Protein AF-A0A522HES3-F1 (afdb_monomer)

Secondary structure (DSSP, 8-state):
-TTHHHHHHHHHHHHHHHHHHHHHHHHS---TT--HHHHHHHHHHHHHHHHT-SEEEEEEE-TT-SBPEEEEESTTHHHHHH---BSSTTSTTTTSHHHHHHHH---EEEETTSGGG-TTHHHHHHTTEEEEEEEEEE-TTS-EEEEEEEEETTSPPP-HHHHHHHHHHHHHHHHHHHHHHHHHHHHHHHHHHHHHHHHHHHHHH--SHHHHHHHHHHHHHHTT--SEEEEEEEETTEEEEEEEESTTHHHHHTSPPPBSS--SS---HHHHHHHHSS-EEEESGGG-TTS-GGGGSTTGGG--EEEEEEE-SS-TT--SS----SEEEEEEESSTTSS-HHHHHHHHHHHHHHHHHHHHHHHHHHHHHHHHHHHHHHHB-TTT-SB-HHHHHHHHHHHHHHHHHHT-EEEEEEEEEETHHHHHHHH-HHHHHHHHHHHHHHHHHHS-TT-EEEE-SSSEEEEEEEEESSHHHHHHHHHHHHHHHTSPEEETTEEE--EEEEEEEEETTT-SS-HHHHHHHHHHHHHHHHHTTTT-SSSEEEPPPTTS-TTS---------SSSHHHHHHHGGGHHHHHHHHHHHHHHHHHHHHHSTTHHHHHHTS-HHHHHHHHHHHHHHHHHHT-TT--HHHHHHHHHHHHHHHHHTT--HHHHHHHHHHHHHHHHHHHSSS-HHHHHHHHHHHHHHHHHHHHHHHHHHHHHHHHHHHHHHHHHHHHH-SSHHHHHHHHHHHHHTSTT-SEEEEEEE-TTSBEEEEEEEESSHHHHHHHHHSSSS---BTTS---TTS-HHHHHHHH-S-EEES-TTT-GGGHHHHHHHHHTT--EEEEEEEEEETTEEEEEEEEEESSTTTT-SHHHHHHHHHHHHHHHHHHHHH--TT-PPP---HHHHHHHHHHHHTT-EEEEEEEEE-TTT--EEEEEEEEEEE-TTSPEEPHHHHGGG--HHHHHHHHHHHHHHH-

Sequence (963 aa):
MGTEGRNLQYGDLRERFYQSVAKTLILLHPAAGYDRKQALHEVATTLVSTMDLPLVWIGRRELGQSVLDIVAAGPAAAYGASLRISDDPRELGGSSPVGVALREGRPQLASIDAPEVAPGRDTGRSHGLDSIIVAASGTADGGQLALAAYSRAGGPAFTDELLDWAQRLADEMARFWDDQVQLERNLRLSRYRDAHRTIQRALLEHSDLANIYLALASTLAEVAAAVAVVVYVPADETLRQVVGVGPLADAIASMPEPPTHADGSSILTPTLAYMEGAPIVRRRPSLHPDVAPAWHTAPLAQVAAIGCWPIFSGLPGELDSARQAAAVLLLASAEIDAFDADMHRLLDEIADTVGLALRQHNHHQALYQEQERQTYLALHDALTDLPNRRALDYHLERALARAARHQRLLAVGMLDLDDLKPINDRYGHAAGDRVLIEVARRLHGALRSEDSVARVGGDEFVLVFEDLASEDDLAVVLERLWQSLQQPMVVGESSIDITVSLGVALYPTHAQASGEQLLRRADQAMYQVKAHKQQRSHWWALAQTKDDADAAPEEETTVVLPHGAPAAALLRPCVDAFQSQLPTVVERLFGALRLHPGISRVLDNFPPYALDAFTAHLSRQLHTLFYPALELEAQRTGALKVSVCQAANGLEPAWLTQAIELLREILASTLGLGGRANRQALAIVLQRLGMEQQWQLEGMRDLQRRRRATLARIHTLAWSAYDYLQLLEGVVTTLAAHEEILVCAAGRPDRSGEMIQELVAGRVPAEYLRITNRGAAPPLQLDRNGGRDDEPIRRAWHSAGIERCAHYGSDPAMAPWRDAAMRHGVVSHVAIPLCLTPRVPVAILALYSPYAGGFQSEDQHSFVDQIKAVLELALLRIAPRRQLAALLPAFVRERWRAALAGGALRMHYQPMVRLADYQVAGFEALARLRDDLGSLQLPANFLPALGAAGLMRLFRDGIIQAV

Nearest PDB structures (foldseek):
  7e6g-assembly1_B  TM=7.663E-01  e=1.887E-11  Pseudomonas aeruginosa
  5xge-assembly1_A  TM=7.656E-01  e=1.415E-10  Pseudomonas aeruginosa PAO1
  4zmu-assembly2_D  TM=4.699E-01  e=6.172E-14  Pseudomonas aeruginosa PAO1
  5m3c-assembly1_B  TM=5.012E-01  e=1.453E-12  Pseudomonas aeruginosa
  5m3c-assembly1_A  TM=4.818E-01  e=6.802E-11  Pseudomonas aeruginosa

Solvent-accessible surface area (backbone atoms only — not comparable to full-atom values): 50900 Å² total; per-residue (Å²): 126,80,65,66,60,54,56,54,55,52,51,54,52,54,51,33,48,54,52,32,51,58,59,42,56,67,65,56,58,78,61,91,92,64,56,67,69,58,47,51,39,53,41,24,41,46,44,18,68,50,64,74,27,44,26,17,34,38,28,43,26,55,64,95,50,58,52,53,54,71,43,53,20,47,90,36,20,72,57,56,71,67,61,61,46,18,50,46,68,88,43,77,39,7,60,20,57,60,11,46,9,62,68,68,60,41,56,33,77,45,48,44,85,39,80,53,35,54,86,54,31,73,62,41,47,77,65,46,45,35,36,38,43,28,10,28,22,68,30,90,83,64,23,37,33,35,37,38,42,32,27,36,72,93,49,77,81,88,49,72,74,55,42,59,44,42,34,50,51,19,44,50,53,21,51,33,50,46,50,37,54,51,48,56,50,51,53,50,54,49,27,44,53,53,22,45,56,49,38,60,52,52,53,75,76,45,84,45,71,71,56,46,51,42,46,47,26,45,35,40,19,69,54,46,61,31,39,17,19,35,37,26,32,74,52,91,69,28,31,42,78,77,40,64,26,44,92,45,21,66,66,58,67,72,45,82,70,40,39,59,62,88,84,72,92,54,63,47,62,62,25,51,7,43,65,70,56,40,73,39,75,42,62,41,49,55,76,46,90,42,47,66,73,66,31,64,36,84,78,48,49,61,39,20,17,39,37,18,38,39,21,41,56,72,74,96,82,76,85,93,76,76,90,55,42,58,26,37,42,36,41,33,27,72,42,62,73,67,74,41,79,68,48,48,54,52,50,50,53,43,30,51,53,51,14,48,50,52,34,52,42,55,49,51,53,52,51,51,52,50,50,51,51,51,52,48,61,71,29,31,32,91,82,56,71,31,33,14,53,68,36,41,58,61,49,43,57,54,50,51,57,46,22,67,73,70,75,30,32,35,39,33,32,30,33,37,54,52,69,53,65,64,45,24,76,74,64,35,61,73,45,39,51,52,50,51,34,52,48,45,51,39,52,57,70,54,47,56,95,75,33,50,60,23,43,65,54,96,60,32,37,37,37,40,41,58,78,29,88,48,73,68,59,50,54,58,50,51,52,49,39,46,63,51,58,66,52,72,41,78,59,87,95,43,77,46,82,66,52,57,24,25,2,29,17,37,37,65,82,67,29,85,86,48,59,68,54,26,51,54,37,1,41,55,20,13,51,56,39,52,75,36,64,94,76,55,93,57,59,55,38,68,41,82,52,87,85,79,56,90,82,66,95,76,83,84,76,77,86,74,57,64,51,50,70,73,31,21,65,48,25,56,84,44,40,70,67,50,58,72,45,44,66,59,50,46,52,54,45,53,55,50,44,58,69,34,90,67,53,25,63,51,55,70,40,46,34,73,72,52,48,52,52,49,54,55,46,54,47,50,52,52,55,51,62,62,38,40,85,45,48,68,66,61,50,50,56,51,25,35,56,48,18,46,53,43,40,41,24,31,52,50,72,71,55,52,55,52,53,51,51,51,45,51,52,48,47,46,71,69,55,46,77,61,59,73,62,39,43,54,31,48,51,32,40,52,51,48,50,56,52,38,50,52,40,19,53,49,30,35,51,52,52,53,51,52,52,53,54,48,49,55,52,43,53,52,40,41,73,69,43,81,44,63,65,53,33,49,52,54,39,32,50,54,49,17,70,37,92,66,30,39,31,17,36,31,28,36,59,50,96,88,19,40,58,38,51,41,42,65,25,39,83,51,38,70,59,51,51,45,40,63,70,69,66,67,27,82,79,54,59,61,72,57,93,77,63,93,72,48,43,42,59,52,46,6,55,73,66,39,39,77,25,69,40,39,20,37,84,60,39,74,52,32,57,74,44,29,74,66,39,43,76,72,49,43,28,13,30,38,20,38,33,36,39,77,48,97,76,44,49,70,33,38,41,34,43,28,11,63,29,56,21,24,69,66,23,72,70,41,41,52,54,52,52,50,51,45,55,48,50,26,54,28,47,48,74,59,47,66,93,85,63,70,66,70,92,52,47,28,69,60,27,50,50,50,53,49,32,56,69,72,61,30,60,45,73,43,77,46,78,38,62,40,84,92,75,71,43,77,75,46,68,48,80,43,71,30,41,39,49,99,88,68,48,80,40,58,52,86,79,46,50,74,52,42,48,73,70,49,47,53,45,53,51,53,58,43,50,66,66,70,108

pLDDT: mean 83.08, std 11.69, range [29.27, 97.56]

Structure (mmCIF, N/CA/C/O backbone):
data_AF-A0A522HES3-F1
#
_entry.id   AF-A0A522HES3-F1
#
loop_
_atom_site.group_PDB
_atom_site.id
_atom_site.type_symbol
_atom_site.label_atom_id
_atom_site.label_alt_id
_atom_site.label_comp_id
_atom_site.label_asym_id
_atom_site.label_entity_id
_atom_site.label_seq_id
_atom_site.pdbx_PDB_ins_code
_atom_site.Cartn_x
_atom_site.Cartn_y
_atom_site.Cartn_z
_atom_site.occupancy
_atom_site.B_iso_or_equiv
_atom_site.auth_seq_id
_atom_site.auth_comp_id
_atom_site.auth_asym_id
_atom_site.auth_atom_id
_atom_site.pdbx_PDB_model_num
ATOM 1 N N . MET A 1 1 ? 42.297 -2.788 -84.128 1.00 37.50 1 MET A N 1
ATOM 2 C CA . MET A 1 1 ? 41.335 -3.753 -83.548 1.00 37.50 1 MET A CA 1
ATOM 3 C C . MET A 1 1 ? 41.617 -4.159 -82.091 1.00 37.50 1 MET A C 1
ATOM 5 O O . MET A 1 1 ? 40.737 -4.756 -81.497 1.00 37.50 1 MET A O 1
ATOM 9 N N . GLY A 1 2 ? 42.769 -3.837 -81.474 1.00 41.56 2 GLY A N 1
ATOM 10 C CA . GLY A 1 2 ? 43.081 -4.266 -80.091 1.00 41.56 2 GLY A CA 1
ATOM 11 C C . GLY A 1 2 ? 42.650 -3.327 -78.948 1.00 41.56 2 GLY A C 1
ATOM 12 O O . GLY A 1 2 ? 42.678 -3.734 -77.792 1.00 41.56 2 GLY A O 1
ATOM 13 N N . THR A 1 3 ? 42.258 -2.084 -79.241 1.00 37.28 3 THR A N 1
ATOM 14 C CA . THR A 1 3 ? 41.919 -1.059 -78.232 1.00 37.28 3 THR A CA 1
ATOM 15 C C . THR A 1 3 ? 40.410 -0.864 -78.036 1.00 37.28 3 THR A C 1
ATOM 17 O O . THR A 1 3 ? 39.979 -0.625 -76.914 1.00 37.28 3 THR A O 1
ATOM 20 N N . GLU A 1 4 ? 39.587 -1.057 -79.073 1.00 36.53 4 GLU A N 1
ATOM 21 C CA . GLU A 1 4 ? 38.117 -0.945 -78.970 1.00 36.53 4 GLU A CA 1
ATOM 22 C C . GLU A 1 4 ? 37.472 -2.127 -78.223 1.00 36.53 4 GLU A C 1
ATOM 24 O O . GLU A 1 4 ? 36.556 -1.920 -77.432 1.00 36.53 4 GLU A O 1
ATOM 29 N N . GLY A 1 5 ? 37.995 -3.352 -78.377 1.00 39.66 5 GLY A N 1
ATOM 30 C CA . GLY A 1 5 ? 37.491 -4.537 -77.662 1.00 39.66 5 GLY A CA 1
ATOM 31 C C . GLY A 1 5 ? 37.767 -4.530 -76.151 1.00 39.66 5 GLY A C 1
ATOM 32 O O . GLY A 1 5 ? 36.956 -5.035 -75.379 1.00 39.66 5 GLY A O 1
ATOM 33 N N . ARG A 1 6 ? 38.868 -3.900 -75.708 1.00 44.28 6 ARG A N 1
ATOM 34 C CA . ARG A 1 6 ? 39.186 -3.738 -74.275 1.00 44.28 6 ARG A CA 1
ATOM 35 C C . ARG A 1 6 ? 38.279 -2.712 -73.588 1.00 44.28 6 ARG A C 1
ATOM 37 O O . ARG A 1 6 ? 37.877 -2.948 -72.456 1.00 44.28 6 ARG A O 1
ATOM 44 N N . ASN A 1 7 ? 37.900 -1.627 -74.268 1.00 39.56 7 ASN A N 1
ATOM 45 C CA . ASN A 1 7 ? 36.985 -0.622 -73.706 1.00 39.56 7 ASN A CA 1
ATOM 46 C C . ASN A 1 7 ? 35.537 -1.133 -73.568 1.00 39.56 7 ASN A C 1
ATOM 48 O O . ASN A 1 7 ? 34.857 -0.761 -72.615 1.00 39.56 7 ASN A O 1
ATOM 52 N N . LEU A 1 8 ? 35.079 -2.021 -74.462 1.00 43.62 8 LEU A N 1
ATOM 53 C CA . LEU A 1 8 ? 33.763 -2.676 -74.362 1.00 43.62 8 LEU A CA 1
ATOM 54 C C . LEU A 1 8 ? 33.687 -3.676 -73.191 1.00 43.62 8 LEU A C 1
ATOM 56 O O . LEU A 1 8 ? 32.697 -3.680 -72.465 1.00 43.62 8 LEU A O 1
ATOM 60 N N . GLN A 1 9 ? 34.745 -4.463 -72.951 1.00 49.31 9 GLN A N 1
ATOM 61 C CA . GLN A 1 9 ? 34.838 -5.354 -71.780 1.00 49.31 9 GLN A CA 1
ATOM 62 C C . GLN A 1 9 ? 34.929 -4.593 -70.444 1.00 49.31 9 GLN A C 1
ATOM 64 O O . GLN A 1 9 ? 34.377 -5.047 -69.445 1.00 49.31 9 GLN A O 1
ATOM 69 N N . TYR A 1 10 ? 35.589 -3.428 -70.420 1.00 48.47 10 TYR A N 1
ATOM 70 C CA . TYR A 1 10 ? 35.669 -2.570 -69.229 1.00 48.47 10 TYR A CA 1
ATOM 71 C C . TYR A 1 10 ? 34.319 -1.924 -68.860 1.00 48.47 10 TYR A C 1
ATOM 73 O O . TYR A 1 10 ? 34.018 -1.777 -67.677 1.00 48.47 10 TYR A O 1
ATOM 81 N N . GLY A 1 11 ? 33.497 -1.557 -69.852 1.00 51.34 11 GLY A N 1
ATOM 82 C CA . GLY A 1 11 ? 32.157 -0.997 -69.629 1.00 51.34 11 GLY A CA 1
ATOM 83 C C . GLY A 1 11 ? 31.168 -2.002 -69.024 1.00 51.34 11 GLY A C 1
ATOM 84 O O . GLY A 1 11 ? 30.484 -1.670 -68.059 1.00 51.34 11 GLY A O 1
ATOM 85 N N . ASP A 1 12 ? 31.157 -3.239 -69.533 1.00 63.34 12 ASP A N 1
ATOM 86 C CA . ASP A 1 12 ? 30.282 -4.332 -69.065 1.00 63.34 12 ASP A CA 1
ATOM 87 C C . ASP A 1 12 ? 30.607 -4.745 -67.614 1.00 63.34 12 ASP A C 1
ATOM 89 O O . ASP A 1 12 ? 29.715 -4.945 -66.791 1.00 63.34 12 ASP A O 1
ATOM 93 N N . LEU A 1 13 ? 31.894 -4.773 -67.240 1.00 65.62 13 LEU A N 1
ATOM 94 C CA . LEU A 1 13 ? 32.294 -5.096 -65.867 1.00 65.62 13 LEU A CA 1
ATOM 95 C C . LEU A 1 13 ? 31.854 -4.033 -64.855 1.00 65.62 13 LEU A C 1
ATOM 97 O O . LEU A 1 13 ? 31.396 -4.361 -63.761 1.00 65.62 13 LEU A O 1
ATOM 101 N N . ARG A 1 14 ? 31.980 -2.758 -65.231 1.00 61.59 14 ARG A N 1
ATOM 102 C CA . ARG A 1 14 ? 31.603 -1.619 -64.391 1.00 61.59 14 ARG A CA 1
ATOM 103 C C . ARG A 1 14 ? 30.089 -1.545 -64.184 1.00 61.59 14 ARG A C 1
ATOM 105 O O . ARG A 1 14 ? 29.627 -1.205 -63.099 1.00 61.59 14 ARG A O 1
ATOM 112 N N . GLU A 1 15 ? 29.310 -1.905 -65.199 1.00 66.62 15 GLU A N 1
ATOM 113 C CA . GLU A 1 15 ? 27.853 -1.972 -65.100 1.00 66.62 15 GLU A CA 1
ATOM 114 C C . GLU A 1 15 ? 27.389 -3.124 -64.195 1.00 66.62 15 GLU A C 1
ATOM 116 O O . GLU A 1 15 ? 26.605 -2.898 -63.269 1.00 66.62 15 GLU A O 1
ATOM 121 N N . ARG A 1 16 ? 27.934 -4.335 -64.385 1.00 71.06 16 ARG A N 1
ATOM 122 C CA . ARG A 1 16 ? 27.670 -5.495 -63.510 1.00 71.06 16 ARG A CA 1
ATOM 123 C C . ARG A 1 16 ? 28.037 -5.209 -62.059 1.00 71.06 16 ARG A C 1
ATOM 125 O O . ARG A 1 16 ? 27.296 -5.561 -61.145 1.00 71.06 16 ARG A O 1
ATOM 132 N N . PHE A 1 17 ? 29.134 -4.494 -61.860 1.00 66.62 17 PHE A N 1
ATOM 133 C CA . PHE A 1 17 ? 29.583 -4.020 -60.564 1.00 66.62 17 PHE A CA 1
ATOM 134 C C . PHE A 1 17 ? 28.592 -3.062 -59.886 1.00 66.62 17 PHE A C 1
ATOM 136 O O . PHE A 1 17 ? 28.227 -3.262 -58.728 1.00 66.62 17 PHE A O 1
ATOM 143 N N . TYR A 1 18 ? 28.097 -2.033 -60.581 1.00 63.72 18 TYR A N 1
ATOM 144 C CA . TYR A 1 18 ? 27.123 -1.118 -59.974 1.00 63.72 18 TYR A CA 1
ATOM 145 C C . TYR A 1 18 ? 25.802 -1.831 -59.663 1.00 63.72 18 TYR A C 1
ATOM 147 O O . TYR A 1 18 ? 25.176 -1.564 -58.634 1.00 63.72 18 TYR A O 1
ATOM 155 N N . GLN A 1 19 ? 25.403 -2.785 -60.507 1.00 68.44 19 GLN A N 1
ATOM 156 C CA . GLN A 1 19 ? 24.246 -3.639 -60.250 1.00 68.44 19 GLN A CA 1
ATOM 157 C C . GLN A 1 19 ? 24.457 -4.550 -59.033 1.00 68.44 19 GLN A C 1
ATOM 159 O O . GLN A 1 19 ? 23.527 -4.725 -58.242 1.00 68.44 19 GLN A O 1
ATOM 164 N N . SER A 1 20 ? 25.658 -5.110 -58.845 1.00 71.06 20 SER A N 1
ATOM 165 C CA . SER A 1 20 ? 25.966 -5.962 -57.694 1.00 71.06 20 SER A CA 1
ATOM 166 C C . SER A 1 20 ? 25.976 -5.154 -56.398 1.00 71.06 20 SER A C 1
ATOM 168 O O . SER A 1 20 ? 25.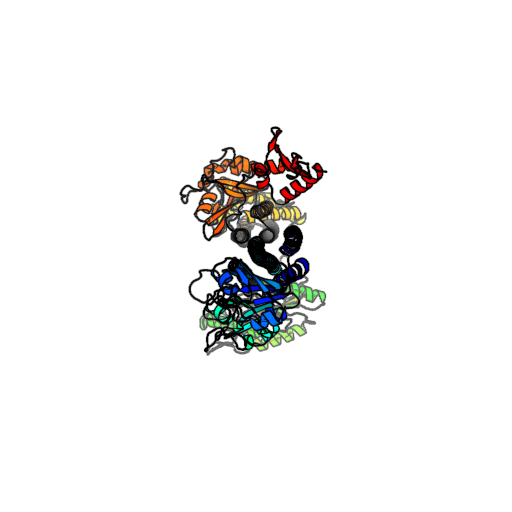399 -5.608 -55.413 1.00 71.06 20 SER A O 1
ATOM 170 N N . VAL A 1 21 ? 26.524 -3.931 -56.403 1.00 66.44 21 VAL A N 1
ATOM 171 C CA . VAL A 1 21 ? 26.442 -2.982 -55.275 1.00 66.44 21 VAL A CA 1
ATOM 172 C C . VAL A 1 21 ? 24.990 -2.712 -54.904 1.00 66.44 21 VAL A C 1
ATOM 174 O O . VAL A 1 21 ? 24.608 -2.915 -53.756 1.00 66.44 21 VAL A O 1
ATOM 177 N N . ALA A 1 22 ? 24.169 -2.292 -55.869 1.00 64.56 22 ALA A N 1
ATOM 178 C CA . ALA A 1 22 ? 22.785 -1.912 -55.607 1.00 64.56 22 ALA A CA 1
ATOM 179 C C . ALA A 1 22 ? 21.964 -3.073 -55.023 1.00 64.56 22 ALA A C 1
ATOM 181 O O . ALA A 1 22 ? 21.231 -2.879 -54.057 1.00 64.56 22 ALA A O 1
ATOM 182 N N . LYS A 1 23 ? 22.122 -4.291 -55.561 1.00 70.25 23 LYS A N 1
ATOM 183 C CA . LYS A 1 23 ? 21.441 -5.489 -55.042 1.00 70.25 23 LYS A CA 1
ATOM 184 C C . LYS A 1 23 ? 21.935 -5.885 -53.653 1.00 70.25 23 LYS A C 1
ATOM 186 O O . LYS A 1 23 ? 21.131 -6.251 -52.806 1.00 70.25 23 LYS A O 1
ATOM 191 N N . THR A 1 24 ? 23.240 -5.792 -53.418 1.00 73.62 24 THR A N 1
ATOM 192 C CA . THR A 1 24 ? 23.850 -6.186 -52.144 1.00 73.62 24 THR A CA 1
ATOM 193 C C . THR A 1 24 ? 23.487 -5.218 -51.019 1.00 73.62 24 THR A C 1
ATOM 195 O O . THR A 1 24 ? 23.171 -5.656 -49.921 1.00 73.62 24 THR A O 1
ATOM 198 N N . LEU A 1 25 ? 23.445 -3.909 -51.291 1.00 70.12 25 LEU A N 1
ATOM 199 C CA . LEU A 1 25 ? 23.053 -2.903 -50.296 1.00 70.12 25 LEU A CA 1
ATOM 200 C C . LEU A 1 25 ? 21.597 -3.053 -49.832 1.00 70.12 25 LEU A C 1
ATOM 202 O O . LEU A 1 25 ? 21.299 -2.746 -48.684 1.00 70.12 25 LEU A O 1
ATOM 206 N N . ILE A 1 26 ? 20.700 -3.563 -50.686 1.00 72.19 26 ILE A N 1
ATOM 207 C CA . ILE A 1 26 ? 19.310 -3.867 -50.299 1.00 72.19 26 ILE A CA 1
ATOM 208 C C . ILE A 1 26 ? 19.255 -5.003 -49.263 1.00 72.19 26 ILE A C 1
ATOM 210 O O . ILE A 1 26 ? 18.384 -4.991 -48.398 1.00 72.19 26 ILE A O 1
ATOM 214 N N . LEU A 1 27 ? 20.186 -5.963 -49.331 1.00 72.88 27 LEU A N 1
ATOM 215 C CA . LEU A 1 27 ? 20.280 -7.088 -48.390 1.00 72.88 27 LEU A CA 1
ATOM 216 C C . LEU A 1 27 ? 20.920 -6.688 -47.050 1.00 72.88 27 LEU A C 1
ATOM 218 O O . LEU A 1 27 ? 20.724 -7.368 -46.047 1.00 72.88 27 LEU A O 1
ATOM 222 N N . LEU A 1 28 ? 21.667 -5.581 -47.019 1.00 74.81 28 LEU A N 1
ATOM 223 C CA . LEU A 1 28 ? 22.370 -5.062 -45.842 1.00 74.81 28 LEU A CA 1
ATOM 224 C C . LEU A 1 28 ? 21.509 -4.060 -45.050 1.00 74.81 28 LEU A C 1
ATOM 226 O O . LEU A 1 28 ? 21.986 -3.001 -44.646 1.00 74.81 28 LEU A O 1
ATOM 230 N N . HIS A 1 29 ? 20.233 -4.385 -44.813 1.00 73.19 29 HIS A N 1
ATOM 231 C CA . HIS A 1 29 ? 19.334 -3.570 -43.991 1.00 73.19 29 HIS A CA 1
ATOM 232 C C . HIS A 1 29 ? 18.945 -4.276 -42.683 1.00 73.19 29 HIS A C 1
ATOM 234 O O . HIS A 1 29 ? 18.519 -5.432 -42.733 1.00 73.19 29 HIS A O 1
ATOM 240 N N . PRO A 1 30 ? 19.028 -3.602 -41.517 1.00 71.19 30 PRO A N 1
ATOM 241 C CA . PRO A 1 30 ? 18.605 -4.196 -40.260 1.00 71.19 30 PRO A CA 1
ATOM 242 C C . PRO A 1 30 ? 17.138 -4.561 -40.145 1.00 71.19 30 PRO A C 1
ATOM 244 O O . PRO A 1 30 ? 16.257 -3.735 -40.370 1.00 71.19 30 PRO A O 1
ATOM 247 N N . ALA A 1 31 ? 16.887 -5.801 -39.727 1.00 74.25 31 ALA A N 1
ATOM 248 C CA . ALA A 1 31 ? 15.551 -6.348 -39.568 1.00 74.25 31 ALA A CA 1
ATOM 249 C C . ALA A 1 31 ? 15.492 -7.342 -38.400 1.00 74.25 31 ALA A C 1
ATOM 251 O O . ALA A 1 31 ? 16.434 -8.080 -38.123 1.00 74.25 31 ALA A O 1
ATOM 252 N N . ALA A 1 32 ? 14.354 -7.377 -37.705 1.00 71.81 32 ALA A N 1
ATOM 253 C CA . ALA A 1 32 ? 14.144 -8.314 -36.606 1.00 71.81 32 ALA A CA 1
ATOM 254 C C . ALA A 1 32 ? 14.072 -9.765 -37.121 1.00 71.81 32 ALA A C 1
ATOM 256 O O . ALA A 1 32 ? 13.313 -10.053 -38.044 1.00 71.81 32 ALA A O 1
ATOM 257 N N . GLY A 1 33 ? 14.816 -10.680 -36.489 1.00 67.12 33 GLY A N 1
ATOM 258 C CA . GLY A 1 33 ? 14.808 -12.112 -36.823 1.00 67.12 33 GLY A CA 1
ATOM 259 C C . GLY A 1 33 ? 15.670 -12.505 -38.028 1.00 67.12 33 GLY A C 1
ATOM 260 O O . GLY A 1 33 ? 15.524 -13.615 -38.533 1.00 67.12 33 GLY A O 1
ATOM 261 N N . TYR A 1 34 ? 16.549 -11.613 -38.492 1.00 75.31 34 TYR A N 1
ATOM 262 C CA . TYR A 1 34 ? 17.457 -11.869 -39.610 1.00 75.31 34 TYR A CA 1
ATOM 263 C C . TYR A 1 34 ? 18.714 -12.629 -39.142 1.00 75.31 34 TYR A C 1
ATOM 265 O O . TYR A 1 34 ? 19.418 -12.161 -38.249 1.00 75.31 34 TYR A O 1
ATOM 273 N N . ASP A 1 35 ? 19.027 -13.788 -39.734 1.00 78.62 35 ASP A N 1
ATOM 274 C CA . ASP A 1 35 ? 20.283 -14.498 -39.444 1.00 78.62 35 ASP A CA 1
ATOM 275 C C . ASP A 1 35 ? 21.449 -13.801 -40.159 1.00 78.62 35 ASP A C 1
ATOM 277 O O . ASP A 1 35 ? 21.544 -13.788 -41.390 1.00 78.62 35 ASP A O 1
ATOM 281 N N . ARG A 1 36 ? 22.373 -13.241 -39.372 1.00 84.62 36 ARG A N 1
ATOM 282 C CA . ARG A 1 36 ? 23.567 -12.548 -39.870 1.00 84.62 36 ARG A CA 1
ATOM 283 C C . ARG A 1 36 ? 24.423 -13.425 -40.788 1.00 84.62 36 ARG A C 1
ATOM 285 O O . ARG A 1 36 ? 24.913 -12.924 -41.798 1.00 84.62 36 ARG A O 1
ATOM 292 N N . LYS A 1 37 ? 24.604 -14.718 -40.492 1.00 82.38 37 LYS A N 1
ATOM 293 C CA . LYS A 1 37 ? 25.394 -15.622 -41.351 1.00 82.38 37 LYS A CA 1
ATOM 294 C C . LYS A 1 37 ? 24.694 -15.868 -42.680 1.00 82.38 37 LYS A C 1
ATOM 296 O O . LYS A 1 37 ? 25.350 -15.882 -43.723 1.00 82.38 37 LYS A O 1
ATOM 301 N N . GLN A 1 38 ? 23.374 -16.019 -42.645 1.00 85.38 38 GLN A N 1
ATOM 302 C CA . GLN A 1 38 ? 22.573 -16.180 -43.851 1.00 85.38 38 GLN A CA 1
ATOM 303 C C . GLN A 1 38 ? 22.605 -14.916 -44.720 1.00 85.38 38 GLN A C 1
ATOM 305 O O . GLN A 1 38 ? 22.836 -15.022 -45.922 1.00 85.38 38 GLN A O 1
ATOM 310 N N . ALA A 1 39 ? 22.490 -13.729 -44.118 1.00 85.19 39 ALA A N 1
ATOM 311 C CA . ALA A 1 39 ? 22.601 -12.455 -44.826 1.00 85.19 39 ALA A CA 1
ATOM 312 C C . ALA A 1 39 ? 23.943 -12.328 -45.567 1.00 85.19 39 ALA A C 1
ATOM 314 O O . ALA A 1 39 ? 23.977 -12.029 -46.760 1.00 85.19 39 ALA A O 1
ATOM 315 N N . LEU A 1 40 ? 25.061 -12.638 -44.897 1.00 89.44 40 LEU A N 1
ATOM 316 C CA . LEU A 1 40 ? 26.385 -12.627 -45.530 1.00 89.44 40 LEU A CA 1
ATOM 317 C C . LEU A 1 40 ? 26.502 -13.676 -46.651 1.00 89.44 40 LEU A C 1
ATOM 319 O O . LEU A 1 40 ? 27.126 -13.418 -47.681 1.00 89.44 40 LEU A O 1
ATOM 323 N N . HIS A 1 41 ? 25.874 -14.843 -46.505 1.00 90.56 41 HIS A N 1
ATOM 324 C CA . HIS A 1 41 ? 25.841 -15.854 -47.563 1.00 90.56 41 HIS A CA 1
ATOM 325 C C . HIS A 1 41 ? 25.032 -15.401 -48.797 1.00 90.56 41 HIS A C 1
ATOM 327 O O . HIS A 1 41 ? 25.451 -15.633 -49.935 1.00 90.56 41 HIS A O 1
ATOM 333 N N . GLU A 1 42 ? 23.904 -14.714 -48.600 1.00 89.38 42 GLU A N 1
ATOM 334 C CA . GLU A 1 42 ? 23.095 -14.128 -49.679 1.00 89.38 42 GLU A CA 1
ATOM 335 C C . GLU A 1 42 ? 23.854 -13.020 -50.421 1.00 89.38 42 GLU A C 1
ATOM 337 O O . GLU A 1 42 ? 23.815 -12.959 -51.655 1.00 89.38 42 GLU A O 1
ATOM 342 N N . VAL A 1 43 ? 24.624 -12.204 -49.692 1.00 89.12 43 VAL A N 1
ATOM 343 C CA . VAL A 1 43 ? 25.558 -11.238 -50.284 1.00 89.12 43 VAL A CA 1
ATOM 344 C C . VAL A 1 43 ? 26.584 -11.952 -51.165 1.00 89.12 43 VAL A C 1
ATOM 346 O O . VAL A 1 43 ? 26.704 -11.627 -52.348 1.00 89.12 43 VAL A O 1
ATOM 349 N N . ALA A 1 44 ? 27.280 -12.967 -50.641 1.00 91.44 44 ALA A N 1
ATOM 350 C CA . ALA A 1 44 ? 28.272 -13.721 -51.412 1.00 91.44 44 ALA A CA 1
ATOM 351 C C . ALA A 1 44 ? 27.659 -14.349 -52.681 1.00 91.44 44 ALA A C 1
ATOM 353 O O . ALA A 1 44 ? 28.241 -14.274 -53.765 1.00 91.44 44 ALA A O 1
ATOM 354 N N . THR A 1 45 ? 26.447 -14.897 -52.575 1.00 92.69 45 THR A N 1
ATOM 355 C CA . THR A 1 45 ? 25.700 -15.495 -53.695 1.00 92.69 45 THR A CA 1
ATOM 356 C C . THR A 1 45 ? 25.297 -14.457 -54.750 1.00 92.69 45 THR A C 1
ATOM 358 O O . THR A 1 45 ? 25.391 -14.701 -55.960 1.00 92.69 45 THR A O 1
ATOM 361 N N . THR A 1 46 ? 24.895 -13.262 -54.315 1.00 88.62 46 THR A N 1
ATOM 362 C CA . THR A 1 46 ? 24.543 -12.141 -55.199 1.00 88.62 46 THR A CA 1
ATOM 363 C C . THR A 1 46 ? 25.762 -11.636 -55.971 1.00 88.62 46 THR A C 1
ATOM 365 O O . THR A 1 46 ? 25.666 -11.361 -57.171 1.00 88.62 46 THR A O 1
ATOM 368 N N . LEU A 1 47 ? 26.926 -11.570 -55.317 1.00 88.62 47 LEU A N 1
ATOM 369 C CA . LEU A 1 47 ? 28.184 -11.182 -55.954 1.00 88.62 47 LEU A CA 1
ATOM 370 C C . LEU A 1 47 ? 28.639 -12.214 -56.989 1.00 88.62 47 LEU A C 1
ATOM 372 O O . LEU A 1 47 ? 28.944 -11.836 -58.117 1.00 88.62 47 LEU A O 1
ATOM 376 N N . VAL A 1 48 ? 28.612 -13.507 -56.647 1.00 91.25 48 VAL A N 1
ATOM 377 C CA . VAL A 1 48 ? 28.936 -14.610 -57.573 1.00 91.25 48 VAL A CA 1
ATOM 378 C C . VAL A 1 48 ? 28.101 -14.535 -58.847 1.00 91.25 48 VAL A C 1
ATOM 380 O O . VAL A 1 48 ? 28.646 -14.584 -59.947 1.00 91.25 48 VAL A O 1
ATOM 383 N N . SER A 1 49 ? 26.781 -14.398 -58.699 1.00 87.44 49 SER A N 1
ATOM 384 C CA . SER A 1 49 ? 25.848 -14.417 -59.830 1.00 87.44 49 SER A CA 1
ATOM 385 C C . SER A 1 49 ? 25.915 -13.155 -60.691 1.00 87.44 49 SER A C 1
ATOM 387 O O . SER A 1 49 ? 25.854 -13.251 -61.913 1.00 87.44 49 SER A O 1
ATOM 389 N N . THR A 1 50 ? 26.062 -11.975 -60.081 1.00 84.62 50 THR A N 1
ATOM 390 C CA . THR A 1 50 ? 26.051 -10.700 -60.819 1.00 84.62 50 THR A CA 1
ATOM 391 C C . THR A 1 50 ? 27.389 -10.427 -61.516 1.00 84.62 50 THR A C 1
ATOM 393 O O . THR A 1 50 ? 27.407 -9.853 -62.603 1.00 84.62 50 THR A O 1
ATOM 396 N N . MET A 1 51 ? 28.503 -10.871 -60.925 1.00 82.50 51 MET A N 1
ATOM 397 C CA . MET A 1 51 ? 29.860 -10.622 -61.433 1.00 82.50 51 MET A CA 1
ATOM 398 C C . MET A 1 51 ? 30.473 -11.815 -62.198 1.00 82.50 51 MET A C 1
ATOM 400 O O . MET A 1 51 ? 31.594 -11.692 -62.682 1.00 82.50 51 MET A O 1
ATOM 404 N N . ASP A 1 52 ? 29.761 -12.947 -62.324 1.00 85.00 52 ASP A N 1
ATOM 405 C CA . ASP A 1 52 ? 30.252 -14.222 -62.904 1.00 85.00 52 ASP A CA 1
ATOM 406 C C . ASP A 1 52 ? 31.582 -14.693 -62.279 1.00 85.00 52 ASP A C 1
ATOM 408 O O . ASP A 1 52 ? 32.567 -14.999 -62.957 1.00 85.00 52 ASP A O 1
ATOM 412 N N . LEU A 1 53 ? 31.623 -14.722 -60.944 1.00 88.75 53 LEU A N 1
ATOM 413 C CA . LEU A 1 53 ? 32.822 -15.090 -60.189 1.00 88.75 53 LEU A CA 1
ATOM 414 C C . LEU A 1 53 ? 32.793 -16.571 -59.777 1.00 88.75 53 LEU A C 1
ATOM 416 O O . LEU A 1 53 ? 31.766 -17.051 -59.297 1.00 88.75 53 LEU A O 1
ATOM 420 N N . PRO A 1 54 ? 33.905 -17.323 -59.900 1.00 89.44 54 PRO A N 1
ATOM 421 C CA . PRO A 1 54 ? 33.978 -18.719 -59.458 1.00 89.44 54 PRO A CA 1
ATOM 422 C C . PRO A 1 54 ? 33.855 -18.913 -57.938 1.00 89.44 54 PRO A C 1
ATOM 424 O O . PRO A 1 54 ? 33.440 -19.991 -57.502 1.00 89.44 54 PRO A O 1
ATOM 427 N N . LEU A 1 55 ? 34.228 -17.909 -57.138 1.00 91.56 55 LEU A N 1
ATOM 428 C CA . LEU A 1 55 ? 34.172 -17.971 -55.678 1.00 91.56 55 LEU A CA 1
ATOM 429 C C . LEU A 1 55 ? 34.102 -16.573 -55.066 1.00 91.56 55 LEU A C 1
ATOM 431 O O . LEU A 1 55 ? 34.936 -15.716 -55.360 1.00 91.56 55 LEU A O 1
ATOM 435 N N . VAL A 1 56 ? 33.158 -16.394 -54.147 1.00 92.94 56 VAL A N 1
ATOM 436 C CA . VAL A 1 56 ? 33.169 -15.309 -53.165 1.00 92.94 56 VAL A CA 1
ATOM 437 C C . VAL A 1 56 ? 32.975 -15.925 -51.792 1.00 92.94 56 VAL A C 1
ATOM 439 O O . VAL A 1 56 ? 32.118 -16.792 -51.616 1.00 92.94 56 VAL A O 1
ATOM 442 N N . TRP A 1 57 ? 33.756 -15.488 -50.815 1.00 93.38 57 TRP A N 1
ATOM 443 C CA . TRP A 1 57 ? 33.509 -15.836 -49.427 1.00 93.38 57 TRP A CA 1
ATOM 444 C C . TRP A 1 57 ? 33.599 -14.606 -48.535 1.00 93.38 57 TRP A C 1
ATOM 446 O O . TRP A 1 57 ? 34.318 -13.649 -48.827 1.00 93.38 57 TRP A O 1
ATOM 456 N N . ILE A 1 58 ? 32.828 -14.639 -47.454 1.00 93.44 58 ILE A N 1
ATOM 457 C CA . ILE A 1 58 ? 32.833 -13.630 -46.403 1.00 93.44 58 ILE A CA 1
ATOM 458 C C . ILE A 1 58 ? 33.136 -14.340 -45.095 1.00 93.44 58 ILE A C 1
ATOM 460 O O . ILE A 1 58 ? 32.573 -15.400 -44.829 1.00 93.44 58 ILE A O 1
ATOM 464 N N . GLY A 1 59 ? 34.034 -13.785 -44.290 1.00 90.81 59 GLY A N 1
ATOM 465 C CA . GLY A 1 59 ? 34.392 -14.375 -43.008 1.00 90.81 59 GLY A CA 1
ATOM 466 C C . GLY A 1 59 ? 34.398 -13.372 -41.866 1.00 90.81 59 GLY A C 1
ATOM 467 O O . GLY A 1 59 ? 34.715 -12.199 -42.060 1.00 90.81 59 GLY A O 1
ATOM 468 N N . ARG A 1 60 ? 34.055 -13.852 -40.670 1.00 89.81 60 ARG A N 1
ATOM 469 C CA . ARG A 1 60 ? 34.036 -13.090 -39.414 1.00 89.81 60 ARG A CA 1
ATOM 470 C C . ARG A 1 60 ? 35.151 -13.591 -38.495 1.00 89.81 60 ARG A C 1
ATOM 472 O O . ARG A 1 60 ? 35.295 -14.796 -38.310 1.00 89.81 60 ARG A O 1
ATOM 479 N N . ARG A 1 61 ? 35.912 -12.667 -37.899 1.00 88.25 61 ARG A N 1
ATOM 480 C CA . ARG A 1 61 ? 36.964 -12.951 -36.903 1.00 88.25 61 ARG A CA 1
ATOM 481 C C . ARG A 1 61 ? 36.673 -12.293 -35.557 1.00 88.25 61 ARG A C 1
ATOM 483 O O . ARG A 1 61 ? 36.808 -11.072 -35.442 1.00 88.25 61 ARG A O 1
ATOM 490 N N . GLU A 1 62 ? 36.282 -13.063 -34.545 1.00 83.56 62 GLU A N 1
ATOM 491 C CA . GLU A 1 62 ? 36.037 -12.527 -33.196 1.00 83.56 62 GLU A CA 1
ATOM 492 C C . GLU A 1 62 ? 37.309 -11.920 -32.577 1.00 83.56 62 GLU A C 1
ATOM 494 O O . GLU A 1 62 ? 38.433 -12.336 -32.871 1.00 83.56 62 GLU A O 1
ATOM 499 N N . LEU A 1 63 ? 37.133 -10.940 -31.687 1.00 77.69 63 LEU A N 1
ATOM 500 C CA . LEU A 1 63 ? 38.234 -10.371 -30.914 1.00 77.69 63 LEU A CA 1
ATOM 501 C C . LEU A 1 63 ? 38.901 -11.475 -30.071 1.00 77.69 63 LEU A C 1
ATOM 503 O O . LEU A 1 63 ? 38.241 -12.156 -29.289 1.00 77.69 63 LEU A O 1
ATOM 507 N N . GLY A 1 64 ? 40.214 -11.650 -30.227 1.00 70.81 64 GLY A N 1
ATOM 508 C CA . GLY A 1 64 ? 40.983 -12.688 -29.528 1.00 70.81 64 GLY A CA 1
ATOM 509 C C . GLY A 1 64 ? 41.033 -14.049 -30.235 1.00 70.81 64 GLY A C 1
ATOM 510 O O . GLY A 1 64 ? 41.683 -14.958 -29.725 1.00 70.81 64 GLY A O 1
ATOM 511 N N . GLN A 1 65 ? 40.404 -14.193 -31.407 1.00 79.06 65 GLN A N 1
ATOM 512 C CA . GLN A 1 65 ? 40.593 -15.341 -32.297 1.00 79.06 65 GLN A CA 1
ATOM 513 C C . GLN A 1 65 ? 41.524 -14.983 -33.463 1.00 79.06 65 GLN A C 1
ATOM 515 O O . GLN A 1 65 ? 41.451 -13.883 -34.020 1.00 79.06 65 GLN A O 1
ATOM 520 N N . SER A 1 66 ? 42.384 -15.931 -33.848 1.00 72.31 66 SER A N 1
ATOM 521 C CA . SER A 1 66 ? 43.253 -15.795 -35.024 1.00 72.31 66 SER A CA 1
ATOM 522 C C . SER A 1 66 ? 42.568 -16.242 -36.319 1.00 72.31 66 SER A C 1
ATOM 524 O O . SER A 1 66 ? 42.880 -15.720 -37.383 1.00 72.31 66 SER A O 1
ATOM 526 N N . VAL A 1 67 ? 41.589 -17.153 -36.245 1.00 78.56 67 VAL A N 1
ATOM 527 C CA . VAL A 1 67 ? 40.964 -17.801 -37.414 1.00 78.56 67 VAL A CA 1
ATOM 528 C C . VAL A 1 67 ? 39.606 -17.187 -37.778 1.00 78.56 67 VAL A C 1
ATOM 530 O O . VAL A 1 67 ? 38.840 -16.809 -36.894 1.00 78.56 67 VAL A O 1
ATOM 533 N N . LEU A 1 68 ? 39.289 -17.115 -39.078 1.00 81.38 68 LEU A N 1
ATOM 534 C CA . LEU A 1 68 ? 37.977 -16.676 -39.584 1.00 81.38 68 LEU A CA 1
ATOM 535 C C . LEU A 1 68 ? 36.962 -17.826 -39.649 1.00 81.38 68 LEU A C 1
ATOM 537 O O . LEU A 1 68 ? 37.277 -18.909 -40.141 1.00 81.38 68 LEU A O 1
ATOM 541 N N . ASP A 1 69 ? 35.720 -17.544 -39.258 1.00 82.94 69 ASP A N 1
ATOM 542 C CA . ASP A 1 69 ? 34.548 -18.361 -39.591 1.00 82.94 69 ASP A CA 1
ATOM 543 C C . ASP A 1 69 ? 33.963 -17.877 -40.927 1.00 82.94 69 ASP A C 1
ATOM 545 O O . ASP A 1 69 ? 33.643 -16.694 -41.061 1.00 82.94 69 ASP A O 1
ATOM 549 N N . ILE A 1 70 ? 33.886 -18.756 -41.931 1.00 86.94 70 ILE A N 1
ATOM 550 C CA . ILE A 1 70 ? 33.714 -18.383 -43.345 1.00 86.94 70 ILE A CA 1
ATOM 551 C C . ILE A 1 70 ? 32.400 -18.932 -43.909 1.00 86.94 70 ILE A C 1
ATOM 553 O O . ILE A 1 70 ? 32.115 -20.125 -43.820 1.00 86.94 70 ILE A O 1
ATOM 557 N N . VAL A 1 71 ? 31.654 -18.071 -44.607 1.00 89.06 71 VAL A N 1
ATOM 558 C CA . VAL A 1 71 ? 30.571 -18.454 -45.520 1.00 89.06 71 VAL A CA 1
ATOM 559 C C . VAL A 1 71 ? 31.029 -18.265 -46.967 1.00 89.06 71 VAL A C 1
ATOM 561 O O . VAL A 1 71 ? 31.483 -17.190 -47.352 1.00 89.06 71 VAL A O 1
ATOM 564 N N . ALA A 1 72 ? 30.926 -19.314 -47.784 1.00 91.25 72 ALA A N 1
ATOM 565 C CA . ALA A 1 72 ? 31.398 -19.317 -49.171 1.00 91.25 72 ALA A CA 1
ATOM 566 C C . ALA A 1 72 ? 30.258 -19.587 -50.162 1.00 91.25 72 ALA A C 1
ATOM 568 O O . ALA A 1 72 ? 29.352 -20.369 -49.874 1.00 91.25 72 ALA A O 1
ATOM 569 N N . ALA A 1 73 ? 30.326 -18.968 -51.340 1.00 93.12 73 ALA A N 1
ATOM 570 C CA . ALA A 1 73 ? 29.373 -19.135 -52.432 1.00 93.12 73 ALA A CA 1
ATOM 571 C C . ALA A 1 73 ? 30.088 -19.283 -53.787 1.00 93.12 73 ALA A C 1
ATOM 573 O O . ALA A 1 73 ? 31.177 -18.747 -54.004 1.00 93.12 73 ALA A O 1
ATOM 574 N N . GLY A 1 74 ? 29.440 -19.991 -54.716 1.00 91.25 74 GLY A N 1
ATOM 575 C CA . GLY A 1 74 ? 29.894 -20.193 -56.096 1.00 91.25 74 GLY A CA 1
ATOM 576 C C . GLY A 1 74 ? 30.406 -21.603 -56.411 1.00 91.25 74 GLY A C 1
ATOM 577 O O . GLY A 1 74 ? 30.494 -22.451 -55.520 1.00 91.25 74 GLY A O 1
ATOM 578 N N . PRO A 1 75 ? 30.734 -21.886 -57.687 1.00 87.56 75 PRO A N 1
ATOM 579 C CA . PRO A 1 75 ? 31.164 -23.213 -58.137 1.00 87.56 75 PRO A CA 1
ATOM 580 C C . PRO A 1 75 ? 32.383 -23.780 -57.394 1.00 87.56 75 PRO A C 1
ATOM 582 O O . PRO A 1 75 ? 32.522 -24.996 -57.289 1.00 87.56 75 PRO A O 1
ATOM 585 N N . ALA A 1 76 ? 33.249 -22.916 -56.856 1.00 87.88 76 ALA A N 1
ATOM 586 C CA . ALA A 1 76 ? 34.408 -23.306 -56.056 1.00 87.88 76 ALA A CA 1
ATOM 587 C C . ALA A 1 76 ? 34.210 -23.098 -54.536 1.00 87.88 76 ALA A C 1
ATOM 589 O O . ALA A 1 76 ? 35.187 -23.019 -53.796 1.00 87.88 76 ALA A O 1
ATOM 590 N N . ALA A 1 77 ? 32.971 -23.049 -54.024 1.00 87.06 77 ALA A N 1
ATOM 591 C CA . ALA A 1 77 ? 32.691 -22.865 -52.588 1.00 87.06 77 ALA A CA 1
ATOM 592 C C . ALA A 1 77 ? 33.349 -23.924 -51.680 1.00 87.06 77 ALA A C 1
ATOM 594 O O . ALA A 1 77 ? 33.773 -23.602 -50.571 1.00 87.06 77 ALA A O 1
ATOM 595 N N . ALA A 1 78 ? 33.505 -25.164 -52.165 1.00 81.88 78 ALA A N 1
ATOM 596 C CA . ALA A 1 78 ? 34.198 -26.234 -51.442 1.00 81.88 78 ALA A CA 1
ATOM 597 C C . ALA A 1 78 ? 35.670 -25.893 -51.140 1.00 81.88 78 ALA A C 1
ATOM 599 O O . ALA A 1 78 ? 36.178 -26.257 -50.081 1.00 81.88 78 ALA A O 1
ATOM 600 N N . TYR A 1 79 ? 36.334 -25.145 -52.030 1.00 82.31 79 TYR A N 1
ATOM 601 C CA . TYR A 1 79 ? 37.673 -24.615 -51.776 1.00 82.31 79 TYR A CA 1
ATOM 602 C C . TYR A 1 79 ? 37.635 -23.586 -50.643 1.00 82.31 79 TYR A C 1
ATOM 604 O O . TYR A 1 79 ? 38.392 -23.722 -49.686 1.00 82.31 79 TYR A O 1
ATOM 612 N N . GLY A 1 80 ? 36.698 -22.630 -50.685 1.00 78.75 80 GLY A N 1
ATOM 613 C CA . GLY A 1 80 ? 36.513 -21.624 -49.632 1.00 78.75 80 GLY A CA 1
ATOM 614 C C . GLY A 1 80 ? 36.285 -22.222 -48.238 1.00 78.75 80 GLY A C 1
ATOM 615 O O . GLY A 1 80 ? 36.914 -21.785 -47.282 1.00 78.75 80 GLY A O 1
ATOM 616 N N . ALA A 1 81 ? 35.469 -23.274 -48.133 1.00 76.81 81 ALA A N 1
ATOM 617 C CA . ALA A 1 81 ? 35.213 -23.980 -46.873 1.00 76.81 81 ALA A CA 1
ATOM 618 C C . ALA A 1 81 ? 36.429 -24.767 -46.338 1.00 76.81 81 ALA A C 1
ATOM 620 O O . ALA A 1 81 ? 36.479 -25.101 -45.156 1.00 76.81 81 ALA A O 1
ATOM 621 N N . SER A 1 82 ? 37.409 -25.073 -47.195 1.00 76.56 82 SER A N 1
ATOM 622 C CA . SER A 1 82 ? 38.646 -25.767 -46.808 1.00 76.56 82 SER A CA 1
ATOM 623 C C . SER A 1 82 ? 39.763 -24.824 -46.342 1.00 76.56 82 SER A C 1
ATOM 625 O O . SER A 1 82 ? 40.774 -25.286 -45.808 1.00 76.56 82 SER A O 1
ATOM 627 N N . LEU A 1 83 ? 39.601 -23.508 -46.538 1.00 75.44 83 LEU A N 1
ATOM 628 C CA . LEU A 1 83 ? 40.614 -22.516 -46.192 1.00 75.44 83 LEU A CA 1
ATOM 629 C C . LEU A 1 83 ? 40.721 -22.346 -44.674 1.00 75.44 83 LEU A C 1
ATOM 631 O O . LEU A 1 83 ? 39.744 -22.060 -43.987 1.00 75.44 83 LEU A O 1
ATOM 635 N N . ARG A 1 84 ? 41.947 -22.447 -44.156 1.00 75.19 84 ARG A N 1
ATOM 636 C CA . ARG A 1 84 ? 42.301 -21.980 -42.812 1.00 75.19 84 ARG A CA 1
ATOM 637 C C . ARG A 1 84 ? 43.010 -20.644 -42.954 1.00 75.19 84 ARG A C 1
ATOM 639 O O . ARG A 1 84 ? 44.120 -20.587 -43.474 1.00 75.19 84 ARG A O 1
ATOM 646 N N . ILE A 1 85 ? 42.331 -19.576 -42.554 1.00 78.38 85 ILE A N 1
ATOM 647 C CA . ILE A 1 85 ? 42.798 -18.197 -42.713 1.00 78.38 85 ILE A CA 1
ATOM 648 C C . ILE A 1 85 ? 43.098 -17.642 -41.332 1.00 78.38 85 ILE A C 1
ATOM 650 O O . ILE A 1 85 ? 42.222 -17.697 -40.472 1.00 78.38 85 ILE A O 1
ATOM 654 N N . SER A 1 86 ? 44.308 -17.109 -41.152 1.00 79.69 86 SER A N 1
ATOM 655 C CA . SER A 1 86 ? 44.769 -16.520 -39.896 1.00 79.69 86 SER A CA 1
ATOM 656 C C . SER A 1 86 ? 45.347 -15.121 -40.112 1.00 79.69 86 SER A C 1
ATOM 658 O O . SER A 1 86 ? 45.839 -14.814 -41.201 1.00 79.69 86 SER A O 1
ATOM 660 N N . ASP A 1 87 ? 45.288 -14.270 -39.089 1.00 76.88 87 ASP A N 1
ATOM 661 C CA . ASP A 1 87 ? 46.017 -13.001 -39.035 1.00 76.88 87 ASP A CA 1
ATOM 662 C C . ASP A 1 87 ? 47.404 -13.133 -38.375 1.00 76.88 87 ASP A C 1
ATOM 664 O O . ASP A 1 87 ? 48.228 -12.230 -38.544 1.00 76.88 87 ASP A O 1
ATOM 668 N N . ASP A 1 88 ? 47.713 -14.253 -37.705 1.00 80.62 88 ASP A N 1
ATOM 669 C CA . ASP A 1 88 ? 49.043 -14.531 -37.146 1.00 80.62 88 ASP A CA 1
ATOM 670 C C . ASP A 1 88 ? 50.013 -14.949 -38.269 1.00 80.62 88 ASP A C 1
ATOM 672 O O . ASP A 1 88 ? 49.836 -16.017 -38.861 1.00 80.62 88 ASP A O 1
ATOM 676 N N . PRO A 1 89 ? 51.083 -14.176 -38.557 1.00 77.31 89 PRO A N 1
ATOM 677 C CA . PRO A 1 89 ? 52.073 -14.521 -39.581 1.00 77.31 89 PRO A CA 1
ATOM 678 C C . PRO A 1 89 ? 52.773 -15.873 -39.372 1.00 77.31 89 PRO A C 1
ATOM 680 O O . PRO A 1 89 ? 53.437 -16.353 -40.289 1.00 77.31 89 PRO A O 1
ATOM 683 N N . ARG A 1 90 ? 52.687 -16.456 -38.168 1.00 76.12 90 ARG A N 1
ATOM 684 C CA . ARG A 1 90 ? 53.298 -17.740 -37.794 1.00 76.12 90 ARG A CA 1
ATOM 685 C C . ARG A 1 90 ? 52.396 -18.940 -38.084 1.00 76.12 90 ARG A C 1
ATOM 687 O O . ARG A 1 90 ? 52.894 -20.064 -38.116 1.00 76.12 90 ARG A O 1
ATOM 694 N N . GLU A 1 91 ? 51.099 -18.721 -38.284 1.00 73.81 91 GLU A N 1
ATOM 695 C CA . GLU A 1 91 ? 50.128 -19.768 -38.591 1.00 73.81 91 GLU A CA 1
ATOM 696 C C . GLU A 1 91 ? 49.987 -19.989 -40.105 1.00 73.81 91 GLU A C 1
ATOM 698 O O . GLU A 1 91 ? 50.240 -19.110 -40.936 1.00 73.81 91 GLU A O 1
ATOM 703 N N . LEU A 1 92 ? 49.562 -21.195 -40.489 1.00 63.91 92 LEU A N 1
ATOM 704 C CA . LEU A 1 92 ? 49.337 -21.549 -41.889 1.00 63.91 92 LEU A CA 1
ATOM 705 C C . LEU A 1 92 ? 48.175 -20.700 -42.443 1.00 63.91 92 LEU A C 1
ATOM 707 O O . LEU A 1 92 ? 47.063 -20.779 -41.933 1.00 63.91 92 LEU A O 1
ATOM 711 N N . GLY A 1 93 ? 48.449 -19.863 -43.452 1.00 66.88 93 GLY A N 1
ATOM 712 C CA . GLY A 1 93 ? 47.496 -18.874 -43.989 1.00 66.88 93 GLY A CA 1
ATOM 713 C C . GLY A 1 93 ? 47.723 -17.430 -43.511 1.00 66.88 93 GLY A C 1
ATOM 714 O O . GLY A 1 93 ? 47.183 -16.507 -44.122 1.00 66.88 93 GLY A O 1
ATOM 715 N N . GLY A 1 94 ? 48.584 -17.215 -42.508 1.00 67.06 94 GLY A N 1
ATOM 716 C CA . GLY A 1 94 ? 48.931 -15.906 -41.937 1.00 67.06 94 GLY A CA 1
ATOM 717 C C . GLY A 1 94 ? 49.620 -14.927 -42.888 1.00 67.06 94 GLY A C 1
ATOM 718 O O . GLY A 1 94 ? 49.395 -13.717 -42.844 1.00 67.06 94 GLY A O 1
ATOM 719 N N . SER A 1 95 ? 50.463 -15.439 -43.783 1.00 71.38 95 SER A N 1
ATOM 720 C CA . SER A 1 95 ? 51.173 -14.635 -44.791 1.00 71.38 95 SER A CA 1
ATOM 721 C C . SER A 1 95 ? 50.389 -14.453 -46.097 1.00 71.38 95 SER A C 1
ATOM 723 O O . SER A 1 95 ? 50.934 -13.900 -47.046 1.00 71.38 95 SER A O 1
ATOM 725 N N . SER A 1 96 ? 49.138 -14.923 -46.164 1.00 80.25 96 SER A N 1
ATOM 726 C CA . SER A 1 96 ? 48.292 -14.763 -47.351 1.00 80.25 96 SER A CA 1
ATOM 727 C C . SER A 1 96 ? 47.859 -13.304 -47.552 1.00 80.25 96 SER A C 1
ATOM 729 O O . SER A 1 96 ? 47.817 -12.552 -46.573 1.00 80.25 96 SER A O 1
ATOM 731 N N . PRO A 1 97 ? 47.432 -12.902 -48.769 1.00 82.88 97 PRO A N 1
ATOM 732 C CA . PRO A 1 97 ? 46.825 -11.586 -48.998 1.00 82.88 97 PRO A CA 1
ATOM 733 C C . PRO A 1 97 ? 45.663 -11.296 -48.041 1.00 82.88 97 PRO A C 1
ATOM 735 O O . PRO A 1 97 ? 45.421 -10.155 -47.665 1.00 82.88 97 PRO A O 1
ATOM 738 N N . VAL A 1 98 ? 44.973 -12.342 -47.583 1.00 84.69 98 VAL A N 1
ATOM 739 C CA . VAL A 1 98 ? 43.909 -12.227 -46.588 1.00 84.69 98 VAL A CA 1
ATOM 740 C C . VAL A 1 98 ? 44.459 -11.892 -45.203 1.00 84.69 98 VAL A C 1
ATOM 742 O O . VAL A 1 98 ? 43.967 -10.968 -44.561 1.00 84.69 98 VAL A O 1
ATOM 745 N N . GLY A 1 99 ? 45.503 -12.593 -44.753 1.00 84.12 99 GLY A N 1
ATOM 746 C CA . GLY A 1 99 ? 46.171 -12.302 -43.482 1.00 84.12 99 GLY A CA 1
ATOM 747 C C . GLY A 1 99 ? 46.790 -10.900 -43.453 1.00 84.12 99 GLY A C 1
ATOM 748 O O . GLY A 1 99 ? 46.740 -10.219 -42.430 1.00 84.12 99 GLY A O 1
ATOM 749 N N . VAL A 1 100 ? 47.318 -10.429 -44.589 1.00 84.06 100 VAL A N 1
ATOM 750 C CA . VAL A 1 100 ? 47.804 -9.047 -44.748 1.00 84.06 100 VAL A CA 1
ATOM 751 C C . VAL A 1 100 ? 46.649 -8.046 -44.661 1.00 84.06 100 VAL A C 1
ATOM 753 O O . VAL A 1 100 ? 46.738 -7.105 -43.876 1.00 84.06 100 VAL A O 1
ATOM 756 N N . ALA A 1 101 ? 45.543 -8.269 -45.380 1.00 87.38 101 ALA A N 1
ATOM 757 C CA . ALA A 1 101 ? 44.372 -7.388 -45.333 1.00 87.38 101 ALA A CA 1
ATOM 758 C C . ALA A 1 101 ? 43.787 -7.258 -43.916 1.00 87.38 101 ALA A C 1
ATOM 760 O O . ALA A 1 101 ? 43.442 -6.158 -43.488 1.00 87.38 101 ALA A O 1
ATOM 761 N N . LEU A 1 102 ? 43.728 -8.361 -43.163 1.00 86.81 102 LEU A N 1
ATOM 762 C CA . LEU A 1 102 ? 43.254 -8.381 -41.776 1.00 86.81 102 LEU A CA 1
ATOM 763 C C . LEU A 1 102 ? 44.164 -7.585 -40.831 1.00 86.81 102 LEU A C 1
ATOM 765 O O . LEU A 1 102 ? 43.664 -6.848 -39.983 1.00 86.81 102 LEU A O 1
ATOM 769 N N . ARG A 1 103 ? 45.490 -7.695 -40.976 1.00 87.31 103 ARG A N 1
ATOM 770 C CA . ARG A 1 103 ? 46.444 -6.961 -40.126 1.00 87.31 103 ARG A CA 1
ATOM 771 C C . ARG A 1 103 ? 46.550 -5.483 -40.478 1.00 87.31 103 ARG A C 1
ATOM 773 O O . ARG A 1 103 ? 46.650 -4.648 -39.585 1.00 87.31 103 ARG A O 1
ATOM 780 N N . GLU A 1 104 ? 46.593 -5.168 -41.769 1.00 86.50 104 GLU A N 1
ATOM 781 C CA . GLU A 1 104 ? 46.875 -3.812 -42.249 1.00 86.50 104 GLU A CA 1
ATOM 782 C C . GLU A 1 104 ? 45.612 -2.972 -42.460 1.00 86.50 104 GLU A C 1
ATOM 784 O O . GLU A 1 104 ? 45.714 -1.751 -42.582 1.00 86.50 104 GLU A O 1
ATOM 789 N N . GLY A 1 105 ? 44.429 -3.598 -42.523 1.00 81.75 105 GLY A N 1
ATOM 790 C CA . GLY A 1 105 ? 43.166 -2.909 -42.808 1.00 81.75 105 GLY A CA 1
ATOM 791 C C . GLY A 1 105 ? 43.138 -2.271 -44.198 1.00 81.75 105 GLY A C 1
ATOM 792 O O . GLY A 1 105 ? 42.461 -1.267 -44.407 1.00 81.75 105 GLY A O 1
ATOM 793 N N . ARG A 1 106 ? 43.930 -2.807 -45.135 1.00 86.44 106 ARG A N 1
ATOM 794 C CA . ARG A 1 106 ? 44.031 -2.331 -46.517 1.00 86.44 106 ARG A CA 1
ATOM 795 C C . ARG A 1 106 ? 43.655 -3.448 -47.477 1.00 86.44 106 ARG A C 1
ATOM 797 O O . ARG A 1 106 ? 44.123 -4.575 -47.284 1.00 86.44 106 ARG A O 1
ATOM 804 N N . PRO A 1 107 ? 42.863 -3.152 -48.515 1.00 90.06 107 PRO A N 1
ATOM 805 C CA . PRO A 1 107 ? 42.461 -4.172 -49.458 1.00 90.06 107 PRO A CA 1
ATOM 806 C C . PRO A 1 107 ? 43.659 -4.624 -50.307 1.00 90.06 107 PRO A C 1
ATOM 808 O O . PRO A 1 107 ? 44.565 -3.845 -50.602 1.00 90.06 107 PRO A O 1
ATOM 811 N N . GLN A 1 108 ? 43.676 -5.904 -50.665 1.00 91.06 108 GLN A N 1
ATOM 812 C CA . GLN A 1 108 ? 44.780 -6.573 -51.352 1.00 91.06 108 GLN A CA 1
ATOM 813 C C . GLN A 1 108 ? 44.308 -7.133 -52.691 1.00 91.06 108 GLN A C 1
ATOM 815 O O . GLN A 1 108 ? 43.219 -7.701 -52.781 1.00 91.06 108 GLN A O 1
ATOM 820 N N . LEU A 1 109 ? 45.154 -7.017 -53.712 1.00 89.00 109 LEU A N 1
ATOM 821 C CA . LEU A 1 109 ? 44.980 -7.650 -55.016 1.00 89.00 109 LEU A CA 1
ATOM 822 C C . LEU A 1 109 ? 46.211 -8.504 -55.303 1.00 89.00 109 LEU A C 1
ATOM 824 O O . LEU A 1 109 ? 47.328 -7.993 -55.348 1.00 89.00 109 LEU A O 1
ATOM 828 N N . ALA A 1 110 ? 46.007 -9.799 -55.519 1.00 86.75 110 ALA A N 1
ATOM 829 C CA . ALA A 1 110 ? 47.090 -10.724 -55.830 1.00 86.75 110 ALA A CA 1
ATOM 830 C C . ALA A 1 110 ? 46.685 -11.707 -56.932 1.00 86.75 110 ALA A C 1
ATOM 832 O O . ALA A 1 110 ? 45.524 -12.100 -57.055 1.00 86.75 110 ALA A O 1
ATOM 833 N N . SER A 1 111 ? 47.664 -12.143 -57.723 1.00 83.69 111 SER A N 1
ATOM 834 C CA . SER A 1 111 ? 47.519 -13.351 -58.538 1.00 83.69 111 SER A CA 1
ATOM 835 C C . SER A 1 111 ? 47.677 -14.583 -57.644 1.00 83.69 111 SER A C 1
ATOM 837 O O . SER A 1 111 ? 48.480 -14.572 -56.710 1.00 83.69 111 SER A O 1
ATOM 839 N N . ILE A 1 112 ? 46.970 -15.670 -57.957 1.00 79.56 112 ILE A N 1
ATOM 840 C CA . ILE A 1 112 ? 47.153 -16.987 -57.324 1.00 79.56 112 ILE A CA 1
ATOM 841 C C . ILE A 1 112 ? 48.613 -17.472 -57.442 1.00 79.56 112 ILE A C 1
ATOM 843 O O . ILE A 1 112 ? 49.103 -18.223 -56.595 1.00 79.56 112 ILE A O 1
ATOM 847 N N . ASP A 1 113 ? 49.351 -16.985 -58.443 1.00 71.62 113 ASP A N 1
ATOM 848 C CA . ASP A 1 113 ? 50.757 -17.325 -58.665 1.00 71.62 113 ASP A CA 1
ATOM 849 C C . ASP A 1 113 ? 51.737 -16.519 -57.798 1.00 71.62 113 ASP A C 1
ATOM 851 O O . ASP A 1 113 ? 52.930 -16.837 -57.755 1.00 71.62 113 ASP A O 1
ATOM 855 N N . ALA A 1 114 ? 51.259 -15.515 -57.055 1.00 74.81 114 ALA A N 1
ATOM 856 C CA . ALA A 1 114 ? 52.095 -14.715 -56.167 1.00 74.81 114 ALA A CA 1
ATOM 857 C C . ALA A 1 114 ? 52.680 -15.573 -55.022 1.00 74.81 114 ALA A C 1
ATOM 859 O O . ALA A 1 114 ? 51.989 -16.462 -54.506 1.00 74.81 114 ALA A O 1
ATOM 860 N N . PRO A 1 115 ? 53.941 -15.343 -54.591 1.00 65.69 115 PRO A N 1
ATOM 861 C CA . PRO A 1 115 ? 54.595 -16.102 -53.513 1.00 65.69 115 PRO A CA 1
ATOM 862 C C . PRO A 1 115 ? 53.789 -16.154 -52.208 1.00 65.69 115 PRO A C 1
ATOM 864 O O . PRO A 1 115 ? 53.812 -17.155 -51.501 1.00 65.69 115 PRO A O 1
ATOM 867 N N . GLU A 1 116 ? 53.031 -15.098 -51.933 1.00 66.00 116 GLU A N 1
ATOM 868 C CA . GLU A 1 116 ? 52.213 -14.908 -50.731 1.00 66.00 116 GLU A CA 1
ATOM 869 C C . GLU A 1 116 ? 50.963 -15.812 -50.701 1.00 66.00 116 GLU A C 1
ATOM 871 O O . GLU A 1 116 ? 50.420 -16.090 -49.637 1.00 66.00 116 GLU A O 1
ATOM 876 N N . VAL A 1 117 ? 50.539 -16.354 -51.850 1.00 63.78 117 VAL A N 1
ATOM 877 C CA . VAL A 1 117 ? 49.383 -17.268 -51.995 1.00 63.78 117 VAL A CA 1
ATOM 878 C C . VAL A 1 117 ? 49.825 -18.748 -52.021 1.00 63.78 117 VAL A C 1
ATOM 880 O O . VAL A 1 117 ? 49.045 -19.649 -52.317 1.00 63.78 117 VAL A O 1
ATOM 883 N N . ALA A 1 118 ? 51.098 -19.035 -51.716 1.00 54.31 118 ALA A N 1
ATOM 884 C CA . ALA A 1 118 ? 51.676 -20.380 -51.805 1.00 54.31 118 ALA A CA 1
ATOM 885 C C . ALA A 1 118 ? 50.937 -21.481 -51.002 1.00 54.31 118 ALA A C 1
ATOM 887 O O . ALA A 1 118 ? 50.801 -22.585 -51.541 1.00 54.31 118 ALA A O 1
ATOM 888 N N . PRO A 1 119 ? 50.412 -21.247 -49.778 1.00 58.16 119 PRO A N 1
ATOM 889 C CA . PRO A 1 119 ? 49.575 -22.228 -49.090 1.00 58.16 119 PRO A CA 1
ATOM 890 C C . PRO A 1 119 ? 48.192 -22.280 -49.764 1.00 58.16 119 PRO A C 1
ATOM 892 O O . PRO A 1 119 ? 47.332 -21.449 -49.494 1.00 58.16 119 PRO A O 1
ATOM 895 N N . GLY A 1 120 ? 47.987 -23.242 -50.669 1.00 61.47 120 GLY A N 1
ATOM 896 C CA . GLY A 1 120 ? 46.721 -23.426 -51.398 1.00 61.47 120 GLY A CA 1
ATOM 897 C C . GLY A 1 120 ? 46.778 -23.136 -52.901 1.00 61.47 120 GLY A C 1
ATOM 898 O O . GLY A 1 120 ? 45.774 -23.338 -53.578 1.00 61.47 120 GLY A O 1
ATOM 899 N N . ARG A 1 121 ? 47.937 -22.743 -53.453 1.00 68.69 121 ARG A N 1
ATOM 900 C CA . ARG A 1 121 ? 48.119 -22.435 -54.888 1.00 68.69 121 ARG A CA 1
ATOM 901 C C . ARG A 1 121 ? 47.698 -23.575 -55.825 1.00 68.69 121 ARG A C 1
ATOM 903 O O . ARG A 1 121 ? 46.918 -23.350 -56.750 1.00 68.69 121 ARG A O 1
ATOM 910 N N . ASP A 1 122 ? 48.201 -24.788 -55.594 1.00 67.56 122 ASP A N 1
ATOM 911 C CA . ASP A 1 122 ? 47.936 -25.942 -56.471 1.00 67.56 122 ASP A CA 1
ATOM 912 C C . ASP A 1 122 ? 46.457 -26.356 -56.423 1.00 67.56 122 ASP A C 1
ATOM 914 O O . ASP A 1 122 ? 45.838 -26.635 -57.453 1.00 67.56 122 ASP A O 1
ATOM 918 N N . THR A 1 123 ? 45.857 -26.294 -55.232 1.00 70.94 123 THR A N 1
ATOM 919 C CA . THR A 1 123 ? 44.429 -26.543 -55.014 1.00 70.94 123 THR A CA 1
ATOM 920 C C . THR A 1 123 ? 43.573 -25.455 -55.668 1.00 70.94 123 THR A C 1
ATOM 922 O O . THR A 1 123 ? 42.641 -25.774 -56.401 1.00 70.94 123 THR A O 1
ATOM 925 N N . GLY A 1 124 ? 43.916 -24.174 -55.505 1.00 74.50 124 GLY A N 1
ATOM 926 C CA . GLY A 1 124 ? 43.208 -23.054 -56.130 1.00 74.50 124 GLY A CA 1
ATOM 927 C C . GLY A 1 124 ? 43.217 -23.119 -57.662 1.00 74.50 124 GLY A C 1
ATOM 928 O O . GLY A 1 124 ? 42.179 -22.919 -58.293 1.00 74.50 124 GLY A O 1
ATOM 929 N N . ARG A 1 125 ? 44.347 -23.508 -58.271 1.00 74.44 125 ARG A N 1
ATOM 930 C CA . ARG A 1 125 ? 44.445 -23.754 -59.723 1.00 74.44 125 ARG A CA 1
ATOM 931 C C . ARG A 1 125 ? 43.576 -24.922 -60.183 1.00 74.44 125 ARG A C 1
ATOM 933 O O . ARG A 1 125 ? 42.942 -24.821 -61.231 1.00 74.44 125 ARG A O 1
ATOM 940 N N . SER A 1 126 ? 43.496 -26.003 -59.402 1.00 78.38 126 SER A N 1
ATOM 941 C CA . SER A 1 126 ? 42.609 -27.137 -59.717 1.00 78.38 126 SER A CA 1
ATOM 942 C C . SER A 1 126 ? 41.121 -26.746 -59.738 1.00 78.38 126 SER A C 1
ATOM 944 O O . SER A 1 126 ? 40.329 -27.378 -60.433 1.00 78.38 126 SER A O 1
ATOM 946 N N . HIS A 1 127 ? 40.764 -25.650 -59.058 1.00 80.50 127 HIS A N 1
ATOM 947 C CA . HIS A 1 127 ? 39.437 -25.029 -59.081 1.00 80.50 127 HIS A CA 1
ATOM 948 C C . HIS A 1 127 ? 39.292 -23.886 -60.111 1.00 80.50 127 HIS A C 1
ATOM 950 O O . HIS A 1 127 ? 38.243 -23.243 -60.167 1.00 80.50 127 HIS A O 1
ATOM 956 N N . GLY A 1 128 ? 40.308 -23.639 -60.949 1.00 80.81 128 GLY A N 1
ATOM 957 C CA . GLY A 1 128 ? 40.262 -22.670 -62.051 1.00 80.81 128 GLY A CA 1
ATOM 958 C C . GLY A 1 128 ? 40.392 -21.197 -61.645 1.00 80.81 128 GLY A C 1
ATOM 959 O O . GLY A 1 128 ? 39.941 -20.331 -62.397 1.00 80.81 128 GLY A O 1
ATOM 960 N N . LEU A 1 129 ? 40.968 -20.908 -60.473 1.00 86.44 129 LEU A N 1
ATOM 961 C CA . LEU A 1 129 ? 41.126 -19.553 -59.926 1.00 86.44 129 LEU A CA 1
ATOM 962 C C . LEU A 1 129 ? 42.414 -18.878 -60.437 1.00 86.44 129 LEU A C 1
ATOM 964 O O . LEU A 1 129 ? 43.439 -19.547 -60.565 1.00 86.44 129 LEU A O 1
ATOM 968 N N . ASP A 1 130 ? 42.374 -17.564 -60.688 1.00 85.81 130 ASP A N 1
ATOM 969 C CA . ASP A 1 130 ? 43.496 -16.798 -61.273 1.00 85.81 130 ASP A CA 1
ATOM 970 C C . ASP A 1 130 ? 43.953 -15.602 -60.424 1.00 85.81 130 ASP A C 1
ATOM 972 O O . ASP A 1 130 ? 45.137 -15.479 -60.103 1.00 85.81 130 ASP A O 1
ATOM 976 N N . SER A 1 131 ? 43.029 -14.739 -59.998 1.00 87.25 131 SER A N 1
ATOM 977 C CA . SER A 1 131 ? 43.330 -13.608 -59.109 1.00 87.25 131 SER A CA 1
ATOM 978 C C . SER A 1 131 ? 42.313 -13.467 -57.981 1.00 87.25 131 SER A C 1
ATOM 980 O O . SER A 1 131 ? 41.194 -13.973 -58.075 1.00 87.25 131 SER A O 1
ATOM 982 N N . ILE A 1 132 ? 42.725 -12.802 -56.901 1.00 89.12 132 ILE A N 1
ATOM 983 C CA . ILE A 1 132 ? 41.936 -12.563 -55.692 1.00 89.12 132 ILE A CA 1
ATOM 984 C C . ILE A 1 132 ? 41.948 -11.071 -55.342 1.00 89.12 132 ILE A C 1
ATOM 986 O O . ILE A 1 132 ? 43.015 -10.457 -55.310 1.00 89.12 132 ILE A O 1
ATOM 990 N N . ILE A 1 133 ? 40.773 -10.511 -55.045 1.00 91.00 133 ILE A N 1
ATOM 991 C CA . ILE A 1 133 ? 40.640 -9.269 -54.273 1.00 91.00 133 ILE A CA 1
ATOM 992 C C . ILE A 1 133 ? 40.196 -9.636 -52.864 1.00 91.00 133 ILE A C 1
ATOM 994 O O . ILE A 1 133 ? 39.260 -10.421 -52.695 1.00 91.00 133 ILE A O 1
ATOM 998 N N . VAL A 1 134 ? 40.837 -9.031 -51.868 1.00 91.56 134 VAL A N 1
ATOM 999 C CA . VAL A 1 134 ? 40.449 -9.139 -50.463 1.00 91.56 134 VAL A CA 1
ATOM 1000 C C . VAL A 1 134 ? 40.279 -7.755 -49.869 1.00 91.56 134 VAL A C 1
ATOM 1002 O O . VAL A 1 134 ? 41.106 -6.881 -50.099 1.00 91.56 134 VAL A O 1
ATOM 1005 N N . ALA A 1 135 ? 39.250 -7.574 -49.056 1.00 93.00 135 ALA A N 1
ATOM 1006 C CA . ALA A 1 135 ? 39.091 -6.406 -48.210 1.00 93.00 135 ALA A CA 1
ATOM 1007 C C . ALA A 1 135 ? 38.661 -6.830 -46.810 1.00 93.00 135 ALA A C 1
ATOM 1009 O O . ALA A 1 135 ? 37.988 -7.847 -46.649 1.00 93.00 135 ALA A O 1
ATOM 1010 N N . ALA A 1 136 ? 39.042 -6.050 -45.804 1.00 93.50 136 ALA A N 1
ATOM 1011 C CA . ALA A 1 136 ? 38.653 -6.294 -44.425 1.00 93.50 136 ALA A CA 1
ATOM 1012 C C . ALA A 1 136 ? 38.264 -4.982 -43.749 1.00 93.50 136 ALA A C 1
ATOM 1014 O O . ALA A 1 136 ? 38.854 -3.937 -44.018 1.00 93.50 136 ALA A O 1
ATOM 1015 N N . SER A 1 137 ? 37.278 -5.045 -42.864 1.00 93.19 137 SER A N 1
ATOM 1016 C CA . SER A 1 137 ? 36.835 -3.906 -42.067 1.00 93.19 137 SER A CA 1
ATOM 1017 C C . SER A 1 137 ? 36.599 -4.328 -40.621 1.00 93.19 137 SER A C 1
ATOM 1019 O O . SER A 1 137 ? 36.285 -5.489 -40.343 1.00 93.19 137 SER A O 1
ATOM 1021 N N . GLY A 1 138 ? 36.821 -3.399 -39.694 1.00 89.75 138 GLY A N 1
ATOM 1022 C CA . GLY A 1 138 ? 36.623 -3.622 -38.264 1.00 89.75 138 GLY A CA 1
ATOM 1023 C C . GLY A 1 138 ? 35.161 -3.456 -37.864 1.00 89.75 138 GLY A C 1
ATOM 1024 O O . GLY A 1 138 ? 34.473 -2.592 -38.398 1.00 89.75 138 GLY A O 1
ATOM 1025 N N . THR A 1 139 ? 34.708 -4.262 -36.910 1.00 88.50 139 THR A N 1
ATOM 1026 C CA . THR A 1 139 ? 33.392 -4.145 -36.265 1.00 88.50 139 THR A CA 1
ATOM 1027 C C . THR A 1 139 ? 33.526 -3.464 -34.901 1.00 88.50 139 THR A C 1
ATOM 1029 O O . THR A 1 139 ? 34.598 -3.474 -34.288 1.00 88.50 139 THR A O 1
ATOM 1032 N N . ALA A 1 140 ? 32.447 -2.863 -34.397 1.00 81.25 140 ALA A N 1
ATOM 1033 C CA . ALA A 1 140 ? 32.446 -2.115 -33.135 1.00 81.25 140 ALA A CA 1
ATOM 1034 C C . ALA A 1 140 ? 32.809 -2.971 -31.905 1.00 81.25 140 ALA A C 1
ATOM 1036 O O . ALA A 1 140 ? 33.297 -2.442 -30.906 1.00 81.25 140 ALA A O 1
ATOM 1037 N N . ASP A 1 141 ? 32.615 -4.291 -31.981 1.00 77.19 141 ASP A N 1
ATOM 1038 C CA . ASP A 1 141 ? 33.011 -5.271 -30.958 1.00 77.19 141 ASP A CA 1
ATOM 1039 C C . ASP A 1 141 ? 34.522 -5.605 -30.956 1.00 77.19 141 ASP A C 1
ATOM 1041 O O . ASP A 1 141 ? 34.973 -6.478 -30.212 1.00 77.19 141 ASP A O 1
ATOM 1045 N N . GLY A 1 142 ? 35.318 -4.921 -31.785 1.00 81.62 142 GLY A N 1
ATOM 1046 C CA . GLY A 1 142 ? 36.760 -5.133 -31.913 1.00 81.62 142 GLY A CA 1
ATOM 1047 C C . GLY A 1 142 ? 37.147 -6.317 -32.804 1.00 81.62 142 GLY A C 1
ATOM 1048 O O . GLY A 1 142 ? 38.334 -6.614 -32.937 1.00 81.62 142 GLY A O 1
ATOM 1049 N N . GLY A 1 143 ? 36.178 -7.000 -33.415 1.00 87.62 143 GLY A N 1
ATOM 1050 C CA . GLY A 1 143 ? 36.439 -8.009 -34.433 1.00 87.62 143 GLY A CA 1
ATOM 1051 C C . GLY A 1 143 ? 36.594 -7.429 -35.843 1.00 87.62 143 GLY A C 1
ATOM 1052 O O . GLY A 1 143 ? 36.676 -6.218 -36.044 1.00 87.62 143 GLY A O 1
ATOM 1053 N N . GLN A 1 144 ? 36.656 -8.316 -36.839 1.00 90.88 144 GLN A N 1
ATOM 1054 C CA . GLN A 1 144 ? 36.703 -7.938 -38.254 1.00 90.88 144 GLN A CA 1
ATOM 1055 C C . GLN A 1 144 ? 35.770 -8.790 -39.119 1.00 90.88 144 GLN A C 1
ATOM 1057 O O . GLN A 1 144 ? 35.492 -9.955 -38.801 1.00 90.88 144 GLN A O 1
ATOM 1062 N N . LEU A 1 145 ? 35.329 -8.207 -40.232 1.00 92.44 145 LEU A N 1
ATOM 1063 C CA . LEU A 1 145 ? 34.741 -8.900 -41.375 1.00 92.44 145 LEU A CA 1
ATOM 1064 C C . LEU A 1 145 ? 35.688 -8.793 -42.567 1.00 92.44 145 LEU A C 1
ATOM 1066 O O . LEU A 1 145 ? 36.232 -7.722 -42.829 1.00 92.44 145 LEU A O 1
ATOM 1070 N N . ALA A 1 146 ? 35.863 -9.890 -43.296 1.00 92.44 146 ALA A N 1
ATOM 1071 C CA . ALA A 1 146 ? 36.642 -9.927 -44.524 1.00 92.44 146 ALA A CA 1
ATOM 1072 C C . ALA A 1 146 ? 35.802 -10.442 -45.690 1.00 92.44 146 ALA A C 1
ATOM 1074 O O . ALA A 1 146 ? 35.059 -11.410 -45.547 1.00 92.44 146 ALA A O 1
ATOM 1075 N N . LEU A 1 147 ? 35.962 -9.806 -46.845 1.00 93.69 147 LEU A N 1
ATOM 1076 C CA . LEU A 1 147 ? 35.415 -10.210 -48.132 1.00 93.69 147 LEU A CA 1
ATOM 1077 C C . LEU A 1 147 ? 36.564 -10.669 -49.016 1.00 93.69 147 LEU A C 1
ATOM 1079 O O . LEU A 1 147 ? 37.515 -9.911 -49.201 1.00 93.69 147 LEU A O 1
ATOM 1083 N N . ALA A 1 148 ? 36.447 -11.842 -49.629 1.00 92.12 148 ALA A N 1
ATOM 1084 C CA . ALA A 1 148 ? 37.331 -12.231 -50.716 1.00 92.12 148 ALA A CA 1
ATOM 1085 C C . ALA A 1 148 ? 36.551 -12.686 -51.944 1.00 92.12 148 ALA A C 1
ATOM 1087 O O . ALA A 1 148 ? 35.627 -13.496 -51.856 1.00 92.12 148 ALA A O 1
ATOM 1088 N N . ALA A 1 149 ? 36.974 -12.192 -53.101 1.00 91.44 149 ALA A N 1
ATOM 1089 C CA . ALA A 1 149 ? 36.406 -12.508 -54.400 1.00 91.44 149 ALA A CA 1
ATOM 1090 C C . ALA A 1 149 ? 37.506 -13.018 -55.331 1.00 91.44 149 ALA A C 1
ATOM 1092 O O . ALA A 1 149 ? 38.567 -12.403 -55.434 1.00 91.44 149 ALA A O 1
ATOM 1093 N N . TYR A 1 150 ? 37.248 -14.129 -56.017 1.00 90.94 150 TYR A N 1
ATOM 1094 C CA . TYR A 1 150 ? 38.193 -14.750 -56.940 1.00 90.94 150 TYR A CA 1
ATOM 1095 C C . TYR A 1 150 ? 37.693 -14.654 -58.374 1.00 90.94 150 TYR A C 1
ATOM 1097 O O . TYR A 1 150 ? 36.505 -14.845 -58.627 1.00 90.94 150 TYR A O 1
ATOM 1105 N N . SER A 1 151 ? 38.605 -14.423 -59.314 1.00 88.75 151 SER A N 1
ATOM 1106 C CA . SER A 1 151 ? 38.352 -14.495 -60.754 1.00 88.75 151 SER A CA 1
ATOM 1107 C C . SER A 1 151 ? 38.839 -15.833 -61.330 1.00 88.75 151 SER A C 1
ATOM 1109 O O . SER A 1 151 ? 39.630 -16.549 -60.707 1.00 88.75 151 SER A O 1
ATOM 1111 N N . ARG A 1 152 ? 38.362 -16.184 -62.531 1.00 86.56 152 ARG A N 1
ATOM 1112 C CA . ARG A 1 152 ? 38.850 -17.342 -63.302 1.00 86.56 152 ARG A CA 1
ATOM 1113 C C . ARG A 1 152 ? 39.895 -16.924 -64.332 1.00 86.56 152 ARG A C 1
ATOM 1115 O O . ARG A 1 152 ? 39.860 -15.793 -64.811 1.00 86.56 152 ARG A O 1
ATOM 1122 N N . ALA A 1 153 ? 40.747 -17.856 -64.751 1.00 75.31 153 ALA A N 1
ATOM 1123 C CA . ALA A 1 153 ? 41.699 -17.615 -65.836 1.00 75.31 153 ALA A CA 1
ATOM 1124 C C . ALA A 1 153 ? 40.964 -17.219 -67.134 1.00 75.31 153 ALA A C 1
ATOM 1126 O O . ALA A 1 153 ? 40.066 -17.928 -67.589 1.00 75.31 153 ALA A O 1
ATOM 1127 N N . GLY A 1 154 ? 41.318 -16.064 -67.710 1.00 66.12 154 GLY A N 1
ATOM 1128 C CA . GLY A 1 154 ? 40.616 -15.477 -68.865 1.00 66.12 154 GLY A CA 1
ATOM 1129 C C . GLY A 1 154 ? 39.273 -14.801 -68.537 1.00 66.12 154 GLY A C 1
ATOM 1130 O O . GLY A 1 154 ? 38.562 -14.391 -69.453 1.00 66.12 154 GLY A O 1
ATOM 1131 N N . GLY A 1 155 ? 38.923 -14.698 -67.251 1.00 66.69 155 GLY A N 1
ATOM 1132 C CA . GLY A 1 155 ? 37.775 -13.959 -66.735 1.00 66.69 155 GLY A CA 1
ATOM 1133 C C . GLY A 1 155 ? 38.043 -12.455 -66.584 1.00 66.69 155 GLY A C 1
ATOM 1134 O O . GLY A 1 155 ? 39.041 -11.940 -67.095 1.00 66.69 155 GLY A O 1
ATOM 1135 N N . PRO A 1 156 ? 37.147 -11.721 -65.905 1.00 65.25 156 PRO A N 1
ATOM 1136 C CA . PRO A 1 156 ? 37.289 -10.281 -65.751 1.00 65.25 156 PRO A CA 1
ATOM 1137 C C . PRO A 1 156 ? 38.523 -9.907 -64.924 1.00 65.25 156 PRO A C 1
ATOM 1139 O O . PRO A 1 156 ? 38.744 -10.445 -63.840 1.00 65.25 156 PRO A O 1
ATOM 1142 N N . ALA A 1 157 ? 39.320 -8.967 -65.439 1.00 70.88 157 ALA A N 1
ATOM 1143 C CA . ALA A 1 157 ? 40.511 -8.486 -64.754 1.00 70.88 157 ALA A CA 1
ATOM 1144 C C . ALA A 1 157 ? 40.125 -7.599 -63.565 1.00 70.88 157 ALA A C 1
ATOM 1146 O O . ALA A 1 157 ? 39.411 -6.607 -63.720 1.00 70.88 157 ALA A O 1
ATOM 1147 N N . PHE A 1 158 ? 40.625 -7.950 -62.384 1.00 80.31 158 PHE A N 1
ATOM 1148 C CA . PHE A 1 158 ? 40.511 -7.131 -61.187 1.00 80.31 158 PHE A CA 1
ATOM 1149 C C . PHE A 1 158 ? 41.412 -5.891 -61.283 1.00 80.31 158 PHE A C 1
ATOM 1151 O O . PHE A 1 158 ? 42.584 -5.991 -61.642 1.00 80.31 158 PHE A O 1
ATOM 1158 N N . THR A 1 159 ? 40.842 -4.719 -61.003 1.00 77.62 159 THR A N 1
ATOM 1159 C CA . THR A 1 159 ? 41.479 -3.399 -61.137 1.00 77.62 159 THR A CA 1
ATOM 1160 C C . THR A 1 159 ? 41.479 -2.655 -59.805 1.00 77.62 159 THR A C 1
ATOM 1162 O O . THR A 1 159 ? 40.716 -3.000 -58.902 1.00 77.62 159 THR A O 1
ATOM 1165 N N . ASP A 1 160 ? 42.268 -1.584 -59.702 1.00 75.31 160 ASP A N 1
ATOM 1166 C CA . ASP A 1 160 ? 42.303 -0.730 -58.505 1.00 75.31 160 ASP A CA 1
ATOM 1167 C C . ASP A 1 160 ? 40.925 -0.114 -58.170 1.00 75.31 160 ASP A C 1
ATOM 1169 O O . ASP A 1 160 ? 40.584 0.042 -57.003 1.00 75.31 160 ASP A O 1
ATOM 1173 N N . GLU A 1 161 ? 40.071 0.157 -59.168 1.00 72.06 161 GLU A N 1
ATOM 1174 C CA . GLU A 1 161 ? 38.697 0.659 -58.944 1.00 72.06 161 GLU A CA 1
ATOM 1175 C C . GLU A 1 161 ? 37.809 -0.375 -58.217 1.00 72.06 161 GLU A C 1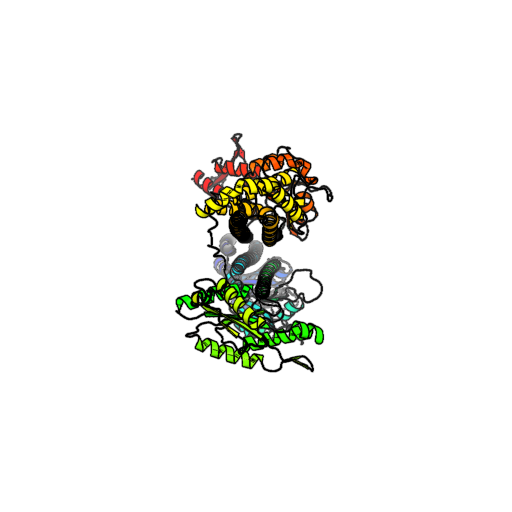
ATOM 1177 O O . GLU A 1 161 ? 36.953 -0.013 -57.409 1.00 72.06 161 GLU A O 1
ATOM 1182 N N . LEU A 1 162 ? 38.033 -1.673 -58.457 1.00 77.94 162 LEU A N 1
ATOM 1183 C CA . LEU A 1 162 ? 37.338 -2.760 -57.755 1.00 77.94 162 LEU A CA 1
ATOM 1184 C C . LEU A 1 162 ? 37.892 -2.988 -56.341 1.00 77.94 162 LEU A C 1
ATOM 1186 O O . LEU A 1 162 ? 37.182 -3.511 -55.482 1.00 77.94 162 LEU A O 1
ATOM 1190 N N . LEU A 1 163 ? 39.133 -2.575 -56.084 1.00 82.69 163 LEU A N 1
ATOM 1191 C CA . LEU A 1 163 ? 39.766 -2.642 -54.770 1.00 82.69 163 LEU A CA 1
ATOM 1192 C C . LEU A 1 163 ? 39.067 -1.695 -53.776 1.00 82.69 163 LEU A C 1
ATOM 1194 O O . LEU A 1 163 ? 38.650 -2.117 -52.695 1.00 82.69 163 LEU A O 1
ATOM 1198 N N . ASP A 1 164 ? 38.850 -0.442 -54.192 1.00 80.25 164 ASP A N 1
ATOM 1199 C CA . ASP A 1 164 ? 38.122 0.574 -53.418 1.00 80.25 164 ASP A CA 1
ATOM 1200 C C . ASP A 1 164 ? 36.694 0.132 -53.090 1.00 80.25 164 ASP A C 1
ATOM 1202 O O . ASP A 1 164 ? 36.145 0.428 -52.027 1.00 80.25 164 ASP A O 1
ATOM 1206 N N . TRP A 1 165 ? 36.069 -0.598 -54.005 1.00 83.94 165 TRP A N 1
ATOM 1207 C CA . TRP A 1 165 ? 34.749 -1.159 -53.782 1.00 83.94 165 TRP A CA 1
ATOM 1208 C C . TRP A 1 165 ? 34.719 -2.309 -52.808 1.00 83.94 165 TRP A C 1
ATOM 1210 O O . TRP A 1 165 ? 33.838 -2.329 -51.954 1.00 83.94 165 TRP A O 1
ATOM 1220 N N . ALA A 1 166 ? 35.637 -3.265 -52.946 1.00 84.44 166 ALA A N 1
ATOM 1221 C CA . ALA A 1 166 ? 35.697 -4.385 -52.025 1.00 84.44 166 ALA A CA 1
ATOM 1222 C C . ALA A 1 166 ? 35.853 -3.853 -50.596 1.00 84.44 166 ALA A C 1
ATOM 1224 O O . ALA A 1 166 ? 35.174 -4.336 -49.691 1.00 84.44 166 ALA A O 1
ATOM 1225 N N . GLN A 1 167 ? 36.646 -2.787 -50.423 1.00 87.25 167 GLN A N 1
ATOM 1226 C CA . GLN A 1 167 ? 36.754 -2.077 -49.153 1.00 87.25 167 GLN A CA 1
ATOM 1227 C C . GLN A 1 167 ? 35.442 -1.417 -48.725 1.00 87.25 167 GLN A C 1
ATOM 1229 O O . GLN A 1 167 ? 34.978 -1.673 -47.619 1.00 87.25 167 GLN A O 1
ATOM 1234 N N . ARG A 1 168 ? 34.790 -0.632 -49.593 1.00 83.31 168 ARG A N 1
ATOM 1235 C CA . ARG A 1 168 ? 33.490 -0.015 -49.269 1.00 83.31 168 ARG A CA 1
ATOM 1236 C C . ARG A 1 168 ? 32.436 -1.048 -48.886 1.00 83.31 168 ARG A C 1
ATOM 1238 O O . ARG A 1 168 ? 31.672 -0.814 -47.959 1.00 83.31 168 ARG A O 1
ATOM 1245 N N . LEU A 1 169 ? 32.383 -2.180 -49.582 1.00 84.50 169 LEU A N 1
ATOM 1246 C CA . LEU A 1 169 ? 31.436 -3.244 -49.283 1.00 84.50 169 LEU A CA 1
ATOM 1247 C C . LEU A 1 169 ? 31.783 -3.950 -47.968 1.00 84.50 169 LEU A C 1
ATOM 1249 O O . LEU A 1 169 ? 30.877 -4.246 -47.197 1.00 84.50 169 LEU A O 1
ATOM 1253 N N . ALA A 1 170 ? 33.068 -4.166 -47.671 1.00 88.50 170 ALA A N 1
ATOM 1254 C CA . ALA A 1 170 ? 33.502 -4.647 -46.360 1.00 88.50 170 ALA A CA 1
ATOM 1255 C C . ALA A 1 170 ? 33.091 -3.681 -45.234 1.00 88.50 170 ALA A C 1
ATOM 1257 O O . ALA A 1 170 ? 32.596 -4.133 -44.203 1.00 88.50 170 ALA A O 1
ATOM 1258 N N . ASP A 1 171 ? 33.215 -2.368 -45.452 1.00 84.88 171 ASP A N 1
ATOM 1259 C CA . ASP A 1 171 ? 32.778 -1.346 -44.496 1.00 84.88 171 ASP A CA 1
ATOM 1260 C C . ASP A 1 171 ? 31.251 -1.331 -44.310 1.00 84.88 171 ASP A C 1
ATOM 1262 O O . ASP A 1 171 ? 30.773 -1.186 -43.187 1.00 84.88 171 ASP A O 1
ATOM 1266 N N . GLU A 1 172 ? 30.467 -1.492 -45.383 1.00 82.06 172 GLU A N 1
ATOM 1267 C CA . GLU A 1 172 ? 28.999 -1.587 -45.288 1.00 82.06 172 GLU A CA 1
ATOM 1268 C C . GLU A 1 172 ? 28.546 -2.871 -44.591 1.00 82.06 172 GLU A C 1
ATOM 1270 O O . GLU A 1 172 ? 27.614 -2.841 -43.793 1.00 82.06 172 GLU A O 1
ATOM 1275 N N . MET A 1 173 ? 29.219 -4.000 -44.831 1.00 88.25 173 MET A N 1
ATOM 1276 C CA . MET A 1 173 ? 28.937 -5.244 -44.111 1.00 88.25 173 MET A CA 1
ATOM 1277 C C . MET A 1 173 ? 29.277 -5.131 -42.621 1.00 88.25 173 MET A C 1
ATOM 1279 O O . MET A 1 173 ? 28.524 -5.644 -41.795 1.00 88.25 173 MET A O 1
ATOM 1283 N N . ALA A 1 174 ? 30.368 -4.442 -42.267 1.00 85.25 174 ALA A N 1
ATOM 1284 C CA . ALA A 1 174 ? 30.712 -4.146 -40.876 1.00 85.25 174 ALA A CA 1
ATOM 1285 C C . ALA A 1 174 ? 29.673 -3.236 -40.208 1.00 85.25 174 ALA A C 1
ATOM 1287 O O . ALA A 1 174 ? 29.194 -3.566 -39.125 1.00 85.25 174 ALA A O 1
ATOM 1288 N N . ARG A 1 175 ? 29.232 -2.166 -40.887 1.00 83.06 175 ARG A N 1
ATOM 1289 C CA . ARG A 1 175 ? 28.125 -1.317 -40.410 1.00 83.06 175 ARG A CA 1
ATOM 1290 C C . ARG A 1 175 ? 26.838 -2.107 -40.202 1.00 83.06 175 ARG A C 1
ATOM 1292 O O . ARG A 1 175 ? 26.243 -2.033 -39.135 1.00 83.06 175 ARG A O 1
ATOM 1299 N N . PHE A 1 176 ? 26.435 -2.905 -41.190 1.00 84.94 176 PHE A N 1
ATOM 1300 C CA . PHE A 1 176 ? 25.254 -3.762 -41.095 1.00 84.94 176 PHE A CA 1
ATOM 1301 C C . PHE A 1 176 ? 25.335 -4.740 -39.917 1.00 84.94 176 PHE A C 1
ATOM 1303 O O . PHE A 1 176 ? 24.326 -4.973 -39.245 1.00 84.94 176 PHE A O 1
ATOM 1310 N N . TRP A 1 177 ? 26.517 -5.313 -39.671 1.00 86.50 177 TRP A N 1
ATOM 1311 C CA . TRP A 1 177 ? 26.761 -6.212 -38.547 1.00 86.50 177 TRP A CA 1
ATOM 1312 C C . TRP A 1 177 ? 26.566 -5.500 -37.209 1.00 86.50 177 TRP A C 1
ATOM 1314 O O . TRP A 1 177 ? 25.842 -6.004 -36.350 1.00 86.50 177 TRP A O 1
ATOM 1324 N N . ASP A 1 178 ? 27.162 -4.319 -37.052 1.00 83.69 178 ASP A N 1
ATOM 1325 C CA . ASP A 1 178 ? 27.043 -3.515 -35.836 1.00 83.69 178 ASP A CA 1
ATOM 1326 C C . ASP A 1 178 ? 25.594 -3.049 -35.609 1.00 83.69 178 ASP A C 1
ATOM 1328 O O . ASP A 1 178 ? 25.065 -3.168 -34.499 1.00 83.69 178 ASP A O 1
ATOM 1332 N N . ASP A 1 179 ? 24.910 -2.607 -36.666 1.00 80.31 179 ASP A N 1
ATOM 1333 C CA . ASP A 1 179 ? 23.510 -2.185 -36.605 1.00 80.31 179 ASP A CA 1
ATOM 1334 C C . ASP A 1 179 ? 22.562 -3.355 -36.282 1.00 80.31 179 ASP A C 1
ATOM 1336 O O . ASP A 1 179 ? 21.618 -3.174 -35.508 1.00 80.31 179 ASP A O 1
ATOM 1340 N N . GLN A 1 180 ? 22.819 -4.567 -36.804 1.00 82.12 180 GLN A N 1
ATOM 1341 C CA . GLN A 1 180 ? 22.078 -5.782 -36.417 1.00 82.12 180 GLN A CA 1
ATOM 1342 C C . GLN A 1 180 ? 22.238 -6.064 -34.929 1.00 82.12 180 GLN A C 1
ATOM 1344 O O . GLN A 1 180 ? 21.244 -6.245 -34.226 1.00 82.12 180 GLN A O 1
ATOM 1349 N N . VAL A 1 181 ? 23.482 -6.090 -34.443 1.00 80.19 181 VAL A N 1
ATOM 1350 C CA . VAL A 1 181 ? 23.789 -6.375 -33.035 1.00 80.19 181 VAL A CA 1
ATOM 1351 C C . VAL A 1 181 ? 23.098 -5.357 -32.127 1.00 80.19 181 VAL A C 1
ATOM 1353 O O . VAL A 1 181 ? 22.503 -5.718 -31.109 1.00 80.19 181 VAL A O 1
ATOM 1356 N N . GLN A 1 182 ? 23.110 -4.083 -32.516 1.00 80.69 182 GLN A N 1
ATOM 1357 C CA . GLN A 1 182 ? 22.452 -3.021 -31.767 1.00 80.69 182 GLN A CA 1
ATOM 1358 C C . GLN A 1 182 ? 20.917 -3.135 -31.807 1.00 80.69 182 GLN A C 1
ATOM 1360 O O . GLN A 1 182 ? 20.257 -2.885 -30.793 1.00 80.69 182 GLN A O 1
ATOM 1365 N N . LEU A 1 183 ? 20.326 -3.532 -32.939 1.00 79.69 183 LEU A N 1
ATOM 1366 C CA . LEU A 1 183 ? 18.887 -3.784 -33.056 1.00 79.69 183 LEU A CA 1
ATOM 1367 C C . LEU A 1 183 ? 18.449 -4.971 -32.184 1.00 79.69 183 LEU A C 1
ATOM 1369 O O . LEU A 1 183 ? 17.502 -4.833 -31.405 1.00 79.69 183 LEU A O 1
ATOM 1373 N N . GLU A 1 184 ? 19.154 -6.103 -32.264 1.00 78.38 184 GLU A N 1
ATOM 1374 C CA . GLU A 1 184 ? 18.925 -7.302 -31.442 1.00 78.38 184 GLU A CA 1
ATOM 1375 C C . GLU A 1 184 ? 18.969 -6.950 -29.944 1.00 78.38 184 GLU A C 1
ATOM 1377 O O . GLU A 1 184 ? 18.052 -7.287 -29.183 1.00 78.38 184 GLU A O 1
ATOM 1382 N N . ARG A 1 185 ? 19.982 -6.174 -29.536 1.00 81.19 185 ARG A N 1
ATOM 1383 C CA . ARG A 1 185 ? 20.128 -5.654 -28.170 1.00 81.19 185 ARG A CA 1
ATOM 1384 C C . ARG A 1 185 ? 18.941 -4.789 -27.742 1.00 81.19 185 ARG A C 1
ATOM 1386 O O . ARG A 1 185 ? 18.374 -5.010 -26.671 1.00 81.19 185 ARG A O 1
ATOM 1393 N N . ASN A 1 186 ? 18.537 -3.820 -28.563 1.00 78.88 186 ASN A N 1
ATOM 1394 C CA . ASN A 1 186 ? 17.427 -2.917 -28.245 1.00 78.88 186 ASN A CA 1
ATOM 1395 C C . ASN A 1 186 ? 16.092 -3.662 -28.112 1.00 78.88 186 ASN A C 1
ATOM 1397 O O . ASN A 1 186 ? 15.326 -3.400 -27.181 1.00 78.88 186 ASN A O 1
ATOM 1401 N N . LEU A 1 187 ? 15.827 -4.621 -29.003 1.00 79.75 187 LEU A N 1
ATOM 1402 C CA . LEU A 1 187 ? 14.636 -5.468 -28.939 1.00 79.75 187 LEU A CA 1
ATOM 1403 C C . LEU A 1 187 ? 14.634 -6.338 -27.678 1.00 79.75 187 LEU A C 1
ATOM 1405 O O . LEU A 1 187 ? 13.596 -6.480 -27.030 1.00 79.75 187 LEU A O 1
ATOM 1409 N N . ARG A 1 188 ? 15.790 -6.886 -27.280 1.00 81.62 188 ARG A N 1
ATOM 1410 C CA . ARG A 1 188 ? 15.926 -7.625 -26.016 1.00 81.62 188 ARG A CA 1
ATOM 1411 C C . ARG A 1 188 ? 15.620 -6.736 -24.814 1.00 81.62 188 ARG A C 1
ATOM 1413 O O . ARG A 1 188 ? 14.779 -7.101 -23.997 1.00 81.62 188 ARG A O 1
ATOM 1420 N N . LEU A 1 189 ? 16.238 -5.558 -24.727 1.00 80.00 189 LEU A N 1
ATOM 1421 C CA . LEU A 1 189 ? 15.980 -4.610 -23.639 1.00 80.00 189 LEU A CA 1
ATOM 1422 C C . LEU A 1 189 ? 14.502 -4.206 -23.571 1.00 80.00 189 LEU A C 1
ATOM 1424 O O . LEU A 1 189 ? 13.949 -4.108 -22.478 1.00 80.00 189 LEU A O 1
ATOM 1428 N N . SER A 1 190 ? 13.843 -4.007 -24.717 1.00 77.88 190 SER A N 1
ATOM 1429 C CA . SER A 1 190 ? 12.403 -3.730 -24.755 1.00 77.88 190 SER A CA 1
ATOM 1430 C C . SER A 1 190 ? 11.592 -4.873 -24.150 1.00 77.88 190 SER A C 1
ATOM 1432 O O . SER A 1 190 ? 10.781 -4.628 -23.261 1.00 77.88 190 SER A O 1
ATOM 1434 N N . ARG A 1 191 ? 11.865 -6.119 -24.562 1.00 82.44 191 ARG A N 1
ATOM 1435 C CA . ARG A 1 191 ? 11.175 -7.309 -24.043 1.00 82.44 191 ARG A CA 1
ATOM 1436 C C . ARG A 1 191 ? 11.337 -7.472 -22.534 1.00 82.44 191 ARG A C 1
ATOM 1438 O O . ARG A 1 191 ? 10.352 -7.694 -21.841 1.00 82.44 191 ARG A O 1
ATOM 1445 N N . TYR A 1 192 ? 12.541 -7.288 -21.992 1.00 82.94 192 TYR A N 1
ATOM 1446 C CA . TYR A 1 192 ? 12.740 -7.345 -20.539 1.00 82.94 192 TYR A CA 1
ATOM 1447 C C . TYR A 1 192 ? 12.038 -6.191 -19.802 1.00 82.94 192 TYR A C 1
ATOM 1449 O O . TYR A 1 192 ? 11.526 -6.392 -18.704 1.00 82.94 192 TYR A O 1
ATOM 1457 N N . ARG A 1 193 ? 11.932 -4.995 -20.399 1.00 80.56 193 ARG A N 1
ATOM 1458 C CA . ARG A 1 193 ? 11.144 -3.885 -19.824 1.00 80.56 193 ARG A CA 1
ATOM 1459 C C . ARG A 1 193 ? 9.639 -4.152 -19.866 1.00 80.56 193 ARG A C 1
ATOM 1461 O O . ARG A 1 193 ? 8.909 -3.676 -18.997 1.00 80.56 193 ARG A O 1
ATOM 1468 N N . ASP A 1 194 ? 9.149 -4.846 -20.889 1.00 76.81 194 ASP A N 1
ATOM 1469 C CA . ASP A 1 194 ? 7.761 -5.322 -20.953 1.00 76.81 194 ASP A CA 1
ATOM 1470 C C . ASP A 1 194 ? 7.513 -6.412 -19.897 1.00 76.81 194 ASP A C 1
ATOM 1472 O O . ASP A 1 194 ? 6.510 -6.360 -19.177 1.00 76.81 194 ASP A O 1
ATOM 1476 N N . ALA A 1 195 ? 8.464 -7.338 -19.734 1.00 80.31 195 ALA A N 1
ATOM 1477 C CA . ALA A 1 195 ? 8.430 -8.368 -18.702 1.00 80.31 195 ALA A CA 1
ATOM 1478 C C . ALA A 1 195 ? 8.399 -7.749 -17.298 1.00 80.31 195 ALA A C 1
ATOM 1480 O O . ALA A 1 195 ? 7.526 -8.077 -16.502 1.00 80.31 195 ALA A O 1
ATOM 1481 N N . HIS A 1 196 ? 9.272 -6.778 -17.014 1.00 84.25 196 HIS A N 1
ATOM 1482 C CA . HIS A 1 196 ? 9.311 -6.069 -15.731 1.00 84.25 196 HIS A CA 1
ATOM 1483 C C . HIS A 1 196 ? 7.978 -5.401 -15.386 1.00 84.25 196 HIS A C 1
ATOM 1485 O O . HIS A 1 196 ? 7.475 -5.570 -14.277 1.00 84.25 196 HIS A O 1
ATOM 1491 N N . ARG A 1 197 ? 7.353 -4.710 -16.350 1.00 78.50 197 ARG A N 1
ATOM 1492 C CA . ARG A 1 197 ? 6.020 -4.107 -16.175 1.00 78.50 197 ARG A CA 1
ATOM 1493 C C . ARG A 1 197 ? 4.935 -5.146 -15.899 1.00 78.50 197 ARG A C 1
ATOM 1495 O O . ARG A 1 197 ? 4.020 -4.885 -15.121 1.00 78.50 197 ARG A O 1
ATOM 1502 N N . THR A 1 198 ? 5.022 -6.303 -16.544 1.00 78.56 198 THR A N 1
ATOM 1503 C CA . THR A 1 198 ? 4.065 -7.402 -16.365 1.00 78.56 198 THR A CA 1
ATOM 1504 C C . THR A 1 198 ? 4.232 -8.051 -14.991 1.00 78.56 198 THR A C 1
ATOM 1506 O O . THR A 1 198 ? 3.245 -8.205 -14.278 1.00 78.56 198 THR A O 1
ATOM 1509 N N . ILE A 1 199 ? 5.475 -8.297 -14.564 1.00 81.12 199 ILE A N 1
ATOM 1510 C CA . ILE A 1 199 ? 5.811 -8.769 -13.214 1.00 81.12 199 ILE A CA 1
ATOM 1511 C C . ILE A 1 199 ? 5.271 -7.787 -12.173 1.00 81.12 199 ILE A C 1
ATOM 1513 O O . ILE A 1 199 ? 4.528 -8.191 -11.289 1.00 81.12 199 ILE A O 1
ATOM 1517 N N . GLN A 1 200 ? 5.543 -6.485 -12.317 1.00 78.81 200 GLN A N 1
ATOM 1518 C CA . GLN A 1 200 ? 5.030 -5.456 -11.404 1.00 78.81 200 GLN A CA 1
ATOM 1519 C C . GLN A 1 200 ? 3.508 -5.512 -11.232 1.00 78.81 200 GLN A C 1
ATOM 1521 O O . GLN A 1 200 ? 3.021 -5.354 -10.118 1.00 78.81 200 GLN A O 1
ATOM 1526 N N . ARG A 1 201 ? 2.753 -5.750 -12.311 1.00 76.31 201 ARG A N 1
ATOM 1527 C CA . ARG A 1 201 ? 1.292 -5.896 -12.237 1.00 76.31 201 ARG A CA 1
ATOM 1528 C C . ARG A 1 201 ? 0.878 -7.196 -11.559 1.00 76.31 201 ARG A C 1
ATOM 1530 O O . ARG A 1 201 ? 0.046 -7.152 -10.661 1.00 76.31 201 ARG A O 1
ATOM 1537 N N . ALA A 1 202 ? 1.479 -8.320 -11.941 1.00 72.38 202 ALA A N 1
ATOM 1538 C CA . ALA A 1 202 ? 1.163 -9.624 -11.365 1.00 72.38 202 ALA A CA 1
ATOM 1539 C C . ALA A 1 202 ? 1.407 -9.663 -9.845 1.00 72.38 202 ALA A C 1
ATOM 1541 O O . ALA A 1 202 ? 0.627 -10.273 -9.112 1.00 72.38 202 ALA A O 1
ATOM 1542 N N . LEU A 1 203 ? 2.436 -8.954 -9.365 1.00 71.56 203 LEU A N 1
ATOM 1543 C CA . LEU A 1 203 ? 2.754 -8.813 -7.939 1.00 71.56 203 LEU A CA 1
ATOM 1544 C C . LEU A 1 203 ? 1.707 -8.009 -7.148 1.00 71.56 203 LEU A C 1
ATOM 1546 O O . LEU A 1 203 ? 1.625 -8.163 -5.935 1.00 71.56 203 LEU A O 1
ATOM 1550 N N . LEU A 1 204 ? 0.895 -7.169 -7.800 1.00 66.75 204 LEU A N 1
ATOM 1551 C CA . LEU A 1 204 ? -0.219 -6.468 -7.141 1.00 66.75 204 LEU A CA 1
ATOM 1552 C C . LEU A 1 204 ? -1.445 -7.365 -6.953 1.00 66.75 204 LEU A C 1
ATOM 1554 O O . LEU A 1 204 ? -2.280 -7.086 -6.095 1.00 66.75 204 LEU A O 1
ATOM 1558 N N . GLU A 1 205 ? -1.572 -8.402 -7.779 1.00 61.03 205 GLU A N 1
ATOM 1559 C CA . GLU A 1 205 ? -2.742 -9.280 -7.823 1.00 61.03 205 GLU A CA 1
ATOM 1560 C C . GLU A 1 205 ? -2.576 -10.524 -6.941 1.00 61.03 205 GLU A C 1
ATOM 1562 O O . GLU A 1 205 ? -3.561 -11.035 -6.410 1.00 61.03 205 GLU A O 1
ATOM 1567 N N . HIS A 1 206 ? -1.341 -10.998 -6.750 1.00 60.50 206 HIS A N 1
ATOM 1568 C CA . HIS A 1 206 ? -1.054 -12.239 -6.033 1.00 60.50 206 HIS A CA 1
ATOM 1569 C C . HIS A 1 206 ? -0.365 -11.961 -4.699 1.00 60.50 206 HIS A C 1
ATOM 1571 O O . HIS A 1 206 ? 0.727 -11.404 -4.649 1.00 60.50 206 HIS A O 1
ATOM 1577 N N . SER A 1 207 ? -0.982 -12.415 -3.609 1.00 61.88 207 SER A N 1
ATOM 1578 C CA . SER A 1 207 ? -0.444 -12.281 -2.256 1.00 61.88 207 SER A CA 1
ATOM 1579 C C . SER A 1 207 ? 0.281 -13.531 -1.757 1.00 61.88 207 SER A C 1
ATOM 1581 O O . SER A 1 207 ? 0.548 -13.592 -0.567 1.00 61.88 207 SER A O 1
ATOM 1583 N N . ASP A 1 208 ? 0.585 -14.521 -2.600 1.00 80.38 208 ASP A N 1
ATOM 1584 C CA . ASP A 1 208 ? 1.243 -15.777 -2.200 1.00 80.38 208 ASP A CA 1
ATOM 1585 C C . ASP A 1 208 ? 2.630 -15.935 -2.850 1.00 80.38 208 ASP A C 1
ATOM 1587 O O . ASP A 1 208 ? 2.810 -15.635 -4.033 1.00 80.38 208 ASP A O 1
ATOM 1591 N N . LEU A 1 209 ? 3.600 -16.439 -2.080 1.00 82.88 209 LEU A N 1
ATOM 1592 C CA . LEU A 1 209 ? 5.008 -16.588 -2.459 1.00 82.88 209 LEU A CA 1
ATOM 1593 C C . LEU A 1 209 ? 5.196 -17.469 -3.697 1.00 82.88 209 LEU A C 1
ATOM 1595 O O . LEU A 1 209 ? 5.955 -17.113 -4.599 1.00 82.88 209 LEU A O 1
ATOM 1599 N N . ALA A 1 210 ? 4.484 -18.597 -3.777 1.00 84.50 210 ALA A N 1
ATOM 1600 C CA . ALA A 1 210 ? 4.591 -19.510 -4.916 1.00 84.50 210 ALA A CA 1
ATOM 1601 C C . ALA A 1 210 ? 4.163 -18.828 -6.227 1.00 84.50 210 ALA A C 1
ATOM 1603 O O . ALA A 1 210 ? 4.835 -18.951 -7.252 1.00 84.50 210 ALA A O 1
ATOM 1604 N N . ASN A 1 211 ? 3.088 -18.039 -6.169 1.00 85.31 211 ASN A N 1
ATOM 1605 C CA . ASN A 1 211 ? 2.578 -17.297 -7.318 1.00 85.31 211 ASN A CA 1
ATOM 1606 C C . ASN A 1 211 ? 3.488 -16.126 -7.703 1.00 85.31 211 ASN A C 1
ATOM 1608 O O . ASN A 1 211 ? 3.661 -15.866 -8.891 1.00 85.31 211 ASN A O 1
ATOM 1612 N N . ILE A 1 212 ? 4.122 -15.463 -6.729 1.00 87.31 212 ILE A N 1
ATOM 1613 C CA . ILE A 1 212 ? 5.125 -14.414 -6.971 1.00 87.31 212 ILE A CA 1
ATOM 1614 C C . ILE A 1 212 ? 6.297 -14.966 -7.797 1.00 87.31 212 ILE A C 1
ATOM 1616 O O . ILE A 1 212 ? 6.654 -14.394 -8.831 1.00 87.31 212 ILE A O 1
ATOM 1620 N N . TYR A 1 213 ? 6.874 -16.098 -7.383 1.00 91.69 213 TYR A N 1
ATOM 1621 C CA . TYR A 1 213 ? 7.993 -16.711 -8.103 1.00 91.69 213 TYR A CA 1
ATOM 1622 C C . TYR A 1 213 ? 7.575 -17.290 -9.458 1.00 91.69 213 TYR A C 1
ATOM 1624 O O . TYR A 1 213 ? 8.322 -17.170 -10.432 1.00 91.69 213 TYR A O 1
ATOM 1632 N N . LEU A 1 214 ? 6.377 -17.874 -9.549 1.00 90.12 214 LEU A N 1
ATOM 1633 C CA . LEU A 1 214 ? 5.850 -18.395 -10.807 1.00 90.12 214 LEU A CA 1
ATOM 1634 C C . LEU A 1 214 ? 5.605 -17.274 -11.819 1.00 90.12 214 LEU A C 1
ATOM 1636 O O . LEU A 1 214 ? 6.017 -17.402 -12.971 1.00 90.12 214 LEU A O 1
ATOM 1640 N N . ALA A 1 215 ? 4.995 -16.164 -11.399 1.00 88.12 215 ALA A N 1
ATOM 1641 C CA . ALA A 1 215 ? 4.765 -14.997 -12.247 1.00 88.12 215 ALA A CA 1
ATOM 1642 C C . ALA A 1 215 ? 6.085 -14.388 -12.741 1.00 88.12 215 ALA A C 1
ATOM 1644 O O . ALA A 1 215 ? 6.204 -14.058 -13.920 1.00 88.12 215 ALA A O 1
ATOM 1645 N N . LEU A 1 216 ? 7.098 -14.298 -11.871 1.00 92.44 216 LEU A N 1
ATOM 1646 C CA . LEU A 1 216 ? 8.447 -13.874 -12.249 1.00 92.44 216 LEU A CA 1
ATOM 1647 C C . LEU A 1 216 ? 9.036 -14.767 -13.351 1.00 92.44 216 LEU A C 1
ATOM 1649 O O . LEU A 1 216 ? 9.438 -14.266 -14.402 1.00 92.44 216 LEU A O 1
ATOM 1653 N N . ALA A 1 217 ? 9.090 -16.079 -13.113 1.00 92.25 217 ALA A N 1
ATOM 1654 C CA . ALA A 1 217 ? 9.756 -17.010 -14.017 1.00 92.25 217 ALA A CA 1
ATOM 1655 C C . ALA A 1 217 ? 9.012 -17.172 -15.350 1.00 92.25 217 ALA A C 1
ATOM 1657 O O . ALA A 1 217 ? 9.641 -17.116 -16.406 1.00 92.25 217 ALA A O 1
ATOM 1658 N N . SER A 1 218 ? 7.683 -17.315 -15.311 1.00 90.75 218 SER A N 1
ATOM 1659 C CA . SER A 1 218 ? 6.843 -17.417 -16.515 1.00 90.75 218 SER A CA 1
ATOM 1660 C C . SER A 1 218 ? 6.955 -16.173 -17.383 1.00 90.75 218 SER A C 1
ATOM 1662 O O . SER A 1 218 ? 7.247 -16.285 -18.569 1.00 90.75 218 SER A O 1
ATOM 1664 N N . THR A 1 219 ? 6.854 -14.980 -16.794 1.00 89.50 219 THR A N 1
ATOM 1665 C CA . THR A 1 219 ? 6.949 -13.732 -17.558 1.00 89.50 219 THR A CA 1
ATOM 1666 C C . THR A 1 219 ? 8.327 -13.564 -18.203 1.00 89.50 219 THR A C 1
ATOM 1668 O O . THR A 1 219 ? 8.422 -13.155 -19.360 1.00 89.50 219 THR A O 1
ATOM 1671 N N . LEU A 1 220 ? 9.411 -13.891 -17.493 1.00 90.56 220 LEU A N 1
ATOM 1672 C CA . LEU A 1 220 ? 10.764 -13.816 -18.056 1.00 90.56 220 LEU A CA 1
ATOM 1673 C C . LEU A 1 220 ? 11.006 -14.864 -19.155 1.00 90.56 220 LEU A C 1
ATOM 1675 O O . LEU A 1 220 ? 11.692 -14.575 -20.136 1.00 90.56 220 LEU A O 1
ATOM 1679 N N . ALA A 1 221 ? 10.431 -16.058 -19.032 1.00 88.62 221 ALA A N 1
ATOM 1680 C CA . ALA A 1 221 ? 10.522 -17.077 -20.072 1.00 88.62 221 ALA A CA 1
ATOM 1681 C C . ALA A 1 221 ? 9.685 -16.706 -21.311 1.00 88.62 221 ALA A C 1
ATOM 1683 O O . ALA A 1 221 ? 10.181 -16.785 -22.432 1.00 88.62 221 ALA A O 1
ATOM 1684 N N . GLU A 1 222 ? 8.446 -16.250 -21.126 1.00 85.06 222 GLU A N 1
ATOM 1685 C CA . GLU A 1 222 ? 7.495 -15.986 -22.213 1.00 85.06 222 GLU A CA 1
ATOM 1686 C C . GLU A 1 222 ? 7.755 -14.655 -22.927 1.00 85.06 222 GLU A C 1
ATOM 1688 O O . GLU A 1 222 ? 7.818 -14.602 -24.154 1.00 85.06 222 GLU A O 1
ATOM 1693 N N . VAL A 1 223 ? 7.925 -13.567 -22.171 1.00 78.94 223 VAL A N 1
ATOM 1694 C CA . VAL A 1 223 ? 8.037 -12.211 -22.733 1.00 78.94 223 VAL A CA 1
ATOM 1695 C C . VAL A 1 223 ? 9.473 -11.910 -23.152 1.00 78.94 223 VAL A C 1
ATOM 1697 O O . VAL A 1 223 ? 9.708 -11.332 -24.214 1.00 78.94 223 VAL A O 1
ATOM 1700 N N . ALA A 1 224 ? 10.448 -12.318 -22.337 1.00 74.44 224 ALA A N 1
ATOM 1701 C CA . ALA A 1 224 ? 11.868 -12.085 -22.592 1.00 74.44 224 ALA A CA 1
ATOM 1702 C C . ALA A 1 224 ? 12.556 -13.209 -23.390 1.00 74.44 224 ALA A C 1
ATOM 1704 O O . ALA A 1 224 ? 13.699 -13.025 -23.812 1.00 74.44 224 ALA A O 1
ATOM 1705 N N . ALA A 1 225 ? 11.852 -14.314 -23.673 1.00 75.50 225 ALA A N 1
ATOM 1706 C CA . ALA A 1 225 ? 12.358 -15.471 -24.417 1.00 75.50 225 ALA A CA 1
ATOM 1707 C C . ALA A 1 225 ? 13.645 -16.070 -23.815 1.00 75.50 225 ALA A C 1
ATOM 1709 O O . ALA A 1 225 ? 14.533 -16.521 -24.542 1.00 75.50 225 ALA A O 1
ATOM 1710 N N . ALA A 1 226 ? 13.765 -16.051 -22.484 1.00 82.12 226 ALA A N 1
ATOM 1711 C CA . ALA A 1 226 ? 14.864 -16.717 -21.798 1.00 82.12 226 ALA A CA 1
ATOM 1712 C C . ALA A 1 226 ? 14.791 -18.239 -22.019 1.00 82.12 226 ALA A C 1
ATOM 1714 O O . ALA A 1 226 ? 13.718 -18.841 -21.980 1.00 82.12 226 ALA A O 1
ATOM 1715 N N . VAL A 1 227 ? 15.946 -18.872 -22.239 1.00 88.31 227 VAL A N 1
ATOM 1716 C CA . VAL A 1 227 ? 16.029 -20.307 -22.574 1.00 88.31 227 VAL A CA 1
ATOM 1717 C C . VAL A 1 227 ? 15.686 -21.183 -21.366 1.00 88.31 227 VAL A C 1
ATOM 1719 O O . VAL A 1 227 ? 15.128 -22.272 -21.505 1.00 88.31 227 VAL A O 1
ATOM 1722 N N . ALA A 1 228 ? 16.003 -20.696 -20.171 1.00 92.25 228 ALA A N 1
ATOM 1723 C CA . ALA A 1 228 ? 15.467 -21.207 -18.922 1.00 92.25 228 ALA A CA 1
ATOM 1724 C C . ALA A 1 228 ? 15.512 -20.110 -17.859 1.00 92.25 228 ALA A C 1
ATOM 1726 O O . ALA A 1 228 ? 16.462 -19.323 -17.810 1.00 92.25 228 ALA A O 1
ATOM 1727 N N . VAL A 1 229 ? 14.500 -20.088 -17.001 1.00 94.88 229 VAL A N 1
ATOM 1728 C CA . VAL A 1 229 ? 14.421 -19.245 -15.812 1.00 94.88 229 VAL A CA 1
ATOM 1729 C C . VAL A 1 229 ? 14.117 -20.143 -14.628 1.00 94.88 229 VAL A C 1
ATOM 1731 O O . VAL A 1 229 ? 13.132 -20.878 -14.649 1.00 94.88 229 VAL A O 1
ATOM 1734 N N . VAL A 1 230 ? 14.964 -20.102 -13.605 1.00 94.94 230 VAL A N 1
ATOM 1735 C CA . VAL A 1 230 ? 14.833 -20.947 -12.415 1.00 94.94 230 VAL A CA 1
ATOM 1736 C C . VAL A 1 230 ? 14.928 -20.076 -11.173 1.00 94.94 230 VAL A C 1
ATOM 1738 O O . VAL A 1 230 ? 15.777 -19.193 -11.098 1.00 94.94 230 VAL A O 1
ATOM 1741 N N . VAL A 1 231 ? 14.057 -20.314 -10.198 1.00 95.88 231 VAL A N 1
ATOM 1742 C CA . VAL A 1 231 ? 14.097 -19.643 -8.898 1.00 95.88 231 VAL A CA 1
ATOM 1743 C C . VAL A 1 231 ? 14.434 -20.670 -7.831 1.00 95.88 231 VAL A C 1
ATOM 1745 O O . VAL A 1 231 ? 13.723 -21.665 -7.662 1.00 95.88 231 VAL A O 1
ATOM 1748 N N . TYR A 1 232 ? 15.508 -20.397 -7.101 1.00 94.81 232 TYR A N 1
ATOM 1749 C CA . TYR A 1 232 ? 15.941 -21.171 -5.951 1.00 94.81 232 TYR A CA 1
ATOM 1750 C C . TYR A 1 232 ? 15.636 -20.429 -4.653 1.00 94.81 232 TYR A C 1
ATOM 1752 O O . TYR A 1 232 ? 15.812 -19.215 -4.583 1.00 94.81 232 TYR A O 1
ATOM 1760 N N . VAL A 1 233 ? 15.221 -21.154 -3.618 1.00 93.56 233 VAL A N 1
ATOM 1761 C CA . VAL A 1 233 ? 14.960 -20.623 -2.272 1.00 93.56 233 VAL A CA 1
ATOM 1762 C C . VAL A 1 233 ? 15.789 -21.432 -1.270 1.00 93.56 233 VAL A C 1
ATOM 1764 O O . VAL A 1 233 ? 15.838 -22.657 -1.397 1.00 93.56 233 VAL A O 1
ATOM 1767 N N . PRO A 1 234 ? 16.457 -20.794 -0.294 1.00 91.44 234 PRO A N 1
ATOM 1768 C CA . PRO A 1 234 ? 17.233 -21.517 0.704 1.00 91.44 234 PRO A CA 1
ATOM 1769 C C . PRO A 1 234 ? 16.344 -22.422 1.566 1.00 91.44 234 PRO A C 1
ATOM 1771 O O . PRO A 1 234 ? 15.330 -21.987 2.111 1.00 91.44 234 PRO A O 1
ATOM 1774 N N . ALA A 1 235 ? 16.750 -23.684 1.679 1.00 89.44 235 ALA A N 1
ATOM 1775 C CA . ALA A 1 235 ? 16.170 -24.709 2.535 1.00 89.44 235 ALA A CA 1
ATOM 1776 C C . ALA A 1 235 ? 17.323 -25.454 3.230 1.00 89.44 235 ALA A C 1
ATOM 1778 O O . ALA A 1 235 ? 18.007 -26.281 2.621 1.00 89.44 235 ALA A O 1
ATOM 1779 N N . ASP A 1 236 ? 17.563 -25.109 4.495 1.00 84.44 236 ASP A N 1
ATOM 1780 C CA . ASP A 1 236 ? 18.670 -25.615 5.312 1.00 84.44 236 ASP A CA 1
ATOM 1781 C C . ASP A 1 236 ? 20.051 -25.416 4.639 1.00 84.44 236 ASP A C 1
ATOM 1783 O O . ASP A 1 236 ? 20.520 -24.286 4.473 1.00 84.44 236 ASP A O 1
ATOM 1787 N N . GLU A 1 237 ? 20.710 -26.503 4.233 1.00 87.75 237 GLU A N 1
ATOM 1788 C CA . GLU A 1 237 ? 22.052 -26.509 3.630 1.00 87.75 237 GLU A CA 1
ATOM 1789 C C . GLU A 1 237 ? 22.045 -26.403 2.092 1.00 87.75 237 GLU A C 1
ATOM 1791 O O . GLU A 1 237 ? 23.106 -26.367 1.461 1.00 87.75 237 GLU A O 1
ATOM 1796 N N . THR A 1 238 ? 20.864 -26.320 1.469 1.00 90.94 238 THR A N 1
ATOM 1797 C CA . THR A 1 238 ? 20.700 -26.343 0.005 1.00 90.94 238 THR A CA 1
ATOM 1798 C C . THR A 1 238 ? 19.785 -25.233 -0.511 1.00 90.94 238 THR A C 1
ATOM 1800 O O . THR A 1 238 ? 18.971 -24.656 0.207 1.00 90.94 238 THR A O 1
ATOM 1803 N N . LEU A 1 239 ? 19.948 -24.892 -1.783 1.00 91.69 239 LEU A N 1
ATOM 1804 C CA . LEU A 1 239 ? 19.099 -23.995 -2.547 1.00 91.69 239 LEU A CA 1
ATOM 1805 C C . LEU A 1 239 ? 18.080 -24.854 -3.295 1.00 91.69 239 LEU A C 1
ATOM 1807 O O . LEU A 1 239 ? 18.373 -25.398 -4.359 1.00 91.69 239 LEU A O 1
ATOM 1811 N N . ARG A 1 240 ? 16.874 -24.970 -2.738 1.00 93.00 240 ARG A N 1
ATOM 1812 C CA . ARG A 1 240 ? 15.807 -25.790 -3.311 1.00 93.00 240 ARG A CA 1
ATOM 1813 C C . ARG A 1 240 ? 15.162 -25.075 -4.486 1.00 93.00 240 ARG A C 1
ATOM 1815 O O . ARG A 1 240 ? 14.776 -23.906 -4.376 1.00 93.00 240 ARG A O 1
ATOM 1822 N N . GLN A 1 241 ? 14.985 -25.773 -5.599 1.00 93.00 241 GLN A N 1
ATOM 1823 C CA . GLN A 1 241 ? 14.260 -25.216 -6.737 1.00 93.00 241 GLN A CA 1
ATOM 1824 C C . GLN A 1 241 ? 12.761 -25.127 -6.412 1.00 93.00 241 GLN A C 1
ATOM 1826 O O . GLN A 1 241 ? 12.115 -26.135 -6.139 1.00 93.00 241 GLN A O 1
ATOM 1831 N N . VAL A 1 242 ? 12.188 -23.921 -6.466 1.00 92.75 242 VAL A N 1
ATOM 1832 C CA . VAL A 1 242 ? 10.739 -23.711 -6.265 1.00 92.75 242 VAL A CA 1
ATOM 1833 C C . VAL A 1 242 ? 9.985 -23.529 -7.577 1.00 92.75 242 VAL A C 1
ATOM 1835 O O . VAL A 1 242 ? 8.813 -23.882 -7.659 1.00 92.75 242 VAL A O 1
ATOM 1838 N N . VAL A 1 243 ? 10.649 -22.992 -8.605 1.00 94.12 243 VAL A N 1
ATOM 1839 C CA . VAL A 1 243 ? 10.060 -22.732 -9.925 1.00 94.12 243 VAL A CA 1
ATOM 1840 C C . VAL A 1 243 ? 11.125 -22.908 -11.006 1.00 94.12 243 VAL A C 1
ATOM 1842 O O . VAL A 1 243 ? 12.246 -22.433 -10.845 1.00 94.12 243 VAL A O 1
ATOM 1845 N N . GLY A 1 244 ? 10.770 -23.546 -12.124 1.00 93.62 244 GLY A N 1
ATOM 1846 C CA . GLY A 1 244 ? 11.575 -23.587 -13.346 1.00 93.62 244 GLY A CA 1
ATOM 1847 C C . GLY A 1 244 ? 10.682 -23.474 -14.580 1.00 93.62 244 GLY A C 1
ATOM 1848 O O . GLY A 1 244 ? 9.687 -24.187 -14.674 1.00 93.62 244 GLY A O 1
ATOM 1849 N N . VAL A 1 245 ? 11.007 -22.568 -15.506 1.00 94.00 245 VAL A N 1
ATOM 1850 C CA . VAL A 1 245 ? 10.233 -22.327 -16.735 1.00 94.00 245 VAL A CA 1
ATOM 1851 C C . VAL A 1 245 ? 11.171 -22.141 -17.930 1.00 94.00 245 VAL A C 1
ATOM 1853 O O . VAL A 1 245 ? 12.194 -21.466 -17.823 1.00 94.00 245 VAL A O 1
ATOM 1856 N N . GLY A 1 246 ? 10.824 -22.725 -19.079 1.00 91.00 246 GLY A N 1
ATOM 1857 C CA . GLY A 1 246 ? 11.537 -22.569 -20.352 1.00 91.00 246 GLY A CA 1
ATOM 1858 C C . GLY A 1 246 ? 12.061 -23.891 -20.936 1.00 91.00 246 GLY A C 1
ATOM 1859 O O . GLY A 1 246 ? 12.087 -24.902 -20.233 1.00 91.00 246 GLY A O 1
ATOM 1860 N N . PRO A 1 247 ? 12.491 -23.905 -22.214 1.00 88.44 247 PRO A N 1
ATOM 1861 C CA . PRO A 1 247 ? 12.893 -25.124 -22.927 1.00 88.44 247 PRO A CA 1
ATOM 1862 C C . PRO A 1 247 ? 13.975 -25.977 -22.252 1.00 88.44 247 PRO A C 1
ATOM 1864 O O . PRO A 1 247 ? 13.993 -27.189 -22.445 1.00 88.44 247 PRO A O 1
ATOM 1867 N N . LEU A 1 248 ? 14.888 -25.366 -21.487 1.00 89.50 248 LEU A N 1
ATOM 1868 C CA . LEU A 1 248 ? 15.958 -26.085 -20.778 1.00 89.50 248 LEU A CA 1
ATOM 1869 C C . LEU A 1 248 ? 15.732 -26.200 -19.263 1.00 89.50 248 LEU A C 1
ATOM 1871 O O . LEU A 1 248 ? 16.627 -26.666 -18.559 1.00 89.50 248 LEU A O 1
ATOM 1875 N N . ALA A 1 249 ? 14.565 -25.803 -18.744 1.00 89.38 249 ALA A N 1
ATOM 1876 C CA . ALA A 1 249 ? 14.303 -25.815 -17.304 1.00 89.38 249 ALA A CA 1
ATOM 1877 C C . ALA A 1 249 ? 14.383 -27.227 -16.699 1.00 89.38 249 ALA A C 1
ATOM 1879 O O . ALA A 1 249 ? 15.027 -27.399 -15.668 1.00 89.38 249 ALA A O 1
ATOM 1880 N N . ASP A 1 250 ? 13.832 -28.241 -17.374 1.00 87.94 250 ASP A N 1
ATOM 1881 C CA . ASP A 1 250 ? 13.872 -29.637 -16.907 1.00 87.94 250 ASP A CA 1
ATOM 1882 C C . ASP A 1 250 ? 15.299 -30.203 -16.882 1.00 87.94 250 ASP A C 1
ATOM 1884 O O . ASP A 1 250 ? 15.675 -30.949 -15.977 1.00 87.94 250 ASP A O 1
ATOM 1888 N N . ALA A 1 251 ? 16.131 -29.811 -17.853 1.00 88.00 251 ALA A N 1
ATOM 1889 C CA . ALA A 1 251 ? 17.535 -30.210 -17.885 1.00 88.00 251 ALA A CA 1
ATOM 1890 C C . ALA A 1 251 ? 18.314 -29.599 -16.709 1.00 88.00 251 ALA A C 1
ATOM 1892 O O . ALA A 1 251 ? 19.142 -30.281 -16.108 1.00 88.00 251 ALA A O 1
ATOM 1893 N N . ILE A 1 252 ? 18.021 -28.346 -16.341 1.00 87.38 252 ILE A N 1
ATOM 1894 C CA . ILE A 1 252 ? 18.598 -27.708 -15.148 1.00 87.38 252 ILE A CA 1
ATOM 1895 C C . ILE A 1 252 ? 18.065 -28.366 -13.867 1.00 87.38 252 ILE A C 1
ATOM 1897 O O . ILE A 1 252 ? 18.853 -28.650 -12.974 1.00 87.38 252 ILE A O 1
ATOM 1901 N N . ALA A 1 253 ? 16.771 -28.691 -13.804 1.00 84.50 253 ALA A N 1
ATOM 1902 C CA . ALA A 1 253 ? 16.152 -29.353 -12.653 1.00 84.50 253 ALA A CA 1
ATOM 1903 C C . ALA A 1 253 ? 16.690 -30.773 -12.398 1.00 84.50 253 ALA A C 1
ATOM 1905 O O . ALA A 1 253 ? 16.621 -31.274 -11.281 1.00 84.50 253 ALA A O 1
ATOM 1906 N N . SER A 1 254 ? 17.239 -31.430 -13.425 1.00 85.25 254 SER A N 1
ATOM 1907 C CA . SER A 1 254 ? 17.896 -32.737 -13.288 1.00 85.25 254 SER A CA 1
ATOM 1908 C C . SER A 1 254 ? 19.290 -32.674 -12.643 1.00 85.25 254 SER A C 1
ATOM 1910 O O . SER A 1 254 ? 19.881 -33.717 -12.353 1.00 85.25 254 SER A O 1
ATOM 1912 N N . MET A 1 255 ? 19.833 -31.469 -12.427 1.00 83.06 255 MET A N 1
ATOM 1913 C CA . MET A 1 255 ? 21.095 -31.277 -11.716 1.00 83.06 255 MET A CA 1
ATOM 1914 C C . MET A 1 255 ? 20.914 -31.430 -10.198 1.00 83.06 255 MET A C 1
ATOM 1916 O O . MET A 1 255 ? 19.825 -31.188 -9.681 1.00 83.06 255 MET A O 1
ATOM 1920 N N . PRO A 1 256 ? 21.983 -31.776 -9.457 1.00 82.12 256 PRO A N 1
ATOM 1921 C CA . PRO A 1 256 ? 21.967 -31.699 -8.000 1.00 82.12 256 PRO A CA 1
ATOM 1922 C C . PRO A 1 256 ? 21.623 -30.283 -7.524 1.00 82.12 256 PRO A C 1
ATOM 1924 O O . PRO A 1 256 ? 22.116 -29.305 -8.094 1.00 82.12 256 PRO A O 1
ATOM 1927 N N . GLU A 1 257 ? 20.814 -30.181 -6.467 1.00 85.75 257 GLU A N 1
ATOM 1928 C CA . GLU A 1 257 ? 20.462 -28.887 -5.880 1.00 85.75 257 GLU A CA 1
ATOM 1929 C C . GLU A 1 257 ? 21.721 -28.154 -5.387 1.00 85.75 257 GLU A C 1
ATOM 1931 O O . GLU A 1 257 ? 22.591 -28.779 -4.766 1.00 85.75 257 GLU A O 1
ATOM 1936 N N . PRO A 1 258 ? 21.864 -26.843 -5.658 1.00 88.31 258 PRO A N 1
ATOM 1937 C CA . PRO A 1 258 ? 23.065 -26.129 -5.258 1.00 88.31 258 PRO A CA 1
ATOM 1938 C C . PRO A 1 258 ? 23.187 -26.010 -3.733 1.00 88.31 258 PRO A C 1
ATOM 1940 O O . PRO A 1 258 ? 22.203 -25.671 -3.083 1.00 88.31 258 PRO A O 1
ATOM 1943 N N . PRO A 1 259 ? 24.367 -26.221 -3.129 1.00 88.25 259 PRO A N 1
ATOM 1944 C CA . PRO A 1 259 ? 24.549 -25.987 -1.698 1.00 88.25 259 PRO A CA 1
ATOM 1945 C C . PRO A 1 259 ? 24.480 -24.486 -1.370 1.00 88.25 259 PRO A C 1
ATOM 1947 O O . PRO A 1 259 ? 24.756 -23.641 -2.227 1.00 88.25 259 PRO A O 1
ATOM 1950 N N . THR A 1 260 ? 24.132 -24.133 -0.130 1.00 86.81 260 THR A N 1
ATOM 1951 C CA . THR A 1 260 ? 24.138 -22.735 0.364 1.00 86.81 260 THR A CA 1
ATOM 1952 C C . THR A 1 260 ? 25.530 -22.235 0.761 1.00 86.81 260 THR A C 1
ATOM 1954 O O . THR A 1 260 ? 25.706 -21.054 1.066 1.00 86.81 260 THR A O 1
ATOM 1957 N N . HIS A 1 261 ? 26.521 -23.123 0.745 1.00 84.25 261 HIS A N 1
ATOM 1958 C CA . HIS A 1 261 ? 27.906 -22.894 1.133 1.00 84.25 261 HIS A CA 1
ATOM 1959 C C . HIS A 1 261 ? 28.856 -23.617 0.161 1.00 84.25 261 HIS A C 1
ATOM 1961 O O . HIS A 1 261 ? 28.439 -24.462 -0.632 1.00 84.25 261 HIS A O 1
ATOM 1967 N N . ALA A 1 262 ? 30.139 -23.259 0.186 1.00 77.81 262 ALA A N 1
ATOM 1968 C CA . ALA A 1 262 ? 31.139 -23.804 -0.727 1.00 77.81 262 ALA A CA 1
ATOM 1969 C C . ALA A 1 262 ? 31.886 -24.998 -0.108 1.00 77.81 262 ALA A C 1
ATOM 1971 O O . ALA A 1 262 ? 32.947 -24.813 0.483 1.00 77.81 262 ALA A O 1
ATOM 1972 N N . ASP A 1 263 ? 31.368 -26.211 -0.314 1.00 61.28 263 ASP A N 1
ATOM 1973 C CA . ASP A 1 263 ? 32.020 -27.461 0.097 1.00 61.28 263 ASP A CA 1
ATOM 1974 C C . ASP A 1 263 ? 32.513 -28.249 -1.131 1.00 61.28 263 ASP A C 1
ATOM 1976 O O . ASP A 1 263 ? 31.795 -29.060 -1.715 1.00 61.28 263 ASP A O 1
ATOM 1980 N N . GLY A 1 264 ? 33.755 -27.995 -1.568 1.00 61.16 264 GLY A N 1
ATOM 1981 C CA . GLY A 1 264 ? 34.405 -28.754 -2.648 1.00 61.16 264 GLY A CA 1
ATOM 1982 C C . GLY A 1 264 ? 35.279 -27.931 -3.602 1.00 61.16 264 GLY A C 1
ATOM 1983 O O . GLY A 1 264 ? 35.525 -26.748 -3.394 1.00 61.16 264 GLY A O 1
ATOM 1984 N N . SER A 1 265 ? 35.773 -28.577 -4.667 1.00 57.53 265 SER A N 1
ATOM 1985 C CA . SER A 1 265 ? 36.641 -27.970 -5.694 1.00 57.53 265 SER A CA 1
ATOM 1986 C C . SER A 1 265 ? 35.892 -27.274 -6.845 1.00 57.53 265 SER A C 1
ATOM 1988 O O . SER A 1 265 ? 36.535 -26.661 -7.695 1.00 57.53 265 SER A O 1
ATOM 1990 N N . SER A 1 266 ? 34.557 -27.355 -6.891 1.00 64.06 266 SER A N 1
ATOM 1991 C CA . SER A 1 266 ? 33.689 -26.743 -7.909 1.00 64.06 266 SER A CA 1
ATOM 1992 C C . SER A 1 266 ? 32.485 -26.100 -7.218 1.00 64.06 266 SER A C 1
ATOM 1994 O O . SER A 1 266 ? 31.804 -26.762 -6.438 1.00 64.06 266 SER A O 1
ATOM 1996 N N . ILE A 1 267 ? 32.244 -24.808 -7.474 1.00 73.81 267 ILE A N 1
ATOM 1997 C CA . ILE A 1 267 ? 31.162 -24.031 -6.849 1.00 73.81 267 ILE A CA 1
ATOM 1998 C C . ILE A 1 267 ? 30.143 -23.650 -7.924 1.00 73.81 267 ILE A C 1
ATOM 2000 O O . ILE A 1 267 ? 30.477 -23.027 -8.935 1.00 73.81 267 ILE A O 1
ATOM 2004 N N . LEU A 1 268 ? 28.880 -24.008 -7.698 1.00 83.44 268 LEU A N 1
ATOM 2005 C CA . LEU A 1 268 ? 27.796 -23.726 -8.635 1.00 83.44 268 LEU A CA 1
ATOM 2006 C C . LEU A 1 268 ? 27.464 -22.227 -8.666 1.00 83.44 268 LEU A C 1
ATOM 2008 O O . LEU A 1 268 ? 27.528 -21.525 -7.661 1.00 83.44 268 LEU A O 1
ATOM 2012 N N . THR A 1 269 ? 27.076 -21.718 -9.836 1.00 88.25 269 THR A N 1
ATOM 2013 C CA . THR A 1 269 ? 26.804 -20.281 -10.029 1.00 88.25 269 THR A CA 1
ATOM 2014 C C . THR A 1 269 ? 25.702 -19.730 -9.107 1.00 88.25 269 THR A C 1
ATOM 2016 O O . THR A 1 269 ? 25.891 -18.634 -8.581 1.00 88.25 269 THR A O 1
ATOM 2019 N N . PRO A 1 270 ? 24.590 -20.451 -8.833 1.00 90.56 270 PRO A N 1
ATOM 2020 C CA . PRO A 1 270 ? 23.604 -20.024 -7.835 1.00 90.56 270 PRO A CA 1
ATOM 2021 C C . PRO A 1 270 ? 24.169 -19.942 -6.414 1.00 90.56 270 PRO A C 1
ATOM 2023 O O . PRO A 1 270 ? 23.850 -19.001 -5.694 1.00 90.56 270 PRO A O 1
ATOM 2026 N N . THR A 1 271 ? 25.045 -20.880 -6.035 1.00 89.62 271 THR A N 1
ATOM 2027 C CA . THR A 1 271 ? 25.736 -20.881 -4.736 1.00 89.62 271 THR A CA 1
ATOM 2028 C C . THR A 1 271 ? 26.608 -19.638 -4.580 1.00 89.62 271 THR A C 1
ATOM 2030 O O . THR A 1 271 ? 26.526 -18.965 -3.558 1.00 89.62 271 THR A O 1
ATOM 2033 N N . LEU A 1 272 ? 27.376 -19.270 -5.613 1.00 88.81 272 LEU A N 1
ATOM 2034 C CA . LEU A 1 272 ? 28.188 -18.045 -5.595 1.00 88.81 272 LEU A CA 1
ATOM 2035 C C . LEU A 1 272 ? 27.325 -16.788 -5.440 1.00 88.81 272 LEU A C 1
ATOM 2037 O O . LEU A 1 272 ? 27.602 -15.967 -4.571 1.00 88.81 272 LEU A O 1
ATOM 2041 N N . ALA A 1 273 ? 26.249 -16.659 -6.222 1.00 91.38 273 ALA A N 1
ATOM 2042 C CA . ALA A 1 273 ? 25.358 -15.499 -6.135 1.00 91.38 273 ALA A CA 1
ATOM 2043 C C . ALA A 1 273 ? 24.684 -15.378 -4.757 1.00 91.38 273 ALA A C 1
ATOM 2045 O O . ALA A 1 273 ? 24.507 -14.273 -4.243 1.00 91.38 273 ALA A O 1
ATOM 2046 N N . TYR A 1 274 ? 24.342 -16.512 -4.139 1.00 91.56 274 TYR A N 1
ATOM 2047 C CA . TYR A 1 274 ? 23.794 -16.561 -2.786 1.00 91.56 274 TYR A CA 1
ATOM 2048 C C . TYR A 1 274 ? 24.809 -16.127 -1.722 1.00 91.56 274 TYR A C 1
ATOM 2050 O O . TYR A 1 274 ? 24.484 -15.309 -0.863 1.00 91.56 274 TYR A O 1
ATOM 2058 N N . MET A 1 275 ? 26.032 -16.664 -1.786 1.00 88.56 275 MET A N 1
ATOM 2059 C CA . MET A 1 275 ? 27.097 -16.391 -0.817 1.00 88.56 275 MET A CA 1
ATOM 2060 C C . MET A 1 275 ? 27.618 -14.955 -0.912 1.00 88.56 275 MET A C 1
ATOM 2062 O O . MET A 1 275 ? 27.838 -14.314 0.113 1.00 88.56 275 MET A O 1
ATOM 2066 N N . GLU A 1 276 ? 27.829 -14.451 -2.129 1.00 88.75 276 GLU A N 1
ATOM 2067 C CA . GLU A 1 276 ? 28.350 -13.098 -2.352 1.00 88.75 276 GLU A CA 1
ATOM 2068 C C . GLU A 1 276 ? 27.272 -12.023 -2.170 1.00 88.75 276 GLU A C 1
ATOM 2070 O O . GLU A 1 276 ? 27.590 -10.864 -1.901 1.00 88.75 276 GLU A O 1
ATOM 2075 N N . GLY A 1 277 ? 25.994 -12.386 -2.322 1.00 87.88 277 GLY A N 1
ATOM 2076 C CA . GLY A 1 277 ? 24.895 -11.424 -2.312 1.00 87.88 277 GLY A CA 1
ATOM 2077 C C . GLY A 1 277 ? 24.978 -10.424 -3.472 1.00 87.88 277 GLY A C 1
ATOM 2078 O O . GLY A 1 277 ? 24.482 -9.303 -3.354 1.00 87.88 277 GLY A O 1
ATOM 2079 N N . ALA A 1 278 ? 25.599 -10.819 -4.586 1.00 90.31 278 ALA A N 1
ATOM 2080 C CA . ALA A 1 278 ? 25.746 -10.016 -5.794 1.00 90.31 278 ALA A CA 1
ATOM 2081 C C . ALA A 1 278 ? 25.396 -10.831 -7.054 1.00 90.31 278 ALA A C 1
ATOM 2083 O O . ALA A 1 278 ? 25.485 -12.062 -7.033 1.00 90.31 278 ALA A O 1
ATOM 2084 N N . PRO A 1 279 ? 24.999 -10.173 -8.160 1.00 92.88 279 PRO A N 1
ATOM 2085 C CA . PRO A 1 279 ? 24.773 -10.858 -9.426 1.00 92.88 279 PRO A CA 1
ATOM 2086 C C . PRO A 1 279 ? 26.046 -11.517 -9.970 1.00 92.88 279 PRO A C 1
ATOM 2088 O O . PRO A 1 279 ? 27.091 -10.873 -10.056 1.00 92.88 279 PRO A O 1
ATOM 2091 N N . ILE A 1 280 ? 25.947 -12.776 -10.404 1.00 92.31 280 ILE A N 1
ATOM 2092 C CA . ILE A 1 280 ? 27.057 -13.535 -11.001 1.00 92.31 280 ILE A CA 1
ATOM 2093 C C . ILE A 1 280 ? 26.684 -13.947 -12.420 1.00 92.31 280 ILE A C 1
ATOM 2095 O O . ILE A 1 280 ? 25.708 -14.667 -12.619 1.00 92.31 280 ILE A O 1
ATOM 2099 N N . VAL A 1 281 ? 27.491 -13.548 -13.406 1.00 91.12 281 VAL A N 1
ATOM 2100 C CA . VAL A 1 281 ? 27.302 -13.912 -14.818 1.00 91.12 281 VAL A CA 1
ATOM 2101 C C . VAL A 1 281 ? 28.497 -14.702 -15.335 1.00 91.12 281 VAL A C 1
ATOM 2103 O O . VAL A 1 281 ? 29.647 -14.306 -15.159 1.00 91.12 281 VAL A O 1
ATOM 2106 N N . ARG A 1 282 ? 28.220 -15.808 -16.032 1.00 87.62 282 ARG A N 1
ATOM 2107 C CA . ARG A 1 282 ? 29.217 -16.642 -16.711 1.00 87.62 282 ARG A CA 1
ATOM 2108 C C . ARG A 1 282 ? 28.902 -16.754 -18.195 1.00 87.62 282 ARG A C 1
ATOM 2110 O O . ARG A 1 282 ? 27.793 -17.118 -18.583 1.00 87.62 282 ARG A O 1
ATOM 2117 N N . ARG A 1 283 ? 29.906 -16.476 -19.025 1.00 87.50 283 ARG A N 1
ATOM 2118 C CA . ARG A 1 283 ? 29.859 -16.653 -20.483 1.00 87.50 283 ARG A CA 1
ATOM 2119 C C . ARG A 1 283 ? 30.482 -17.997 -20.835 1.00 87.50 283 ARG A C 1
ATOM 2121 O O . ARG A 1 283 ? 31.483 -18.367 -20.238 1.00 87.50 283 ARG A O 1
ATOM 2128 N N . ARG A 1 284 ? 29.905 -18.710 -21.804 1.00 82.00 284 ARG A N 1
ATOM 2129 C CA . ARG A 1 284 ? 30.310 -20.066 -22.220 1.00 82.00 284 ARG A CA 1
ATOM 2130 C C . ARG A 1 284 ? 30.578 -20.976 -21.007 1.00 82.00 284 ARG A C 1
ATOM 2132 O O . ARG A 1 284 ? 31.708 -21.423 -20.819 1.00 82.00 284 ARG A O 1
ATOM 2139 N N . PRO A 1 285 ? 29.558 -21.249 -20.173 1.00 82.38 285 PRO A N 1
ATOM 2140 C CA . PRO A 1 285 ? 29.711 -22.071 -18.971 1.00 82.38 285 PRO A CA 1
ATOM 2141 C C . PRO A 1 285 ? 30.404 -23.410 -19.256 1.00 82.38 285 PRO A C 1
ATOM 2143 O O . PRO A 1 285 ? 31.270 -23.809 -18.493 1.00 82.38 285 PRO A O 1
ATOM 2146 N N . SER A 1 286 ? 30.154 -24.045 -20.403 1.00 79.81 286 SER A N 1
ATOM 2147 C CA . SER A 1 286 ? 30.811 -25.295 -20.812 1.00 79.81 286 SER A CA 1
ATOM 2148 C C . SER A 1 286 ? 32.344 -25.229 -20.963 1.00 79.81 286 SER A C 1
ATOM 2150 O O . SER A 1 286 ? 32.970 -26.278 -21.085 1.00 79.81 286 SER A O 1
ATOM 2152 N N . LEU A 1 287 ? 32.963 -24.042 -20.964 1.00 76.06 287 LEU A N 1
ATOM 2153 C CA . LEU A 1 287 ? 34.422 -23.860 -21.017 1.00 76.06 287 LEU A CA 1
ATOM 2154 C C . LEU A 1 287 ? 35.057 -23.612 -19.643 1.00 76.06 287 LEU A C 1
ATOM 2156 O O . LEU A 1 287 ? 36.283 -23.588 -19.530 1.00 76.06 287 LEU A O 1
ATOM 2160 N N . HIS A 1 288 ? 34.245 -23.413 -18.606 1.00 72.19 288 HIS A N 1
ATOM 2161 C CA . HIS A 1 288 ? 34.720 -23.177 -17.253 1.00 72.19 288 HIS A CA 1
ATOM 2162 C C . HIS A 1 288 ? 34.988 -24.519 -16.545 1.00 72.19 288 HIS A C 1
ATOM 2164 O O . HIS A 1 288 ? 34.085 -25.346 -16.449 1.00 72.19 288 HIS A O 1
ATOM 2170 N N . PRO A 1 289 ? 36.211 -24.769 -16.042 1.00 63.88 289 PRO A N 1
ATOM 2171 C CA . PRO A 1 289 ? 36.560 -26.048 -15.414 1.00 63.88 289 PRO A CA 1
ATOM 2172 C C . PRO A 1 289 ? 35.908 -26.245 -14.035 1.00 63.88 289 PRO A C 1
ATOM 2174 O O . PRO A 1 289 ? 35.924 -27.349 -13.502 1.00 63.88 289 PRO A O 1
ATOM 2177 N N . ASP A 1 290 ? 35.367 -25.175 -13.451 1.00 66.69 290 ASP A N 1
ATOM 2178 C CA . ASP A 1 290 ? 34.791 -25.113 -12.110 1.00 66.69 290 ASP A CA 1
ATOM 2179 C C . ASP A 1 290 ? 33.255 -25.218 -12.081 1.00 66.69 290 ASP A C 1
ATOM 2181 O O . ASP A 1 290 ? 32.678 -25.157 -10.996 1.00 66.69 290 ASP A O 1
ATOM 2185 N N . VAL A 1 291 ? 32.580 -25.398 -13.224 1.00 70.56 291 VAL A N 1
ATOM 2186 C CA . VAL A 1 291 ? 31.127 -25.666 -13.278 1.00 70.56 291 VAL A CA 1
ATOM 2187 C C . VAL A 1 291 ? 30.811 -27.153 -13.457 1.00 70.56 291 VAL A C 1
ATOM 2189 O O . VAL A 1 291 ? 31.644 -27.939 -13.900 1.00 70.56 291 VAL A O 1
ATOM 2192 N N . ALA A 1 292 ? 29.577 -27.542 -13.112 1.00 67.44 292 ALA A N 1
ATOM 2193 C CA . ALA A 1 292 ? 29.125 -28.929 -13.161 1.00 67.44 292 ALA A CA 1
ATOM 2194 C C . ALA A 1 292 ? 29.335 -29.573 -14.548 1.00 67.44 292 ALA A C 1
ATOM 2196 O O . ALA A 1 292 ? 28.951 -28.967 -15.555 1.00 67.44 292 ALA A O 1
ATOM 2197 N N . PRO A 1 293 ? 29.803 -30.838 -14.620 1.00 72.44 293 PRO A N 1
ATOM 2198 C CA . PRO A 1 293 ? 30.027 -31.529 -15.888 1.00 72.44 293 PRO A CA 1
ATOM 2199 C C . PRO A 1 293 ? 28.807 -31.603 -16.818 1.00 72.44 293 PRO A C 1
ATOM 2201 O O . PRO A 1 293 ? 28.958 -31.723 -18.032 1.00 72.44 293 PRO A O 1
ATOM 2204 N N . ALA A 1 294 ? 27.597 -31.487 -16.259 1.00 72.12 294 ALA A N 1
ATOM 2205 C CA . ALA A 1 294 ? 26.340 -31.429 -17.000 1.00 72.12 294 ALA A CA 1
ATOM 2206 C C . ALA A 1 294 ? 26.293 -30.282 -18.032 1.00 72.12 294 ALA A C 1
ATOM 2208 O O . ALA A 1 294 ? 25.652 -30.431 -19.072 1.00 72.12 294 ALA A O 1
ATOM 2209 N N . TRP A 1 295 ? 27.019 -29.177 -17.804 1.00 78.06 295 TRP A N 1
ATOM 2210 C CA . TRP A 1 295 ? 27.146 -28.073 -18.765 1.00 78.06 295 TRP A CA 1
ATOM 2211 C C . TRP A 1 295 ? 27.960 -28.442 -20.015 1.00 78.06 295 TRP A C 1
ATOM 2213 O O . TRP A 1 295 ? 27.883 -27.728 -21.012 1.00 78.06 295 TRP A O 1
ATOM 2223 N N . HIS A 1 296 ? 28.714 -29.548 -20.007 1.00 78.69 296 HIS A N 1
ATOM 2224 C CA . HIS A 1 296 ? 29.484 -30.012 -21.169 1.00 78.69 296 HIS A CA 1
ATOM 2225 C C . HIS A 1 296 ? 28.677 -30.920 -22.109 1.00 78.69 296 HIS A C 1
ATOM 2227 O O . HIS A 1 296 ? 29.115 -31.190 -23.227 1.00 78.69 296 HIS A O 1
ATOM 2233 N N . THR A 1 297 ? 27.506 -31.397 -21.683 1.00 77.50 297 THR A N 1
ATOM 2234 C CA . THR A 1 297 ? 26.677 -32.343 -22.443 1.00 77.50 297 THR A CA 1
ATOM 2235 C C . THR A 1 297 ? 25.391 -31.699 -22.956 1.00 77.50 297 THR A C 1
ATOM 2237 O O . THR A 1 297 ? 24.829 -30.799 -22.332 1.00 77.50 297 THR A O 1
ATOM 2240 N N . ALA A 1 298 ? 24.902 -32.150 -24.115 1.00 78.25 298 ALA A N 1
ATOM 2241 C CA . ALA A 1 298 ? 23.615 -31.701 -24.643 1.00 78.25 298 ALA A CA 1
ATOM 2242 C C . ALA A 1 298 ? 22.461 -32.114 -23.698 1.00 78.25 298 ALA A C 1
ATOM 2244 O O . ALA A 1 298 ? 22.511 -33.212 -23.145 1.00 78.25 298 ALA A O 1
ATOM 2245 N N . PRO A 1 299 ? 21.422 -31.274 -23.521 1.00 82.62 299 PRO A N 1
ATOM 2246 C CA . PRO A 1 299 ? 21.152 -30.040 -24.271 1.00 82.62 299 PRO A CA 1
ATOM 2247 C C . PRO A 1 299 ? 21.838 -28.775 -23.714 1.00 82.62 299 PRO A C 1
ATOM 2249 O O . PRO A 1 299 ? 21.861 -27.750 -24.389 1.00 82.62 299 PRO A O 1
ATOM 2252 N N . LEU A 1 300 ? 22.444 -28.834 -22.526 1.00 84.38 300 LEU A N 1
ATOM 2253 C CA . LEU A 1 300 ? 22.980 -27.667 -21.806 1.00 84.38 300 LEU A CA 1
ATOM 2254 C C . LEU A 1 300 ? 24.271 -27.095 -22.399 1.00 84.38 300 LEU A C 1
ATOM 2256 O O . LEU A 1 300 ? 24.537 -25.906 -22.239 1.00 84.38 300 LEU A O 1
ATOM 2260 N N . ALA A 1 301 ? 25.022 -27.899 -23.155 1.00 81.56 301 ALA A N 1
ATOM 2261 C CA . ALA A 1 301 ? 26.182 -27.439 -23.924 1.00 81.56 301 ALA A CA 1
ATOM 2262 C C . ALA A 1 301 ? 25.862 -26.292 -24.909 1.00 81.56 301 ALA A C 1
ATOM 2264 O O . ALA A 1 301 ? 26.775 -25.615 -25.377 1.00 81.56 301 ALA A O 1
ATOM 2265 N N . GLN A 1 302 ? 24.578 -26.074 -25.225 1.00 79.44 302 GLN A N 1
ATOM 2266 C CA . GLN A 1 302 ? 24.098 -25.014 -26.117 1.00 79.44 302 GLN A CA 1
ATOM 2267 C C . GLN A 1 302 ? 23.899 -23.661 -25.408 1.00 79.44 302 GLN A C 1
ATOM 2269 O O . GLN A 1 302 ? 23.646 -22.657 -26.070 1.00 79.44 302 GLN A O 1
ATOM 2274 N N . VAL A 1 303 ? 24.000 -23.606 -24.076 1.00 86.56 303 VAL A N 1
ATOM 2275 C CA . VAL A 1 303 ? 23.848 -22.359 -23.315 1.00 86.56 303 VAL A CA 1
ATOM 2276 C C . VAL A 1 303 ? 25.107 -21.508 -23.454 1.00 86.56 303 VAL A C 1
ATOM 2278 O O . VAL A 1 303 ? 26.200 -21.906 -23.051 1.00 86.56 303 VAL A O 1
ATOM 2281 N N . ALA A 1 304 ? 24.949 -20.306 -24.006 1.00 85.50 304 ALA A N 1
ATOM 2282 C CA . ALA A 1 304 ? 26.056 -19.390 -24.251 1.00 85.50 304 ALA A CA 1
ATOM 2283 C C . ALA A 1 304 ? 26.331 -18.453 -23.069 1.00 85.50 304 ALA A C 1
ATOM 2285 O O . ALA A 1 304 ? 27.465 -17.995 -22.918 1.00 85.50 304 ALA A O 1
ATOM 2286 N N . ALA A 1 305 ? 25.338 -18.185 -22.218 1.00 89.12 305 ALA A N 1
ATOM 2287 C CA . ALA A 1 305 ? 25.520 -17.416 -20.991 1.00 89.12 305 ALA A CA 1
ATOM 2288 C C . ALA A 1 305 ? 24.511 -17.808 -19.903 1.00 89.12 305 ALA A C 1
ATOM 2290 O O . ALA A 1 305 ? 23.359 -18.132 -20.196 1.00 89.12 305 ALA A O 1
ATOM 2291 N N . ILE A 1 306 ? 24.936 -17.719 -18.642 1.00 90.81 306 ILE A N 1
ATOM 2292 C CA . ILE A 1 306 ? 24.081 -17.872 -17.458 1.00 90.81 306 ILE A CA 1
ATOM 2293 C C . ILE A 1 306 ? 24.308 -16.670 -16.553 1.00 90.81 306 ILE A C 1
ATOM 2295 O O . ILE A 1 306 ? 25.455 -16.269 -16.353 1.00 90.81 306 ILE A O 1
ATOM 2299 N N . GLY A 1 307 ? 23.240 -16.131 -15.978 1.00 92.75 307 GLY A N 1
ATOM 2300 C CA . GLY A 1 307 ? 23.334 -15.148 -14.910 1.00 92.75 307 GLY A CA 1
ATOM 2301 C C . GLY A 1 307 ? 22.454 -15.515 -13.720 1.00 92.75 307 GLY A C 1
ATOM 2302 O O . GLY A 1 307 ? 21.347 -16.019 -13.901 1.00 92.75 307 GLY A O 1
ATOM 2303 N N . CYS A 1 308 ? 22.957 -15.267 -12.515 1.00 94.56 308 CYS A N 1
ATOM 2304 C CA . CYS A 1 308 ? 22.265 -15.504 -11.255 1.00 94.56 308 CYS A CA 1
ATOM 2305 C C . CYS A 1 308 ? 22.141 -14.193 -10.471 1.00 94.56 308 CYS A C 1
ATOM 2307 O O . CYS A 1 308 ? 23.159 -13.565 -10.194 1.00 94.56 308 CYS A O 1
ATOM 2309 N N . TRP A 1 309 ? 20.923 -13.812 -10.082 1.00 95.56 309 TRP A N 1
ATOM 2310 C CA . TRP A 1 309 ? 20.619 -12.608 -9.304 1.00 95.56 309 TRP A CA 1
ATOM 2311 C C . TRP A 1 309 ? 20.047 -12.974 -7.931 1.00 95.56 309 TRP A C 1
ATOM 2313 O O . TRP A 1 309 ? 19.035 -13.678 -7.869 1.00 95.56 309 TRP A O 1
ATOM 2323 N N . PRO A 1 310 ? 20.643 -12.502 -6.826 1.00 94.62 310 PRO A N 1
ATOM 2324 C CA . PRO A 1 310 ? 20.048 -12.648 -5.506 1.00 94.62 310 PRO A CA 1
ATOM 2325 C C . PRO A 1 310 ? 18.843 -11.712 -5.347 1.00 94.62 310 PRO A C 1
ATOM 2327 O O . PRO A 1 310 ? 18.873 -10.552 -5.751 1.00 94.62 310 PRO A O 1
ATOM 2330 N N . ILE A 1 311 ? 17.781 -12.215 -4.724 1.00 93.06 311 ILE A N 1
ATOM 2331 C CA . ILE A 1 311 ? 16.569 -11.466 -4.388 1.00 93.06 311 ILE A CA 1
ATOM 2332 C C . ILE A 1 311 ? 16.523 -11.304 -2.873 1.00 93.06 311 ILE A C 1
ATOM 2334 O O . ILE A 1 311 ? 16.532 -12.289 -2.132 1.00 93.06 311 ILE A O 1
ATOM 2338 N N . PHE A 1 312 ? 16.433 -10.064 -2.401 1.00 88.75 312 PHE A N 1
ATOM 2339 C CA . PHE A 1 312 ? 16.446 -9.752 -0.973 1.00 88.75 312 PHE A CA 1
ATOM 2340 C C . PHE A 1 312 ? 15.064 -9.375 -0.454 1.00 88.75 312 PHE A C 1
ATOM 2342 O O . PHE A 1 312 ? 14.365 -8.558 -1.047 1.00 88.75 312 PHE A O 1
ATOM 2349 N N . SER A 1 313 ? 14.711 -9.891 0.722 1.00 79.56 313 SER A N 1
ATOM 2350 C CA . SER A 1 313 ? 13.532 -9.462 1.478 1.00 79.56 313 SER A CA 1
ATOM 2351 C C . SER A 1 313 ? 13.871 -8.508 2.639 1.00 79.56 313 SER A C 1
ATOM 2353 O O . SER A 1 313 ? 13.007 -8.240 3.461 1.00 79.56 313 SER A O 1
ATOM 2355 N N . GLY A 1 314 ? 15.103 -7.993 2.748 1.00 64.69 314 GLY A N 1
ATOM 2356 C CA . GLY A 1 314 ? 15.542 -7.030 3.784 1.00 64.69 314 GLY A CA 1
ATOM 2357 C C . GLY A 1 314 ? 15.829 -5.629 3.222 1.00 64.69 314 GLY A C 1
ATOM 2358 O O . GLY A 1 314 ? 15.879 -5.457 2.003 1.00 64.69 314 GLY A O 1
ATOM 2359 N N . LEU A 1 315 ? 15.982 -4.598 4.065 1.00 53.97 315 LEU A N 1
ATOM 2360 C CA . LEU A 1 315 ? 16.387 -3.250 3.622 1.00 53.97 315 LEU A CA 1
ATOM 2361 C C . LEU A 1 315 ? 17.915 -3.151 3.431 1.00 53.97 315 LEU A C 1
ATOM 2363 O O . LEU A 1 315 ? 18.677 -3.774 4.173 1.00 53.97 315 LEU A O 1
ATOM 2367 N N . PRO A 1 316 ? 18.415 -2.328 2.488 1.00 46.16 316 PRO A N 1
ATOM 2368 C CA . PRO A 1 316 ? 19.839 -2.020 2.425 1.00 46.16 316 PRO A CA 1
ATOM 2369 C C . PRO A 1 316 ? 20.257 -1.172 3.644 1.00 46.16 316 PRO A C 1
ATOM 2371 O O . PRO A 1 316 ? 19.892 -0.001 3.719 1.00 46.16 316 PRO A O 1
ATOM 2374 N N . GLY A 1 317 ? 21.041 -1.736 4.575 1.00 52.22 317 GLY A N 1
ATOM 2375 C CA . GLY A 1 317 ? 21.700 -0.977 5.655 1.00 52.22 317 GLY A CA 1
ATOM 2376 C C . GLY A 1 317 ? 21.368 -1.356 7.106 1.00 52.22 317 GLY A C 1
ATOM 2377 O O . GLY A 1 317 ? 21.800 -0.637 8.004 1.00 52.22 317 GLY A O 1
ATOM 2378 N N . GLU A 1 318 ? 20.644 -2.447 7.367 1.00 47.53 318 GLU A N 1
ATOM 2379 C CA . GLU A 1 318 ? 20.530 -3.015 8.724 1.00 47.53 318 GLU A CA 1
ATOM 2380 C C . GLU A 1 318 ? 21.822 -3.771 9.110 1.00 47.53 318 GLU A C 1
ATOM 2382 O O . GLU A 1 318 ? 22.430 -4.441 8.273 1.00 47.53 318 GLU A O 1
ATOM 2387 N N . LEU A 1 319 ? 22.288 -3.608 10.355 1.00 42.06 319 LEU A N 1
ATOM 2388 C CA . LEU A 1 319 ? 23.564 -4.144 10.854 1.00 42.06 319 LEU A CA 1
ATOM 2389 C C . LEU A 1 319 ? 23.489 -5.649 11.199 1.00 42.06 319 LEU A C 1
ATOM 2391 O O . LEU A 1 319 ? 22.688 -6.059 12.032 1.00 42.06 319 LEU A O 1
ATOM 2395 N N . ASP A 1 320 ? 24.418 -6.409 10.609 1.00 46.34 320 ASP A N 1
ATOM 2396 C CA . ASP A 1 320 ? 25.168 -7.560 11.158 1.00 46.34 320 ASP A CA 1
ATOM 2397 C C . ASP A 1 320 ? 24.506 -8.903 11.540 1.00 46.34 320 ASP A C 1
ATOM 2399 O O . ASP A 1 320 ? 25.168 -9.754 12.137 1.00 46.34 320 ASP A O 1
ATOM 2403 N N . SER A 1 321 ? 23.304 -9.234 11.063 1.00 40.34 321 SER A N 1
ATOM 2404 C CA . SER A 1 321 ? 22.950 -10.659 10.905 1.00 40.34 321 SER A CA 1
ATOM 2405 C C . SER A 1 321 ? 22.104 -10.937 9.659 1.00 40.34 321 SER A C 1
ATOM 2407 O O . SER A 1 321 ? 20.925 -10.618 9.578 1.00 40.34 321 SER A O 1
ATOM 2409 N N . ALA A 1 322 ? 22.757 -11.573 8.680 1.00 47.91 322 ALA A N 1
ATOM 2410 C CA . ALA A 1 322 ? 22.195 -12.168 7.469 1.00 47.91 322 ALA A CA 1
ATOM 2411 C C . ALA A 1 322 ? 21.532 -11.199 6.469 1.00 47.91 322 ALA A C 1
ATOM 2413 O O . ALA A 1 322 ? 20.325 -11.213 6.241 1.00 47.91 322 ALA A O 1
ATOM 2414 N N . ARG A 1 323 ? 22.366 -10.483 5.702 1.00 59.03 323 ARG A N 1
ATOM 2415 C CA . ARG A 1 323 ? 22.010 -9.983 4.359 1.00 59.03 323 ARG A CA 1
ATOM 2416 C C . ARG A 1 323 ? 21.932 -11.146 3.355 1.00 59.03 323 ARG A C 1
ATOM 2418 O O . ARG A 1 323 ? 22.545 -11.115 2.295 1.00 59.03 323 ARG A O 1
ATOM 2425 N N . GLN A 1 324 ? 21.260 -12.218 3.751 1.00 76.31 324 GLN A N 1
ATOM 2426 C CA . GLN A 1 324 ? 21.181 -13.457 3.003 1.00 76.31 324 GLN A CA 1
ATOM 2427 C C . GLN A 1 324 ? 20.029 -13.341 2.007 1.00 76.31 324 GLN A C 1
ATOM 2429 O O . GLN A 1 324 ? 18.971 -12.790 2.323 1.00 76.31 324 GLN A O 1
ATOM 2434 N N . ALA A 1 325 ? 20.255 -13.779 0.772 1.00 87.56 325 ALA A N 1
ATOM 2435 C CA . ALA A 1 325 ? 19.235 -13.687 -0.260 1.00 87.56 325 ALA A CA 1
ATOM 2436 C C . ALA A 1 325 ? 18.039 -14.578 0.112 1.00 87.56 325 ALA A C 1
ATOM 2438 O O . ALA A 1 325 ? 18.208 -15.738 0.472 1.00 87.56 325 ALA A O 1
ATOM 2439 N N . ALA A 1 326 ? 16.822 -14.048 0.008 1.00 89.81 326 ALA A N 1
ATOM 2440 C CA . ALA A 1 326 ? 15.601 -14.822 0.223 1.00 89.81 326 ALA A CA 1
ATOM 2441 C C . ALA A 1 326 ? 15.333 -15.794 -0.937 1.00 89.81 326 ALA A C 1
ATOM 2443 O O . ALA A 1 326 ? 14.648 -16.797 -0.766 1.00 89.81 326 ALA A O 1
ATOM 2444 N N . ALA A 1 327 ? 15.859 -15.488 -2.124 1.00 93.44 327 ALA A N 1
ATOM 2445 C CA . ALA A 1 327 ? 15.846 -16.364 -3.285 1.00 93.44 327 ALA A CA 1
ATOM 2446 C C . ALA A 1 327 ? 17.008 -16.024 -4.230 1.00 93.44 327 ALA A C 1
ATOM 2448 O O . ALA A 1 327 ? 17.584 -14.939 -4.150 1.00 93.44 327 ALA A O 1
ATOM 2449 N N . VAL A 1 328 ? 17.325 -16.924 -5.158 1.00 95.69 328 VAL A N 1
ATOM 2450 C CA . VAL A 1 328 ? 18.264 -16.690 -6.263 1.00 95.69 328 VAL A CA 1
ATOM 2451 C C . VAL A 1 328 ? 17.561 -16.977 -7.583 1.00 95.69 328 VAL A C 1
ATOM 2453 O O . VAL A 1 328 ? 17.054 -18.076 -7.803 1.00 95.69 328 VAL A O 1
ATOM 2456 N N . LEU A 1 329 ? 17.542 -15.985 -8.468 1.00 96.38 329 LEU A N 1
ATOM 2457 C CA . LEU A 1 329 ? 17.006 -16.067 -9.822 1.00 96.38 329 LEU A CA 1
ATOM 2458 C C . LEU A 1 329 ? 18.120 -16.439 -10.801 1.00 96.38 329 LEU A C 1
ATOM 2460 O O . LEU A 1 329 ? 19.048 -15.663 -10.993 1.00 96.38 329 LEU A O 1
ATOM 2464 N N . LEU A 1 330 ? 18.006 -17.585 -11.462 1.00 94.56 330 LEU A N 1
ATOM 2465 C CA . LEU A 1 330 ? 18.884 -18.020 -12.545 1.00 94.56 330 LEU A CA 1
ATOM 2466 C C . LEU A 1 330 ? 18.211 -17.765 -13.895 1.00 94.56 330 LEU A C 1
ATOM 2468 O O . LEU A 1 330 ? 17.078 -18.191 -14.115 1.00 94.56 330 LEU A O 1
ATOM 2472 N N . LEU A 1 331 ? 18.936 -17.137 -14.822 1.00 93.88 331 LEU A N 1
ATOM 2473 C CA . LEU A 1 331 ? 18.569 -17.021 -16.232 1.00 93.88 331 LEU A CA 1
ATOM 2474 C C . LEU A 1 331 ? 19.633 -17.673 -17.119 1.00 93.88 331 LEU A C 1
ATOM 2476 O O . LEU A 1 331 ? 20.817 -17.360 -17.006 1.00 93.88 331 LEU A O 1
ATOM 2480 N N . ALA A 1 332 ? 19.202 -18.518 -18.053 1.00 91.12 332 ALA A N 1
ATOM 2481 C CA . ALA A 1 332 ? 20.039 -19.076 -19.110 1.00 91.12 332 ALA A CA 1
ATOM 2482 C C . ALA A 1 332 ? 19.686 -18.456 -20.471 1.00 91.12 332 ALA A C 1
ATOM 2484 O O . ALA A 1 332 ? 18.510 -18.279 -20.804 1.00 91.12 332 ALA A O 1
ATOM 2485 N N . SER A 1 333 ? 20.709 -18.163 -21.274 1.00 88.75 333 SER A N 1
ATOM 2486 C CA . SER A 1 333 ? 20.567 -17.592 -22.613 1.00 88.75 333 SER A CA 1
ATOM 2487 C C . SER A 1 333 ? 21.398 -18.340 -23.657 1.00 88.75 333 SER A C 1
ATOM 2489 O O . SER A 1 333 ? 22.505 -18.809 -23.383 1.00 88.75 333 SER A O 1
ATOM 2491 N N . ALA A 1 334 ? 20.868 -18.412 -24.880 1.00 83.75 334 ALA A N 1
ATOM 2492 C CA . ALA A 1 334 ? 21.577 -18.909 -26.060 1.00 83.75 334 ALA A CA 1
ATOM 2493 C C . ALA A 1 334 ? 22.571 -17.879 -26.630 1.00 83.75 334 ALA A C 1
ATOM 2495 O O . ALA A 1 334 ? 23.363 -18.203 -27.510 1.00 83.75 334 ALA A O 1
ATOM 2496 N N . GLU A 1 335 ? 22.559 -16.643 -26.124 1.00 80.06 335 GLU A N 1
ATOM 2497 C CA . GLU A 1 335 ? 23.417 -15.557 -26.592 1.00 80.06 335 GLU A CA 1
ATOM 2498 C C . GLU A 1 335 ? 24.539 -15.247 -25.596 1.00 80.06 335 GLU A C 1
ATOM 2500 O O . GLU A 1 335 ? 24.304 -15.123 -24.394 1.00 80.06 335 GLU A O 1
ATOM 2505 N N . ILE A 1 336 ? 25.768 -15.089 -26.090 1.00 79.12 336 ILE A N 1
ATOM 2506 C CA . ILE A 1 336 ? 26.957 -14.917 -25.241 1.00 79.12 336 ILE A CA 1
ATOM 2507 C C . ILE A 1 336 ? 27.000 -13.562 -24.515 1.00 79.12 336 ILE A C 1
ATOM 2509 O O . ILE A 1 336 ? 27.456 -13.484 -23.375 1.00 79.12 336 ILE A O 1
ATOM 2513 N N . ASP A 1 337 ? 26.466 -12.512 -25.141 1.00 75.69 337 ASP A N 1
ATOM 2514 C CA . ASP A 1 337 ? 26.388 -11.150 -24.599 1.00 75.69 337 ASP A CA 1
ATOM 2515 C C . ASP A 1 337 ? 24.978 -10.816 -24.085 1.00 75.69 337 ASP A C 1
ATOM 2517 O O . ASP A 1 337 ? 24.541 -9.665 -24.101 1.00 75.69 337 ASP A O 1
ATOM 2521 N N . ALA A 1 338 ? 24.228 -11.832 -23.641 1.00 80.62 338 ALA A N 1
ATOM 2522 C CA . ALA A 1 338 ? 22.856 -11.656 -23.164 1.00 80.62 338 ALA A CA 1
ATOM 2523 C C . ALA A 1 338 ? 22.744 -10.653 -22.005 1.00 80.62 338 ALA A C 1
ATOM 2525 O O . ALA A 1 338 ? 21.788 -9.879 -21.951 1.00 80.62 338 ALA A O 1
ATOM 2526 N N . PHE A 1 339 ? 23.739 -10.658 -21.117 1.00 87.75 339 PHE A N 1
ATOM 2527 C CA . PHE A 1 339 ? 23.774 -9.888 -19.879 1.00 87.75 339 PHE A CA 1
ATOM 2528 C C . PHE A 1 339 ? 24.816 -8.764 -19.973 1.00 87.75 339 PHE A C 1
ATOM 2530 O O . PHE A 1 339 ? 25.880 -8.821 -19.359 1.00 87.75 339 PHE A O 1
ATOM 2537 N N . ASP A 1 340 ? 24.544 -7.747 -20.786 1.00 82.38 340 ASP A N 1
ATOM 2538 C CA . ASP A 1 340 ? 25.344 -6.517 -20.818 1.00 82.38 340 ASP A CA 1
ATOM 2539 C C . ASP A 1 340 ? 25.046 -5.611 -19.602 1.00 82.38 340 ASP A C 1
ATOM 2541 O O . ASP A 1 340 ? 24.238 -5.950 -18.735 1.00 82.38 340 ASP A O 1
ATOM 2545 N N . ALA A 1 341 ? 25.707 -4.455 -19.500 1.00 81.56 341 ALA A N 1
ATOM 2546 C CA . ALA A 1 341 ? 25.538 -3.549 -18.360 1.00 81.56 341 ALA A CA 1
ATOM 2547 C C . ALA A 1 341 ? 24.113 -2.975 -18.227 1.00 81.56 341 ALA A C 1
ATOM 2549 O O . ALA A 1 341 ? 23.687 -2.645 -17.120 1.00 81.56 341 ALA A O 1
ATOM 2550 N N . ASP A 1 342 ? 23.377 -2.831 -19.331 1.00 79.06 342 ASP A N 1
ATOM 2551 C CA . ASP A 1 342 ? 22.004 -2.324 -19.294 1.00 79.06 342 ASP A CA 1
ATOM 2552 C C . ASP A 1 342 ? 21.043 -3.418 -18.825 1.00 79.06 342 ASP A C 1
ATOM 2554 O O . ASP A 1 342 ? 20.149 -3.147 -18.022 1.00 79.06 342 ASP A O 1
ATOM 2558 N N . MET A 1 343 ? 21.262 -4.653 -19.281 1.00 84.19 343 MET A N 1
ATOM 2559 C CA . MET A 1 343 ? 20.512 -5.824 -18.849 1.00 84.19 343 MET A CA 1
ATOM 2560 C C . MET A 1 343 ? 20.746 -6.132 -17.370 1.00 84.19 343 MET A C 1
ATOM 2562 O O . MET A 1 343 ? 19.787 -6.421 -16.663 1.00 84.19 343 MET A O 1
ATOM 2566 N N . HIS A 1 344 ? 21.988 -6.012 -16.888 1.00 86.25 344 HIS A N 1
ATOM 2567 C CA . HIS A 1 344 ? 22.301 -6.146 -15.462 1.00 86.25 344 HIS A CA 1
ATOM 2568 C C . HIS A 1 344 ? 21.452 -5.200 -14.614 1.00 86.25 344 HIS A C 1
ATOM 2570 O O . HIS A 1 344 ? 20.765 -5.660 -13.711 1.00 86.25 344 HIS A O 1
ATOM 2576 N N . ARG A 1 345 ? 21.422 -3.903 -14.959 1.00 84.81 345 ARG A N 1
ATOM 2577 C CA . ARG A 1 345 ? 20.619 -2.914 -14.220 1.00 84.81 345 ARG A CA 1
ATOM 2578 C C . ARG A 1 345 ? 19.128 -3.240 -14.237 1.00 84.81 345 ARG A C 1
ATOM 2580 O O . ARG A 1 345 ? 18.459 -3.094 -13.226 1.00 84.81 345 ARG A O 1
ATOM 2587 N N . LEU A 1 346 ? 18.604 -3.686 -15.376 1.00 82.88 346 LEU A N 1
ATOM 2588 C CA . LEU A 1 346 ? 17.190 -4.038 -15.491 1.00 82.88 346 LEU A CA 1
ATOM 2589 C C . LEU A 1 346 ? 16.837 -5.297 -14.683 1.00 82.88 346 LEU A C 1
ATOM 2591 O O . LEU A 1 346 ? 15.764 -5.372 -14.094 1.00 82.88 346 LEU A O 1
ATOM 2595 N N . LEU A 1 347 ? 17.733 -6.283 -14.638 1.00 90.25 347 LEU A N 1
ATOM 2596 C CA . LEU A 1 347 ? 17.558 -7.480 -13.818 1.00 90.25 347 LEU A CA 1
ATOM 2597 C C . LEU A 1 347 ? 17.695 -7.179 -12.323 1.00 90.25 347 LEU A C 1
ATOM 2599 O O . LEU A 1 347 ? 16.934 -7.750 -11.545 1.00 90.25 347 LEU A O 1
ATOM 2603 N N . ASP A 1 348 ? 18.558 -6.236 -11.934 1.00 86.06 348 ASP A N 1
ATOM 2604 C CA . ASP A 1 348 ? 18.598 -5.704 -10.567 1.00 86.06 348 ASP A CA 1
ATOM 2605 C C . ASP A 1 348 ? 17.253 -5.057 -10.201 1.00 86.06 348 ASP A C 1
ATOM 2607 O O . ASP A 1 348 ? 16.661 -5.393 -9.179 1.00 86.06 348 ASP A O 1
ATOM 2611 N N . GLU A 1 349 ? 16.699 -4.208 -11.075 1.00 84.75 349 GLU A N 1
ATOM 2612 C CA . GLU A 1 349 ? 15.381 -3.591 -10.864 1.00 84.75 349 GLU A CA 1
ATOM 2613 C C . GLU A 1 349 ? 14.255 -4.636 -10.737 1.00 84.75 349 GLU A C 1
ATOM 2615 O O . GLU A 1 349 ? 13.328 -4.471 -9.934 1.00 84.75 349 GLU A O 1
ATOM 2620 N N . ILE A 1 350 ? 14.314 -5.725 -11.511 1.00 87.88 350 ILE A N 1
ATOM 2621 C CA . ILE A 1 350 ? 13.363 -6.842 -11.418 1.00 87.88 350 ILE A CA 1
ATOM 2622 C C . ILE A 1 350 ? 13.533 -7.584 -10.086 1.00 87.88 350 ILE A C 1
ATOM 2624 O O . ILE A 1 350 ? 12.536 -7.813 -9.397 1.00 87.88 350 ILE A O 1
ATOM 2628 N N . ALA A 1 351 ? 14.765 -7.922 -9.698 1.00 88.62 351 ALA A N 1
ATOM 2629 C CA . ALA A 1 351 ? 15.064 -8.596 -8.437 1.00 88.62 351 ALA A CA 1
ATOM 2630 C C . ALA A 1 351 ? 14.615 -7.758 -7.227 1.00 88.62 351 ALA A C 1
ATOM 2632 O O . ALA A 1 351 ? 13.958 -8.285 -6.328 1.00 88.62 351 ALA A O 1
ATOM 2633 N N . ASP A 1 352 ? 14.857 -6.446 -7.248 1.00 84.69 352 ASP A N 1
ATOM 2634 C CA . ASP A 1 352 ? 14.414 -5.503 -6.216 1.00 84.69 352 ASP A CA 1
ATOM 2635 C C . ASP A 1 352 ? 12.887 -5.400 -6.134 1.00 84.69 352 ASP A C 1
ATOM 2637 O O . ASP A 1 352 ? 12.311 -5.351 -5.041 1.00 84.69 352 ASP A O 1
ATOM 2641 N N . THR A 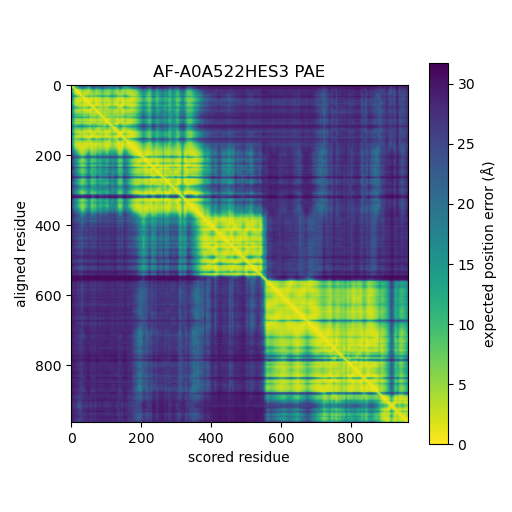1 353 ? 12.208 -5.396 -7.286 1.00 83.12 353 THR A N 1
ATOM 2642 C CA . THR A 1 353 ? 10.739 -5.369 -7.350 1.00 83.12 353 THR A CA 1
ATOM 2643 C C . THR A 1 353 ? 10.148 -6.620 -6.697 1.00 83.12 353 THR A C 1
ATOM 2645 O O . THR A 1 353 ? 9.220 -6.524 -5.892 1.00 83.12 353 THR A O 1
ATOM 2648 N N . VAL A 1 354 ? 10.700 -7.796 -7.005 1.00 87.50 354 VAL A N 1
ATOM 2649 C CA . VAL A 1 354 ? 10.268 -9.061 -6.396 1.00 87.50 354 VAL A CA 1
ATOM 2650 C C . VAL A 1 354 ? 10.590 -9.058 -4.903 1.00 87.50 354 VAL A C 1
ATOM 2652 O O . VAL A 1 354 ? 9.725 -9.382 -4.094 1.00 87.50 354 VAL A O 1
ATOM 2655 N N . GLY A 1 355 ? 11.783 -8.604 -4.516 1.00 85.81 355 GLY A N 1
ATOM 2656 C CA . GLY A 1 355 ? 12.184 -8.455 -3.118 1.00 85.81 355 GLY A CA 1
ATOM 2657 C C . GLY A 1 355 ? 11.236 -7.572 -2.299 1.00 85.81 355 GLY A C 1
ATOM 2658 O O . GLY A 1 355 ? 10.894 -7.893 -1.157 1.00 85.81 355 GLY A O 1
ATOM 2659 N N . LEU A 1 356 ? 10.726 -6.487 -2.892 1.00 80.94 356 LEU A N 1
ATOM 2660 C CA . LEU A 1 356 ? 9.697 -5.645 -2.280 1.00 80.94 356 LEU A CA 1
ATOM 2661 C C . LEU A 1 356 ? 8.370 -6.390 -2.075 1.00 80.94 356 LEU A C 1
ATOM 2663 O O . LEU A 1 356 ? 7.769 -6.250 -1.009 1.00 80.94 356 LEU A O 1
ATOM 2667 N N . ALA A 1 357 ? 7.928 -7.186 -3.048 1.00 81.44 357 ALA A N 1
ATOM 2668 C CA . ALA A 1 357 ? 6.712 -7.987 -2.909 1.00 81.44 357 ALA A CA 1
ATOM 2669 C C . ALA A 1 357 ? 6.850 -9.045 -1.800 1.00 81.44 357 ALA A C 1
ATOM 2671 O O . ALA A 1 357 ? 5.943 -9.195 -0.981 1.00 81.44 357 ALA A O 1
ATOM 2672 N N . LEU A 1 358 ? 8.016 -9.699 -1.695 1.00 83.44 358 LEU A N 1
ATOM 2673 C CA . LEU A 1 358 ? 8.319 -10.623 -0.593 1.00 83.44 358 LEU A CA 1
ATOM 2674 C C . LEU A 1 358 ? 8.238 -9.917 0.773 1.00 83.44 358 LEU A C 1
ATOM 2676 O O . LEU A 1 358 ? 7.654 -10.451 1.715 1.00 83.44 358 LEU A O 1
ATOM 2680 N N . ARG A 1 359 ? 8.753 -8.682 0.878 1.00 79.75 359 ARG A N 1
ATOM 2681 C CA . ARG A 1 359 ? 8.635 -7.859 2.099 1.00 79.75 359 ARG A CA 1
ATOM 2682 C C . ARG A 1 359 ? 7.190 -7.566 2.474 1.00 79.75 359 ARG A C 1
ATOM 2684 O O . ARG A 1 359 ? 6.822 -7.718 3.637 1.00 79.75 359 ARG A O 1
ATOM 2691 N N . GLN A 1 360 ? 6.382 -7.132 1.511 1.00 76.12 360 GLN A N 1
ATOM 2692 C CA . GLN A 1 360 ? 4.973 -6.825 1.755 1.00 76.12 360 GLN A CA 1
ATOM 2693 C C . GLN A 1 360 ? 4.194 -8.065 2.195 1.00 76.12 360 GLN A C 1
ATOM 2695 O O . GLN A 1 360 ? 3.410 -7.976 3.140 1.00 76.12 360 GLN A O 1
ATOM 2700 N N . HIS A 1 361 ? 4.448 -9.217 1.568 1.00 78.25 361 HIS A N 1
ATOM 2701 C CA . HIS A 1 361 ? 3.853 -10.487 1.971 1.00 78.25 361 HIS A CA 1
ATOM 2702 C C . HIS A 1 361 ? 4.186 -10.831 3.430 1.00 78.25 361 HIS A C 1
ATOM 2704 O O . HIS A 1 361 ? 3.278 -11.035 4.237 1.00 78.25 361 HIS A O 1
ATOM 2710 N N . ASN A 1 362 ? 5.475 -10.812 3.786 1.00 75.62 362 ASN A N 1
ATOM 2711 C CA . ASN A 1 362 ? 5.933 -11.128 5.141 1.00 75.62 362 ASN A CA 1
ATOM 2712 C C . ASN A 1 362 ? 5.350 -10.162 6.183 1.00 75.62 362 ASN A C 1
ATOM 2714 O O . ASN A 1 362 ? 4.939 -10.580 7.264 1.00 75.62 362 ASN A O 1
ATOM 2718 N N . HIS A 1 363 ? 5.262 -8.870 5.855 1.00 75.25 363 HIS A N 1
ATOM 2719 C CA . HIS A 1 363 ? 4.666 -7.876 6.744 1.00 75.25 363 HIS A CA 1
ATOM 2720 C C . HIS A 1 363 ? 3.160 -8.096 6.945 1.00 75.25 363 HIS A C 1
ATOM 2722 O O . HIS A 1 363 ? 2.672 -8.011 8.070 1.00 75.25 363 HIS A O 1
ATOM 2728 N N . HIS A 1 364 ? 2.418 -8.416 5.881 1.00 70.31 364 HIS A N 1
ATOM 2729 C CA . HIS A 1 364 ? 0.982 -8.681 5.974 1.00 70.31 364 HIS A CA 1
ATOM 2730 C C . HIS A 1 364 ? 0.694 -9.942 6.802 1.00 70.31 364 HIS A C 1
ATOM 2732 O O . HIS A 1 364 ? -0.194 -9.918 7.651 1.00 70.31 364 HIS A O 1
ATOM 2738 N N . GLN A 1 365 ? 1.485 -11.004 6.618 1.00 71.88 365 GLN A N 1
ATOM 2739 C CA . GLN A 1 365 ? 1.440 -12.211 7.453 1.00 71.88 365 GLN A CA 1
ATOM 2740 C C . GLN A 1 365 ? 1.664 -11.876 8.936 1.00 71.88 365 GLN A C 1
ATOM 2742 O O . GLN A 1 365 ? 0.872 -12.285 9.783 1.00 71.88 365 GLN A O 1
ATOM 2747 N N . ALA A 1 366 ? 2.682 -11.068 9.251 1.00 71.81 366 ALA A N 1
ATOM 2748 C CA . ALA A 1 366 ? 2.971 -10.654 10.624 1.00 71.81 366 ALA A CA 1
ATOM 2749 C C . ALA A 1 366 ? 1.839 -9.814 11.243 1.00 71.81 366 ALA A C 1
ATOM 2751 O O . ALA A 1 366 ? 1.450 -10.045 12.386 1.00 71.81 366 ALA A O 1
ATOM 2752 N N . LEU A 1 367 ? 1.271 -8.865 10.487 1.00 73.44 367 LEU A N 1
ATOM 2753 C CA . LEU A 1 367 ? 0.122 -8.073 10.938 1.00 73.44 367 LEU A CA 1
ATOM 2754 C C . LEU A 1 367 ? -1.108 -8.944 11.198 1.00 73.44 367 LEU A C 1
ATOM 2756 O O . LEU A 1 367 ? -1.808 -8.727 12.184 1.00 73.44 367 LEU A O 1
ATOM 2760 N N . TYR A 1 368 ? -1.369 -9.918 10.326 1.00 69.50 368 TYR A N 1
ATOM 2761 C CA . TYR A 1 368 ? -2.495 -10.833 10.474 1.00 69.50 368 TYR A CA 1
ATOM 2762 C C . TYR A 1 368 ? -2.343 -11.701 11.731 1.00 69.50 368 TYR A C 1
ATOM 2764 O O . TYR A 1 368 ? -3.268 -11.777 12.537 1.00 69.50 368 TYR A O 1
ATOM 2772 N N . GLN A 1 369 ? -1.151 -12.259 11.966 1.00 68.06 369 GLN A N 1
ATOM 2773 C CA . GLN A 1 369 ? -0.841 -13.018 13.183 1.00 68.06 369 GLN A CA 1
ATOM 2774 C C . GLN A 1 369 ? -0.968 -12.162 14.451 1.00 68.06 369 GLN A C 1
ATOM 2776 O O . GLN A 1 369 ? -1.535 -12.609 15.448 1.00 68.06 369 GLN A O 1
ATOM 2781 N N . GLU A 1 370 ? -0.491 -10.914 14.426 1.00 70.25 370 GLU A N 1
ATOM 2782 C CA . GLU A 1 370 ? -0.640 -10.008 15.568 1.00 70.25 370 GLU A CA 1
ATOM 2783 C C . GLU A 1 370 ? -2.109 -9.634 15.800 1.00 70.25 370 GLU A C 1
ATOM 2785 O O . GLU A 1 370 ? -2.556 -9.579 16.944 1.00 70.25 370 GLU A O 1
ATOM 2790 N N . GLN A 1 371 ? -2.894 -9.436 14.739 1.00 69.19 371 GLN A N 1
ATOM 2791 C CA . GLN A 1 371 ? -4.330 -9.191 14.854 1.00 69.19 371 GLN A CA 1
ATOM 2792 C C . GLN A 1 371 ? -5.063 -10.400 15.455 1.00 69.19 371 GLN A C 1
ATOM 2794 O O . GLN A 1 371 ? -5.933 -10.221 16.314 1.00 69.19 371 GLN A O 1
ATOM 2799 N N . GLU A 1 372 ? -4.726 -11.621 15.036 1.00 68.31 372 GLU A N 1
ATOM 2800 C CA . GLU A 1 372 ? -5.265 -12.849 15.629 1.00 68.31 372 GLU A CA 1
ATOM 2801 C C . GLU A 1 372 ? -4.891 -12.949 17.106 1.00 68.31 372 GLU A C 1
ATOM 2803 O O . GLU A 1 372 ? -5.767 -13.164 17.944 1.00 68.31 372 GLU A O 1
ATOM 2808 N N . ARG A 1 373 ? -3.628 -12.676 17.452 1.00 71.69 373 ARG A N 1
ATOM 2809 C CA . ARG A 1 373 ? -3.151 -12.655 18.838 1.00 71.69 373 ARG A CA 1
ATOM 2810 C C . ARG A 1 373 ? -3.894 -11.621 19.684 1.00 71.69 373 ARG A C 1
ATOM 2812 O O . ARG A 1 373 ? -4.332 -11.930 20.788 1.00 71.69 373 ARG A O 1
ATOM 2819 N N . GLN A 1 374 ? -4.088 -10.406 19.174 1.00 72.25 374 GLN A N 1
ATOM 2820 C CA . GLN A 1 374 ? -4.846 -9.358 19.866 1.00 72.25 374 GLN A CA 1
ATOM 2821 C C . GLN A 1 374 ? -6.315 -9.733 20.039 1.00 72.25 374 GLN A C 1
ATOM 2823 O O . GLN A 1 374 ? -6.893 -9.496 21.098 1.00 72.25 374 GLN A O 1
ATOM 2828 N N . THR A 1 375 ? -6.919 -10.341 19.018 1.00 69.81 375 THR A N 1
ATOM 2829 C CA . THR A 1 375 ? -8.302 -10.822 19.086 1.00 69.81 375 THR A CA 1
ATOM 2830 C C . THR A 1 375 ? -8.434 -11.924 20.132 1.00 69.81 375 THR A C 1
ATOM 2832 O O . THR A 1 375 ? -9.359 -11.884 20.942 1.00 69.81 375 THR A O 1
ATOM 2835 N N . TYR A 1 376 ? -7.483 -12.860 20.163 1.00 71.75 376 TYR A N 1
ATOM 2836 C CA . TYR A 1 376 ? -7.418 -13.924 21.156 1.00 71.75 376 TYR A CA 1
ATOM 2837 C C . TYR A 1 376 ? -7.324 -13.352 22.576 1.00 71.75 376 TYR A C 1
ATOM 2839 O O . TYR A 1 376 ? -8.172 -13.660 23.412 1.00 71.75 376 TYR A O 1
ATOM 2847 N N . LEU A 1 377 ? -6.381 -12.433 22.818 1.00 74.38 377 LEU A N 1
ATOM 2848 C CA . LEU A 1 377 ? -6.186 -11.766 24.113 1.00 74.38 377 LEU A CA 1
ATOM 2849 C C . LEU A 1 377 ? -7.380 -10.904 24.547 1.00 74.38 377 LEU A C 1
ATOM 2851 O O . LEU A 1 377 ? -7.638 -10.759 25.737 1.00 74.38 377 LEU A O 1
ATOM 2855 N N . ALA A 1 378 ? -8.124 -10.326 23.603 1.00 75.31 378 ALA A N 1
ATOM 2856 C CA . ALA A 1 378 ? -9.318 -9.542 23.910 1.00 75.31 378 ALA A CA 1
ATOM 2857 C C . ALA A 1 378 ? -10.525 -10.409 24.311 1.00 75.31 378 ALA A C 1
ATOM 2859 O O . ALA A 1 378 ? -11.486 -9.885 24.883 1.00 75.31 378 ALA A O 1
ATOM 2860 N N . LEU A 1 379 ? -10.509 -11.706 23.988 1.00 83.19 379 LEU A N 1
ATOM 2861 C CA . LEU A 1 379 ? -11.633 -12.631 24.169 1.00 83.19 379 LEU A CA 1
ATOM 2862 C C . LEU A 1 379 ? -11.368 -13.747 25.191 1.00 83.19 379 LEU A C 1
ATOM 2864 O O . LEU A 1 379 ? -12.326 -14.390 25.609 1.00 83.19 379 LEU A O 1
ATOM 2868 N N . HIS A 1 380 ? -10.128 -13.948 25.638 1.00 87.69 380 HIS A N 1
ATOM 2869 C CA . HIS A 1 380 ? -9.770 -14.976 26.623 1.00 87.69 380 HIS A CA 1
ATOM 2870 C C . HIS A 1 380 ? -9.206 -14.361 27.911 1.00 87.69 380 HIS A C 1
ATOM 2872 O O . HIS A 1 380 ? -8.705 -13.236 27.919 1.00 87.69 380 HIS A O 1
ATOM 2878 N N . ASP A 1 381 ? -9.344 -15.085 29.018 1.00 91.56 381 ASP A N 1
ATOM 2879 C CA . ASP A 1 381 ? -8.736 -14.776 30.309 1.00 91.56 381 ASP A CA 1
ATOM 2880 C C . ASP A 1 381 ? -7.269 -15.220 30.320 1.00 91.56 381 ASP A C 1
ATOM 2882 O O . ASP A 1 381 ? -6.957 -16.378 30.055 1.00 91.56 381 ASP A O 1
ATOM 2886 N N . ALA A 1 382 ? -6.363 -14.309 30.674 1.00 85.56 382 ALA A N 1
ATOM 2887 C CA . ALA A 1 382 ? -4.922 -14.547 30.583 1.00 85.56 382 ALA A CA 1
ATOM 2888 C C . ALA A 1 382 ? -4.393 -15.611 31.563 1.00 85.56 382 ALA A C 1
ATOM 2890 O O . ALA A 1 382 ? -3.292 -16.117 31.359 1.00 85.56 382 ALA A O 1
ATOM 2891 N N . LEU A 1 383 ? -5.133 -15.924 32.635 1.00 91.62 383 LEU A N 1
ATOM 2892 C CA . LEU A 1 383 ? -4.710 -16.912 33.630 1.00 91.62 383 LEU A CA 1
ATOM 2893 C C . LEU A 1 383 ? -5.211 -18.320 33.298 1.00 91.62 383 LEU A C 1
ATOM 2895 O O . LEU A 1 383 ? -4.453 -19.278 33.409 1.00 91.62 383 LEU A O 1
ATOM 2899 N N . THR A 1 384 ? -6.489 -18.450 32.942 1.00 91.88 384 THR A N 1
ATOM 2900 C CA . THR A 1 384 ? -7.149 -19.754 32.757 1.00 91.88 384 THR A CA 1
ATOM 2901 C C . THR A 1 384 ? -7.268 -20.195 31.303 1.00 91.88 384 THR A C 1
ATOM 2903 O O . THR A 1 384 ? -7.654 -21.335 31.063 1.00 91.88 384 THR A O 1
ATOM 2906 N N . ASP A 1 385 ? -6.960 -19.309 30.350 1.00 91.88 385 ASP A N 1
ATOM 2907 C CA . ASP A 1 385 ? -7.131 -19.509 28.902 1.00 91.88 385 ASP A CA 1
ATOM 2908 C C . ASP A 1 385 ? -8.592 -19.768 28.472 1.00 91.88 385 ASP A C 1
ATOM 2910 O O . ASP A 1 385 ? -8.880 -20.103 27.326 1.00 91.88 385 ASP A O 1
ATOM 2914 N N . LEU A 1 386 ? -9.551 -19.581 29.385 1.00 94.88 386 LEU A N 1
ATOM 2915 C CA . LEU A 1 386 ? -10.977 -19.678 29.092 1.00 94.88 386 LEU A CA 1
ATOM 2916 C C . LEU A 1 386 ? -11.504 -18.397 28.429 1.00 94.88 386 LEU A C 1
ATOM 2918 O O . LEU A 1 386 ? -10.948 -17.319 28.646 1.00 94.88 386 LEU A O 1
ATOM 2922 N N . PRO A 1 387 ? -12.624 -18.467 27.688 1.00 93.94 387 PRO A N 1
ATOM 2923 C CA . PRO A 1 387 ? -13.372 -17.290 27.262 1.00 93.94 387 PRO A CA 1
ATOM 2924 C C . PRO A 1 387 ? -13.612 -16.305 28.417 1.00 93.94 387 PRO A C 1
ATOM 2926 O O . PRO A 1 387 ? -14.013 -16.699 29.513 1.00 93.94 387 PRO A O 1
ATOM 2929 N N . ASN A 1 388 ? -13.390 -15.015 28.174 1.00 92.31 388 ASN A N 1
ATOM 2930 C CA . ASN A 1 388 ? -13.682 -13.958 29.139 1.00 92.31 388 ASN A CA 1
ATOM 2931 C C . ASN A 1 388 ? -15.143 -13.483 29.025 1.00 92.31 388 ASN A C 1
ATOM 2933 O O . ASN A 1 388 ? -15.906 -13.937 28.165 1.00 92.31 388 ASN A O 1
ATOM 2937 N N . ARG A 1 389 ? -15.541 -12.513 29.859 1.00 90.56 389 ARG A N 1
ATOM 2938 C CA . ARG A 1 389 ? -16.908 -11.964 29.846 1.00 90.56 389 ARG A CA 1
ATOM 2939 C C . ARG A 1 389 ? -17.376 -11.509 28.460 1.00 90.56 389 ARG A C 1
ATOM 2941 O O . ARG A 1 389 ? -18.507 -11.779 28.071 1.00 90.56 389 ARG A O 1
ATOM 2948 N N . ARG A 1 390 ? -16.502 -10.863 27.692 1.00 85.75 390 ARG A N 1
ATOM 2949 C CA . ARG A 1 390 ? -16.842 -10.357 26.361 1.00 85.75 390 ARG A CA 1
ATOM 2950 C C . ARG A 1 390 ? -17.097 -11.498 25.373 1.00 85.75 390 ARG A C 1
ATOM 2952 O O . ARG A 1 390 ? -18.008 -11.393 24.559 1.00 85.75 390 ARG A O 1
ATOM 2959 N N . ALA A 1 391 ? -16.318 -12.579 25.430 1.00 88.06 391 ALA A N 1
ATOM 2960 C CA . ALA A 1 391 ? -16.551 -13.762 24.601 1.00 88.06 391 ALA A CA 1
ATOM 2961 C C . ALA A 1 391 ? -17.846 -14.498 24.978 1.00 88.06 391 ALA A C 1
ATOM 2963 O O . ALA A 1 391 ? -18.585 -14.919 24.085 1.00 88.06 391 ALA A O 1
ATOM 2964 N N . LEU A 1 392 ? -18.153 -14.587 26.277 1.00 93.31 392 LEU A N 1
ATOM 2965 C CA . LEU A 1 392 ? -19.414 -15.137 26.777 1.00 93.31 392 LEU A CA 1
ATOM 2966 C C . LEU A 1 392 ? -20.623 -14.391 26.206 1.00 93.31 392 LEU A C 1
ATOM 2968 O O . LEU A 1 392 ? -21.531 -15.038 25.691 1.00 93.31 392 LEU A O 1
ATOM 2972 N N . ASP A 1 393 ? -20.629 -13.056 26.260 1.00 87.69 393 ASP A N 1
ATOM 2973 C CA . ASP A 1 393 ? -21.763 -12.255 25.783 1.00 87.69 393 ASP A CA 1
ATOM 2974 C C . ASP A 1 393 ? -22.052 -12.536 24.287 1.00 87.69 393 ASP A C 1
ATOM 2976 O O . ASP A 1 393 ? -23.201 -12.756 23.898 1.00 87.69 393 ASP A O 1
ATOM 2980 N N . TYR A 1 394 ? -21.007 -12.641 23.448 1.00 84.25 394 TYR A N 1
ATOM 2981 C CA . TYR A 1 394 ? -21.150 -13.026 22.033 1.00 84.25 394 TYR A CA 1
ATOM 2982 C C . TYR A 1 394 ? -21.657 -14.460 21.838 1.00 84.25 394 TYR A C 1
ATOM 2984 O O . TYR A 1 394 ? -22.437 -14.729 20.917 1.00 84.25 394 TYR A O 1
ATOM 2992 N N . HIS A 1 395 ? -21.170 -15.401 22.646 1.00 89.00 395 HIS A N 1
ATOM 2993 C CA . HIS A 1 395 ? -21.561 -16.803 22.556 1.00 89.00 395 HIS A CA 1
ATOM 2994 C C . HIS A 1 395 ? -23.024 -16.999 22.978 1.00 89.00 395 HIS A C 1
ATOM 2996 O O . HIS A 1 395 ? -23.781 -17.657 22.260 1.00 89.00 395 HIS A O 1
ATOM 3002 N N . LEU A 1 396 ? -23.439 -16.366 24.077 1.00 90.44 396 LEU A N 1
ATOM 3003 C CA . LEU A 1 396 ? -24.752 -16.537 24.691 1.00 90.44 396 LEU A CA 1
ATOM 3004 C C . LEU A 1 396 ? -25.897 -16.042 23.795 1.00 90.44 396 LEU A C 1
ATOM 3006 O O . LEU A 1 396 ? -26.903 -16.732 23.650 1.00 90.44 396 LEU A O 1
ATOM 3010 N N . GLU A 1 397 ? -25.722 -14.903 23.119 1.00 86.50 397 GLU A N 1
ATOM 3011 C CA . GLU A 1 397 ? -26.670 -14.397 22.110 1.00 86.50 397 GLU A CA 1
ATOM 3012 C C . GLU A 1 397 ? -26.895 -15.416 20.975 1.00 86.50 397 GLU A C 1
ATOM 3014 O O . GLU A 1 397 ? -28.025 -15.694 20.559 1.00 86.50 397 GLU A O 1
ATOM 3019 N N . ARG A 1 398 ? -25.814 -16.043 20.489 1.00 88.69 398 ARG A N 1
ATOM 3020 C CA . ARG A 1 398 ? -25.894 -17.060 19.428 1.00 88.69 398 ARG A CA 1
ATOM 3021 C C . ARG A 1 398 ? -26.511 -18.365 19.931 1.00 88.69 398 ARG A C 1
ATOM 3023 O O . ARG A 1 398 ? -27.260 -18.989 19.178 1.00 88.69 398 ARG A O 1
ATOM 3030 N N . ALA A 1 399 ? -26.198 -18.771 21.160 1.00 90.69 399 ALA A N 1
ATOM 3031 C CA . ALA A 1 399 ? -26.750 -19.963 21.801 1.00 90.69 399 ALA A CA 1
ATOM 3032 C C . ALA A 1 399 ? -28.266 -19.833 22.007 1.00 90.69 399 ALA A C 1
ATOM 3034 O O . ALA A 1 399 ? -29.023 -20.720 21.616 1.00 90.69 399 ALA A O 1
ATOM 3035 N N . LEU A 1 400 ? -28.737 -18.677 22.484 1.00 90.38 400 LEU A N 1
ATOM 3036 C CA . LEU A 1 400 ? -30.165 -18.368 22.603 1.00 90.38 400 LEU A CA 1
ATOM 3037 C C . LEU A 1 400 ? -30.894 -18.436 21.261 1.00 90.38 400 LEU A C 1
ATOM 3039 O O . LEU A 1 400 ? -31.951 -19.059 21.157 1.00 90.38 400 LEU A O 1
ATOM 3043 N N . ALA A 1 401 ? -30.316 -17.844 20.213 1.00 87.88 401 ALA A N 1
ATOM 3044 C CA . ALA A 1 401 ? -30.901 -17.893 18.877 1.00 87.88 401 ALA A CA 1
ATOM 3045 C C . ALA A 1 401 ? -31.002 -19.330 18.328 1.00 87.88 401 ALA A C 1
ATOM 3047 O O . ALA A 1 401 ? -31.965 -19.655 17.626 1.00 87.88 401 ALA A O 1
ATOM 3048 N N . ARG A 1 402 ? -30.030 -20.202 18.643 1.00 90.12 402 ARG A N 1
ATOM 3049 C CA . ARG A 1 402 ? -30.087 -21.636 18.310 1.00 90.12 402 ARG A CA 1
ATOM 3050 C C . ARG A 1 402 ? -31.177 -22.348 19.109 1.00 90.12 402 ARG A C 1
ATOM 3052 O O . ARG A 1 402 ? -32.030 -22.986 18.498 1.00 90.12 402 ARG A O 1
ATOM 3059 N N . ALA A 1 403 ? -31.191 -22.198 20.432 1.00 89.50 403 ALA A N 1
ATOM 3060 C CA . ALA A 1 403 ? -32.165 -22.832 21.320 1.00 89.50 403 ALA A CA 1
ATOM 3061 C C . ALA A 1 403 ? -33.613 -22.485 20.930 1.00 89.50 403 ALA A C 1
ATOM 3063 O O . ALA A 1 403 ? -34.448 -23.376 20.770 1.00 89.50 403 ALA A O 1
ATOM 3064 N N . ALA A 1 404 ? -33.880 -21.205 20.644 1.00 87.62 404 ALA A N 1
ATOM 3065 C CA . ALA A 1 404 ? -35.176 -20.734 20.161 1.00 87.62 404 ALA A CA 1
ATOM 3066 C C . ALA A 1 404 ? -35.586 -21.382 18.826 1.00 87.62 404 ALA A C 1
ATOM 3068 O O . ALA A 1 404 ? -36.742 -21.764 18.644 1.00 87.62 404 ALA A O 1
ATOM 3069 N N . ARG A 1 405 ? -34.642 -21.537 17.886 1.00 89.94 405 ARG A N 1
ATOM 3070 C CA . ARG A 1 405 ? -34.895 -22.143 16.566 1.00 89.94 405 ARG A CA 1
ATOM 3071 C C . ARG A 1 405 ? -35.154 -23.645 16.649 1.00 89.94 405 ARG A C 1
ATOM 3073 O O . ARG A 1 405 ? -35.990 -24.154 15.910 1.00 89.94 405 ARG A O 1
ATOM 3080 N N . HIS A 1 406 ? -34.418 -24.340 17.509 1.00 90.88 406 HIS A N 1
ATOM 3081 C CA . HIS A 1 406 ? -34.484 -25.795 17.646 1.00 90.88 406 HIS A CA 1
ATOM 3082 C C . HIS A 1 406 ? -35.504 -26.264 18.693 1.00 90.88 406 HIS A C 1
ATOM 3084 O O . HIS A 1 406 ? -35.691 -27.468 18.834 1.00 90.88 406 HIS A O 1
ATOM 3090 N N . GLN A 1 407 ? -36.181 -25.335 19.381 1.00 88.50 407 GLN A N 1
ATOM 3091 C CA . GLN A 1 407 ? -37.119 -25.616 20.477 1.00 88.50 407 GLN A CA 1
ATOM 3092 C C . GLN A 1 407 ? -36.486 -26.473 21.579 1.00 88.50 407 GLN A C 1
ATOM 3094 O O . GLN A 1 407 ? -37.064 -27.449 22.051 1.00 88.50 407 GLN A O 1
ATOM 3099 N N . ARG A 1 408 ? -35.266 -26.103 21.965 1.00 92.62 408 ARG A N 1
ATOM 3100 C CA . ARG A 1 408 ? -34.472 -26.779 22.994 1.00 92.62 408 ARG A CA 1
ATOM 3101 C C . ARG A 1 408 ? -34.245 -25.857 24.179 1.00 92.62 408 ARG A C 1
ATOM 3103 O O . ARG A 1 408 ? -34.306 -24.634 24.033 1.00 92.62 408 ARG A O 1
ATOM 3110 N N . LEU A 1 409 ? -33.992 -26.446 25.342 1.00 91.75 409 LEU A N 1
ATOM 3111 C CA . LEU A 1 409 ? -33.641 -25.700 26.539 1.00 91.75 409 LEU A CA 1
ATOM 3112 C C . LEU A 1 409 ? -32.174 -25.257 26.460 1.00 91.75 409 LEU A C 1
ATOM 3114 O O . LEU A 1 409 ? -31.310 -25.966 25.943 1.00 91.75 409 LEU A O 1
ATOM 3118 N N . LEU A 1 410 ? -31.911 -24.067 26.992 1.00 94.12 410 LEU A N 1
ATOM 3119 C CA . LEU A 1 410 ? -30.567 -23.542 27.229 1.00 94.12 410 LEU A CA 1
ATOM 3120 C C . LEU A 1 410 ? -30.458 -23.246 28.722 1.00 94.12 410 LEU A C 1
ATOM 3122 O O . LEU A 1 410 ? -31.296 -22.511 29.250 1.00 94.12 410 LEU A O 1
ATOM 3126 N N . ALA A 1 411 ? -29.441 -23.780 29.391 1.00 94.69 411 ALA A N 1
ATOM 3127 C CA . ALA A 1 411 ? -29.175 -23.465 30.789 1.00 94.69 411 ALA A CA 1
ATOM 3128 C C . ALA A 1 411 ? -27.947 -22.561 30.916 1.00 94.69 411 ALA A C 1
ATOM 3130 O O . ALA A 1 411 ? -26.931 -22.783 30.263 1.00 94.69 411 ALA A O 1
ATOM 3131 N N . VAL A 1 412 ? -28.038 -21.550 31.775 1.00 96.31 412 VAL A N 1
ATOM 3132 C CA . VAL A 1 412 ? -26.917 -20.681 32.144 1.00 96.31 412 VAL A CA 1
ATOM 3133 C C . VAL A 1 412 ? -26.668 -20.844 33.633 1.00 96.31 412 VAL A C 1
ATOM 3135 O O . VAL A 1 412 ? -27.559 -20.581 34.439 1.00 96.31 412 VAL A O 1
ATOM 3138 N N . GLY A 1 413 ? -25.470 -21.290 33.988 1.00 95.62 413 GLY A N 1
ATOM 3139 C CA . GLY A 1 413 ? -25.011 -21.463 35.356 1.00 95.62 413 GLY A CA 1
ATOM 3140 C C . GLY A 1 413 ? -24.023 -20.372 35.759 1.00 95.62 413 GLY A C 1
ATOM 3141 O O . GLY A 1 413 ? -23.053 -20.153 35.043 1.00 95.62 413 GLY A O 1
ATOM 3142 N N . MET A 1 414 ? -24.242 -19.718 36.898 1.00 96.12 414 MET A N 1
ATOM 3143 C CA . MET A 1 414 ? -23.262 -18.845 37.551 1.00 96.12 414 MET A CA 1
ATOM 3144 C C . MET A 1 414 ? -22.614 -19.605 38.705 1.00 96.12 414 MET A C 1
ATOM 3146 O O . MET A 1 414 ? -23.310 -19.997 39.642 1.00 96.12 414 MET A O 1
ATOM 3150 N N . LEU A 1 415 ? -21.311 -19.849 38.605 1.00 95.75 415 LEU A N 1
ATOM 3151 C CA . LEU A 1 415 ? -20.510 -20.622 39.547 1.00 95.75 415 LEU A CA 1
ATOM 3152 C C . LEU A 1 415 ? -19.506 -19.717 40.250 1.00 95.75 415 LEU A C 1
ATOM 3154 O O . LEU A 1 415 ? -18.784 -18.971 39.598 1.00 95.75 415 LEU A O 1
ATOM 3158 N N . ASP A 1 416 ? -19.389 -19.871 41.558 1.00 94.50 416 ASP A N 1
ATOM 3159 C CA . ASP A 1 416 ? -18.413 -19.178 42.391 1.00 94.50 416 ASP A CA 1
ATOM 3160 C C . ASP A 1 416 ? -17.638 -20.189 43.255 1.00 94.50 416 ASP A C 1
ATOM 3162 O O . ASP A 1 416 ? -18.210 -21.180 43.730 1.00 94.50 416 ASP A O 1
ATOM 3166 N N . LEU A 1 417 ? -16.324 -19.982 43.408 1.00 91.69 417 LEU A N 1
ATOM 3167 C CA . LEU A 1 417 ? -15.486 -20.801 44.291 1.00 91.69 417 LEU A CA 1
ATOM 3168 C C . LEU A 1 417 ? -15.636 -20.341 45.744 1.00 91.69 417 LEU A C 1
ATOM 3170 O O . LEU A 1 417 ? -15.260 -19.227 46.112 1.00 91.69 417 LEU A O 1
ATOM 3174 N N . ASP A 1 418 ? -16.065 -21.253 46.613 1.00 88.31 418 ASP A N 1
ATOM 3175 C CA . ASP A 1 418 ? -16.178 -20.955 48.032 1.00 88.31 418 ASP A CA 1
ATOM 3176 C C . ASP A 1 418 ? -14.777 -20.852 48.673 1.00 88.31 418 ASP A C 1
ATOM 3178 O O . ASP A 1 418 ? -13.902 -21.693 48.466 1.00 88.31 418 ASP A O 1
ATOM 3182 N N . ASP A 1 419 ? -14.579 -19.840 49.522 1.00 86.50 419 ASP A N 1
ATOM 3183 C CA . ASP A 1 419 ? -13.421 -19.709 50.419 1.00 86.50 419 ASP A CA 1
ATOM 3184 C C . ASP A 1 419 ? -12.029 -19.649 49.725 1.00 86.50 419 ASP A C 1
ATOM 3186 O O . ASP A 1 419 ? -11.004 -19.964 50.338 1.00 86.50 419 ASP A O 1
ATOM 3190 N N . LEU A 1 420 ? -11.946 -19.126 48.490 1.00 86.44 420 LEU A N 1
ATOM 3191 C CA . LEU A 1 420 ? -10.668 -18.914 47.780 1.00 86.44 420 LEU A CA 1
ATOM 3192 C C . LEU A 1 420 ? -9.723 -17.930 48.502 1.00 86.44 420 LEU A C 1
ATOM 3194 O O . LEU A 1 420 ? -8.501 -18.090 48.488 1.00 86.44 420 LEU A O 1
ATOM 3198 N N . LYS A 1 421 ? -10.265 -16.906 49.170 1.00 82.56 421 LYS A N 1
ATOM 3199 C CA . LYS A 1 421 ? -9.465 -15.899 49.889 1.00 82.56 421 LYS A CA 1
ATOM 3200 C C . LYS A 1 421 ? -8.629 -16.502 51.038 1.00 82.56 421 LYS A C 1
ATOM 3202 O O . LYS A 1 421 ? -7.420 -16.288 51.035 1.00 82.56 421 LYS A O 1
ATOM 3207 N N . PRO A 1 422 ? -9.193 -17.316 51.953 1.00 85.81 422 PRO A N 1
ATOM 3208 C CA . PRO A 1 422 ? -8.409 -18.097 52.914 1.00 85.81 422 PRO A CA 1
ATOM 3209 C C . PRO A 1 422 ? -7.293 -18.957 52.300 1.00 85.81 422 PRO A C 1
ATOM 3211 O O . PRO A 1 422 ? -6.234 -19.105 52.910 1.00 85.81 422 PRO A O 1
ATOM 3214 N N . ILE A 1 423 ? -7.504 -19.520 51.103 1.00 85.25 423 ILE A N 1
ATOM 3215 C CA . ILE A 1 423 ? -6.477 -20.297 50.392 1.00 85.25 423 ILE A CA 1
ATOM 3216 C C . ILE A 1 423 ? -5.321 -19.381 49.974 1.00 85.25 423 ILE A C 1
ATOM 3218 O O . ILE A 1 423 ? -4.163 -19.697 50.254 1.00 85.25 423 ILE A O 1
ATOM 3222 N N . ASN A 1 424 ? -5.629 -18.224 49.383 1.00 85.25 424 ASN A N 1
ATOM 3223 C CA . ASN A 1 424 ? -4.633 -17.209 49.028 1.00 85.25 424 ASN A CA 1
ATOM 3224 C C . ASN A 1 424 ? -3.851 -16.711 50.246 1.00 85.25 424 ASN A C 1
ATOM 3226 O O . ASN A 1 424 ? -2.627 -16.609 50.187 1.00 85.25 424 ASN A O 1
ATOM 3230 N N . ASP A 1 425 ? -4.539 -16.451 51.357 1.00 85.25 425 ASP A N 1
ATOM 3231 C CA . ASP A 1 425 ? -3.921 -15.946 52.584 1.00 85.25 425 ASP A CA 1
ATOM 3232 C C . ASP A 1 425 ? -2.987 -16.990 53.230 1.00 85.25 425 ASP A C 1
ATOM 3234 O O . ASP A 1 425 ? -1.982 -16.633 53.845 1.00 85.25 425 ASP A O 1
ATOM 3238 N N . ARG A 1 426 ? -3.290 -18.290 53.083 1.00 86.25 426 ARG A N 1
ATOM 3239 C CA . ARG A 1 426 ? -2.520 -19.388 53.693 1.00 86.25 426 ARG A CA 1
ATOM 3240 C C . ARG A 1 426 ? -1.381 -19.916 52.821 1.00 86.25 426 ARG A C 1
ATOM 3242 O O . ARG A 1 426 ? -0.334 -20.271 53.359 1.00 86.25 426 ARG A O 1
ATOM 3249 N N . TYR A 1 427 ? -1.584 -20.009 51.508 1.00 82.56 427 TYR A N 1
ATOM 3250 C CA . TYR A 1 427 ? -0.655 -20.660 50.571 1.00 82.56 427 TYR A CA 1
ATOM 3251 C C . TYR A 1 427 ? -0.063 -19.696 49.529 1.00 82.56 427 TYR A C 1
ATOM 3253 O O . TYR A 1 427 ? 0.787 -20.093 48.731 1.00 82.56 427 TYR A O 1
ATOM 3261 N N . GLY A 1 428 ? -0.469 -18.424 49.559 1.00 85.56 428 GLY A N 1
ATOM 3262 C CA . GLY A 1 428 ? -0.039 -17.377 48.637 1.00 85.56 428 GLY A CA 1
ATOM 3263 C C . GLY A 1 428 ? -0.871 -17.320 47.353 1.00 85.56 428 GLY A C 1
ATOM 3264 O O . GLY A 1 428 ? -1.486 -18.300 46.936 1.00 85.56 428 GLY A O 1
ATOM 3265 N N . HIS A 1 429 ? -0.844 -16.167 46.680 1.00 84.31 429 HIS A N 1
ATOM 3266 C CA . HIS A 1 429 ? -1.609 -15.932 45.447 1.00 84.31 429 HIS A CA 1
ATOM 3267 C C . HIS A 1 429 ? -1.274 -16.915 44.315 1.00 84.31 429 HIS A C 1
ATOM 3269 O O . HIS A 1 429 ? -2.174 -17.375 43.624 1.00 84.31 429 HIS A O 1
ATOM 3275 N N . ALA A 1 430 ? -0.009 -17.329 44.182 1.00 84.19 430 ALA A N 1
ATOM 3276 C CA . ALA A 1 430 ? 0.391 -18.318 43.177 1.00 84.19 430 ALA A CA 1
ATOM 3277 C C . ALA A 1 430 ? -0.275 -19.695 43.382 1.00 84.19 430 ALA A C 1
ATOM 3279 O O . ALA A 1 430 ? -0.452 -20.449 42.424 1.00 84.19 430 ALA A O 1
ATOM 3280 N N . ALA A 1 431 ? -0.635 -20.044 44.623 1.00 85.69 431 ALA A N 1
ATOM 3281 C CA . ALA A 1 431 ? -1.375 -21.266 44.910 1.00 85.69 431 ALA A CA 1
ATOM 3282 C C . ALA A 1 431 ? -2.849 -21.134 44.503 1.00 85.69 431 ALA A C 1
ATOM 3284 O O . ALA A 1 431 ? -3.380 -22.054 43.886 1.00 85.69 431 ALA A O 1
ATOM 3285 N N . GLY A 1 432 ? -3.486 -19.988 44.771 1.00 89.31 432 GLY A N 1
ATOM 3286 C CA . GLY A 1 432 ? -4.848 -19.720 44.297 1.00 89.31 432 GLY A CA 1
ATOM 3287 C C . GLY A 1 432 ? -4.953 -19.637 42.778 1.00 89.31 432 GLY A C 1
ATOM 3288 O O . GLY A 1 432 ? -5.897 -20.177 42.211 1.00 89.31 432 GLY A O 1
ATOM 3289 N N . ASP A 1 433 ? -3.952 -19.070 42.104 1.00 89.56 433 ASP A N 1
ATOM 3290 C CA . ASP A 1 433 ? -3.880 -19.057 40.639 1.00 89.56 433 ASP A CA 1
ATOM 3291 C C . ASP A 1 433 ? -3.858 -20.481 40.065 1.00 89.56 433 ASP A C 1
ATOM 3293 O O . ASP A 1 433 ? -4.576 -20.789 39.115 1.00 89.56 433 ASP A O 1
ATOM 3297 N N . ARG A 1 434 ? -3.094 -21.392 40.683 1.00 89.94 434 ARG A N 1
ATOM 3298 C CA . ARG A 1 434 ? -3.084 -22.814 40.303 1.00 89.94 434 ARG A CA 1
ATOM 3299 C C . ARG A 1 434 ? -4.422 -23.502 40.560 1.00 89.94 434 ARG A C 1
ATOM 3301 O O . ARG A 1 434 ? -4.824 -24.325 39.743 1.00 89.94 434 ARG A O 1
ATOM 3308 N N . VAL A 1 435 ? -5.107 -23.166 41.655 1.00 91.12 435 VAL A N 1
ATOM 3309 C CA . VAL A 1 435 ? -6.469 -23.658 41.922 1.00 91.12 435 VAL A CA 1
ATOM 3310 C C . VAL A 1 435 ? -7.418 -23.198 40.816 1.00 91.12 435 VAL A C 1
ATOM 3312 O O . VAL A 1 435 ? -8.135 -24.021 40.259 1.00 91.12 435 VAL A O 1
ATOM 3315 N N . LEU A 1 436 ? -7.380 -21.921 40.432 1.00 93.44 436 LEU A N 1
ATOM 3316 C CA . LEU A 1 436 ? -8.216 -21.374 39.359 1.00 93.44 436 LEU A CA 1
ATOM 3317 C C . LEU A 1 436 ? -7.948 -22.047 38.006 1.00 93.44 436 LEU A C 1
ATOM 3319 O O . LEU A 1 436 ? -8.898 -22.404 37.310 1.00 93.44 436 LEU A O 1
ATOM 3323 N N . ILE A 1 437 ? -6.677 -22.271 37.653 1.00 93.12 437 ILE A N 1
ATOM 3324 C CA . ILE A 1 437 ? -6.281 -23.004 36.437 1.00 93.12 437 ILE A CA 1
ATOM 3325 C C . ILE A 1 437 ? -6.822 -24.439 36.465 1.00 93.12 437 ILE A C 1
ATOM 3327 O O . ILE A 1 437 ? -7.384 -24.916 35.479 1.00 93.12 437 ILE A O 1
ATOM 3331 N N . GLU A 1 438 ? -6.680 -25.138 37.590 1.00 92.69 438 GLU A N 1
ATOM 3332 C CA . GLU A 1 438 ? -7.137 -26.522 37.712 1.00 92.69 438 GLU A CA 1
ATOM 3333 C C . GLU A 1 438 ? -8.671 -26.618 37.703 1.00 92.69 438 GLU A C 1
ATOM 3335 O O . GLU A 1 438 ? -9.221 -27.542 37.100 1.00 92.69 438 GLU A O 1
ATOM 3340 N N . VAL A 1 439 ? -9.382 -25.649 38.294 1.00 94.06 439 VAL A N 1
ATOM 3341 C CA . VAL A 1 439 ? -10.850 -25.566 38.211 1.00 94.06 439 VAL A CA 1
ATOM 3342 C C . VAL A 1 439 ? -11.285 -25.338 36.775 1.00 94.06 439 VAL A C 1
ATOM 3344 O O . VAL A 1 439 ? -12.125 -26.085 36.278 1.00 94.06 439 VAL A O 1
ATOM 3347 N N . ALA A 1 440 ? -10.681 -24.371 36.087 1.00 94.50 440 ALA A N 1
ATOM 3348 C CA . ALA A 1 440 ? -10.954 -24.103 34.682 1.00 94.50 440 ALA A CA 1
ATOM 3349 C C . ALA A 1 440 ? -10.769 -25.360 33.819 1.00 94.50 440 ALA A C 1
ATOM 3351 O O . ALA A 1 440 ? -11.665 -25.729 33.057 1.00 94.50 440 ALA A O 1
ATOM 3352 N N . ARG A 1 441 ? -9.653 -26.075 34.007 1.00 93.94 441 ARG A N 1
ATOM 3353 C CA . ARG A 1 441 ? -9.349 -27.329 33.307 1.00 93.94 441 ARG A CA 1
ATOM 3354 C C . ARG A 1 441 ? -10.397 -28.412 33.573 1.00 93.94 441 ARG A C 1
ATOM 3356 O O . ARG A 1 441 ? -10.812 -29.108 32.647 1.00 93.94 441 ARG A O 1
ATOM 3363 N N . ARG A 1 442 ? -10.827 -28.570 34.828 1.00 93.94 442 ARG A N 1
ATOM 3364 C CA . ARG A 1 442 ? -11.814 -29.581 35.243 1.00 93.94 442 ARG A CA 1
ATOM 3365 C C . ARG A 1 442 ? -13.228 -29.270 34.787 1.00 93.94 442 ARG A C 1
ATOM 3367 O O . ARG A 1 442 ? -13.933 -30.201 34.404 1.00 93.94 442 ARG A O 1
ATOM 3374 N N . LEU A 1 443 ? -13.623 -27.997 34.816 1.00 94.38 443 LEU A N 1
ATOM 3375 C CA . LEU A 1 443 ? -14.882 -27.533 34.240 1.00 94.38 443 LEU A CA 1
ATOM 3376 C C . LEU A 1 443 ? -14.874 -27.807 32.737 1.00 94.38 443 LEU A C 1
ATOM 3378 O O . LEU A 1 443 ? -15.718 -28.553 32.258 1.00 94.38 443 LEU A O 1
ATOM 3382 N N . HIS A 1 444 ? -13.870 -27.306 32.013 1.00 92.94 444 HIS A N 1
ATOM 3383 C CA . HIS A 1 444 ? -13.773 -27.473 30.563 1.00 92.94 444 HIS A CA 1
ATOM 3384 C C . HIS A 1 444 ? -13.746 -28.951 30.137 1.00 92.94 444 HIS A C 1
ATOM 3386 O O . HIS A 1 444 ? -14.471 -29.344 29.231 1.00 92.94 444 HIS A O 1
ATOM 3392 N N . GLY A 1 445 ? -12.980 -29.802 30.830 1.00 91.31 445 GLY A N 1
ATOM 3393 C CA . GLY A 1 445 ? -12.896 -31.235 30.524 1.00 91.31 445 GLY A CA 1
ATOM 3394 C C . GLY A 1 445 ? -14.146 -32.055 30.876 1.00 91.31 445 GLY A C 1
ATOM 3395 O O . GLY A 1 445 ? -14.309 -33.160 30.364 1.00 91.31 445 GLY A O 1
ATOM 3396 N N . ALA A 1 446 ? -15.024 -31.544 31.745 1.00 92.00 446 ALA A N 1
ATOM 3397 C CA . ALA A 1 446 ? -16.279 -32.200 32.120 1.00 92.00 446 ALA A CA 1
ATOM 3398 C C . ALA A 1 446 ? -17.480 -31.744 31.270 1.00 92.00 446 ALA A C 1
ATOM 3400 O O . ALA A 1 446 ? -18.572 -32.311 31.399 1.00 92.00 446 ALA A O 1
ATOM 3401 N N . LEU A 1 447 ? -17.301 -30.741 30.410 1.00 92.44 447 LEU A N 1
ATOM 3402 C CA . LEU A 1 447 ? -18.316 -30.216 29.497 1.00 92.44 447 LEU A CA 1
ATOM 3403 C C . LEU A 1 447 ? -18.310 -30.947 28.147 1.00 92.44 447 LEU A C 1
ATOM 3405 O O . LEU A 1 447 ? -17.333 -31.595 27.775 1.00 92.44 447 LEU A O 1
ATOM 3409 N N . ARG A 1 448 ? -19.441 -30.906 27.432 1.00 91.19 448 ARG A N 1
ATOM 3410 C CA . ARG A 1 448 ? -19.547 -31.439 26.060 1.00 91.19 448 ARG A CA 1
ATOM 3411 C C . ARG A 1 448 ? -18.988 -30.426 25.058 1.00 91.19 448 ARG A C 1
ATOM 3413 O O . ARG A 1 448 ? -18.790 -29.269 25.399 1.00 91.19 448 ARG A O 1
ATOM 3420 N N . SER A 1 449 ? -18.794 -30.844 23.807 1.00 82.69 449 SER A N 1
ATOM 3421 C CA . SER A 1 449 ? -18.353 -29.957 22.717 1.00 82.69 449 SER A CA 1
ATOM 3422 C C . SER A 1 449 ? -19.288 -28.773 22.456 1.00 82.69 449 SER A C 1
ATOM 3424 O O . SER A 1 449 ? -18.834 -27.736 21.981 1.00 82.69 449 SER A O 1
ATOM 3426 N N . GLU A 1 450 ? -20.584 -28.946 22.723 1.00 85.50 450 GLU A N 1
ATOM 3427 C CA . GLU A 1 450 ? -21.610 -27.909 22.570 1.00 85.50 450 GLU A CA 1
ATOM 3428 C C . GLU A 1 450 ? -21.798 -27.025 23.811 1.00 85.50 450 GLU A C 1
ATOM 3430 O O . GLU A 1 450 ? -22.388 -25.953 23.695 1.00 85.50 450 GLU A O 1
ATOM 3435 N N . ASP A 1 451 ? -21.280 -27.436 24.970 1.00 92.81 451 ASP A N 1
ATOM 3436 C CA . ASP A 1 451 ? -21.337 -26.637 26.191 1.00 92.81 451 ASP A CA 1
ATOM 3437 C C . ASP A 1 451 ? -20.116 -25.709 26.268 1.00 92.81 451 ASP A C 1
ATOM 3439 O O . ASP A 1 451 ? -19.053 -25.990 25.708 1.00 92.81 451 ASP A O 1
ATOM 3443 N N . SER A 1 452 ? -20.227 -24.603 27.001 1.00 93.75 452 SER A N 1
ATOM 3444 C CA . SER A 1 452 ? -19.107 -23.679 27.182 1.00 93.75 452 SER A CA 1
ATOM 3445 C C . SER A 1 452 ? -18.931 -23.237 28.628 1.00 93.75 452 SER A C 1
ATOM 3447 O O . SER A 1 452 ? -19.864 -23.218 29.430 1.00 93.75 452 SER A O 1
ATOM 3449 N N . VAL A 1 453 ? -17.691 -22.885 28.964 1.00 96.75 453 VAL A N 1
ATOM 3450 C CA . VAL A 1 453 ? -17.329 -22.258 30.232 1.00 96.75 453 VAL A CA 1
ATOM 3451 C C . VAL A 1 453 ? -16.579 -20.970 29.940 1.00 96.75 453 VAL A C 1
ATOM 3453 O O . VAL A 1 453 ? -15.726 -20.933 29.056 1.00 96.75 453 VAL A O 1
ATOM 3456 N N . ALA A 1 454 ? -16.897 -19.920 30.682 1.00 96.12 454 ALA A N 1
ATOM 3457 C CA . ALA A 1 454 ? -16.216 -18.639 30.632 1.00 96.12 454 ALA A CA 1
ATOM 3458 C C . ALA A 1 454 ? -15.837 -18.203 32.045 1.00 96.12 454 ALA A C 1
ATOM 3460 O O . ALA A 1 454 ? -16.577 -18.464 32.991 1.00 96.12 454 ALA A O 1
ATOM 3461 N N . ARG A 1 455 ? -14.721 -17.494 32.195 1.00 95.62 455 ARG A N 1
ATOM 3462 C CA . ARG A 1 455 ? -14.374 -16.831 33.453 1.00 95.62 455 ARG A CA 1
ATOM 3463 C C . ARG A 1 455 ? -14.767 -15.362 33.365 1.00 95.62 455 ARG A C 1
ATOM 3465 O O . ARG A 1 455 ? -14.323 -14.642 32.470 1.00 95.62 455 ARG A O 1
ATOM 3472 N N . VAL A 1 456 ? -15.641 -14.924 34.265 1.00 91.00 456 VAL A N 1
ATOM 3473 C CA . VAL A 1 456 ? -16.232 -13.572 34.224 1.00 91.00 456 VAL A CA 1
ATOM 3474 C C . VAL A 1 456 ? -15.724 -12.660 35.335 1.00 91.00 456 VAL A C 1
ATOM 3476 O O . VAL A 1 456 ? -15.747 -11.443 35.159 1.00 91.00 456 VAL A O 1
ATOM 3479 N N . GLY A 1 457 ? -15.224 -13.242 36.425 1.00 87.62 457 GLY A N 1
ATOM 3480 C CA . GLY A 1 457 ? -14.705 -12.535 37.591 1.00 87.62 457 GLY A CA 1
ATOM 3481 C C . GLY A 1 457 ? -13.442 -13.187 38.158 1.00 87.62 457 GLY A C 1
ATOM 3482 O O . GLY A 1 457 ? -12.798 -14.020 37.515 1.00 87.62 457 GLY A O 1
ATOM 3483 N N . GLY A 1 458 ? -13.069 -12.794 39.379 1.00 84.19 458 GLY A N 1
ATOM 3484 C CA . GLY A 1 458 ? -11.881 -13.325 40.058 1.00 84.19 458 GLY A CA 1
ATOM 3485 C C . GLY A 1 458 ? -11.998 -14.823 40.343 1.00 84.19 458 GLY A C 1
ATOM 3486 O O . GLY A 1 458 ? -11.117 -15.596 39.982 1.00 84.19 458 GLY A O 1
ATOM 3487 N N . ASP A 1 459 ? -13.109 -15.232 40.928 1.00 91.25 459 ASP A N 1
ATOM 3488 C CA . ASP A 1 459 ? -13.466 -16.592 41.337 1.00 91.25 459 ASP A CA 1
ATOM 3489 C C . ASP A 1 459 ? -14.793 -17.061 40.715 1.00 91.25 459 ASP A C 1
ATOM 3491 O O . ASP A 1 459 ? -15.333 -18.098 41.095 1.00 91.25 459 ASP A O 1
ATOM 3495 N N . GLU A 1 460 ? -15.289 -16.321 39.721 1.00 93.94 460 GLU A N 1
ATOM 3496 C CA . GLU A 1 460 ? -16.589 -16.538 39.089 1.00 93.94 460 GLU A CA 1
ATOM 3497 C C . GLU A 1 460 ? -16.453 -17.121 37.677 1.00 93.94 460 GLU A C 1
ATOM 3499 O O . GLU A 1 460 ? -15.761 -16.575 36.803 1.00 93.94 460 GLU A O 1
ATOM 3504 N N . PHE A 1 461 ? -17.189 -18.201 37.435 1.00 96.69 461 PHE A N 1
ATOM 3505 C CA . PHE A 1 461 ? -17.280 -18.905 36.166 1.00 96.69 461 PHE A CA 1
ATOM 3506 C C . PHE A 1 461 ? -18.733 -18.954 35.701 1.00 96.69 461 PHE A C 1
ATOM 3508 O O . PHE A 1 461 ? -19.646 -19.198 36.481 1.00 96.69 461 PHE A O 1
ATOM 3515 N N . VAL A 1 462 ? -18.953 -18.775 34.404 1.00 97.19 462 VAL A N 1
ATOM 3516 C CA . VAL A 1 462 ? -20.255 -18.987 33.777 1.00 97.19 462 VAL A CA 1
ATOM 3517 C C . VAL A 1 462 ? -20.199 -20.249 32.943 1.00 97.19 462 VAL A C 1
ATOM 3519 O O . VAL A 1 462 ? -19.298 -20.416 32.127 1.00 97.19 462 VAL A O 1
ATOM 3522 N N . LEU A 1 463 ? -21.191 -21.107 33.128 1.00 96.69 463 LEU A N 1
ATOM 3523 C CA . LEU A 1 463 ? -21.404 -22.325 32.362 1.00 96.69 463 LEU A CA 1
ATOM 3524 C C . LEU A 1 463 ? -22.618 -22.119 31.455 1.00 96.69 463 LEU A C 1
ATOM 3526 O O . LEU A 1 463 ? -23.655 -21.638 31.911 1.00 96.69 463 LEU A O 1
ATOM 3530 N N . VAL A 1 464 ? -22.506 -22.478 30.183 1.00 96.06 464 VAL A N 1
ATOM 3531 C CA . VAL A 1 464 ? -23.616 -22.449 29.226 1.00 96.06 464 VAL A CA 1
ATOM 3532 C C . VAL A 1 464 ? -23.815 -23.861 28.706 1.00 96.06 464 VAL A C 1
ATOM 3534 O O . VAL A 1 464 ? -22.897 -24.443 28.136 1.00 96.06 464 VAL A O 1
ATOM 3537 N N . PHE A 1 465 ? -25.011 -24.400 28.918 1.00 95.12 465 PHE A N 1
ATOM 3538 C CA . PHE A 1 465 ? -25.389 -25.742 28.496 1.00 95.12 465 PHE A CA 1
ATOM 3539 C C . PHE A 1 465 ? -26.411 -25.651 27.369 1.00 95.12 465 PHE A C 1
ATOM 3541 O O . PHE A 1 465 ? -27.502 -25.101 27.563 1.00 95.12 465 PHE A O 1
ATOM 3548 N N . GLU A 1 466 ? -26.050 -26.165 26.196 1.00 93.88 466 GLU A N 1
ATOM 3549 C CA . GLU A 1 466 ? -26.861 -26.089 24.979 1.00 93.88 466 GLU A CA 1
ATOM 3550 C C . GLU A 1 466 ? -27.591 -27.414 24.689 1.00 93.88 466 GLU A C 1
ATOM 3552 O O . GLU A 1 466 ? -27.238 -28.476 25.193 1.00 93.88 466 GLU A O 1
ATOM 3557 N N . ASP A 1 467 ? -28.630 -27.345 23.851 1.00 90.31 467 ASP A N 1
ATOM 3558 C CA . ASP A 1 467 ? -29.368 -28.503 23.313 1.00 90.31 467 ASP A CA 1
ATOM 3559 C C . ASP A 1 467 ? -30.000 -29.455 24.356 1.00 90.31 467 ASP A C 1
ATOM 3561 O O . ASP A 1 467 ? -30.241 -30.639 24.099 1.00 90.31 467 ASP A O 1
ATOM 3565 N N . LEU A 1 468 ? -30.352 -28.937 25.533 1.00 90.94 468 LEU A N 1
ATOM 3566 C CA . LEU A 1 468 ? -31.018 -29.719 26.575 1.00 90.94 468 LEU A CA 1
ATOM 3567 C C . LEU A 1 468 ? -32.465 -30.047 26.153 1.00 90.94 468 LEU A C 1
ATOM 3569 O O . LEU A 1 468 ? -33.205 -29.170 25.695 1.00 90.94 468 LEU A O 1
ATOM 3573 N N . ALA A 1 469 ? -32.886 -31.310 26.288 1.00 88.69 469 ALA A N 1
ATOM 3574 C CA . ALA A 1 469 ? -34.263 -31.721 25.997 1.00 88.69 469 ALA A CA 1
ATOM 3575 C C . ALA A 1 469 ? -35.173 -31.567 27.224 1.00 88.69 469 ALA A C 1
ATOM 3577 O O . ALA A 1 469 ? -36.373 -31.338 27.077 1.00 88.69 469 ALA A O 1
ATOM 3578 N N . SER A 1 470 ? -34.605 -31.688 28.426 1.00 88.94 470 SER A N 1
ATOM 3579 C CA . SER A 1 470 ? -35.315 -31.621 29.705 1.00 88.94 470 SER A CA 1
ATOM 3580 C C . SER A 1 470 ? -34.420 -31.104 30.840 1.00 88.94 470 SER A C 1
ATOM 3582 O O . SER A 1 470 ? -33.202 -31.010 30.691 1.00 88.94 470 SER A O 1
ATOM 3584 N N . GLU A 1 471 ? -35.014 -30.788 31.993 1.00 87.88 471 GLU A N 1
ATOM 3585 C CA . GLU A 1 471 ? -34.260 -30.440 33.210 1.00 87.88 471 GLU A CA 1
ATOM 3586 C C . GLU A 1 471 ? -33.478 -31.636 33.784 1.00 87.88 471 GLU A C 1
ATOM 3588 O O . GLU A 1 471 ? -32.428 -31.447 34.396 1.00 87.88 471 GLU A O 1
ATOM 3593 N N . ASP A 1 472 ? -33.918 -32.871 33.522 1.00 87.69 472 ASP A N 1
ATOM 3594 C CA . ASP A 1 472 ? -33.201 -34.081 33.943 1.00 87.69 472 ASP A CA 1
ATOM 3595 C C . ASP A 1 472 ? -31.831 -34.197 33.248 1.00 87.69 472 ASP A C 1
ATOM 3597 O O . ASP A 1 472 ? -30.852 -34.633 33.861 1.00 87.69 472 ASP A O 1
ATOM 3601 N N . ASP A 1 473 ? -31.721 -33.734 31.995 1.00 88.06 473 ASP A N 1
ATOM 3602 C CA . ASP A 1 473 ? -30.447 -33.693 31.263 1.00 88.06 473 ASP A CA 1
ATOM 3603 C C . ASP A 1 473 ? -29.431 -32.770 31.950 1.00 88.06 473 ASP A C 1
ATOM 3605 O O . ASP A 1 473 ? -28.236 -33.077 31.996 1.00 88.06 473 ASP A O 1
ATOM 3609 N N . LEU A 1 474 ? -29.909 -31.653 32.511 1.00 90.38 474 LEU A N 1
ATOM 3610 C CA . LEU A 1 474 ? -29.082 -30.713 33.261 1.00 90.38 474 LEU A CA 1
ATOM 3611 C C . LEU A 1 474 ? -28.542 -31.375 34.534 1.00 90.38 474 LEU A C 1
ATOM 3613 O O . LEU A 1 474 ? -27.342 -31.294 34.792 1.00 90.38 474 LEU A O 1
ATOM 3617 N N . ALA A 1 475 ? -29.386 -32.078 35.297 1.00 88.31 475 ALA A N 1
ATOM 3618 C CA . ALA A 1 475 ? -28.967 -32.746 36.531 1.00 88.31 475 ALA A CA 1
ATOM 3619 C C . ALA A 1 475 ? -27.822 -33.751 36.295 1.00 88.31 475 ALA A C 1
ATOM 3621 O O . ALA A 1 475 ? -26.867 -33.797 37.072 1.00 88.31 475 ALA A O 1
ATOM 3622 N N . VAL A 1 476 ? -27.863 -34.498 35.185 1.00 89.69 476 VAL A N 1
ATOM 3623 C CA . VAL A 1 476 ? -26.800 -35.445 34.799 1.00 89.69 476 VAL A CA 1
ATOM 3624 C C . VAL A 1 476 ? -25.473 -34.731 34.520 1.00 89.69 476 VAL A C 1
ATOM 3626 O O . VAL A 1 476 ? -24.411 -35.205 34.933 1.00 89.69 476 VAL A O 1
ATOM 3629 N N . VAL A 1 477 ? -25.507 -33.593 33.820 1.00 90.94 477 VAL A N 1
ATOM 3630 C CA . VAL A 1 477 ? -24.294 -32.815 33.522 1.00 90.94 477 VAL A CA 1
ATOM 3631 C C . VAL A 1 477 ? -23.724 -32.179 34.791 1.00 90.94 477 VAL A C 1
ATOM 3633 O O . VAL A 1 477 ? -22.508 -32.203 34.989 1.00 90.94 477 VAL A O 1
ATOM 3636 N N . LEU A 1 478 ? -24.583 -31.674 35.680 1.00 92.38 478 LEU A N 1
ATOM 3637 C CA . LEU A 1 478 ? -24.166 -31.112 36.965 1.00 92.38 478 LEU A CA 1
ATOM 3638 C C . LEU A 1 478 ? -23.520 -32.174 37.864 1.00 92.38 478 LEU A C 1
ATOM 3640 O O . LEU A 1 478 ? -22.452 -31.929 38.416 1.00 92.38 478 LEU A O 1
ATOM 3644 N N . GLU A 1 479 ? -24.074 -33.381 37.953 1.00 90.69 479 GLU A N 1
ATOM 3645 C CA . GLU A 1 479 ? -23.454 -34.464 38.729 1.00 90.69 479 GLU A CA 1
ATOM 3646 C C . GLU A 1 479 ? -22.052 -34.820 38.200 1.00 90.69 479 GLU A C 1
ATOM 3648 O O . GLU A 1 479 ? -21.103 -34.988 38.969 1.00 90.69 479 GLU A O 1
ATOM 3653 N N . ARG A 1 480 ? -21.872 -34.840 36.874 1.00 91.19 480 ARG A N 1
ATOM 3654 C CA . ARG A 1 480 ? -20.557 -35.062 36.253 1.00 91.19 480 ARG A CA 1
ATOM 3655 C C . ARG A 1 480 ? -19.560 -33.942 36.573 1.00 91.19 480 ARG A C 1
ATOM 3657 O O . ARG A 1 480 ? -18.395 -34.225 36.855 1.00 91.19 480 ARG A O 1
ATOM 3664 N N . LEU A 1 481 ? -20.002 -32.682 36.540 1.00 92.69 481 LEU A N 1
ATOM 3665 C CA . LEU A 1 481 ? -19.179 -31.534 36.938 1.00 92.69 481 LEU A CA 1
ATOM 3666 C C . LEU A 1 481 ? -18.764 -31.638 38.408 1.00 92.69 481 LEU A C 1
ATOM 3668 O O . LEU A 1 481 ? -17.598 -31.419 38.734 1.00 92.69 481 LEU A O 1
ATOM 3672 N N . TRP A 1 482 ? -19.687 -32.041 39.281 1.00 91.75 482 TRP A N 1
ATOM 3673 C CA . TRP A 1 482 ? -19.426 -32.208 40.706 1.00 91.75 482 TRP A CA 1
ATOM 3674 C C . TRP A 1 482 ? -18.358 -33.265 40.985 1.00 91.75 482 TRP A C 1
ATOM 3676 O O . TRP A 1 482 ? -17.385 -32.984 41.684 1.00 91.75 482 TRP A O 1
ATOM 3686 N N . GLN A 1 483 ? -18.473 -34.444 40.368 1.00 90.19 483 GLN A N 1
ATOM 3687 C CA . GLN A 1 483 ? -17.486 -35.521 40.510 1.00 90.19 483 GLN A CA 1
ATOM 3688 C C . GLN A 1 483 ? -16.082 -35.102 40.049 1.00 90.19 483 GLN A C 1
ATOM 3690 O O . GLN A 1 483 ? -15.086 -35.528 40.634 1.00 90.19 483 GLN A O 1
ATOM 3695 N N . SER A 1 484 ? -15.993 -34.247 39.025 1.00 91.38 484 SER A N 1
ATOM 3696 C CA . SER A 1 484 ? -14.727 -33.673 38.553 1.00 91.38 484 SER A CA 1
ATOM 3697 C C . SER A 1 484 ? -14.147 -32.666 39.558 1.00 91.38 484 SER A C 1
ATOM 3699 O O . SER A 1 484 ? -12.962 -32.718 39.898 1.00 91.38 484 SER A O 1
ATOM 3701 N N . LEU A 1 485 ? -14.979 -31.763 40.087 1.00 89.88 485 LEU A N 1
ATOM 3702 C CA . LEU A 1 485 ? -14.552 -30.707 41.012 1.00 89.88 485 LEU A CA 1
ATOM 3703 C C . LEU A 1 485 ? -14.186 -31.229 42.410 1.00 89.88 485 LEU A C 1
ATOM 3705 O O . LEU A 1 485 ? -13.283 -30.674 43.027 1.00 89.88 485 LEU A O 1
ATOM 3709 N N . GLN A 1 486 ? -14.810 -32.315 42.882 1.00 88.19 486 GLN A N 1
ATOM 3710 C CA . GLN A 1 486 ? -14.546 -32.901 44.204 1.00 88.19 486 GLN A CA 1
ATOM 3711 C C . GLN A 1 486 ? -13.204 -33.632 44.338 1.00 88.19 486 GLN A C 1
ATOM 3713 O O . GLN A 1 486 ? -12.817 -33.986 45.452 1.00 88.19 486 GLN A O 1
ATOM 3718 N N . GLN A 1 487 ? -12.487 -33.907 43.243 1.00 86.94 487 GLN A N 1
ATOM 3719 C CA . GLN A 1 487 ? -11.182 -34.557 43.373 1.00 86.94 487 GLN A CA 1
ATOM 3720 C C . GLN A 1 487 ? -10.185 -33.612 44.075 1.00 86.94 487 GLN A C 1
ATOM 3722 O O . GLN A 1 487 ? -10.142 -32.427 43.740 1.00 86.94 487 GLN A O 1
ATOM 3727 N N . PRO A 1 488 ? -9.330 -34.084 44.993 1.00 84.50 488 PRO A N 1
ATOM 3728 C CA . PRO A 1 488 ? -8.369 -33.202 45.651 1.00 84.50 488 PRO A CA 1
ATOM 3729 C C . PRO A 1 488 ? -7.432 -32.520 44.639 1.00 84.50 488 PRO A C 1
ATOM 3731 O O . PRO A 1 488 ? -7.015 -33.134 43.651 1.00 84.50 488 PRO A O 1
ATOM 3734 N N . MET A 1 489 ? -7.123 -31.237 44.838 1.00 86.19 489 MET A N 1
ATOM 3735 C CA . MET A 1 489 ? -6.226 -30.471 43.965 1.00 86.19 489 MET A CA 1
ATOM 3736 C C . MET A 1 489 ? -4.815 -30.435 44.540 1.00 86.19 489 MET A C 1
ATOM 3738 O O . MET A 1 489 ? -4.602 -29.948 45.649 1.00 86.19 489 MET A O 1
ATOM 3742 N N . VAL A 1 490 ? -3.833 -30.918 43.779 1.00 82.44 490 VAL A N 1
ATOM 3743 C CA . VAL A 1 490 ? -2.430 -30.908 44.210 1.00 82.44 490 VAL A CA 1
ATOM 3744 C C . VAL A 1 490 ? -1.778 -29.588 43.806 1.00 82.44 490 VAL A C 1
ATOM 3746 O O . VAL A 1 490 ? -1.581 -29.315 42.623 1.00 82.44 490 VAL A O 1
ATOM 3749 N N . VAL A 1 491 ? -1.406 -28.775 44.794 1.00 78.12 491 VAL A N 1
ATOM 3750 C CA . VAL A 1 491 ? -0.711 -27.497 44.599 1.00 78.12 491 VAL A CA 1
ATOM 3751 C C . VAL A 1 491 ? 0.631 -27.548 45.333 1.00 78.12 491 VAL A C 1
ATOM 3753 O O . VAL A 1 491 ? 0.725 -27.293 46.532 1.00 78.12 491 VAL A O 1
ATOM 3756 N N . GLY A 1 492 ? 1.694 -27.911 44.607 1.00 74.88 492 GLY A N 1
ATOM 3757 C CA . GLY A 1 492 ? 3.003 -28.182 45.215 1.00 74.88 492 GLY A CA 1
ATOM 3758 C C . GLY A 1 492 ? 2.985 -29.505 45.986 1.00 74.88 492 GLY A C 1
ATOM 3759 O O . GLY A 1 492 ? 2.686 -30.538 45.400 1.00 74.88 492 GLY A O 1
ATOM 3760 N N . GLU A 1 493 ? 3.284 -29.470 47.287 1.00 75.44 493 GLU A N 1
ATOM 3761 C CA . GLU A 1 493 ? 3.208 -30.640 48.187 1.00 75.44 493 GLU A CA 1
ATOM 3762 C C . GLU A 1 493 ? 1.878 -30.724 48.962 1.00 75.44 493 GLU A C 1
ATOM 3764 O O . GLU A 1 493 ? 1.663 -31.651 49.739 1.00 75.44 493 GLU A O 1
ATOM 3769 N N . SER A 1 494 ? 0.980 -29.748 48.787 1.00 76.56 494 SER A N 1
ATOM 3770 C CA . SER A 1 494 ? -0.290 -29.669 49.519 1.00 76.56 494 SER A CA 1
ATOM 3771 C C . SER A 1 494 ? -1.465 -30.155 48.673 1.00 76.56 494 SER A C 1
ATOM 3773 O O . SER A 1 494 ? -1.552 -29.848 47.485 1.00 76.56 494 SER A O 1
ATOM 3775 N N . SER A 1 495 ? -2.386 -30.879 49.309 1.00 86.12 495 SER A N 1
ATOM 3776 C CA . SER A 1 495 ? -3.684 -31.254 48.743 1.00 86.12 495 SER A CA 1
ATOM 3777 C C . SER A 1 495 ? -4.746 -30.287 49.259 1.00 86.12 495 SER A C 1
ATOM 3779 O O . SER A 1 495 ? -4.888 -30.135 50.474 1.00 86.12 495 SER A O 1
ATOM 3781 N N . ILE A 1 496 ? -5.453 -29.615 48.352 1.00 86.31 496 ILE A N 1
ATOM 3782 C CA . ILE A 1 496 ? -6.474 -28.611 48.661 1.00 86.31 496 ILE A CA 1
ATOM 3783 C C . ILE A 1 496 ? -7.822 -29.122 48.160 1.00 86.31 496 ILE A C 1
ATOM 3785 O O . ILE A 1 496 ? -7.969 -29.437 46.978 1.00 86.31 496 ILE A O 1
ATOM 3789 N N . ASP A 1 497 ? -8.799 -29.166 49.061 1.00 84.94 497 ASP A N 1
ATOM 3790 C CA . ASP A 1 497 ? -10.193 -29.423 48.720 1.00 84.94 497 ASP A CA 1
ATOM 3791 C C . ASP A 1 497 ? -10.913 -28.083 48.572 1.00 84.94 497 ASP A C 1
ATOM 3793 O O . ASP A 1 497 ? -10.778 -27.196 49.421 1.00 84.94 497 ASP A O 1
ATOM 3797 N N . ILE A 1 498 ? -11.670 -27.936 47.490 1.00 86.38 498 ILE A N 1
ATOM 3798 C CA . ILE A 1 498 ? -12.481 -26.749 47.220 1.00 86.38 498 ILE A CA 1
ATOM 3799 C C . ILE A 1 498 ? -13.958 -27.125 47.199 1.00 86.38 498 ILE A C 1
ATOM 3801 O O . ILE A 1 498 ? -14.330 -28.234 46.812 1.00 86.38 498 ILE A O 1
ATOM 3805 N N . THR A 1 499 ? -14.812 -26.183 47.580 1.00 87.44 499 THR A N 1
ATOM 3806 C CA . THR A 1 499 ? -16.248 -26.273 47.313 1.00 87.44 499 THR A CA 1
ATOM 3807 C C . THR A 1 499 ? -16.664 -25.129 46.404 1.00 87.44 499 THR A C 1
ATOM 3809 O O . THR A 1 499 ? -15.981 -24.112 46.306 1.00 87.44 499 THR A O 1
ATOM 3812 N N . VAL A 1 500 ? -17.764 -25.320 45.685 1.00 92.25 500 VAL A N 1
ATOM 3813 C CA . VAL A 1 500 ? -18.298 -24.333 44.745 1.00 92.25 500 VAL A CA 1
ATOM 3814 C C . VAL A 1 500 ? -19.780 -24.125 45.008 1.00 92.25 500 VAL A C 1
ATOM 3816 O O . VAL A 1 500 ? -20.463 -25.036 45.484 1.00 92.25 500 VAL A O 1
ATOM 3819 N N . SER A 1 501 ? -20.287 -22.946 44.679 1.00 93.44 501 SER A N 1
ATOM 3820 C CA . SER A 1 501 ? -21.708 -22.607 44.723 1.00 93.44 501 SER A CA 1
ATOM 3821 C C . SER A 1 501 ? -22.184 -22.272 43.313 1.00 93.44 501 SER A C 1
ATOM 3823 O O . SER A 1 501 ? -21.568 -21.449 42.646 1.00 93.44 501 SER A O 1
ATOM 3825 N N . LEU A 1 502 ? -23.260 -22.914 42.846 1.00 94.75 502 LEU A N 1
ATOM 3826 C CA . LEU A 1 502 ? -23.784 -22.742 41.487 1.00 94.75 502 LEU A CA 1
ATOM 3827 C C . LEU A 1 502 ? -25.265 -22.339 41.499 1.00 94.75 502 LEU A C 1
ATOM 3829 O O . LEU A 1 502 ? -26.095 -22.976 42.138 1.00 94.75 502 LEU A O 1
ATOM 3833 N N . GLY A 1 503 ? -25.631 -21.313 40.745 1.00 95.00 503 GLY A N 1
ATOM 3834 C CA . GLY A 1 503 ? -27.028 -20.987 40.458 1.00 95.00 503 GLY A CA 1
ATOM 3835 C C . GLY A 1 503 ? -27.325 -21.163 38.984 1.00 95.00 503 GLY A C 1
ATOM 3836 O O . GLY A 1 503 ? -26.507 -20.772 38.159 1.00 95.00 503 GLY A O 1
ATOM 3837 N N . VAL A 1 504 ? -28.470 -21.745 38.632 1.00 95.44 504 VAL A N 1
ATOM 3838 C CA . VAL A 1 504 ? -28.812 -22.053 37.235 1.00 95.44 504 VAL A CA 1
ATOM 3839 C C . VAL A 1 504 ? -30.126 -21.397 36.827 1.00 95.44 504 VAL A C 1
ATOM 3841 O O . VAL A 1 504 ? -31.127 -21.483 37.531 1.00 95.44 504 VAL A O 1
ATOM 3844 N N . ALA A 1 505 ? -30.143 -20.767 35.656 1.00 94.75 505 ALA A N 1
ATOM 3845 C CA . ALA A 1 505 ? -31.345 -20.271 34.997 1.00 94.75 505 ALA A CA 1
ATOM 3846 C C . ALA A 1 505 ? -31.552 -20.988 33.657 1.00 94.75 505 ALA A C 1
ATOM 3848 O O . ALA A 1 505 ? -30.597 -21.419 33.019 1.00 94.75 505 ALA A O 1
ATOM 3849 N N . LEU A 1 506 ? -32.806 -21.094 33.217 1.00 92.94 506 LEU A N 1
ATOM 3850 C CA . LEU A 1 506 ? -33.212 -21.883 32.054 1.00 92.94 506 LEU A CA 1
ATOM 3851 C C . LEU A 1 506 ? -33.976 -20.997 31.082 1.00 92.94 506 LEU A C 1
ATOM 3853 O O . LEU A 1 506 ? -34.843 -20.226 31.489 1.00 92.94 506 LEU A O 1
ATOM 3857 N N . TYR A 1 507 ? -33.688 -21.133 29.797 1.00 91.12 507 TYR A N 1
ATOM 3858 C CA . TYR A 1 507 ? -34.530 -20.630 28.723 1.00 91.12 507 TYR A CA 1
ATOM 3859 C C . TYR A 1 507 ? -35.412 -21.766 28.189 1.00 91.12 507 TYR A C 1
ATOM 3861 O O . TYR A 1 507 ? -34.875 -22.842 27.920 1.00 91.12 507 TYR A O 1
ATOM 3869 N N . PRO A 1 508 ? -36.721 -21.534 27.973 1.00 87.12 508 PRO A N 1
ATOM 3870 C CA . PRO A 1 508 ? -37.445 -20.271 28.173 1.00 87.12 508 PRO A CA 1
ATOM 3871 C C . PRO A 1 508 ? -38.055 -20.080 29.581 1.00 87.12 508 PRO A C 1
ATOM 3873 O O . PRO A 1 508 ? -38.718 -19.070 29.813 1.00 87.12 508 PRO A O 1
ATOM 3876 N N . THR A 1 509 ? -37.859 -21.015 30.520 1.00 84.19 509 THR A N 1
ATOM 3877 C CA . THR A 1 509 ? -38.547 -21.055 31.832 1.00 84.19 509 THR A CA 1
ATOM 3878 C C . THR A 1 509 ? -38.352 -19.793 32.684 1.00 84.19 509 THR A C 1
ATOM 3880 O O . THR A 1 509 ? -39.308 -19.243 33.225 1.00 84.19 509 THR A O 1
ATOM 3883 N N . HIS A 1 510 ? -37.115 -19.303 32.787 1.00 82.81 510 HIS A N 1
ATOM 3884 C CA . HIS A 1 510 ? -36.716 -18.199 33.668 1.00 82.81 510 HIS A CA 1
ATOM 3885 C C . HIS A 1 510 ? -36.488 -16.871 32.924 1.00 82.81 510 HIS A C 1
ATOM 3887 O O . HIS A 1 510 ? -36.450 -15.810 33.554 1.00 82.81 510 HIS A O 1
ATOM 3893 N N . ALA A 1 511 ? -36.349 -16.906 31.593 1.00 77.00 511 ALA A N 1
ATOM 3894 C CA . ALA A 1 511 ? -36.219 -15.724 30.740 1.00 77.00 511 ALA A CA 1
ATOM 3895 C C . ALA A 1 511 ? -36.725 -16.001 29.316 1.00 77.00 511 ALA A C 1
ATOM 3897 O O . ALA A 1 511 ? -36.516 -17.087 28.785 1.00 77.00 511 ALA A O 1
ATOM 3898 N N . GLN A 1 512 ? -37.336 -14.998 28.673 1.00 70.62 512 GLN A N 1
ATOM 3899 C CA . GLN A 1 512 ? -37.986 -15.167 27.364 1.00 70.62 512 GLN A CA 1
ATOM 3900 C C . GLN A 1 512 ? -37.173 -14.673 26.155 1.00 70.62 512 GLN A C 1
ATOM 3902 O O . GLN A 1 512 ? -37.497 -15.066 25.036 1.00 70.62 512 GLN A O 1
ATOM 3907 N N . ALA A 1 513 ? -36.151 -13.819 26.327 1.00 63.81 513 ALA A N 1
ATOM 3908 C CA . ALA A 1 513 ? -35.455 -13.231 25.168 1.00 63.81 513 ALA A CA 1
ATOM 3909 C C . ALA A 1 513 ? -34.026 -12.688 25.392 1.00 63.81 513 ALA A C 1
ATOM 3911 O O . ALA A 1 513 ? -33.457 -12.154 24.447 1.00 63.81 513 ALA A O 1
ATOM 3912 N N . SER A 1 514 ? -33.438 -12.757 26.594 1.00 80.38 514 SER A N 1
ATOM 3913 C CA . SER A 1 514 ? -32.149 -12.092 26.861 1.00 80.38 514 SER A CA 1
ATOM 3914 C C . SER A 1 514 ? -31.207 -12.935 27.716 1.00 80.38 514 SER A C 1
ATOM 3916 O O . SER A 1 514 ? -31.589 -13.422 28.783 1.00 80.38 514 SER A O 1
ATOM 3918 N N . GLY A 1 515 ? -29.954 -13.052 27.269 1.00 82.12 515 GLY A N 1
ATOM 3919 C CA . GLY A 1 515 ? -28.889 -13.745 27.999 1.00 82.12 515 GLY A CA 1
ATOM 3920 C C . GLY A 1 515 ? -28.521 -13.053 29.307 1.00 82.12 515 GLY A C 1
ATOM 3921 O O . GLY A 1 515 ? -28.287 -13.714 30.314 1.00 82.12 515 GLY A O 1
ATOM 3922 N N . GLU A 1 516 ? -28.577 -11.723 29.342 1.00 84.88 516 GLU A N 1
ATOM 3923 C CA . GLU A 1 516 ? -28.323 -10.944 30.556 1.00 84.88 516 GLU A CA 1
ATOM 3924 C C . GLU A 1 516 ? -29.381 -11.206 31.640 1.00 84.88 516 GLU A C 1
ATOM 3926 O O . GLU A 1 516 ? -29.060 -11.279 32.828 1.00 84.88 516 GLU A O 1
ATOM 3931 N N . GLN A 1 517 ? -30.640 -11.435 31.245 1.00 86.31 517 GLN A N 1
ATOM 3932 C CA . GLN A 1 517 ? -31.685 -11.846 32.187 1.00 86.31 517 GLN A CA 1
ATOM 3933 C C . GLN A 1 517 ? -31.401 -13.225 32.791 1.00 86.31 517 GLN A C 1
ATOM 3935 O O . GLN A 1 517 ? -31.581 -13.386 33.998 1.00 86.31 517 GLN A O 1
ATOM 3940 N N . LEU A 1 518 ? -30.949 -14.193 31.985 1.00 88.00 518 LEU A N 1
ATOM 3941 C CA . LEU A 1 518 ? -30.564 -15.520 32.478 1.00 88.00 518 LEU A CA 1
ATOM 3942 C C . LEU A 1 518 ? -29.388 -15.432 33.444 1.00 88.00 518 LEU A C 1
ATOM 3944 O O . LEU A 1 518 ? -29.468 -15.988 34.533 1.00 88.00 518 LEU A O 1
ATOM 3948 N N . LEU A 1 519 ? -28.344 -14.681 33.086 1.00 90.62 519 LEU A N 1
ATOM 3949 C CA . LEU A 1 519 ? -27.175 -14.474 33.942 1.00 90.62 519 LEU A CA 1
ATOM 3950 C C . LEU A 1 519 ? -27.565 -13.873 35.293 1.00 90.62 519 LEU A C 1
ATOM 3952 O O . LEU A 1 519 ? -27.147 -14.379 36.327 1.00 90.62 519 LEU A O 1
ATOM 3956 N N . ARG A 1 520 ? -28.426 -12.849 35.303 1.00 88.88 520 ARG A N 1
ATOM 3957 C CA . ARG A 1 520 ? -28.909 -12.232 36.546 1.00 88.88 520 ARG A CA 1
ATOM 3958 C C . ARG A 1 520 ? -29.727 -13.200 37.405 1.00 88.88 520 ARG A C 1
ATOM 3960 O O . ARG A 1 520 ? -29.612 -13.181 38.624 1.00 88.88 520 ARG A O 1
ATOM 3967 N N . ARG A 1 521 ? -30.576 -14.032 36.793 1.00 89.81 521 ARG A N 1
ATOM 3968 C CA . ARG A 1 521 ? -31.365 -15.045 37.518 1.00 89.81 521 ARG A CA 1
ATOM 3969 C C . ARG A 1 521 ? -30.480 -16.159 38.081 1.00 89.81 521 ARG A C 1
ATOM 3971 O O . ARG A 1 521 ? -30.696 -16.582 39.212 1.00 89.81 521 ARG A O 1
ATOM 3978 N N . ALA A 1 522 ? -29.485 -16.595 37.314 1.00 92.38 522 ALA A N 1
ATOM 3979 C CA . ALA A 1 522 ? -28.495 -17.574 37.742 1.00 92.38 522 ALA A CA 1
ATOM 3980 C C . ALA A 1 522 ? -27.666 -17.041 38.923 1.00 92.38 522 ALA A C 1
ATOM 3982 O O . ALA A 1 522 ? -27.515 -17.735 39.921 1.00 92.38 522 ALA A O 1
ATOM 3983 N N . ASP A 1 523 ? -27.223 -15.785 38.859 1.00 90.75 523 ASP A N 1
ATOM 3984 C CA . ASP A 1 523 ? -26.497 -15.114 39.942 1.00 90.75 523 ASP A CA 1
ATOM 3985 C C . ASP A 1 523 ? -27.335 -15.000 41.234 1.00 90.75 523 ASP A C 1
ATOM 3987 O O . ASP A 1 523 ? -26.884 -15.370 42.318 1.00 90.75 523 ASP A O 1
ATOM 3991 N N . GLN A 1 524 ? -28.614 -14.614 41.123 1.00 88.44 524 GLN A N 1
ATOM 3992 C CA . GLN A 1 524 ? -29.542 -14.606 42.264 1.00 88.44 524 GLN A CA 1
ATOM 3993 C C . GLN A 1 524 ? -29.671 -15.989 42.926 1.00 88.44 524 GLN A C 1
ATOM 3995 O O . GLN A 1 524 ? -29.623 -16.092 44.154 1.00 88.44 524 GLN A O 1
ATOM 4000 N N . ALA A 1 525 ? -29.814 -17.053 42.130 1.00 89.69 525 ALA A N 1
ATOM 4001 C CA . ALA A 1 525 ? -29.890 -18.423 42.637 1.00 89.69 525 ALA A CA 1
ATOM 4002 C C . ALA A 1 525 ? -28.568 -18.865 43.292 1.00 89.69 525 ALA A C 1
ATOM 4004 O O . ALA A 1 525 ? -28.573 -19.472 44.363 1.00 89.69 525 ALA A O 1
ATOM 4005 N N . MET A 1 526 ? -27.429 -18.506 42.696 1.00 92.69 526 MET A N 1
ATOM 4006 C CA . MET A 1 526 ? -26.098 -18.815 43.220 1.00 92.69 526 MET A CA 1
ATOM 4007 C C . MET A 1 526 ? -25.891 -18.157 44.585 1.00 92.69 526 MET A C 1
ATOM 4009 O O . MET A 1 526 ? -25.435 -18.808 45.527 1.00 92.69 526 MET A O 1
ATOM 4013 N N . TYR A 1 527 ? -26.280 -16.886 44.723 1.00 86.25 527 TYR A N 1
ATOM 4014 C CA . TYR A 1 527 ? -26.180 -16.162 45.985 1.00 86.25 527 TYR A CA 1
ATOM 4015 C C . TYR A 1 527 ? -26.986 -16.842 47.101 1.00 86.25 527 TYR A C 1
ATOM 4017 O O . TYR A 1 527 ? -26.506 -16.950 48.231 1.00 86.25 527 TYR A O 1
ATOM 4025 N N . GLN A 1 528 ? -28.177 -17.370 46.794 1.00 85.62 528 GLN A N 1
ATOM 4026 C CA . GLN A 1 528 ? -28.983 -18.128 47.758 1.00 85.62 528 GLN A CA 1
ATOM 4027 C C . GLN A 1 528 ? -28.280 -19.414 48.216 1.00 85.62 528 GLN A C 1
ATOM 4029 O O . GLN A 1 528 ? -28.286 -19.714 49.415 1.00 85.62 528 GLN A O 1
ATOM 4034 N N . VAL A 1 529 ? -27.633 -20.140 47.297 1.00 86.38 529 VAL A N 1
ATOM 4035 C CA . VAL A 1 529 ? -26.835 -21.339 47.614 1.00 86.38 529 VAL A CA 1
ATOM 4036 C C . VAL A 1 529 ? -25.634 -20.977 48.489 1.00 86.38 529 VAL A C 1
ATOM 4038 O O . VAL A 1 529 ? -25.400 -21.622 49.515 1.00 86.38 529 VAL A O 1
ATOM 4041 N N . LYS A 1 530 ? -24.911 -19.911 48.129 1.00 84.38 530 LYS A N 1
ATOM 4042 C CA . LYS A 1 530 ? -23.718 -19.436 48.843 1.00 84.38 530 LYS A CA 1
ATOM 4043 C C . LYS A 1 530 ? -24.054 -18.946 50.257 1.00 84.38 530 LYS A C 1
ATOM 4045 O O . LYS A 1 530 ? -23.340 -19.262 51.210 1.00 84.38 530 LYS A O 1
ATOM 4050 N N . ALA A 1 531 ? -25.179 -18.246 50.431 1.00 81.88 531 ALA A N 1
ATOM 4051 C CA . ALA A 1 531 ? -25.649 -17.773 51.736 1.00 81.88 531 ALA A CA 1
ATOM 4052 C C . ALA A 1 531 ? -25.963 -18.919 52.718 1.00 81.88 531 ALA A C 1
ATOM 4054 O O . ALA A 1 531 ? -25.769 -18.768 53.924 1.00 81.88 531 ALA A O 1
ATOM 4055 N N . HIS A 1 532 ? -26.380 -20.083 52.211 1.00 79.50 532 HIS A N 1
ATOM 4056 C CA . HIS A 1 532 ? -26.738 -21.254 53.016 1.00 79.50 532 HIS A CA 1
ATOM 4057 C C . HIS A 1 532 ? -25.675 -22.365 52.967 1.00 79.50 532 HIS A C 1
ATOM 4059 O O . HIS A 1 532 ? -25.987 -23.532 53.216 1.00 79.50 532 HIS A O 1
ATOM 4065 N N . LYS A 1 533 ? -24.401 -22.028 52.700 1.00 78.00 533 LYS A N 1
ATOM 4066 C CA . LYS A 1 533 ? -23.322 -23.008 52.449 1.00 78.00 533 LYS A CA 1
ATOM 4067 C C . LYS A 1 533 ? -23.140 -24.103 53.510 1.00 78.00 533 LYS A C 1
ATOM 4069 O O . LYS A 1 533 ? -22.696 -25.192 53.168 1.00 78.00 533 LYS A O 1
ATOM 4074 N N . GLN A 1 534 ? -23.489 -23.847 54.777 1.00 72.88 534 GLN A N 1
ATOM 4075 C CA . GLN A 1 534 ? -23.375 -24.830 55.871 1.00 72.88 534 GLN A CA 1
ATOM 4076 C C . GLN A 1 534 ? -24.604 -25.736 56.047 1.00 72.88 534 GLN A C 1
ATOM 4078 O O . GLN A 1 534 ? -24.527 -26.726 56.768 1.00 72.88 534 GLN A O 1
ATOM 4083 N N . GLN A 1 535 ? -25.735 -25.397 55.426 1.00 73.88 535 GLN A N 1
ATOM 4084 C CA . GLN A 1 535 ? -27.008 -26.118 55.564 1.00 73.88 535 GLN A CA 1
ATOM 4085 C C . GLN A 1 535 ? -27.556 -26.616 54.217 1.00 73.88 535 GLN A C 1
ATOM 4087 O O . GLN A 1 535 ? -28.631 -27.213 54.174 1.00 73.88 535 GLN A O 1
ATOM 4092 N N . ARG A 1 536 ? -26.835 -26.379 53.113 1.00 76.19 536 ARG A N 1
ATOM 4093 C CA . ARG A 1 536 ? -27.250 -26.785 51.767 1.00 76.19 536 ARG A CA 1
ATOM 4094 C C . ARG A 1 536 ? -27.192 -28.305 51.592 1.00 76.19 536 ARG A C 1
ATOM 4096 O O . ARG A 1 536 ? -26.209 -28.940 51.964 1.00 76.19 536 ARG A O 1
ATOM 4103 N N . SER A 1 537 ? -28.235 -28.878 50.991 1.00 73.00 537 SER A N 1
ATOM 4104 C CA . SER A 1 537 ? -28.275 -30.293 50.590 1.00 73.00 537 SER A CA 1
ATOM 4105 C C . SER A 1 537 ? -27.605 -30.545 49.235 1.00 73.00 537 SER A C 1
ATOM 4107 O O . SER A 1 537 ? -27.138 -31.651 48.988 1.00 73.00 537 SER A O 1
ATOM 4109 N N . HIS A 1 538 ? -27.537 -29.520 48.380 1.00 82.25 538 HIS A N 1
ATOM 4110 C CA . HIS A 1 538 ? -26.941 -29.562 47.045 1.00 82.25 538 HIS A CA 1
ATOM 4111 C C . HIS A 1 538 ? -26.029 -28.350 46.842 1.00 82.25 538 HIS A C 1
ATOM 4113 O O . HIS A 1 538 ? -26.240 -27.294 47.439 1.00 82.25 538 HIS A O 1
ATOM 4119 N N . TRP A 1 539 ? -25.015 -28.494 45.988 1.00 87.69 539 TRP A N 1
ATOM 4120 C CA . TRP A 1 539 ? -24.078 -27.416 45.658 1.00 87.69 539 TRP A CA 1
ATOM 4121 C C . TRP A 1 539 ? -24.617 -26.439 44.598 1.00 87.69 539 TRP A C 1
ATOM 4123 O O . TRP A 1 539 ? -23.966 -25.435 44.303 1.00 87.69 539 TRP A O 1
ATOM 4133 N N . TRP A 1 540 ? -25.813 -26.714 44.063 1.00 93.12 540 TRP A N 1
ATOM 4134 C CA . TRP A 1 540 ? -26.488 -25.907 43.055 1.00 93.12 540 TRP A CA 1
ATOM 4135 C C . TRP A 1 540 ? -27.986 -25.715 43.340 1.00 93.12 540 TRP A C 1
ATOM 4137 O O . TRP A 1 540 ? -28.580 -26.507 44.074 1.00 93.12 540 TRP A O 1
ATOM 4147 N N . ALA A 1 541 ? -28.596 -24.683 42.747 1.00 90.56 541 ALA A N 1
ATOM 4148 C CA . ALA A 1 541 ? -30.048 -24.466 42.747 1.00 90.56 541 ALA A CA 1
ATOM 4149 C C . ALA A 1 541 ? -30.542 -23.830 41.435 1.00 90.56 541 ALA A C 1
ATOM 4151 O O . ALA A 1 541 ? -29.812 -23.073 40.790 1.00 90.56 541 ALA A O 1
ATOM 4152 N N . LEU A 1 542 ? -31.792 -24.115 41.057 1.00 90.56 542 LEU A N 1
ATOM 4153 C CA . LEU A 1 542 ? -32.487 -23.425 39.964 1.00 90.56 542 LEU A CA 1
ATOM 4154 C C . LEU A 1 542 ? -33.050 -22.081 40.436 1.00 90.56 542 LEU A C 1
ATOM 4156 O O . LEU A 1 542 ? -33.473 -21.935 41.583 1.00 90.56 542 LEU A O 1
ATOM 4160 N N . ALA A 1 543 ? -33.072 -21.101 39.535 1.00 87.81 543 ALA A N 1
ATOM 4161 C CA . ALA A 1 543 ? -33.763 -19.838 39.749 1.00 87.81 543 ALA A CA 1
ATOM 4162 C C . ALA A 1 543 ? -35.264 -20.075 39.983 1.00 87.81 543 ALA A C 1
ATOM 4164 O O . ALA A 1 543 ? -35.866 -20.935 39.353 1.00 87.81 543 ALA A O 1
ATOM 4165 N N . GLN A 1 544 ? -35.876 -19.304 40.881 1.00 81.81 544 GLN A N 1
ATOM 4166 C CA . GLN A 1 544 ? -37.305 -19.434 41.176 1.00 81.81 544 GLN A CA 1
ATOM 4167 C C . GLN A 1 544 ? -38.160 -18.824 40.053 1.00 81.81 544 GLN A C 1
ATOM 4169 O O . GLN A 1 544 ? -37.843 -17.755 39.514 1.00 81.81 544 GLN A O 1
ATOM 4174 N N . THR A 1 545 ? -39.262 -19.494 39.708 1.00 62.22 545 THR A N 1
ATOM 4175 C CA . THR A 1 545 ? -40.278 -18.987 38.778 1.00 62.22 545 THR A CA 1
ATOM 4176 C C . THR A 1 545 ? -41.152 -17.916 39.430 1.00 62.22 545 THR A C 1
ATOM 4178 O O . THR A 1 545 ? -41.315 -17.869 40.645 1.00 62.22 545 THR A O 1
ATOM 4181 N N . LYS A 1 546 ? -41.733 -17.035 38.605 1.00 49.78 546 LYS A N 1
ATOM 4182 C CA . LYS A 1 546 ? -42.509 -15.853 39.030 1.00 49.78 546 LYS A CA 1
ATOM 4183 C C . LYS A 1 546 ? -43.713 -16.175 39.946 1.00 49.78 546 LYS A C 1
ATOM 4185 O O . LYS A 1 546 ? -44.190 -15.261 40.606 1.00 49.78 546 LYS A O 1
ATOM 4190 N N . ASP A 1 547 ? -44.154 -17.434 40.005 1.00 42.44 547 ASP A N 1
ATOM 4191 C CA . ASP A 1 547 ? -45.288 -17.892 40.822 1.00 42.44 547 ASP A CA 1
ATOM 4192 C C . ASP A 1 547 ? -44.924 -18.190 42.295 1.00 42.44 547 ASP A C 1
ATOM 4194 O O . ASP A 1 547 ? -45.813 -18.206 43.140 1.00 42.44 547 ASP A O 1
ATOM 4198 N N . ASP A 1 548 ? -43.636 -18.337 42.639 1.00 41.12 548 ASP A N 1
ATOM 4199 C CA . ASP A 1 548 ? -43.188 -18.631 44.018 1.00 41.12 548 ASP A CA 1
ATOM 4200 C C . ASP A 1 548 ? -42.789 -17.371 44.822 1.00 41.12 548 ASP A C 1
ATOM 4202 O O . ASP A 1 548 ? -42.384 -17.452 45.982 1.00 41.12 548 ASP A O 1
ATOM 4206 N N . ALA A 1 549 ? -42.908 -16.183 44.221 1.00 37.53 549 ALA A N 1
ATOM 4207 C CA . ALA A 1 549 ? -42.375 -14.918 44.737 1.00 37.53 549 ALA A CA 1
ATOM 4208 C C . ALA A 1 549 ? -43.409 -14.037 45.472 1.00 37.53 549 ALA A C 1
ATOM 4210 O O . ALA A 1 549 ? -43.275 -12.814 45.490 1.00 37.53 549 ALA A O 1
ATOM 4211 N N . ASP A 1 550 ? -44.423 -14.623 46.115 1.00 32.50 550 ASP A N 1
ATOM 4212 C CA . ASP A 1 550 ? -45.481 -13.873 46.822 1.00 32.50 550 ASP A CA 1
ATOM 4213 C C . ASP A 1 550 ? -45.072 -13.389 48.238 1.00 32.50 550 ASP A C 1
ATOM 4215 O O . ASP A 1 550 ? -45.906 -13.134 49.108 1.00 32.50 550 ASP A O 1
ATOM 4219 N N . ALA A 1 551 ? -43.767 -13.241 48.502 1.00 34.88 551 ALA A N 1
ATOM 4220 C CA . ALA A 1 551 ? -43.252 -12.812 49.805 1.00 34.88 551 ALA A CA 1
ATOM 4221 C C . ALA A 1 551 ? -42.006 -11.903 49.742 1.00 34.88 551 ALA A C 1
ATOM 4223 O O . ALA A 1 551 ? -41.089 -12.070 50.538 1.00 34.88 551 ALA A O 1
ATOM 4224 N N . ALA A 1 552 ? -41.965 -10.914 48.843 1.00 29.27 552 ALA A N 1
ATOM 4225 C CA . ALA A 1 552 ? -41.219 -9.656 49.036 1.00 29.27 552 ALA A CA 1
ATOM 4226 C C . ALA A 1 552 ? -41.608 -8.626 47.955 1.00 29.27 552 ALA A C 1
ATOM 4228 O O . ALA A 1 552 ? -41.755 -9.002 46.794 1.00 29.27 552 ALA A O 1
ATOM 4229 N N . PRO A 1 553 ? -41.764 -7.328 48.280 1.00 36.69 553 PRO A N 1
ATOM 4230 C CA . PRO A 1 553 ? -42.159 -6.333 47.292 1.00 36.69 553 PRO A CA 1
ATOM 4231 C C . PRO A 1 553 ? -40.946 -5.920 46.445 1.00 36.69 553 PRO A C 1
ATOM 4233 O O . PRO A 1 553 ? -40.147 -5.088 46.869 1.00 36.69 553 PRO A O 1
ATOM 4236 N N . GLU A 1 554 ? -40.814 -6.471 45.238 1.00 33.88 554 GLU A N 1
ATOM 4237 C CA . GLU A 1 554 ? -39.932 -5.915 44.205 1.00 33.88 554 GLU A CA 1
ATOM 4238 C C . GLU A 1 554 ? -40.729 -4.985 43.278 1.00 33.88 554 GLU A C 1
ATOM 4240 O O . GLU A 1 554 ? -41.714 -5.370 42.649 1.00 33.88 554 GLU A O 1
ATOM 4245 N N . GLU A 1 555 ? -40.300 -3.723 43.221 1.00 34.75 555 GLU A N 1
ATOM 4246 C CA . GLU A 1 555 ? -40.834 -2.691 42.337 1.00 34.75 555 GLU A CA 1
ATOM 4247 C C . GLU A 1 555 ? -40.681 -3.100 40.859 1.00 34.75 555 GLU A C 1
ATOM 4249 O O . GLU A 1 555 ? -39.571 -3.246 40.349 1.00 34.75 555 GLU A O 1
ATOM 4254 N N . GLU A 1 556 ? -41.798 -3.221 40.135 1.00 36.31 556 GLU A N 1
ATOM 4255 C CA . GLU A 1 556 ? -41.807 -3.372 38.677 1.00 36.31 556 GLU A CA 1
ATOM 4256 C C . GLU A 1 556 ? -41.183 -2.142 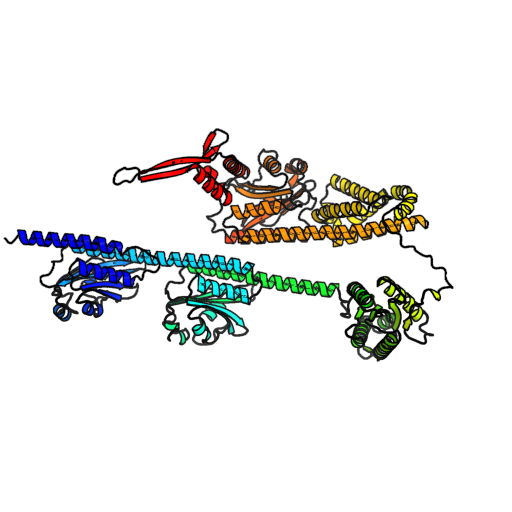37.995 1.00 36.31 556 GLU A C 1
ATOM 4258 O O . GLU A 1 556 ? -41.795 -1.075 37.862 1.00 36.31 556 GLU A O 1
ATOM 4263 N N . THR A 1 557 ? -39.954 -2.288 37.506 1.00 39.81 557 THR A N 1
ATOM 4264 C CA . THR A 1 557 ? -39.343 -1.343 36.568 1.00 39.81 557 THR A CA 1
ATOM 4265 C C . THR A 1 557 ? -39.860 -1.648 35.161 1.00 39.81 557 THR A C 1
ATOM 4267 O O . THR A 1 557 ? -39.249 -2.398 34.402 1.00 39.81 557 THR A O 1
ATOM 4270 N N . THR A 1 558 ? -41.005 -1.073 34.787 1.00 48.34 558 THR A N 1
ATOM 4271 C CA . THR A 1 558 ? -41.431 -0.992 33.380 1.00 48.34 558 THR A CA 1
ATOM 4272 C C . THR A 1 558 ? -40.296 -0.400 32.540 1.00 48.34 558 THR A C 1
ATOM 4274 O O . THR A 1 558 ? -39.874 0.731 32.790 1.00 48.34 558 THR A O 1
ATOM 4277 N N . VAL A 1 559 ? -39.795 -1.156 31.558 1.00 56.03 559 VAL A N 1
ATOM 4278 C CA . VAL A 1 559 ? -38.768 -0.697 30.612 1.00 56.03 559 VAL A CA 1
ATOM 4279 C C . VAL A 1 559 ? -39.378 0.398 29.738 1.00 56.03 559 VAL A C 1
ATOM 4281 O O . VAL A 1 559 ? -40.193 0.129 28.860 1.00 56.03 559 VAL A O 1
ATOM 4284 N N . VAL A 1 560 ? -39.017 1.651 30.006 1.00 69.38 560 VAL A N 1
ATOM 4285 C CA . VAL A 1 560 ? -39.448 2.799 29.204 1.00 69.38 560 VAL A CA 1
ATOM 4286 C C . VAL A 1 560 ? -38.494 2.961 28.024 1.00 69.38 560 VAL A C 1
ATOM 4288 O O . VAL A 1 560 ? -37.281 2.991 28.215 1.00 69.38 560 VAL A O 1
ATOM 4291 N N . LEU A 1 561 ? -39.042 3.073 26.811 1.00 79.94 561 LEU A N 1
ATOM 4292 C CA . LEU A 1 561 ? -38.268 3.373 25.604 1.00 79.94 561 LEU A CA 1
ATOM 4293 C C . LEU A 1 561 ? -37.690 4.801 25.665 1.00 79.94 561 LEU A C 1
ATOM 4295 O O . LEU A 1 561 ? -38.380 5.706 26.134 1.00 79.94 561 LEU A O 1
ATOM 4299 N N . PRO A 1 562 ? -36.476 5.048 25.139 1.00 86.44 562 PRO A N 1
ATOM 4300 C CA . PRO A 1 562 ? -35.810 6.347 25.254 1.00 86.44 562 PRO A CA 1
ATOM 4301 C C . PRO A 1 562 ? -36.435 7.470 24.403 1.00 86.44 562 PRO A C 1
ATOM 4303 O O . PRO A 1 562 ? -36.152 8.650 24.631 1.00 86.44 562 PRO A O 1
ATOM 4306 N N . HIS A 1 563 ? -37.311 7.152 23.446 1.00 91.31 563 HIS A N 1
ATOM 4307 C CA . HIS A 1 563 ? -37.939 8.109 22.523 1.00 91.31 563 HIS A CA 1
ATOM 4308 C C . HIS A 1 563 ? -39.462 7.933 22.477 1.00 91.31 563 HIS A C 1
ATOM 4310 O O . HIS A 1 563 ? -40.002 6.902 22.874 1.00 91.31 563 HIS A O 1
ATOM 4316 N N . GLY A 1 564 ? -40.164 8.946 21.963 1.00 88.75 564 GLY A N 1
ATOM 4317 C CA . GLY A 1 564 ? -41.621 8.934 21.803 1.00 88.75 564 GLY A CA 1
ATOM 4318 C C . GLY A 1 564 ? -42.395 9.533 22.982 1.00 88.75 564 GLY A C 1
ATOM 4319 O O . GLY A 1 564 ? -41.824 10.056 23.941 1.00 88.75 564 GLY A O 1
ATOM 4320 N N . ALA A 1 565 ? -43.728 9.478 22.898 1.00 88.44 565 ALA A N 1
ATOM 4321 C CA . ALA A 1 565 ? -44.623 10.130 23.858 1.00 88.44 565 ALA A CA 1
ATOM 4322 C C . ALA A 1 565 ? -44.423 9.694 25.331 1.00 88.44 565 ALA A C 1
ATOM 4324 O O . ALA A 1 565 ? -44.434 10.578 26.192 1.00 88.44 565 ALA A O 1
ATOM 4325 N N . PRO A 1 566 ? -44.177 8.403 25.655 1.00 85.75 566 PRO A N 1
ATOM 4326 C CA . PRO A 1 566 ? -43.923 7.977 27.036 1.00 85.75 566 PRO A CA 1
ATOM 4327 C C . PRO A 1 566 ? -42.646 8.589 27.628 1.00 85.75 566 PRO A C 1
ATOM 4329 O O . PRO A 1 566 ? -42.653 9.062 28.763 1.00 85.75 566 PRO A O 1
ATOM 4332 N N . ALA A 1 567 ? -41.567 8.654 26.839 1.00 87.31 567 ALA A N 1
ATOM 4333 C CA . ALA A 1 567 ? -40.319 9.290 27.251 1.00 87.31 567 ALA A CA 1
ATOM 4334 C C . ALA A 1 567 ? -40.503 10.799 27.464 1.00 87.31 567 ALA A C 1
ATOM 4336 O O . ALA A 1 567 ? -40.051 11.359 28.463 1.00 87.31 567 ALA A O 1
ATOM 4337 N N . ALA A 1 568 ? -41.222 11.455 26.547 1.00 91.56 568 ALA A N 1
ATOM 4338 C CA . ALA A 1 568 ? -41.507 12.882 26.629 1.00 91.56 568 ALA A CA 1
ATOM 4339 C C . ALA A 1 568 ? -42.306 13.239 27.892 1.00 91.56 568 ALA A C 1
ATOM 4341 O O . ALA A 1 568 ? -42.011 14.248 28.531 1.00 91.56 568 ALA A O 1
ATOM 4342 N N . ALA A 1 569 ? -43.286 12.411 28.268 1.00 89.69 569 ALA A N 1
ATOM 4343 C CA . ALA A 1 569 ? -44.104 12.613 29.462 1.00 89.69 569 ALA A CA 1
ATOM 4344 C C . ALA A 1 569 ? -43.283 12.549 30.761 1.00 89.69 569 ALA A C 1
ATOM 4346 O O . ALA A 1 569 ? -43.542 13.326 31.677 1.00 89.69 569 ALA A O 1
ATOM 4347 N N . LEU A 1 570 ? -42.276 11.673 30.824 1.00 89.44 570 LEU A N 1
ATOM 4348 C CA . LEU A 1 570 ? -41.393 11.538 31.987 1.00 89.44 570 LEU A CA 1
ATOM 4349 C C . LEU A 1 570 ? -40.289 12.600 32.034 1.00 89.44 570 LEU A C 1
ATOM 4351 O O . LEU A 1 570 ? -39.888 13.010 33.118 1.00 89.44 570 LEU A O 1
ATOM 4355 N N . LEU A 1 571 ? -39.815 13.078 30.880 1.00 91.19 571 LEU A N 1
ATOM 4356 C CA . LEU A 1 571 ? -38.792 14.124 30.820 1.00 91.19 571 LEU A CA 1
ATOM 4357 C C . LEU A 1 571 ? -39.353 15.510 31.152 1.00 91.19 571 LEU A C 1
ATOM 4359 O O . LEU A 1 571 ? -38.699 16.275 31.857 1.00 91.19 571 LEU A O 1
ATOM 4363 N N . ARG A 1 572 ? -40.557 15.847 30.665 1.00 93.25 572 ARG A N 1
ATOM 4364 C CA . ARG A 1 572 ? -41.119 17.212 30.715 1.00 93.25 572 ARG A CA 1
ATOM 4365 C C . ARG A 1 572 ? -41.169 17.845 32.115 1.00 93.25 572 ARG A C 1
ATOM 4367 O O . ARG A 1 572 ? -40.799 19.011 32.206 1.00 93.25 572 ARG A O 1
ATOM 4374 N N . PRO A 1 573 ? -41.544 17.125 33.191 1.00 89.75 573 PRO A N 1
ATOM 4375 C CA . PRO A 1 573 ? -41.534 17.672 34.551 1.00 89.75 573 PRO A CA 1
ATOM 4376 C C . PRO A 1 573 ? -40.128 17.976 35.091 1.00 89.75 573 PRO A C 1
ATOM 4378 O O . PRO A 1 573 ? -39.988 18.784 36.004 1.00 89.75 573 PRO A O 1
ATOM 4381 N N . CYS A 1 574 ? -39.092 17.330 34.549 1.00 89.12 574 CYS A N 1
ATOM 4382 C CA . CYS A 1 574 ? -37.711 17.443 35.019 1.00 89.12 574 CYS A CA 1
ATOM 4383 C C . CYS A 1 574 ? -36.860 18.414 34.180 1.00 89.12 574 CYS A C 1
ATOM 4385 O O . CYS A 1 574 ? -35.753 18.746 34.601 1.00 89.12 574 CYS A O 1
ATOM 4387 N N . VAL A 1 575 ? -37.348 18.874 33.015 1.00 87.12 575 VAL A N 1
ATOM 4388 C CA . VAL A 1 575 ? -36.570 19.694 32.064 1.00 87.12 575 VAL A CA 1
ATOM 4389 C C . VAL A 1 575 ? -36.014 20.953 32.719 1.00 87.12 575 VAL A C 1
ATOM 4391 O O . VAL A 1 575 ? -34.806 21.153 32.669 1.00 87.12 575 VAL A O 1
ATOM 4394 N N . ASP A 1 576 ? -36.853 21.772 33.355 1.00 87.25 576 ASP A N 1
ATOM 4395 C CA . ASP A 1 576 ? -36.421 23.067 33.902 1.00 87.25 576 ASP A CA 1
ATOM 4396 C C . ASP A 1 576 ? -35.386 22.882 35.024 1.00 87.25 576 ASP A C 1
ATOM 4398 O O . ASP A 1 576 ? -34.362 23.569 35.077 1.00 87.25 576 ASP A O 1
ATOM 4402 N N . ALA A 1 577 ? -35.610 21.881 35.883 1.00 87.19 577 ALA A N 1
ATOM 4403 C CA . ALA A 1 577 ? -34.696 21.527 36.963 1.00 87.19 577 ALA A CA 1
ATOM 4404 C C . ALA A 1 577 ? -33.335 21.070 36.420 1.00 87.19 577 ALA A C 1
ATOM 4406 O O . ALA A 1 577 ? -32.298 21.562 36.863 1.00 87.19 577 ALA A O 1
ATOM 4407 N N . PHE A 1 578 ? -33.325 20.172 35.431 1.00 89.44 578 PHE A N 1
ATOM 4408 C CA . PHE A 1 578 ? -32.091 19.669 34.829 1.00 89.44 578 PHE A CA 1
ATOM 4409 C C . PHE A 1 578 ? -31.373 20.750 34.023 1.00 89.44 578 PHE A C 1
ATOM 4411 O O . PHE A 1 578 ? -30.159 20.881 34.152 1.00 89.44 578 PHE A O 1
ATOM 4418 N N . GLN A 1 579 ? -32.101 21.579 33.269 1.00 86.62 579 GLN A N 1
ATOM 4419 C CA . GLN A 1 579 ? -31.532 22.693 32.504 1.00 86.62 579 GLN A CA 1
ATOM 4420 C C . GLN A 1 579 ? -30.763 23.675 33.393 1.00 86.62 579 GLN A C 1
ATOM 4422 O O . GLN A 1 579 ? -29.692 24.122 32.990 1.00 86.62 579 GLN A O 1
ATOM 4427 N N . SER A 1 580 ? -31.243 23.950 34.612 1.00 90.19 580 SER A N 1
ATOM 4428 C CA . SER A 1 580 ? -30.527 24.813 35.565 1.00 90.19 580 SER A CA 1
ATOM 4429 C C . SER A 1 580 ? -29.159 24.258 35.998 1.00 90.19 580 SER A C 1
ATOM 4431 O O . SER A 1 580 ? -28.262 25.026 36.332 1.00 90.19 580 SER A O 1
ATOM 4433 N N . GLN A 1 581 ? -28.985 22.933 35.950 1.00 91.62 581 GLN A N 1
ATOM 4434 C CA . GLN A 1 581 ? -27.782 22.216 36.385 1.00 91.62 581 GLN A CA 1
ATOM 4435 C C . GLN A 1 581 ? -26.817 21.890 35.231 1.00 91.62 581 GLN A C 1
ATOM 4437 O O . GLN A 1 581 ? -25.660 21.545 35.474 1.00 91.62 581 GLN A O 1
ATOM 4442 N N . LEU A 1 582 ? -27.253 22.003 33.969 1.00 91.19 582 LEU A N 1
ATOM 4443 C CA . LEU A 1 582 ? -26.412 21.697 32.804 1.00 91.19 582 LEU A CA 1
ATOM 4444 C C . LEU A 1 582 ? -25.117 22.521 32.731 1.00 91.19 582 LEU A C 1
ATOM 4446 O O . LEU A 1 582 ? -24.096 21.922 32.397 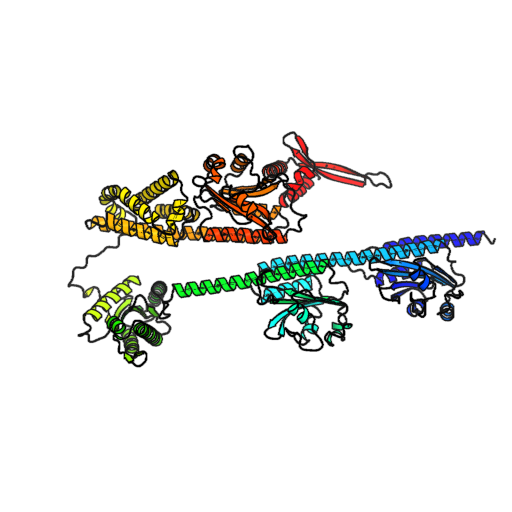1.00 91.19 582 LEU A O 1
ATOM 4450 N N . PRO A 1 583 ? -25.081 23.828 33.070 1.00 93.62 583 PRO A N 1
ATOM 4451 C CA . PRO A 1 583 ? -23.822 24.573 33.107 1.00 93.62 583 PRO A CA 1
ATOM 4452 C C . PRO A 1 583 ? -22.784 23.938 34.043 1.00 93.62 583 PRO A C 1
ATOM 4454 O O . PRO A 1 583 ? -21.630 23.777 33.655 1.00 93.62 583 PRO A O 1
ATOM 4457 N N . THR A 1 584 ? -23.205 23.481 35.226 1.00 93.81 584 THR A N 1
ATOM 4458 C CA . THR A 1 584 ? -22.335 22.787 36.189 1.00 93.81 584 THR A CA 1
ATOM 4459 C C . THR A 1 584 ? -21.872 21.429 35.663 1.00 93.81 584 THR A C 1
ATOM 4461 O O . THR A 1 584 ? -20.713 21.061 35.843 1.00 93.81 584 THR A O 1
ATOM 4464 N N . VAL A 1 585 ? -22.744 20.681 34.977 1.00 94.56 585 VAL A N 1
ATOM 4465 C CA . VAL A 1 585 ? -22.362 19.418 34.319 1.00 94.56 585 VAL A CA 1
ATOM 4466 C C . VAL A 1 585 ? -21.290 19.664 33.255 1.00 94.56 585 VAL A C 1
ATOM 4468 O O . VAL A 1 585 ? -20.299 18.938 33.219 1.00 94.56 585 VAL A O 1
ATOM 4471 N N . VAL A 1 586 ? -21.457 20.692 32.416 1.00 94.94 586 VAL A N 1
ATOM 4472 C CA . VAL A 1 586 ? -20.490 21.057 31.366 1.00 94.94 586 VAL A CA 1
ATOM 4473 C C . VAL A 1 586 ? -19.149 21.464 31.970 1.00 94.94 586 VAL A C 1
ATOM 4475 O O . VAL A 1 586 ? -18.116 20.996 31.500 1.00 94.94 586 VAL A O 1
ATOM 4478 N N . GLU A 1 587 ? -19.152 22.282 33.024 1.00 94.44 587 GLU A N 1
ATOM 4479 C CA . GLU A 1 587 ? -17.935 22.712 33.720 1.00 94.44 587 GLU A CA 1
ATOM 4480 C C . GLU A 1 587 ? -17.174 21.519 34.319 1.00 94.44 587 GLU A C 1
ATOM 4482 O O . GLU A 1 587 ? -15.977 21.353 34.071 1.00 94.44 587 GLU A O 1
ATOM 4487 N N . ARG A 1 588 ? -17.880 20.632 35.038 1.00 96.12 588 ARG A N 1
ATOM 4488 C CA . ARG A 1 588 ? -17.295 19.407 35.610 1.00 96.12 588 ARG A CA 1
ATOM 4489 C C . ARG A 1 588 ? -16.748 18.481 34.527 1.00 96.12 588 ARG A C 1
ATOM 4491 O O . ARG A 1 588 ? -15.648 17.956 34.685 1.00 96.12 588 ARG A O 1
ATOM 4498 N N . LEU A 1 589 ? -17.493 18.292 33.435 1.00 95.25 589 LEU A N 1
ATOM 4499 C CA . LEU A 1 589 ? -17.059 17.459 32.316 1.00 95.25 589 LEU A CA 1
ATOM 4500 C C . LEU A 1 589 ? -15.803 18.041 31.673 1.00 95.25 589 LEU A C 1
ATOM 4502 O O . LEU A 1 589 ? -14.821 17.328 31.508 1.00 95.25 589 LEU A O 1
ATOM 4506 N N . PHE A 1 590 ? -15.803 19.331 31.343 1.00 94.12 590 PHE A N 1
ATOM 4507 C CA . PHE A 1 590 ? -14.653 19.980 30.723 1.00 94.12 590 PHE A CA 1
ATOM 4508 C C . PHE A 1 590 ? -13.404 19.897 31.615 1.00 94.12 590 PHE A C 1
ATOM 4510 O O . PHE A 1 590 ? -12.319 19.579 31.124 1.00 94.12 590 PHE A O 1
ATOM 4517 N N . GLY A 1 591 ? -13.564 20.087 32.930 1.00 94.31 591 GLY A N 1
ATOM 4518 C CA . GLY A 1 591 ? -12.501 19.867 33.912 1.00 94.31 591 GLY A CA 1
ATOM 4519 C C . GLY A 1 591 ? -11.972 18.428 33.913 1.00 94.31 591 GLY A C 1
ATOM 4520 O O . GLY A 1 591 ? -10.761 18.222 33.892 1.00 94.31 591 GLY A O 1
ATOM 4521 N N . ALA A 1 592 ? -12.855 17.426 33.864 1.00 94.00 592 ALA A N 1
ATOM 4522 C CA . ALA A 1 592 ? -12.457 16.019 33.796 1.00 94.00 592 ALA A CA 1
ATOM 4523 C C . ALA A 1 592 ? -11.726 15.679 32.481 1.00 94.00 592 ALA A C 1
ATOM 4525 O O . ALA A 1 592 ? -10.694 15.010 32.498 1.00 94.00 592 ALA A O 1
ATOM 4526 N N . LEU A 1 593 ? -12.205 16.195 31.344 1.00 94.31 593 LEU A N 1
ATOM 4527 C CA . LEU A 1 593 ? -11.573 15.995 30.035 1.00 94.31 593 LEU A CA 1
ATOM 4528 C C . LEU A 1 593 ? -10.166 16.607 29.969 1.00 94.31 593 LEU A C 1
ATOM 4530 O O . LEU A 1 593 ? -9.276 16.023 29.351 1.00 94.31 593 LEU A O 1
ATOM 4534 N N . ARG A 1 594 ? -9.936 17.741 30.646 1.00 94.06 594 ARG A N 1
ATOM 4535 C CA . ARG A 1 594 ? -8.607 18.363 30.782 1.00 94.06 594 ARG A CA 1
ATOM 4536 C C . ARG A 1 594 ? -7.610 17.518 31.576 1.00 94.06 594 ARG A C 1
ATOM 4538 O O . ARG A 1 594 ? -6.411 17.668 31.368 1.00 94.06 594 ARG A O 1
ATOM 4545 N N . LEU A 1 595 ? -8.086 16.638 32.455 1.00 93.31 595 LEU A N 1
ATOM 4546 C CA . LEU A 1 595 ? -7.245 15.728 33.239 1.00 93.31 595 LEU A CA 1
ATOM 4547 C C . LEU A 1 595 ? -6.983 14.394 32.528 1.00 93.31 595 LEU A C 1
ATOM 4549 O O . LEU A 1 595 ? -6.079 13.657 32.918 1.00 93.31 595 LEU A O 1
ATOM 4553 N N . HIS A 1 596 ? -7.748 14.069 31.484 1.00 94.06 596 HIS A N 1
ATOM 4554 C CA . HIS A 1 596 ? -7.590 12.815 30.759 1.00 94.06 596 HIS A CA 1
ATOM 4555 C C . HIS A 1 596 ? -6.293 12.811 29.922 1.00 94.06 596 HIS A C 1
ATOM 4557 O O . HIS A 1 596 ? -6.114 13.710 29.097 1.00 94.06 596 HIS A O 1
ATOM 4563 N N . PRO A 1 597 ? -5.417 11.790 30.039 1.00 86.69 597 PRO A N 1
ATOM 4564 C CA . PRO A 1 597 ? -4.059 11.816 29.477 1.00 86.69 597 PRO A CA 1
ATOM 4565 C C . PRO A 1 597 ? -3.992 11.916 27.944 1.00 86.69 597 PRO A C 1
ATOM 4567 O O . PRO A 1 597 ? -2.995 12.399 27.408 1.00 86.69 597 PRO A O 1
ATOM 4570 N N . GLY A 1 598 ? -5.032 11.458 27.238 1.00 87.75 598 GLY A N 1
ATOM 4571 C CA . GLY A 1 598 ? -5.131 11.562 25.777 1.00 87.75 598 GLY A CA 1
ATOM 4572 C C . GLY A 1 598 ? -5.921 12.777 25.281 1.00 87.75 598 GLY A C 1
ATOM 4573 O O . GLY A 1 598 ? -5.511 13.439 24.333 1.00 87.75 598 GLY A O 1
ATOM 4574 N N . ILE A 1 599 ? -7.035 13.115 25.943 1.00 91.31 599 ILE A N 1
ATOM 4575 C CA . ILE A 1 599 ? -7.973 14.146 25.453 1.00 91.31 599 ILE A CA 1
ATOM 4576 C C . ILE A 1 599 ? -7.407 15.541 25.715 1.00 91.31 599 ILE A C 1
ATOM 4578 O O . ILE A 1 599 ? -7.583 16.433 24.886 1.00 91.31 599 ILE A O 1
ATOM 4582 N N . SER A 1 600 ? -6.671 15.717 26.819 1.00 91.62 600 SER A N 1
ATOM 4583 C CA . SER A 1 600 ? -5.974 16.967 27.123 1.00 91.62 600 SER A CA 1
ATOM 4584 C C . SER A 1 600 ? -5.081 17.412 25.966 1.00 91.62 600 SER A C 1
ATOM 4586 O O . SER A 1 600 ? -5.179 18.558 25.550 1.00 91.62 600 SER A O 1
ATOM 4588 N N . ARG A 1 601 ? -4.339 16.488 25.341 1.00 88.00 601 ARG A N 1
ATOM 4589 C CA . ARG A 1 601 ? -3.468 16.775 24.187 1.00 88.00 601 ARG A CA 1
ATOM 4590 C C . ARG A 1 601 ? -4.229 17.324 22.981 1.00 88.00 601 ARG A C 1
ATOM 4592 O O . ARG A 1 601 ? -3.714 18.184 22.276 1.00 88.00 601 ARG A O 1
ATOM 4599 N N . VAL A 1 602 ? -5.449 16.841 22.736 1.00 89.19 602 VAL A N 1
ATOM 4600 C CA . VAL A 1 602 ? -6.306 17.371 21.663 1.00 89.19 602 VAL A CA 1
ATOM 4601 C C . VAL A 1 602 ? -6.758 18.789 22.014 1.00 89.19 602 VAL A C 1
ATOM 4603 O O . VAL A 1 602 ? -6.649 19.691 21.185 1.00 89.19 602 VAL A O 1
ATOM 4606 N N . LEU A 1 603 ? -7.207 18.998 23.255 1.00 90.25 603 LEU A N 1
ATOM 4607 C CA . LEU A 1 603 ? -7.673 20.297 23.750 1.00 90.25 603 LEU A CA 1
ATOM 4608 C C . LEU A 1 603 ? -6.552 21.341 23.844 1.00 90.25 603 LEU A C 1
ATOM 4610 O O . LEU A 1 603 ? -6.811 22.526 23.653 1.00 90.25 603 LEU A O 1
ATOM 4614 N N . ASP A 1 604 ? -5.315 20.932 24.106 1.00 87.81 604 ASP A N 1
ATOM 4615 C CA . ASP A 1 604 ? -4.155 21.826 24.189 1.00 87.81 604 ASP A CA 1
ATOM 4616 C C . ASP A 1 604 ? -3.812 22.464 22.836 1.00 87.81 604 ASP A C 1
ATOM 4618 O O . ASP A 1 604 ? -3.233 23.548 22.789 1.00 87.81 604 ASP A O 1
ATOM 4622 N N . ASN A 1 605 ? -4.245 21.855 21.728 1.00 84.50 605 ASN A N 1
ATOM 4623 C CA . ASN A 1 605 ? -4.102 22.452 20.402 1.00 84.50 605 ASN A CA 1
ATOM 4624 C C . ASN A 1 605 ? -5.064 23.630 20.180 1.00 84.50 605 ASN A C 1
ATOM 4626 O O . ASN A 1 605 ? -4.844 24.434 19.271 1.00 84.50 605 ASN A O 1
ATOM 4630 N N . PHE A 1 606 ? -6.144 23.738 20.959 1.00 88.62 606 PHE A N 1
ATOM 4631 C CA . PHE A 1 606 ? -7.223 24.684 20.692 1.00 88.62 606 PHE A CA 1
ATOM 4632 C C . PHE A 1 606 ? -6.889 26.057 21.298 1.00 88.62 606 PHE A C 1
ATOM 4634 O O . PHE A 1 606 ? -6.627 26.156 22.498 1.00 88.62 606 PHE A O 1
ATOM 4641 N N . PRO A 1 607 ? -6.949 27.152 20.518 1.00 88.38 607 PRO A N 1
ATOM 4642 C CA . PRO A 1 607 ? -6.850 28.496 21.078 1.00 88.38 607 PRO A CA 1
ATOM 4643 C C . PRO A 1 607 ? -8.076 28.820 21.953 1.00 88.38 607 PRO A C 1
ATOM 4645 O O . PRO A 1 607 ? -9.119 28.177 21.803 1.00 88.38 607 PRO A O 1
ATOM 4648 N N . PRO A 1 608 ? -8.009 29.855 22.814 1.00 89.81 608 PRO A N 1
ATOM 4649 C CA . PRO A 1 608 ? -9.076 30.181 23.768 1.00 89.81 608 PRO A CA 1
ATOM 4650 C C . PRO A 1 608 ? -10.486 30.234 23.157 1.00 89.81 608 PRO A C 1
ATOM 4652 O O . PRO A 1 608 ? -11.388 29.551 23.628 1.00 89.81 608 PRO A O 1
ATOM 4655 N N . TYR A 1 609 ? -10.660 30.923 22.026 1.00 87.31 609 TYR A N 1
ATOM 4656 C CA . TYR A 1 609 ? -11.967 31.019 21.362 1.00 87.31 609 TYR A CA 1
ATOM 4657 C C . TYR A 1 609 ? -12.499 29.671 20.837 1.00 87.31 609 TYR A C 1
ATOM 4659 O O . TYR A 1 609 ? -13.710 29.482 20.720 1.00 87.31 609 TYR A O 1
ATOM 4667 N N . ALA A 1 610 ? -11.617 28.731 20.485 1.00 87.25 610 ALA A N 1
ATOM 4668 C CA . ALA A 1 610 ? -12.011 27.404 20.017 1.00 87.25 610 ALA A CA 1
ATOM 4669 C C . ALA A 1 610 ? -12.433 26.510 21.192 1.00 87.25 610 ALA A C 1
ATOM 4671 O O . ALA A 1 610 ? -13.366 25.720 21.056 1.00 87.25 610 ALA A O 1
ATOM 4672 N N . LEU A 1 611 ? -11.804 26.679 22.359 1.00 89.56 611 LEU A N 1
ATOM 4673 C CA . LEU A 1 611 ? -12.229 26.040 23.608 1.00 89.56 611 LEU A CA 1
ATOM 4674 C C . LEU A 1 611 ? -13.601 26.552 24.063 1.00 89.56 611 LEU A C 1
ATOM 4676 O O . LEU A 1 611 ? -14.447 25.752 24.469 1.00 89.56 611 LEU A O 1
ATOM 4680 N N . ASP A 1 612 ? -13.859 27.854 23.921 1.00 89.38 612 ASP A N 1
ATOM 4681 C CA . ASP A 1 612 ? -15.175 28.442 24.199 1.00 89.38 612 ASP A CA 1
ATOM 4682 C C . ASP A 1 612 ? -16.244 27.853 23.265 1.00 89.38 612 ASP A C 1
ATOM 4684 O O . ASP A 1 612 ? -17.319 27.433 23.703 1.00 89.38 612 ASP A O 1
ATOM 4688 N N . ALA A 1 613 ? -15.930 27.742 21.969 1.00 88.31 613 ALA A N 1
ATOM 4689 C CA . ALA A 1 613 ? -16.821 27.138 20.981 1.00 88.31 613 ALA A CA 1
ATOM 4690 C C . ALA A 1 613 ? -17.092 25.647 21.257 1.00 88.31 613 ALA A C 1
ATOM 4692 O O . ALA A 1 613 ? -18.233 25.195 21.109 1.00 88.31 613 ALA A O 1
ATOM 4693 N N . PHE A 1 614 ? -16.072 24.894 21.683 1.00 88.81 614 PHE A N 1
ATOM 4694 C CA . PHE A 1 614 ? -16.193 23.495 22.096 1.00 88.81 614 PHE A CA 1
ATOM 4695 C C . PHE A 1 614 ? -17.099 23.348 23.325 1.00 88.81 614 PHE A C 1
ATOM 4697 O O . PHE A 1 614 ? -18.039 22.555 23.309 1.00 88.81 614 PHE A O 1
ATOM 4704 N N . THR A 1 615 ? -16.896 24.177 24.349 1.00 90.38 615 THR A N 1
ATOM 4705 C CA . THR A 1 615 ? -17.720 24.185 25.569 1.00 90.38 615 THR A CA 1
ATOM 4706 C C . THR A 1 615 ? -19.180 24.525 25.256 1.00 90.38 615 THR A C 1
ATOM 4708 O O . THR A 1 615 ? -20.103 23.847 25.714 1.00 90.38 615 THR A O 1
ATOM 4711 N N . ALA A 1 616 ? -19.412 25.511 24.383 1.00 90.31 616 ALA A N 1
ATOM 4712 C CA . ALA A 1 616 ? -20.750 25.836 23.894 1.00 90.31 616 ALA A CA 1
ATOM 4713 C C . ALA A 1 616 ? -21.381 24.684 23.088 1.00 90.31 616 ALA A C 1
ATOM 4715 O O . ALA A 1 616 ? -22.600 24.499 23.112 1.00 90.31 616 ALA A O 1
ATOM 4716 N N . HIS A 1 617 ? -20.579 23.898 22.362 1.00 89.31 617 HIS A N 1
ATOM 4717 C CA . HIS A 1 617 ? -21.060 22.716 21.650 1.00 89.31 617 HIS A CA 1
ATOM 4718 C C . HIS A 1 617 ? -21.471 21.592 22.609 1.00 89.31 617 HIS A C 1
ATOM 4720 O O . HIS A 1 617 ? -22.581 21.083 22.461 1.00 89.31 617 HIS A O 1
ATOM 4726 N N . LEU A 1 618 ? -20.652 21.278 23.621 1.00 89.75 618 LEU A N 1
ATOM 4727 C CA . LEU A 1 618 ? -20.995 20.306 24.668 1.00 89.75 618 LEU A CA 1
ATOM 4728 C C . LEU A 1 618 ? -22.317 20.667 25.353 1.00 89.75 618 LEU A C 1
ATOM 4730 O O . LEU A 1 618 ? -23.200 19.823 25.490 1.00 89.75 618 LEU A O 1
ATOM 4734 N N . SER A 1 619 ? -22.493 21.943 25.709 1.00 91.81 619 SER A N 1
ATOM 4735 C CA . SER A 1 619 ? -23.746 22.438 26.287 1.00 91.81 619 SER A CA 1
ATOM 4736 C C . SER A 1 619 ? -24.947 22.162 25.372 1.00 91.81 619 SER A C 1
ATOM 4738 O O . SER A 1 619 ? -25.942 21.586 25.816 1.00 91.81 619 SER A O 1
ATOM 4740 N N . ARG A 1 620 ? -24.851 22.484 24.073 1.00 90.81 620 ARG A N 1
ATOM 4741 C CA . ARG A 1 620 ? -25.926 22.208 23.101 1.00 90.81 620 ARG A CA 1
ATOM 4742 C C . ARG A 1 620 ? -26.228 20.717 22.938 1.00 90.81 620 ARG A C 1
ATOM 4744 O O . ARG A 1 620 ? -27.400 20.358 22.807 1.00 90.81 620 ARG A O 1
ATOM 4751 N N . GLN A 1 621 ? -25.209 19.857 22.937 1.00 89.25 621 GLN A N 1
ATOM 4752 C CA . GLN A 1 621 ? -25.409 18.407 22.855 1.00 89.25 621 GLN A CA 1
ATOM 4753 C C . GLN A 1 621 ? -26.177 17.887 24.068 1.00 89.25 621 GLN A C 1
ATOM 4755 O O . GLN A 1 621 ? -27.179 17.194 23.898 1.00 89.25 621 GLN A O 1
ATOM 4760 N N . LEU A 1 622 ? -25.788 18.304 25.277 1.00 91.50 622 LEU A N 1
ATOM 4761 C CA . LEU A 1 622 ? -26.531 17.956 26.486 1.00 91.50 622 LEU A CA 1
ATOM 4762 C C . LEU A 1 622 ? -27.977 18.441 26.378 1.00 91.50 622 LEU A C 1
ATOM 4764 O O . LEU A 1 622 ? -28.888 17.628 26.483 1.00 91.50 622 LEU A O 1
ATOM 4768 N N . HIS A 1 623 ? -28.216 19.714 26.050 1.00 91.12 623 HIS A N 1
ATOM 4769 C CA . HIS A 1 623 ? -29.579 20.230 25.861 1.00 91.12 623 HIS A CA 1
ATOM 4770 C C . HIS A 1 623 ? -30.419 19.394 24.882 1.00 91.12 623 HIS A C 1
ATOM 4772 O O . HIS A 1 623 ? -31.610 19.190 25.121 1.00 91.12 623 HIS A O 1
ATOM 4778 N N . THR A 1 624 ? -29.805 18.879 23.814 1.00 91.81 624 THR A N 1
ATOM 4779 C CA . THR A 1 624 ? -30.477 18.019 22.831 1.00 91.81 624 THR A CA 1
ATOM 4780 C C . THR A 1 624 ? -30.893 16.682 23.447 1.00 91.81 624 THR A C 1
ATOM 4782 O O . THR A 1 624 ? -32.039 16.272 23.278 1.00 91.81 624 THR A O 1
ATOM 4785 N N . LEU A 1 625 ? -30.019 16.035 24.226 1.00 91.38 625 LEU A N 1
ATOM 4786 C CA . LEU A 1 625 ? -30.320 14.770 24.912 1.00 91.38 625 LEU A CA 1
ATOM 4787 C C . LEU A 1 625 ? -31.508 14.882 25.879 1.00 91.38 625 LEU A C 1
ATOM 4789 O O . LEU A 1 625 ? -32.316 13.953 25.977 1.00 91.38 625 LEU A O 1
ATOM 4793 N N . PHE A 1 626 ? -31.650 16.031 26.545 1.00 91.62 626 PHE A N 1
ATOM 4794 C CA . PHE A 1 626 ? -32.755 16.320 27.467 1.00 91.62 626 PHE A CA 1
ATOM 4795 C C . PHE A 1 626 ? -34.038 16.796 26.773 1.00 91.62 626 PHE A C 1
ATOM 4797 O O . PHE A 1 626 ? -35.063 16.959 27.438 1.00 91.62 626 PHE A O 1
ATOM 4804 N N . TYR A 1 627 ? -34.025 17.016 25.454 1.00 93.38 627 TYR A N 1
ATOM 4805 C CA . TYR A 1 627 ? -35.198 17.505 24.736 1.00 93.38 627 TYR A CA 1
ATOM 4806 C C . TYR A 1 627 ? -36.319 16.444 24.735 1.00 93.38 627 TYR A C 1
ATOM 4808 O O . TYR A 1 627 ? -36.121 15.343 24.207 1.00 93.38 627 TYR A O 1
ATOM 4816 N N . PRO A 1 628 ? -37.515 16.720 25.303 1.00 93.12 628 PRO A N 1
ATOM 4817 C CA . PRO A 1 628 ? -38.553 15.697 25.464 1.00 93.12 628 PRO A CA 1
ATOM 4818 C C . PRO A 1 628 ? -39.027 15.090 24.143 1.00 93.12 628 PRO A C 1
ATOM 4820 O O . PRO A 1 628 ? -39.250 13.886 24.069 1.00 93.12 628 PRO A O 1
ATOM 4823 N N . ALA A 1 629 ? -39.134 15.913 23.098 1.00 92.38 629 ALA A N 1
ATOM 4824 C CA . ALA A 1 629 ? -39.595 15.515 21.771 1.00 92.38 629 ALA A CA 1
ATOM 4825 C C . ALA A 1 629 ? -38.442 15.146 20.817 1.00 92.38 629 ALA A C 1
ATOM 4827 O O . ALA A 1 629 ? -38.591 15.261 19.605 1.00 92.38 629 ALA A O 1
ATOM 4828 N N . LEU A 1 630 ? -37.279 14.741 21.345 1.00 92.94 630 LEU A N 1
ATOM 4829 C CA . LEU A 1 630 ? -36.174 14.263 20.514 1.00 92.94 630 LEU A CA 1
ATOM 4830 C C . LEU A 1 630 ? -36.600 13.005 19.751 1.00 92.94 630 LEU A C 1
ATOM 4832 O O . LEU A 1 630 ? -37.001 12.008 20.355 1.00 92.94 630 LEU A O 1
ATOM 4836 N N . GLU A 1 631 ? -36.483 13.053 18.430 1.00 92.56 631 GLU A N 1
ATOM 4837 C CA . GLU A 1 631 ? -36.726 11.912 17.554 1.00 92.56 631 GLU A CA 1
ATOM 4838 C C . GLU A 1 631 ? -35.464 11.060 17.390 1.00 92.56 631 GLU A C 1
ATOM 4840 O O . GLU A 1 631 ? -34.344 11.579 17.369 1.00 92.56 631 GLU A O 1
ATOM 4845 N N . LEU A 1 632 ? -35.658 9.747 17.229 1.00 90.31 632 LEU A N 1
ATOM 4846 C CA . LEU A 1 632 ? -34.576 8.773 17.074 1.00 90.31 632 LEU A CA 1
ATOM 4847 C C . LEU A 1 632 ? -33.648 9.129 15.902 1.00 90.31 632 LEU A C 1
ATOM 4849 O O . LEU A 1 632 ? -32.433 9.205 16.077 1.00 90.31 632 LEU A O 1
ATOM 4853 N N . GLU A 1 633 ? -34.215 9.394 14.722 1.00 90.31 633 GLU A N 1
ATOM 4854 C CA . GLU A 1 633 ? -33.414 9.659 13.520 1.00 90.31 633 GLU A CA 1
ATOM 4855 C C . GLU A 1 633 ? -32.713 11.017 13.544 1.00 90.31 633 GLU A C 1
ATOM 4857 O O . GLU A 1 633 ? -31.594 11.156 13.041 1.00 90.31 633 GLU A O 1
ATOM 4862 N N . ALA A 1 634 ? -33.323 12.015 14.188 1.00 89.75 634 ALA A N 1
ATOM 4863 C CA . ALA A 1 634 ? -32.679 13.302 14.412 1.00 89.75 634 ALA A CA 1
ATOM 4864 C C . ALA A 1 634 ? -31.450 13.147 15.322 1.00 89.75 634 ALA A C 1
ATOM 4866 O O . ALA A 1 634 ? -30.385 13.690 15.015 1.00 89.75 634 ALA A O 1
ATOM 4867 N N . GLN A 1 635 ? -31.569 12.357 16.398 1.00 93.19 635 GLN A N 1
ATOM 4868 C CA . GLN A 1 635 ? -30.443 12.055 17.281 1.00 93.19 635 GLN A CA 1
ATOM 4869 C C . GLN A 1 635 ? -29.342 11.289 16.541 1.00 93.19 635 GLN A C 1
ATOM 4871 O O . GLN A 1 635 ? -28.180 11.688 16.605 1.00 93.19 635 GLN A O 1
ATOM 4876 N N . ARG A 1 636 ? -29.699 10.233 15.798 1.00 92.19 636 ARG A N 1
ATOM 4877 C CA . ARG A 1 636 ? -28.741 9.428 15.028 1.00 92.19 636 ARG A CA 1
ATOM 4878 C C . ARG A 1 636 ? -27.965 10.270 14.019 1.00 92.19 636 ARG A C 1
ATOM 4880 O O . ARG A 1 636 ? -26.738 10.206 13.968 1.00 92.19 636 ARG A O 1
ATOM 4887 N N . THR A 1 637 ? -28.666 11.102 13.252 1.00 91.94 637 THR A N 1
ATOM 4888 C CA . THR A 1 637 ? -28.046 12.000 12.265 1.00 91.94 637 THR A CA 1
ATOM 4889 C C . THR A 1 637 ? -27.092 12.994 12.933 1.00 91.94 637 THR A C 1
ATOM 4891 O O . THR A 1 637 ? -25.994 13.241 12.430 1.00 91.94 637 THR A O 1
ATOM 4894 N N . GLY A 1 638 ? -27.485 13.547 14.086 1.00 90.56 638 GLY A N 1
ATOM 4895 C CA . GLY A 1 638 ? -26.633 14.423 14.889 1.00 90.56 638 GLY A CA 1
ATOM 4896 C C . GLY A 1 638 ? -25.364 13.720 15.378 1.00 90.56 638 GLY A C 1
ATOM 4897 O O . GLY A 1 638 ? -24.266 14.241 15.177 1.00 90.56 638 GLY A O 1
ATOM 4898 N N . ALA A 1 639 ? -25.512 12.518 15.941 1.00 91.06 639 ALA A N 1
ATOM 4899 C CA . ALA A 1 639 ? -24.418 11.698 16.455 1.00 91.06 639 ALA A CA 1
ATOM 4900 C C . ALA A 1 639 ? -23.375 11.382 15.370 1.00 91.06 639 ALA A C 1
ATOM 4902 O O . ALA A 1 639 ? -22.189 11.656 15.557 1.00 91.06 639 ALA A O 1
ATOM 4903 N N . LEU A 1 640 ? -23.819 10.910 14.199 1.00 90.00 640 LEU A N 1
ATOM 4904 C CA . LEU A 1 640 ? -22.940 10.589 13.065 1.00 90.00 640 LEU A CA 1
ATOM 4905 C C . LEU A 1 640 ? -22.184 11.818 12.532 1.00 90.00 640 LEU A C 1
ATOM 4907 O O . LEU A 1 640 ? -21.027 11.727 12.118 1.00 90.00 640 LEU A O 1
ATOM 4911 N N . LYS A 1 641 ? -22.818 12.995 12.546 1.00 88.88 641 LYS A N 1
ATOM 4912 C CA . LYS A 1 641 ? -22.164 14.241 12.125 1.00 88.88 641 LYS A CA 1
ATOM 4913 C C . LYS A 1 641 ? -21.085 14.677 13.119 1.00 88.88 641 LYS A C 1
ATOM 4915 O O . LYS A 1 641 ? -20.016 15.131 12.708 1.00 88.88 641 LYS A O 1
ATOM 4920 N N . VAL A 1 642 ? -21.359 14.547 14.416 1.00 90.44 642 VAL A N 1
ATOM 4921 C CA . VAL A 1 642 ? -20.405 14.892 15.477 1.00 90.44 642 VAL A CA 1
ATOM 4922 C C . VAL A 1 642 ? -19.205 13.949 15.464 1.00 90.44 642 VAL A C 1
ATOM 4924 O O . VAL A 1 642 ? -18.078 14.426 15.585 1.00 90.44 642 VAL A O 1
ATOM 4927 N N . SER A 1 643 ? -19.407 12.649 15.240 1.00 91.12 643 SER A N 1
ATOM 4928 C CA . SER A 1 643 ? -18.304 11.683 15.248 1.00 91.12 643 SER A CA 1
ATOM 4929 C C . SER A 1 643 ? -17.265 11.922 14.166 1.00 91.12 643 SER A C 1
ATOM 4931 O O . SER A 1 643 ? -16.076 11.763 14.431 1.00 91.12 643 SER A O 1
ATOM 4933 N N . VAL A 1 644 ? -17.684 12.342 12.965 1.00 88.12 644 VAL A N 1
ATOM 4934 C CA . VAL A 1 644 ? -16.735 12.706 11.899 1.00 88.12 644 VAL A CA 1
ATOM 4935 C C . VAL A 1 644 ? -15.873 13.879 12.353 1.00 88.12 644 VAL A C 1
ATOM 4937 O O . VAL A 1 644 ? -14.656 13.835 12.211 1.00 88.12 644 VAL A O 1
ATOM 4940 N N . CYS A 1 645 ? -16.489 14.900 12.957 1.00 89.06 645 CYS A N 1
ATOM 4941 C CA . CYS A 1 645 ? -15.760 16.039 13.500 1.00 89.06 645 CYS A CA 1
ATOM 4942 C C . CYS A 1 645 ? -14.776 15.587 14.588 1.00 89.06 645 CYS A C 1
ATOM 4944 O O . CYS A 1 645 ? -13.588 15.872 14.491 1.00 89.06 645 CYS A O 1
ATOM 4946 N N . GLN A 1 646 ? -15.228 14.836 15.593 1.00 89.69 646 GLN A N 1
ATOM 4947 C CA . GLN A 1 646 ? -14.381 14.377 16.698 1.00 89.69 646 GLN A CA 1
ATOM 4948 C C . GLN A 1 646 ? -13.192 13.534 16.218 1.00 89.69 646 GLN A C 1
ATOM 4950 O O . GLN A 1 646 ? -12.054 13.834 16.576 1.00 89.69 646 GLN A O 1
ATOM 4955 N N . ALA A 1 647 ? -13.430 12.542 15.356 1.00 91.38 647 ALA A N 1
ATOM 4956 C CA . ALA A 1 647 ? -12.362 11.723 14.784 1.00 91.38 647 ALA A CA 1
ATOM 4957 C C . ALA A 1 647 ? -11.396 12.537 13.914 1.00 91.38 647 ALA A C 1
ATOM 4959 O O . ALA A 1 647 ? -10.190 12.302 13.946 1.00 91.38 647 ALA A O 1
ATOM 4960 N N . ALA A 1 648 ? -11.898 13.510 13.149 1.00 91.69 648 ALA A N 1
ATOM 4961 C CA . ALA A 1 648 ? -11.053 14.365 12.324 1.00 91.69 648 ALA A CA 1
ATOM 4962 C C . ALA A 1 648 ? -10.209 15.355 13.146 1.00 91.69 648 ALA A C 1
ATOM 4964 O O . ALA A 1 648 ? -9.103 15.693 12.726 1.00 91.69 648 ALA A O 1
ATOM 4965 N N . ASN A 1 649 ? -10.682 15.762 14.333 1.00 90.62 649 ASN A N 1
ATOM 4966 C CA . ASN A 1 649 ? -9.894 16.522 15.313 1.00 90.62 649 ASN A CA 1
ATOM 4967 C C . ASN A 1 649 ? -8.870 15.644 16.075 1.00 90.62 649 ASN A C 1
ATOM 4969 O O . ASN A 1 649 ? -8.157 16.137 16.947 1.00 90.62 649 ASN A O 1
ATOM 4973 N N . GLY A 1 650 ? -8.797 14.344 15.768 1.00 89.56 650 GLY A N 1
ATOM 4974 C CA . GLY A 1 650 ? -7.830 13.419 16.354 1.00 89.56 650 GLY A CA 1
ATOM 4975 C C . GLY A 1 650 ? -8.282 12.751 17.656 1.00 89.56 650 GLY A C 1
ATOM 4976 O O . GLY A 1 650 ? -7.445 12.229 18.387 1.00 89.56 650 GLY A O 1
ATOM 4977 N N . LEU A 1 651 ? -9.583 12.758 17.970 1.00 91.38 651 LEU A N 1
ATOM 4978 C CA . LEU A 1 651 ? -10.109 11.998 19.106 1.00 91.38 651 LEU A CA 1
ATOM 4979 C C . LEU A 1 651 ? -10.100 10.494 18.795 1.00 91.38 651 LEU A C 1
ATOM 4981 O O . LEU A 1 651 ? -10.674 10.070 17.792 1.00 91.38 651 LEU A O 1
ATOM 4985 N N . GLU A 1 652 ? -9.517 9.687 19.682 1.00 89.75 652 GLU A N 1
ATOM 4986 C CA . GLU A 1 652 ? -9.501 8.226 19.541 1.00 89.75 652 GLU A CA 1
ATOM 4987 C C . GLU A 1 652 ? -10.814 7.572 20.032 1.00 89.75 652 GLU A C 1
ATOM 4989 O O . GLU A 1 652 ? -11.392 8.019 21.032 1.00 89.75 652 GLU A O 1
ATOM 4994 N N . PRO A 1 653 ? -11.286 6.468 19.410 1.00 88.81 653 PRO A N 1
ATOM 4995 C CA . PRO A 1 653 ? -12.530 5.789 19.805 1.00 88.81 653 PRO A CA 1
ATOM 4996 C C . PRO A 1 653 ? -12.556 5.320 21.270 1.00 88.81 653 PRO A C 1
ATOM 4998 O O . PRO A 1 653 ? -13.599 5.349 21.931 1.00 88.81 653 PRO A O 1
ATOM 5001 N N . ALA A 1 654 ? -11.400 4.902 21.796 1.00 87.62 654 ALA A N 1
ATOM 5002 C CA . ALA A 1 654 ? -11.258 4.500 23.194 1.00 87.62 654 ALA A CA 1
ATOM 5003 C C . ALA A 1 654 ? -11.494 5.683 24.149 1.00 87.62 654 ALA A C 1
ATOM 5005 O O . ALA A 1 654 ? -12.180 5.540 25.162 1.00 87.62 654 ALA A O 1
ATOM 5006 N N . TRP A 1 655 ? -10.994 6.867 23.789 1.00 92.25 655 TRP A N 1
ATOM 5007 C CA . TRP A 1 655 ? -11.143 8.079 24.593 1.00 92.25 655 TRP A CA 1
ATOM 5008 C C . TRP A 1 655 ? -12.572 8.611 24.558 1.00 92.25 655 TRP A C 1
ATOM 5010 O O . TRP A 1 655 ? -13.055 9.113 25.569 1.00 92.25 655 TRP A O 1
ATOM 5020 N N . LEU A 1 656 ? -13.279 8.459 23.433 1.00 91.56 656 LEU A N 1
ATOM 5021 C CA . LEU A 1 656 ? -14.702 8.790 23.358 1.00 91.56 656 LEU A CA 1
ATOM 5022 C C . LEU A 1 656 ? -15.524 7.962 24.357 1.00 91.56 656 LEU A C 1
ATOM 5024 O O . LEU A 1 656 ? -16.357 8.505 25.078 1.00 91.56 656 LEU A O 1
ATOM 5028 N N . THR A 1 657 ? -15.257 6.657 24.427 1.00 86.56 657 THR A N 1
ATOM 5029 C CA . THR A 1 657 ? -15.923 5.749 25.376 1.00 86.56 657 THR A CA 1
ATOM 5030 C C . THR A 1 657 ? -15.680 6.194 26.817 1.00 86.56 657 THR A C 1
ATOM 5032 O O . THR A 1 657 ? -16.624 6.328 27.588 1.00 86.56 657 THR A O 1
ATOM 5035 N N . GLN A 1 658 ? -14.432 6.519 27.160 1.00 89.00 658 GLN A N 1
ATOM 5036 C CA . GLN A 1 658 ? -14.065 7.019 28.489 1.00 89.00 658 GLN A CA 1
ATOM 5037 C C . GLN A 1 658 ? -14.716 8.376 28.806 1.00 89.00 658 GLN A C 1
ATOM 5039 O O . GLN A 1 658 ? -15.212 8.579 29.910 1.00 89.00 658 GLN A O 1
ATOM 5044 N N . ALA A 1 659 ? -14.768 9.299 27.841 1.00 91.88 659 ALA A N 1
ATOM 5045 C CA . ALA A 1 659 ? -15.420 10.599 28.000 1.00 91.88 659 ALA A CA 1
ATOM 5046 C C . ALA A 1 659 ? -16.932 10.473 28.250 1.00 91.88 659 ALA A C 1
ATOM 5048 O O . ALA A 1 659 ? -17.488 11.218 29.058 1.00 91.88 659 ALA A O 1
ATOM 5049 N N . ILE A 1 660 ? -17.593 9.529 27.576 1.00 91.44 660 ILE A N 1
ATOM 5050 C CA . ILE A 1 660 ? -19.022 9.261 27.764 1.00 91.44 660 ILE A CA 1
ATOM 5051 C C . ILE A 1 660 ? -19.293 8.604 29.121 1.00 91.44 660 ILE A C 1
ATOM 5053 O O . ILE A 1 660 ? -20.264 8.976 29.779 1.00 91.44 660 ILE A O 1
ATOM 5057 N N . GLU A 1 661 ? -18.418 7.712 29.589 1.00 87.50 661 GLU A N 1
ATOM 5058 C CA . GLU A 1 661 ? -18.504 7.156 30.945 1.00 87.50 661 GLU A CA 1
ATOM 5059 C C . GLU A 1 661 ? -18.340 8.234 32.026 1.00 87.50 661 GLU A C 1
ATOM 5061 O O . GLU A 1 661 ? -19.168 8.330 32.932 1.00 87.50 661 GLU A O 1
ATOM 5066 N N . LEU A 1 662 ? -17.363 9.134 31.874 1.00 91.38 662 LEU A N 1
ATOM 5067 C CA . LEU A 1 662 ? -17.209 10.291 32.764 1.00 91.38 662 LEU A CA 1
ATOM 5068 C C . LEU A 1 662 ? -18.464 11.172 32.768 1.00 91.38 662 LEU A C 1
ATOM 5070 O O . LEU A 1 662 ? -18.942 11.585 33.827 1.00 91.38 662 LEU A O 1
ATOM 5074 N N . LEU A 1 663 ? -19.039 11.448 31.594 1.00 94.62 663 LEU A N 1
ATOM 5075 C CA . LEU A 1 663 ? -20.291 12.194 31.502 1.00 94.62 663 LEU A CA 1
ATOM 5076 C C . LEU A 1 663 ? -21.437 11.454 32.210 1.00 94.62 663 LEU A C 1
ATOM 5078 O O . LEU A 1 663 ? -22.207 12.086 32.933 1.00 94.62 663 LEU A O 1
ATOM 5082 N N . ARG A 1 664 ? -21.543 10.132 32.054 1.00 91.12 664 ARG A N 1
ATOM 5083 C CA . ARG A 1 664 ? -22.554 9.301 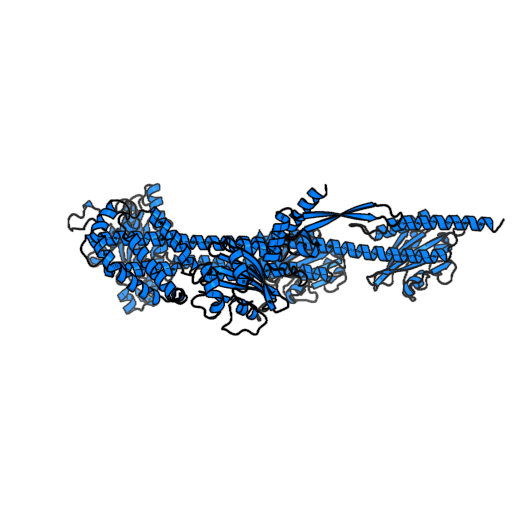32.721 1.00 91.12 664 ARG A CA 1
ATOM 5084 C C . ARG A 1 664 ? -22.455 9.401 34.245 1.00 91.12 664 ARG A C 1
ATOM 5086 O O . ARG A 1 664 ? -23.474 9.628 34.897 1.00 91.12 664 ARG A O 1
ATOM 5093 N N . GLU A 1 665 ? -21.253 9.316 34.807 1.00 88.19 665 GLU A N 1
ATOM 5094 C CA . GLU A 1 665 ? -21.004 9.482 36.248 1.00 88.19 665 GLU A CA 1
ATOM 5095 C C . GLU A 1 665 ? -21.329 10.901 36.747 1.00 88.19 665 GLU A C 1
ATOM 5097 O O . GLU A 1 665 ? -21.948 11.089 37.803 1.00 88.19 665 GLU A O 1
ATOM 5102 N N . ILE A 1 666 ? -20.960 11.932 35.980 1.00 92.56 666 ILE A N 1
ATOM 5103 C CA . ILE A 1 666 ? -21.253 13.331 36.322 1.00 92.56 666 ILE A CA 1
ATOM 5104 C C . ILE A 1 666 ? -22.763 13.583 36.281 1.00 92.56 666 ILE A C 1
ATOM 5106 O O . ILE A 1 666 ? -23.302 14.205 37.196 1.00 92.56 666 ILE A O 1
ATOM 5110 N N . LEU A 1 667 ? -23.468 13.077 35.270 1.00 90.75 667 LEU A N 1
ATOM 5111 C CA . LEU A 1 667 ? -24.926 13.163 35.180 1.00 90.75 667 LEU A CA 1
ATOM 5112 C C . LEU A 1 667 ? -25.601 12.427 36.341 1.00 90.75 667 LEU A C 1
ATOM 5114 O O . LEU A 1 667 ? -26.492 12.991 36.976 1.00 90.75 667 LEU A O 1
ATOM 5118 N N . ALA A 1 668 ? -25.145 11.217 36.673 1.00 86.44 668 ALA A N 1
ATOM 5119 C CA . ALA A 1 668 ? -25.675 10.446 37.794 1.00 86.44 668 ALA A CA 1
ATOM 5120 C C . ALA A 1 668 ? -25.470 11.151 39.141 1.00 86.44 668 ALA A C 1
ATOM 5122 O O . ALA A 1 668 ? -26.413 11.269 39.922 1.00 86.44 668 ALA A O 1
ATOM 5123 N N . SER A 1 669 ? -24.273 11.687 39.391 1.00 86.38 669 SER A N 1
ATOM 5124 C CA . SER A 1 669 ? -23.962 12.388 40.644 1.00 86.38 669 SER A CA 1
ATOM 5125 C C . SER A 1 669 ? -24.621 13.767 40.760 1.00 86.38 669 SER A C 1
ATOM 5127 O O . SER A 1 669 ? -24.889 14.209 41.871 1.00 86.38 669 SER A O 1
ATOM 5129 N N . THR A 1 670 ? -24.897 14.451 39.642 1.00 87.25 670 THR A N 1
ATOM 5130 C CA . THR A 1 670 ? -25.479 15.809 39.644 1.00 87.25 670 THR A CA 1
ATOM 5131 C C . THR A 1 670 ? -27.009 15.786 39.608 1.00 87.25 670 THR A C 1
ATOM 5133 O O . THR A 1 670 ? -27.653 16.576 40.290 1.00 87.25 670 THR A O 1
ATOM 5136 N N . LEU A 1 671 ? -27.604 14.889 38.815 1.00 84.50 671 LEU A N 1
ATOM 5137 C CA . LEU A 1 671 ? -29.047 14.867 38.528 1.00 84.50 671 LEU A CA 1
ATOM 5138 C C . LEU A 1 671 ? -29.771 13.662 39.151 1.00 84.50 671 LEU A C 1
ATOM 5140 O O . LEU A 1 671 ? -30.995 13.680 39.282 1.00 84.50 671 LEU A O 1
ATOM 5144 N N . GLY A 1 672 ? -29.036 12.615 39.541 1.00 69.69 672 GLY A N 1
ATOM 5145 C CA . GLY A 1 672 ? -29.594 11.396 40.141 1.00 69.69 672 GLY A CA 1
ATOM 5146 C C . GLY A 1 672 ? -29.983 11.537 41.616 1.00 69.69 672 GLY A C 1
ATOM 5147 O O . GLY A 1 672 ? -30.685 10.678 42.153 1.00 69.69 672 GLY A O 1
ATOM 5148 N N . LEU A 1 673 ? -29.583 12.633 42.267 1.00 65.75 673 LEU A N 1
ATOM 5149 C CA . LEU A 1 673 ? -29.942 12.976 43.643 1.00 65.75 673 LEU A CA 1
ATOM 5150 C C . LEU A 1 673 ? -31.364 13.572 43.677 1.00 65.75 673 LEU A C 1
ATOM 5152 O O . LEU A 1 673 ? -31.551 14.785 43.705 1.00 65.75 673 LEU A O 1
ATOM 5156 N N . GLY A 1 674 ? -32.394 12.723 43.610 1.00 67.12 674 GLY A N 1
ATOM 5157 C CA . GLY A 1 674 ? -33.791 13.169 43.613 1.00 67.12 674 GLY A CA 1
ATOM 5158 C C . GLY A 1 674 ? -34.829 12.053 43.770 1.00 67.12 674 GLY A C 1
ATOM 5159 O O . GLY A 1 674 ? -34.498 10.880 43.956 1.00 67.12 674 GLY A O 1
ATOM 5160 N N . GLY A 1 675 ? -36.111 12.432 43.701 1.00 73.38 675 GLY A N 1
ATOM 5161 C CA . GLY A 1 675 ? -37.247 11.504 43.760 1.00 73.38 675 GLY A CA 1
ATOM 5162 C C . GLY A 1 675 ? -37.336 10.562 42.548 1.00 73.38 675 GLY A C 1
ATOM 5163 O O . GLY A 1 675 ? -36.582 10.684 41.583 1.00 73.38 675 GLY A O 1
ATOM 5164 N N . ARG A 1 676 ? -38.295 9.624 42.571 1.00 74.88 676 ARG A N 1
ATOM 5165 C CA . ARG A 1 676 ? -38.475 8.585 41.532 1.00 74.88 676 ARG A CA 1
ATOM 5166 C C . ARG A 1 676 ? -38.548 9.149 40.103 1.00 74.88 676 ARG A C 1
ATOM 5168 O O . ARG A 1 676 ? -37.937 8.575 39.206 1.00 74.88 676 ARG A O 1
ATOM 5175 N N . ALA A 1 677 ? -39.214 10.290 39.914 1.00 77.94 677 ALA A N 1
ATOM 5176 C CA . ALA A 1 677 ? -39.340 10.959 38.616 1.00 77.94 677 ALA A CA 1
ATOM 5177 C C . ALA A 1 677 ? -37.980 11.385 38.027 1.00 77.94 677 ALA A C 1
ATOM 5179 O O . ALA A 1 677 ? -37.715 11.119 36.858 1.00 77.94 677 ALA A O 1
ATOM 5180 N N . ASN A 1 678 ? -37.075 11.943 38.844 1.00 82.19 678 ASN A N 1
ATOM 5181 C CA . ASN A 1 678 ? -35.738 12.344 38.388 1.00 82.19 678 ASN A CA 1
ATOM 5182 C C . ASN A 1 678 ? -34.896 11.132 37.979 1.00 82.19 678 ASN A C 1
ATOM 5184 O O . ASN A 1 678 ? -34.199 11.187 36.971 1.00 82.19 678 ASN A O 1
ATOM 5188 N N . ARG A 1 679 ? -34.989 10.018 38.721 1.00 80.69 679 ARG A N 1
ATOM 5189 C CA . ARG A 1 679 ? -34.268 8.779 38.383 1.00 80.69 679 ARG A CA 1
ATOM 5190 C C . ARG A 1 679 ? -34.760 8.167 37.070 1.00 80.69 679 ARG A C 1
ATOM 5192 O O . ARG A 1 679 ? -33.946 7.725 36.267 1.00 80.69 679 ARG A O 1
ATOM 5199 N N . GLN A 1 680 ? -36.071 8.184 36.825 1.00 83.19 680 GLN A N 1
ATOM 5200 C CA . GLN A 1 680 ? -36.659 7.697 35.571 1.00 83.19 680 GLN A CA 1
ATOM 5201 C C . GLN A 1 680 ? -36.311 8.600 34.378 1.00 83.19 680 GLN A C 1
ATOM 5203 O O . GLN A 1 680 ? -35.925 8.099 33.324 1.00 83.19 680 GLN A O 1
ATOM 5208 N N . ALA A 1 681 ? -36.378 9.924 34.552 1.00 88.31 681 ALA A N 1
ATOM 5209 C CA . ALA A 1 681 ? -35.965 10.890 33.536 1.00 88.31 681 ALA A CA 1
ATOM 5210 C C . ALA A 1 681 ? -34.467 10.766 33.204 1.00 88.31 681 ALA A C 1
ATOM 5212 O O . ALA A 1 681 ? -34.086 10.762 32.034 1.00 88.31 681 ALA A O 1
ATOM 5213 N N . LEU A 1 682 ? -33.616 10.602 34.222 1.00 88.81 682 LEU A N 1
ATOM 5214 C CA . LEU A 1 682 ? -32.185 10.377 34.038 1.00 88.81 682 LEU A CA 1
ATOM 5215 C C . LEU A 1 682 ? -31.907 9.053 33.313 1.00 88.81 682 LEU A C 1
ATOM 5217 O O . LEU A 1 682 ? -31.081 9.035 32.407 1.00 88.81 682 LEU A O 1
ATOM 5221 N N . ALA A 1 683 ? -32.608 7.965 33.648 1.00 85.06 683 ALA A N 1
ATOM 5222 C CA . ALA A 1 683 ? -32.439 6.678 32.970 1.00 85.06 683 ALA A CA 1
ATOM 5223 C C . ALA A 1 683 ? -32.693 6.780 31.453 1.00 85.06 683 ALA A C 1
ATOM 5225 O O . ALA A 1 683 ? -31.912 6.243 30.670 1.00 85.06 683 ALA A O 1
ATOM 5226 N N . ILE A 1 684 ? -33.717 7.537 31.032 1.00 88.94 684 ILE A N 1
ATOM 5227 C CA . ILE A 1 684 ? -33.991 7.822 29.610 1.00 88.94 684 ILE A CA 1
ATOM 5228 C C . ILE A 1 684 ? -32.810 8.553 28.959 1.00 88.94 684 ILE A C 1
ATOM 5230 O O . ILE A 1 684 ? -32.385 8.202 27.859 1.00 88.94 684 ILE A O 1
ATOM 5234 N N . VAL A 1 685 ? -32.261 9.567 29.629 1.00 91.94 685 VAL A N 1
ATOM 5235 C CA . VAL A 1 685 ? -31.127 10.343 29.104 1.00 91.94 685 VAL A CA 1
ATOM 5236 C C . VAL A 1 685 ? -29.869 9.485 28.997 1.00 91.94 685 VAL A C 1
ATOM 5238 O O . VAL A 1 685 ? -29.162 9.574 27.997 1.00 91.94 685 VAL A O 1
ATOM 5241 N N . LEU A 1 686 ? -29.606 8.618 29.977 1.00 88.38 686 LEU A N 1
ATOM 5242 C CA . LEU A 1 686 ? -28.470 7.697 29.940 1.00 88.38 686 LEU A CA 1
ATOM 5243 C C . LEU A 1 686 ? -28.614 6.646 28.830 1.00 88.38 686 LEU A C 1
ATOM 5245 O O . LEU A 1 686 ? -27.629 6.335 28.165 1.00 88.38 686 LEU A O 1
ATOM 5249 N N . GLN A 1 687 ? -29.830 6.156 28.567 1.00 85.25 687 GLN A N 1
ATOM 5250 C CA . GLN A 1 687 ? -30.101 5.302 27.405 1.00 85.25 687 GLN A CA 1
ATOM 5251 C C . GLN A 1 687 ? -29.828 6.044 26.089 1.00 85.25 687 GLN A C 1
ATOM 5253 O O . GLN A 1 687 ? -29.125 5.519 25.228 1.00 85.25 687 GLN A O 1
ATOM 5258 N N . ARG A 1 688 ? -30.318 7.286 25.942 1.00 93.06 688 ARG A N 1
ATOM 5259 C CA . ARG A 1 688 ? -30.033 8.127 24.764 1.00 93.06 688 ARG A CA 1
ATOM 5260 C C . ARG A 1 688 ? -28.534 8.359 24.582 1.00 93.06 688 ARG A C 1
ATOM 5262 O O . ARG A 1 688 ? -28.058 8.283 23.454 1.00 93.06 688 ARG A O 1
ATOM 5269 N N . LEU A 1 689 ? -27.804 8.612 25.668 1.00 91.12 689 LEU A N 1
ATOM 5270 C CA . LEU A 1 689 ? -26.356 8.806 25.649 1.00 91.12 689 LEU A CA 1
ATOM 5271 C C . LEU A 1 689 ? -25.618 7.537 25.187 1.00 91.12 689 LEU A C 1
ATOM 5273 O O . LEU A 1 689 ? -24.721 7.629 24.353 1.00 91.12 689 LEU A O 1
ATOM 5277 N N . GLY A 1 690 ? -26.034 6.355 25.657 1.00 83.19 690 GLY A N 1
ATOM 5278 C CA . GLY A 1 690 ? -25.478 5.075 25.202 1.00 83.19 690 GLY A CA 1
ATOM 5279 C C . GLY A 1 690 ? -25.728 4.804 23.713 1.00 83.19 690 GLY A C 1
ATOM 5280 O O . GLY A 1 690 ? -24.845 4.312 23.013 1.00 83.19 690 GLY A O 1
ATOM 5281 N N . MET A 1 691 ? -26.897 5.185 23.189 1.00 88.38 691 MET A N 1
ATOM 5282 C CA . MET A 1 691 ? -27.179 5.098 21.748 1.00 88.38 691 MET A CA 1
ATOM 5283 C C . MET A 1 691 ? -26.307 6.071 20.938 1.00 88.38 691 MET A C 1
ATOM 5285 O O . MET A 1 691 ? -25.740 5.692 19.915 1.00 88.38 691 MET A O 1
ATOM 5289 N N . GLU A 1 692 ? -26.145 7.312 21.412 1.00 91.38 692 GLU A N 1
ATOM 5290 C CA . GLU A 1 692 ? -25.272 8.306 20.777 1.00 91.38 692 GLU A CA 1
ATOM 5291 C C . GLU A 1 692 ? -23.810 7.846 20.739 1.00 91.38 692 GLU A C 1
ATOM 5293 O O . GLU A 1 692 ? -23.170 7.978 19.698 1.00 91.38 692 GLU A O 1
ATOM 5298 N N . GLN A 1 693 ? -23.313 7.215 21.807 1.00 89.81 693 GLN A N 1
ATOM 5299 C CA . GLN A 1 693 ? -21.993 6.578 21.822 1.00 89.81 693 GLN A CA 1
ATOM 5300 C C . GLN A 1 693 ? -21.839 5.540 20.707 1.00 89.81 693 GLN A C 1
ATOM 5302 O O . GLN A 1 693 ? -20.843 5.555 19.984 1.00 89.81 693 GLN A O 1
ATOM 5307 N N . GLN A 1 694 ? -22.809 4.632 20.561 1.00 85.12 694 GLN A N 1
ATOM 5308 C CA . GLN A 1 694 ? -22.753 3.569 19.555 1.00 85.12 694 GLN A CA 1
A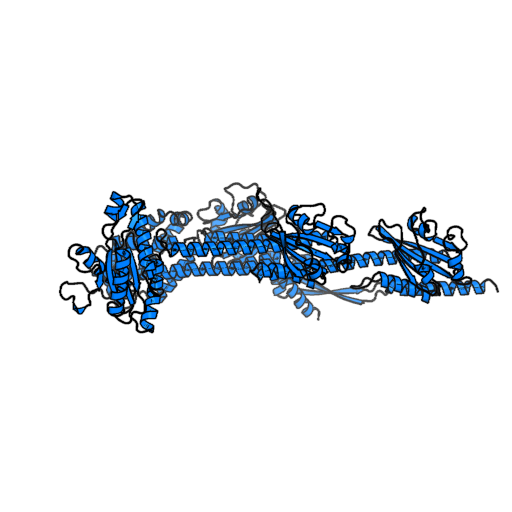TOM 5309 C C . GLN A 1 694 ? -22.684 4.141 18.137 1.00 85.12 694 GLN A C 1
ATOM 5311 O O . GLN A 1 694 ? -21.809 3.749 17.362 1.00 85.12 694 GLN A O 1
ATOM 5316 N N . TRP A 1 695 ? -23.550 5.104 17.811 1.00 91.94 695 TRP A N 1
ATOM 5317 C CA . TRP A 1 695 ? -23.545 5.744 16.494 1.00 91.94 695 TRP A CA 1
ATOM 5318 C C . TRP A 1 695 ? -22.310 6.603 16.262 1.00 91.94 695 TRP A C 1
ATOM 5320 O O . TRP A 1 695 ? -21.803 6.649 15.144 1.00 91.94 695 TRP A O 1
ATOM 5330 N N . GLN A 1 696 ? -21.784 7.260 17.296 1.00 92.56 696 GLN A N 1
ATOM 5331 C CA . GLN A 1 696 ? -20.543 8.002 17.142 1.00 92.56 696 GLN A CA 1
ATOM 5332 C C . GLN A 1 696 ? -19.379 7.053 16.821 1.00 92.56 696 GLN A C 1
ATOM 5334 O O . GLN A 1 696 ? -18.654 7.284 15.857 1.00 92.56 696 GLN A O 1
ATOM 5339 N N . LEU A 1 697 ? -19.243 5.936 17.544 1.00 87.06 697 LEU A N 1
ATOM 5340 C CA . LEU A 1 697 ? -18.229 4.916 17.250 1.00 87.06 697 LEU A CA 1
ATOM 5341 C C . LEU A 1 697 ? -18.395 4.308 15.846 1.00 87.06 697 LEU A C 1
ATOM 5343 O O . LEU A 1 697 ? -17.396 4.046 15.175 1.00 87.06 697 LEU A O 1
ATOM 5347 N N . GLU A 1 698 ? -19.633 4.102 15.385 1.00 88.31 698 GLU A N 1
ATOM 5348 C CA . GLU A 1 698 ? -19.937 3.696 14.005 1.00 88.31 698 GLU A CA 1
ATOM 5349 C C . GLU A 1 698 ? -19.392 4.719 12.996 1.00 88.31 698 GLU A C 1
ATOM 5351 O O . GLU A 1 698 ? -18.607 4.361 12.116 1.00 88.31 698 GLU A O 1
ATOM 5356 N N . GLY A 1 699 ? -19.705 6.005 13.177 1.00 89.94 699 GLY A N 1
ATOM 5357 C CA . GLY A 1 699 ? -19.236 7.070 12.292 1.00 89.94 699 GLY A CA 1
ATOM 5358 C C . GLY A 1 699 ? -17.711 7.247 12.284 1.00 89.94 699 GLY A C 1
ATOM 5359 O O . GLY A 1 699 ? -17.132 7.523 11.231 1.00 89.94 699 GLY A O 1
ATOM 5360 N N . MET A 1 700 ? -17.031 7.033 13.418 1.00 92.56 700 MET A N 1
ATOM 5361 C CA . MET A 1 700 ? -15.559 7.040 13.474 1.00 92.56 700 MET A CA 1
ATOM 5362 C C . MET A 1 700 ? -14.957 5.893 12.647 1.00 92.56 700 MET A C 1
ATOM 5364 O O . MET A 1 700 ? -14.016 6.109 11.881 1.00 92.56 700 MET A O 1
ATOM 5368 N N . ARG A 1 701 ? -15.519 4.680 12.748 1.00 87.56 701 ARG A N 1
ATOM 5369 C CA . ARG A 1 701 ? -15.080 3.516 11.954 1.00 87.56 701 ARG A CA 1
ATOM 5370 C C . ARG A 1 701 ? -15.325 3.728 10.461 1.00 87.56 701 ARG A C 1
ATOM 5372 O O . ARG A 1 701 ? -14.499 3.334 9.641 1.00 87.56 701 ARG A O 1
ATOM 5379 N N . ASP A 1 702 ? -16.430 4.367 10.091 1.00 89.50 702 ASP A N 1
ATOM 5380 C CA . ASP A 1 702 ? -16.724 4.713 8.697 1.00 89.50 702 ASP A CA 1
ATOM 5381 C C . ASP A 1 702 ? -15.687 5.657 8.101 1.00 89.50 702 ASP A C 1
ATOM 5383 O O . ASP A 1 702 ? -15.219 5.429 6.983 1.00 89.50 702 ASP A O 1
ATOM 5387 N N . LEU A 1 703 ? -15.276 6.674 8.859 1.00 90.56 703 LEU A N 1
ATOM 5388 C CA . LEU A 1 703 ? -14.209 7.578 8.443 1.00 90.56 703 LEU A CA 1
ATOM 5389 C C . LEU A 1 703 ? -12.885 6.823 8.235 1.00 90.56 703 LEU A C 1
ATOM 5391 O O . LEU A 1 703 ? -12.236 6.997 7.202 1.00 90.56 703 LEU A O 1
ATOM 5395 N N . GLN A 1 704 ? -12.521 5.916 9.148 1.00 87.50 704 GLN A N 1
ATOM 5396 C CA . GLN A 1 704 ? -11.337 5.058 8.992 1.00 87.50 704 GLN A CA 1
ATOM 5397 C C . GLN A 1 704 ? -11.419 4.183 7.729 1.00 87.50 704 GLN A C 1
ATOM 5399 O O . GLN A 1 704 ? -10.448 4.071 6.975 1.00 87.50 704 GLN A O 1
ATOM 5404 N N . ARG A 1 705 ? -12.589 3.597 7.436 1.00 87.19 705 ARG A N 1
ATOM 5405 C CA . ARG A 1 705 ? -12.810 2.833 6.195 1.00 87.19 705 ARG A CA 1
ATOM 5406 C C . ARG A 1 705 ? -12.610 3.701 4.949 1.00 87.19 705 ARG A C 1
ATOM 5408 O O . ARG A 1 705 ? -11.984 3.244 3.991 1.00 87.19 705 ARG A O 1
ATOM 5415 N N . ARG A 1 706 ? -13.076 4.955 4.961 1.00 91.94 706 ARG A N 1
ATOM 5416 C CA . ARG A 1 706 ? -12.883 5.912 3.854 1.00 91.94 706 ARG A CA 1
ATOM 5417 C C . ARG A 1 706 ? -11.412 6.303 3.653 1.00 91.94 706 ARG A C 1
ATOM 5419 O O . ARG A 1 706 ? -10.964 6.353 2.501 1.00 91.94 706 ARG A O 1
ATOM 5426 N N . ARG A 1 707 ? -10.633 6.469 4.731 1.00 91.94 707 ARG A N 1
ATOM 5427 C CA . ARG A 1 707 ? -9.169 6.670 4.655 1.00 91.94 707 ARG A CA 1
ATOM 5428 C C . ARG A 1 707 ? -8.482 5.484 3.979 1.00 91.94 707 ARG A C 1
ATOM 5430 O O . ARG A 1 707 ? -7.752 5.670 3.006 1.00 91.94 707 ARG A O 1
ATOM 5437 N N . ARG A 1 708 ? -8.782 4.254 4.416 1.00 85.88 708 ARG A N 1
ATOM 5438 C CA . ARG A 1 708 ? -8.228 3.020 3.819 1.00 85.88 708 ARG A CA 1
ATOM 5439 C C . ARG A 1 708 ? -8.577 2.882 2.336 1.00 85.88 708 ARG A C 1
ATOM 5441 O O . ARG A 1 708 ? -7.704 2.583 1.526 1.00 85.88 708 ARG A O 1
ATOM 5448 N N . ALA A 1 709 ? -9.825 3.165 1.958 1.00 86.69 709 ALA A N 1
ATOM 5449 C CA . ALA A 1 709 ? -10.245 3.155 0.555 1.00 86.69 709 ALA A CA 1
ATOM 5450 C C . ALA A 1 709 ? -9.491 4.202 -0.288 1.00 86.69 709 ALA A C 1
ATOM 5452 O O . ALA A 1 709 ? -9.102 3.935 -1.426 1.00 86.69 709 ALA A O 1
ATOM 5453 N N . THR A 1 710 ? -9.242 5.386 0.276 1.00 93.75 710 THR A N 1
ATOM 5454 C CA . THR A 1 710 ? -8.442 6.437 -0.372 1.00 93.75 710 THR A CA 1
ATOM 5455 C C . THR A 1 710 ? -7.003 5.985 -0.580 1.00 93.75 710 THR A C 1
ATOM 5457 O O . THR A 1 710 ? -6.469 6.141 -1.677 1.00 93.75 710 THR A O 1
ATOM 5460 N N . LEU A 1 711 ? -6.398 5.357 0.429 1.00 89.56 711 LEU A N 1
ATOM 5461 C CA . LEU A 1 711 ? -5.048 4.816 0.328 1.00 89.56 711 LEU A CA 1
ATOM 5462 C C . LEU A 1 711 ? -4.946 3.718 -0.741 1.00 89.56 711 LEU A C 1
ATOM 5464 O O . LEU A 1 711 ? -4.020 3.743 -1.546 1.00 89.56 711 LEU A O 1
ATOM 5468 N N . ALA A 1 712 ? -5.923 2.811 -0.827 1.00 76.19 712 ALA A N 1
ATOM 5469 C CA . ALA A 1 712 ? -5.958 1.781 -1.869 1.00 76.19 712 ALA A CA 1
ATOM 5470 C C . ALA A 1 712 ? -6.008 2.382 -3.290 1.00 76.19 712 ALA A C 1
ATOM 5472 O O . ALA A 1 712 ? -5.329 1.912 -4.209 1.00 76.19 712 ALA A O 1
ATOM 5473 N N . ARG A 1 713 ? -6.759 3.477 -3.478 1.00 86.81 713 ARG A N 1
ATOM 5474 C CA . ARG A 1 713 ? -6.778 4.222 -4.749 1.00 86.81 713 ARG A CA 1
ATOM 5475 C C . ARG A 1 713 ? -5.433 4.881 -5.051 1.00 86.81 713 ARG A C 1
ATOM 5477 O O . ARG A 1 713 ? -4.989 4.840 -6.196 1.00 86.81 713 ARG A O 1
ATOM 5484 N N . ILE A 1 714 ? -4.773 5.455 -4.042 1.00 91.12 714 ILE A N 1
ATOM 5485 C CA . ILE A 1 714 ? -3.421 6.019 -4.182 1.00 91.12 714 ILE A CA 1
ATOM 5486 C C . ILE A 1 714 ? -2.420 4.927 -4.550 1.00 91.12 714 ILE A C 1
ATOM 5488 O O . ILE A 1 714 ? -1.623 5.140 -5.454 1.00 91.12 714 ILE A O 1
ATOM 5492 N N . HIS A 1 715 ? -2.500 3.754 -3.922 1.00 76.81 715 HIS A N 1
ATOM 5493 C CA . HIS A 1 715 ? -1.659 2.607 -4.254 1.00 76.81 715 HIS A CA 1
ATOM 5494 C C . HIS A 1 715 ? -1.842 2.207 -5.722 1.00 76.81 715 HIS A C 1
ATOM 5496 O O . HIS A 1 715 ? -0.876 2.096 -6.466 1.00 76.81 715 HIS A O 1
ATOM 5502 N N . THR A 1 716 ? -3.086 2.106 -6.188 1.00 73.44 716 THR A N 1
ATOM 5503 C CA . THR A 1 716 ? -3.373 1.816 -7.602 1.00 73.44 716 THR A CA 1
ATOM 5504 C C . THR A 1 716 ? -2.731 2.856 -8.532 1.00 73.44 716 THR A C 1
ATOM 5506 O O . THR A 1 716 ? -2.046 2.495 -9.488 1.00 73.44 716 THR A O 1
ATOM 5509 N N . LEU A 1 717 ? -2.883 4.151 -8.223 1.00 81.19 717 LEU A N 1
ATOM 5510 C CA . LEU A 1 717 ? -2.286 5.247 -8.996 1.00 81.19 717 LEU A CA 1
ATOM 5511 C C . LEU A 1 717 ? -0.753 5.215 -8.988 1.00 81.19 717 LEU A C 1
ATOM 5513 O O . LEU A 1 717 ? -0.137 5.407 -10.038 1.00 81.19 717 LEU A O 1
ATOM 5517 N N . ALA A 1 718 ? -0.154 4.941 -7.829 1.00 75.88 718 ALA A N 1
ATOM 5518 C CA . ALA A 1 718 ? 1.285 4.817 -7.622 1.00 75.88 718 ALA A CA 1
ATOM 5519 C C . ALA A 1 718 ? 1.923 3.795 -8.563 1.00 75.88 718 ALA A C 1
ATOM 5521 O O . ALA A 1 718 ? 3.026 4.027 -9.064 1.00 75.88 718 ALA A O 1
ATOM 5522 N N . TRP A 1 719 ? 1.207 2.716 -8.875 1.00 71.25 719 TRP A N 1
ATOM 5523 C CA . TRP A 1 719 ? 1.690 1.665 -9.766 1.00 71.25 719 TRP A CA 1
ATOM 5524 C C . TRP A 1 719 ? 1.246 1.828 -11.222 1.00 71.25 719 TRP A C 1
ATOM 5526 O O . TRP A 1 719 ? 1.942 1.364 -12.121 1.00 71.25 719 TRP A O 1
ATOM 5536 N N . SER A 1 720 ? 0.137 2.525 -11.488 1.00 72.81 720 SER A N 1
ATOM 5537 C CA . SER A 1 720 ? -0.351 2.740 -12.858 1.00 72.81 720 SER A CA 1
ATOM 5538 C C . SER A 1 720 ? 0.216 3.982 -13.554 1.00 72.81 720 SER A C 1
ATOM 5540 O O . SER A 1 720 ? 0.160 4.062 -14.778 1.00 72.81 720 SER A O 1
ATOM 5542 N N . ALA A 1 721 ? 0.708 4.975 -12.805 1.00 71.25 721 ALA A N 1
ATOM 5543 C CA . ALA A 1 721 ? 1.177 6.235 -13.382 1.00 71.25 721 ALA A CA 1
ATOM 5544 C C . ALA A 1 721 ? 2.463 6.050 -14.208 1.00 71.25 721 ALA A C 1
ATOM 5546 O O . ALA A 1 721 ? 3.394 5.362 -13.787 1.00 71.25 721 ALA A O 1
ATOM 5547 N N . TYR A 1 722 ? 2.533 6.690 -15.373 1.00 67.94 722 TYR A N 1
ATOM 5548 C CA . TYR A 1 722 ? 3.683 6.599 -16.279 1.00 67.94 722 TYR A CA 1
ATOM 5549 C C . TYR A 1 722 ? 4.720 7.697 -16.041 1.00 67.94 722 TYR A C 1
ATOM 5551 O O . TYR A 1 722 ? 5.891 7.509 -16.358 1.00 67.94 722 TYR A O 1
ATOM 5559 N N . ASP A 1 723 ? 4.300 8.829 -15.478 1.00 74.75 723 ASP A N 1
ATOM 5560 C CA . ASP A 1 723 ? 5.157 9.979 -15.222 1.00 74.75 723 ASP A CA 1
ATOM 5561 C C . ASP A 1 723 ? 4.810 10.684 -13.898 1.00 74.75 723 ASP A C 1
ATOM 5563 O O . ASP A 1 723 ? 3.768 10.446 -13.277 1.00 74.75 723 ASP A O 1
ATOM 5567 N N . TYR A 1 724 ? 5.723 11.555 -13.459 1.00 83.25 724 TYR A N 1
ATOM 5568 C CA . TYR A 1 724 ? 5.629 12.313 -12.209 1.00 83.25 724 TYR A CA 1
ATOM 5569 C C . TYR A 1 724 ? 4.346 13.145 -12.114 1.00 83.25 724 TYR A C 1
ATOM 5571 O O . TYR A 1 724 ? 3.715 13.215 -11.058 1.00 83.25 724 TYR A O 1
ATOM 5579 N N . LEU A 1 725 ? 3.966 13.792 -13.218 1.00 81.88 725 LEU A N 1
ATOM 5580 C CA . LEU A 1 725 ? 2.847 14.721 -13.236 1.00 81.88 725 LEU A CA 1
ATOM 5581 C C . LEU A 1 725 ? 1.525 13.965 -13.120 1.00 81.88 725 LEU A C 1
ATOM 5583 O O . LEU A 1 725 ? 0.674 14.351 -12.323 1.00 81.88 725 LEU A O 1
ATOM 5587 N N . GLN A 1 726 ? 1.377 12.868 -13.862 1.00 82.88 726 GLN A N 1
ATOM 5588 C CA . GLN A 1 726 ? 0.210 11.998 -13.801 1.00 82.88 726 GLN A CA 1
ATOM 5589 C C . GLN A 1 726 ? 0.034 11.399 -12.402 1.00 82.88 726 GLN A C 1
ATOM 5591 O O . GLN A 1 726 ? -1.088 11.368 -11.891 1.00 82.88 726 GLN A O 1
ATOM 5596 N N . LEU A 1 727 ? 1.132 10.955 -11.777 1.00 87.44 727 LEU A N 1
ATOM 5597 C CA . LEU A 1 727 ? 1.113 10.435 -10.413 1.00 87.44 727 LEU A CA 1
ATOM 5598 C C . LEU A 1 727 ? 0.574 11.486 -9.439 1.00 87.44 727 LEU A C 1
ATOM 5600 O O . LEU A 1 727 ? -0.436 11.250 -8.774 1.00 87.44 727 LEU A O 1
ATOM 5604 N N . LEU A 1 728 ? 1.227 12.649 -9.362 1.00 90.44 728 LEU A N 1
ATOM 5605 C CA . LEU A 1 728 ? 0.843 13.666 -8.388 1.00 90.44 728 LEU A CA 1
ATOM 5606 C C . LEU A 1 728 ? -0.541 14.244 -8.665 1.00 90.44 728 LEU A C 1
ATOM 5608 O O . LEU A 1 728 ? -1.274 14.503 -7.718 1.00 90.44 728 LEU A O 1
ATOM 5612 N N . GLU A 1 729 ? -0.942 14.408 -9.924 1.00 88.94 729 GLU A N 1
ATOM 5613 C CA . GLU A 1 729 ? -2.283 14.885 -10.266 1.00 88.94 729 GLU A CA 1
ATOM 5614 C C . GLU A 1 729 ? -3.364 13.917 -9.771 1.00 88.94 729 GLU A C 1
ATOM 5616 O O . GLU A 1 729 ? -4.331 14.336 -9.124 1.00 88.94 729 GLU A O 1
ATOM 5621 N N . GLY A 1 730 ? -3.181 12.615 -10.016 1.00 90.88 730 GLY A N 1
ATOM 5622 C CA . GLY A 1 730 ? -4.097 11.583 -9.539 1.00 90.88 730 GLY A CA 1
ATOM 5623 C C . GLY A 1 730 ? -4.175 11.541 -8.013 1.00 90.88 730 GLY A C 1
ATOM 5624 O O . GLY A 1 730 ? -5.265 11.421 -7.449 1.00 90.88 730 GLY A O 1
ATOM 5625 N N . VAL A 1 731 ? -3.031 11.676 -7.343 1.00 95.56 731 VAL A N 1
ATOM 5626 C CA . VAL A 1 731 ? -2.910 11.647 -5.879 1.00 95.56 731 VAL A CA 1
ATOM 5627 C C . VAL A 1 731 ? -3.540 12.881 -5.245 1.00 95.56 731 VAL A C 1
ATOM 5629 O O . VAL A 1 731 ? -4.398 12.737 -4.377 1.00 95.56 731 VAL A O 1
ATOM 5632 N N . VAL A 1 732 ? -3.186 14.080 -5.712 1.00 95.31 732 VAL A N 1
ATOM 5633 C CA . VAL A 1 732 ? -3.721 15.356 -5.213 1.00 95.31 732 VAL A CA 1
ATOM 5634 C C . VAL A 1 732 ? -5.237 15.403 -5.383 1.00 95.31 732 VAL A C 1
ATOM 5636 O O . VAL A 1 732 ? -5.946 15.744 -4.441 1.00 95.31 732 VAL A O 1
ATOM 5639 N N . THR A 1 733 ? -5.757 14.970 -6.535 1.00 93.88 733 THR A N 1
ATOM 5640 C CA . THR A 1 733 ? -7.208 14.894 -6.782 1.00 93.88 733 THR A CA 1
ATOM 5641 C C . THR A 1 733 ? -7.888 13.874 -5.867 1.00 93.88 733 THR A C 1
ATOM 5643 O O . THR A 1 733 ? -8.959 14.129 -5.320 1.00 93.88 733 THR A O 1
ATOM 5646 N N . THR A 1 734 ? -7.261 12.712 -5.673 1.00 95.94 734 THR A N 1
ATOM 5647 C CA . THR A 1 734 ? -7.783 11.640 -4.818 1.00 95.94 734 THR A CA 1
ATOM 5648 C C . THR A 1 734 ? -7.850 12.054 -3.355 1.00 95.94 734 THR A C 1
ATOM 5650 O O . THR A 1 734 ? -8.870 11.824 -2.711 1.00 95.94 734 THR A O 1
ATOM 5653 N N . LEU A 1 735 ? -6.794 12.688 -2.850 1.00 96.94 735 LEU A N 1
ATOM 5654 C CA . LEU A 1 735 ? -6.720 13.195 -1.485 1.00 96.94 735 LEU A CA 1
ATOM 5655 C C . LEU A 1 735 ? -7.681 14.364 -1.273 1.00 96.94 735 LEU A C 1
ATOM 5657 O O . LEU A 1 735 ? -8.410 14.383 -0.289 1.00 96.94 735 LEU A O 1
ATOM 5661 N N . ALA A 1 736 ? -7.761 15.295 -2.223 1.00 94.56 736 ALA A N 1
ATOM 5662 C CA . ALA A 1 736 ? -8.679 16.429 -2.163 1.00 94.56 736 ALA A CA 1
ATOM 5663 C C . ALA A 1 736 ? -10.167 16.039 -2.098 1.00 94.56 736 ALA A C 1
ATOM 5665 O O . ALA A 1 736 ? -10.981 16.832 -1.626 1.00 94.56 736 ALA A O 1
ATOM 5666 N N . ALA A 1 737 ? -10.531 14.840 -2.564 1.00 94.44 737 ALA A N 1
ATOM 5667 C CA . ALA A 1 737 ? -11.891 14.317 -2.460 1.00 94.44 737 ALA A CA 1
ATOM 5668 C C . ALA A 1 737 ? -12.234 13.783 -1.054 1.00 94.44 737 ALA A C 1
ATOM 5670 O O . ALA A 1 737 ? -13.407 13.549 -0.761 1.00 94.44 737 ALA A O 1
ATOM 5671 N N . HIS A 1 738 ? -11.238 13.576 -0.186 1.00 94.69 738 HIS A N 1
ATOM 5672 C CA . HIS A 1 738 ? -11.462 13.101 1.175 1.00 94.69 738 HIS A CA 1
ATOM 5673 C C . HIS A 1 738 ? -12.070 14.202 2.052 1.00 94.69 738 HIS A C 1
ATOM 5675 O O . HIS A 1 738 ? -11.626 15.347 2.035 1.00 94.69 738 HIS A O 1
ATOM 5681 N N . GLU A 1 739 ? -13.060 13.864 2.880 1.00 89.88 739 GLU A N 1
ATOM 5682 C CA . GLU A 1 739 ? -13.837 14.852 3.651 1.00 89.88 739 GLU A CA 1
ATOM 5683 C C . GLU A 1 739 ? -13.034 15.602 4.730 1.00 89.88 739 GLU A C 1
ATOM 5685 O O . GLU A 1 739 ? -13.419 16.695 5.151 1.00 89.88 739 GLU A O 1
ATOM 5690 N N . GLU A 1 740 ? -11.906 15.037 5.156 1.00 93.19 740 GLU A N 1
ATOM 5691 C CA . GLU A 1 740 ? -10.963 15.663 6.093 1.00 93.19 740 GLU A CA 1
ATOM 5692 C C . GLU A 1 740 ? -10.009 16.649 5.429 1.00 93.19 740 GLU A C 1
ATOM 5694 O O . GLU A 1 740 ? -9.373 17.452 6.107 1.00 93.19 740 GLU A O 1
ATOM 5699 N N . ILE A 1 741 ? -9.912 16.600 4.102 1.00 95.25 741 ILE A N 1
ATOM 5700 C CA . ILE A 1 741 ? -9.010 17.435 3.328 1.00 95.25 741 ILE A CA 1
ATOM 5701 C C . ILE A 1 741 ? -9.842 18.568 2.731 1.00 95.25 741 ILE A C 1
ATOM 5703 O O . ILE A 1 741 ? -10.847 18.379 2.041 1.00 95.25 741 ILE A O 1
ATOM 5707 N N . LEU A 1 742 ? -9.466 19.794 3.071 1.00 94.19 742 LEU A N 1
ATOM 5708 C CA . LEU A 1 742 ? -10.049 20.997 2.495 1.00 94.19 742 LEU A CA 1
ATOM 5709 C C . LEU A 1 742 ? -9.328 21.363 1.198 1.00 94.19 742 LEU A C 1
ATOM 5711 O O . LEU A 1 742 ? -9.977 21.671 0.195 1.00 94.19 742 LEU A O 1
ATOM 5715 N N . VAL A 1 743 ? -7.995 21.305 1.235 1.00 94.25 743 VAL A N 1
ATOM 5716 C CA . VAL A 1 743 ? -7.096 21.547 0.105 1.00 94.25 743 VAL A CA 1
ATOM 5717 C C . VAL A 1 743 ? -5.929 20.568 0.190 1.00 94.25 743 VAL A C 1
ATOM 5719 O O . VAL A 1 743 ? -5.373 20.342 1.262 1.00 94.25 743 VAL A O 1
ATOM 5722 N N . CYS A 1 744 ? -5.549 20.003 -0.947 1.00 96.56 744 CYS A N 1
ATOM 5723 C CA . CYS A 1 744 ? -4.318 19.258 -1.138 1.00 96.56 744 CYS A CA 1
ATOM 5724 C C . CYS A 1 744 ? -3.465 20.014 -2.158 1.00 96.56 744 CYS A C 1
ATOM 5726 O O . CYS A 1 744 ? -3.960 20.379 -3.226 1.00 96.56 744 CYS A O 1
ATOM 5728 N N . ALA A 1 745 ? -2.204 20.268 -1.823 1.00 93.81 745 ALA A N 1
ATOM 5729 C CA . ALA A 1 745 ? -1.269 20.969 -2.690 1.00 93.81 745 ALA A CA 1
ATOM 5730 C C . ALA A 1 745 ? 0.031 20.177 -2.814 1.00 93.81 745 ALA A C 1
ATOM 5732 O O . ALA A 1 745 ? 0.502 19.603 -1.835 1.00 93.81 745 ALA A O 1
ATOM 5733 N N . ALA A 1 746 ? 0.613 20.146 -4.007 1.00 93.62 746 ALA A N 1
ATOM 5734 C CA . ALA A 1 746 ? 1.932 19.579 -4.239 1.00 93.62 746 ALA A CA 1
ATOM 5735 C C . ALA A 1 746 ? 2.809 20.576 -4.993 1.00 93.62 746 ALA A C 1
ATOM 5737 O O . ALA A 1 746 ? 2.347 21.232 -5.931 1.00 93.62 746 ALA A O 1
ATOM 5738 N N . GLY A 1 747 ? 4.083 20.660 -4.625 1.00 89.88 747 GLY A N 1
ATOM 5739 C CA . GLY A 1 747 ? 5.028 21.560 -5.276 1.00 89.88 747 GLY A CA 1
ATOM 5740 C C . GLY A 1 747 ? 6.477 21.309 -4.886 1.00 89.88 747 GLY A C 1
ATOM 5741 O O . GLY A 1 747 ? 6.776 20.391 -4.122 1.00 89.88 747 GLY A O 1
ATOM 5742 N N . ARG A 1 748 ? 7.382 22.137 -5.400 1.00 89.81 748 ARG A N 1
ATOM 5743 C CA . ARG A 1 748 ? 8.822 22.089 -5.105 1.00 89.81 748 ARG A CA 1
ATOM 5744 C C . ARG A 1 748 ? 9.436 23.485 -5.255 1.00 89.81 748 ARG A C 1
ATOM 5746 O O . ARG A 1 748 ? 8.818 24.335 -5.905 1.00 89.81 748 ARG A O 1
ATOM 5753 N N . PRO A 1 749 ? 10.623 23.744 -4.682 1.00 88.38 749 PRO A N 1
ATOM 5754 C CA . PRO A 1 749 ? 11.276 25.025 -4.866 1.00 88.38 749 PRO A CA 1
ATOM 5755 C C . PRO A 1 749 ? 11.714 25.230 -6.314 1.00 88.38 749 PRO A C 1
ATOM 5757 O O . PRO A 1 749 ? 12.109 24.291 -7.014 1.00 88.38 749 PRO A O 1
ATOM 5760 N N . ASP A 1 750 ? 11.651 26.479 -6.757 1.00 82.81 750 ASP A N 1
ATOM 5761 C CA . ASP A 1 750 ? 12.288 26.912 -7.989 1.00 82.81 750 ASP A CA 1
ATOM 5762 C C . ASP A 1 750 ? 13.803 27.121 -7.807 1.00 82.81 750 ASP A C 1
ATOM 5764 O O . ASP A 1 750 ? 14.387 26.808 -6.772 1.00 82.81 750 ASP A O 1
ATOM 5768 N N . ARG A 1 751 ? 14.474 27.663 -8.831 1.00 80.31 751 ARG A N 1
ATOM 5769 C CA . ARG A 1 751 ? 15.923 27.932 -8.776 1.00 80.31 751 ARG A CA 1
ATOM 5770 C C . ARG A 1 751 ? 16.324 28.998 -7.758 1.00 80.31 751 ARG A C 1
ATOM 5772 O O . ARG A 1 751 ? 17.506 29.094 -7.450 1.00 80.31 751 ARG A O 1
ATOM 5779 N N . SER A 1 752 ? 15.388 29.838 -7.325 1.00 79.50 752 SER A N 1
ATOM 5780 C CA . SER A 1 752 ? 15.646 30.833 -6.289 1.00 79.50 752 SER A CA 1
ATOM 5781 C C . SER A 1 752 ? 15.503 30.238 -4.888 1.00 79.50 752 SER A C 1
ATOM 5783 O O . SER A 1 752 ? 15.968 30.856 -3.933 1.00 79.50 752 SER A O 1
ATOM 5785 N N . GLY A 1 753 ? 14.879 29.061 -4.772 1.00 82.00 753 GLY A N 1
ATOM 5786 C CA . GLY A 1 753 ? 14.496 28.437 -3.514 1.00 82.00 753 GLY A CA 1
ATOM 5787 C C . GLY A 1 753 ? 13.072 28.774 -3.082 1.00 82.00 753 GLY A C 1
ATOM 5788 O O . GLY A 1 753 ? 12.693 28.442 -1.965 1.00 82.00 753 GLY A O 1
ATOM 5789 N N . GLU A 1 754 ? 12.277 29.465 -3.901 1.00 86.31 754 GLU A N 1
ATOM 5790 C CA . GLU A 1 754 ? 10.889 29.799 -3.575 1.00 86.31 754 GLU A CA 1
ATOM 5791 C C . GLU A 1 754 ? 9.986 28.596 -3.856 1.00 86.31 754 GLU A C 1
ATOM 5793 O O . GLU A 1 754 ? 10.029 28.014 -4.939 1.00 86.31 754 GLU A O 1
ATOM 5798 N N . MET A 1 755 ? 9.155 28.212 -2.887 1.00 88.19 755 MET A N 1
ATOM 5799 C CA . MET A 1 755 ? 8.211 27.109 -3.035 1.00 88.19 755 MET A CA 1
ATOM 5800 C C . MET A 1 755 ? 7.137 27.433 -4.078 1.00 88.19 755 MET A C 1
ATOM 5802 O O . MET A 1 755 ? 6.258 28.264 -3.845 1.00 88.19 755 MET A O 1
ATOM 5806 N N . ILE A 1 756 ? 7.144 26.700 -5.192 1.00 86.62 756 ILE A N 1
ATOM 5807 C CA . ILE A 1 756 ? 6.130 26.812 -6.240 1.00 86.62 756 ILE A CA 1
ATOM 5808 C C . ILE A 1 756 ? 5.149 25.649 -6.138 1.00 86.62 756 ILE A C 1
ATOM 5810 O O . ILE A 1 756 ? 5.522 24.483 -6.268 1.00 86.62 756 ILE A O 1
ATOM 5814 N N . GLN A 1 757 ? 3.867 25.978 -5.964 1.00 87.94 757 GLN A N 1
ATOM 5815 C CA . GLN A 1 757 ? 2.782 24.999 -6.003 1.00 87.94 757 GLN A CA 1
ATOM 5816 C C . GLN A 1 757 ? 2.508 24.590 -7.453 1.00 87.94 757 GLN A C 1
ATOM 5818 O O . GLN A 1 757 ? 2.110 25.409 -8.283 1.00 87.94 757 GLN A O 1
ATOM 5823 N N . GLU A 1 758 ? 2.728 23.317 -7.760 1.00 86.88 758 GLU A N 1
ATOM 5824 C CA . GLU A 1 758 ? 2.574 22.720 -9.088 1.00 86.88 758 GLU A CA 1
ATOM 5825 C C . GLU A 1 758 ? 1.161 22.192 -9.339 1.00 86.88 758 GLU A C 1
ATOM 5827 O O . GLU A 1 758 ? 0.677 22.199 -10.476 1.00 86.88 758 GLU A O 1
ATOM 5832 N N . LEU A 1 759 ? 0.513 21.706 -8.281 1.00 88.56 759 LEU A N 1
ATOM 5833 C CA . LEU A 1 759 ? -0.822 21.124 -8.299 1.00 88.56 759 LEU A CA 1
ATOM 5834 C C . LEU A 1 759 ? -1.561 21.540 -7.034 1.00 88.56 759 LEU A C 1
ATOM 5836 O O . LEU A 1 759 ? -1.003 21.477 -5.942 1.00 88.56 759 LEU A O 1
ATOM 5840 N N . VAL A 1 760 ? -2.823 21.932 -7.182 1.00 90.69 760 VAL A N 1
ATOM 5841 C CA . VAL A 1 760 ? -3.718 22.238 -6.065 1.00 90.69 760 VAL A CA 1
ATOM 5842 C C . VAL A 1 760 ? -5.094 21.683 -6.406 1.00 90.69 760 VAL A C 1
ATOM 5844 O O . VAL A 1 760 ? -5.604 21.917 -7.496 1.00 90.69 760 VAL A O 1
ATOM 5847 N N . ALA A 1 761 ? -5.704 20.954 -5.478 1.00 92.56 761 ALA A N 1
ATOM 5848 C CA . ALA A 1 761 ? -7.088 20.508 -5.584 1.00 92.56 761 ALA A CA 1
ATOM 5849 C C . ALA A 1 761 ? -7.779 20.610 -4.222 1.00 92.56 761 ALA A C 1
ATOM 5851 O O . ALA A 1 761 ? -7.127 20.631 -3.179 1.00 92.56 761 ALA A O 1
ATOM 5852 N N . GLY A 1 762 ? -9.107 20.681 -4.209 1.00 91.12 762 GLY A N 1
ATOM 5853 C CA . GLY A 1 762 ? -9.872 20.777 -2.967 1.00 91.12 762 GLY A CA 1
ATOM 5854 C C . GLY A 1 762 ? -11.218 21.446 -3.157 1.00 91.12 762 GLY A C 1
ATOM 5855 O O . GLY A 1 762 ? -11.673 21.660 -4.279 1.00 91.12 762 GLY A O 1
ATOM 5856 N N . ARG A 1 763 ? -11.832 21.823 -2.036 1.00 88.38 763 ARG A N 1
ATOM 5857 C CA . ARG A 1 763 ? -13.091 22.583 -2.009 1.00 88.38 763 ARG A CA 1
ATOM 5858 C C . ARG A 1 763 ? -12.894 24.079 -2.258 1.00 88.38 763 ARG A C 1
ATOM 5860 O O . ARG A 1 763 ? -13.817 24.728 -2.731 1.00 88.38 763 ARG A O 1
ATOM 5867 N N . VAL A 1 764 ? -11.709 24.612 -1.946 1.00 86.06 764 VAL A N 1
ATOM 5868 C CA . VAL A 1 764 ? -11.364 26.044 -2.088 1.00 86.06 764 VAL A CA 1
ATOM 5869 C C . VAL A 1 764 ? -9.980 26.280 -2.741 1.00 86.06 764 VAL A C 1
ATOM 5871 O O . VAL A 1 764 ? -9.149 27.022 -2.209 1.00 86.06 764 VAL A O 1
ATOM 5874 N N . PRO A 1 765 ? -9.662 25.627 -3.881 1.00 79.31 765 PRO A N 1
ATOM 5875 C CA . PRO A 1 765 ? -8.323 25.675 -4.477 1.00 79.31 765 PRO A CA 1
ATOM 5876 C C . PRO A 1 765 ? -7.963 27.068 -5.023 1.00 79.31 765 PRO A C 1
ATOM 5878 O O . PRO A 1 765 ? -6.820 27.507 -4.899 1.00 79.31 765 PRO A O 1
ATOM 5881 N N . ALA A 1 766 ? -8.937 27.804 -5.571 1.00 74.75 766 ALA A N 1
ATOM 5882 C CA . ALA A 1 766 ? -8.727 29.145 -6.116 1.00 74.75 766 ALA A CA 1
ATOM 5883 C C . ALA A 1 766 ? -8.448 30.183 -5.016 1.00 74.75 766 ALA A C 1
ATOM 5885 O O . ALA A 1 766 ? -7.684 31.129 -5.210 1.00 74.75 766 ALA A O 1
ATOM 5886 N N . GLU A 1 767 ? -9.080 30.034 -3.855 1.00 78.31 767 GLU A N 1
ATOM 5887 C CA . GLU A 1 767 ? -8.842 30.851 -2.667 1.00 78.31 767 GLU A CA 1
ATOM 5888 C C . GLU A 1 767 ? -7.448 30.577 -2.104 1.00 78.31 767 GLU A C 1
ATOM 5890 O O . GLU A 1 767 ? -6.706 31.524 -1.850 1.00 78.31 767 GLU A O 1
ATOM 5895 N N . TYR A 1 768 ? -7.054 29.303 -1.997 1.00 80.19 768 TYR A N 1
ATOM 5896 C CA . TYR A 1 768 ? -5.706 28.922 -1.574 1.00 80.19 768 TYR A CA 1
ATOM 5897 C C . TYR A 1 768 ? -4.627 29.539 -2.474 1.00 80.19 768 TYR A C 1
ATOM 5899 O O . TYR A 1 768 ? -3.742 30.238 -1.983 1.00 80.19 768 TYR A O 1
ATOM 5907 N N . LEU A 1 769 ? -4.751 29.385 -3.798 1.00 75.44 769 LEU A N 1
ATOM 5908 C CA . LEU A 1 769 ? -3.811 29.977 -4.757 1.00 75.44 769 LEU A CA 1
ATOM 5909 C C . LEU A 1 769 ? -3.778 31.511 -4.685 1.00 75.44 769 LEU A C 1
ATOM 5911 O O . LEU A 1 769 ? -2.739 32.122 -4.934 1.00 75.44 769 LEU A O 1
ATOM 5915 N N . ARG A 1 770 ? -4.891 32.169 -4.331 1.00 72.44 770 ARG A N 1
ATOM 5916 C CA . ARG A 1 770 ? -4.908 33.622 -4.095 1.00 72.44 770 ARG A CA 1
ATOM 5917 C C . ARG A 1 770 ? -4.108 34.009 -2.855 1.00 72.44 770 ARG A C 1
ATOM 5919 O O . ARG A 1 770 ? -3.401 35.014 -2.913 1.00 72.44 770 ARG A O 1
ATOM 5926 N N . ILE A 1 771 ? -4.203 33.231 -1.776 1.00 73.69 771 ILE A N 1
ATOM 5927 C CA . ILE A 1 771 ? -3.438 33.467 -0.543 1.00 73.69 771 ILE A CA 1
ATOM 5928 C C . ILE A 1 771 ? -1.936 33.351 -0.826 1.00 73.69 771 ILE A C 1
ATOM 5930 O O . ILE A 1 771 ? -1.179 34.235 -0.431 1.00 73.69 771 ILE A O 1
ATOM 5934 N N . THR A 1 772 ? -1.517 32.313 -1.555 1.00 70.88 772 THR A N 1
ATOM 5935 C CA . THR A 1 772 ? -0.096 32.048 -1.824 1.00 70.88 772 THR A CA 1
ATOM 5936 C C . THR A 1 772 ? 0.499 32.947 -2.911 1.00 70.88 772 THR A C 1
ATOM 5938 O O . THR A 1 772 ? 1.661 33.313 -2.806 1.00 70.88 772 THR A O 1
ATOM 5941 N N . ASN A 1 773 ? -0.269 33.338 -3.941 1.00 64.31 773 ASN A N 1
ATOM 5942 C CA . ASN A 1 773 ? 0.299 33.986 -5.138 1.00 64.31 773 ASN A CA 1
ATOM 5943 C C . ASN A 1 773 ? 0.078 35.507 -5.227 1.00 64.31 773 ASN A C 1
ATOM 5945 O O . ASN A 1 773 ? 0.738 36.159 -6.032 1.00 64.31 773 ASN A O 1
ATOM 5949 N N . ARG A 1 774 ? -0.858 36.108 -4.472 1.00 58.97 774 ARG A N 1
ATOM 5950 C CA . ARG A 1 774 ? -1.142 37.566 -4.538 1.00 58.97 774 ARG A CA 1
ATOM 5951 C C . ARG A 1 774 ? -0.529 38.379 -3.392 1.00 58.97 774 ARG A C 1
ATOM 5953 O O . ARG A 1 774 ? -0.982 39.489 -3.129 1.00 58.97 774 ARG A O 1
ATOM 5960 N N . GLY A 1 775 ? 0.472 37.834 -2.698 1.00 57.78 775 GLY A N 1
ATOM 5961 C CA . GLY A 1 775 ? 1.165 38.532 -1.609 1.00 57.78 775 GLY A CA 1
ATOM 5962 C C . GLY A 1 775 ? 0.312 38.756 -0.355 1.00 57.78 775 GLY A C 1
ATOM 5963 O O . GLY A 1 775 ? 0.678 39.565 0.491 1.00 57.78 775 GLY A O 1
ATOM 5964 N N . ALA A 1 776 ? -0.819 38.049 -0.218 1.00 62.66 776 ALA A N 1
ATOM 5965 C CA . ALA A 1 776 ? -1.593 38.030 1.028 1.00 62.66 776 ALA A CA 1
ATOM 5966 C C . ALA A 1 776 ? -0.827 37.337 2.169 1.00 62.66 776 ALA A C 1
ATOM 5968 O O . ALA A 1 776 ? -1.163 37.518 3.336 1.00 62.66 776 ALA A O 1
ATOM 5969 N N . ALA A 1 777 ? 0.201 36.571 1.814 1.00 66.50 777 ALA A N 1
ATOM 5970 C CA . ALA A 1 777 ? 1.182 35.997 2.705 1.00 66.50 777 ALA A CA 1
ATOM 5971 C C . ALA A 1 777 ? 2.572 36.023 2.035 1.00 66.50 777 ALA A C 1
ATOM 5973 O O . ALA A 1 777 ? 2.656 36.091 0.803 1.00 66.50 777 ALA A O 1
ATOM 5974 N N . PRO A 1 778 ? 3.663 36.031 2.822 1.00 70.94 778 PRO A N 1
ATOM 5975 C CA . PRO A 1 778 ? 5.019 36.101 2.287 1.00 70.94 778 PRO A CA 1
ATOM 5976 C C . PRO A 1 778 ? 5.380 34.839 1.485 1.00 70.94 778 PRO A C 1
ATOM 5978 O O . PRO A 1 778 ? 4.972 33.746 1.874 1.00 70.94 778 PRO A O 1
ATOM 5981 N N . PRO A 1 779 ? 6.173 34.950 0.404 1.00 75.94 779 PRO A N 1
ATOM 5982 C CA . PRO A 1 779 ? 6.621 33.788 -0.358 1.00 75.94 779 PRO A CA 1
ATOM 5983 C C . PRO A 1 779 ? 7.444 32.841 0.523 1.00 75.94 779 PRO A C 1
ATOM 5985 O O . PRO A 1 779 ? 8.239 33.270 1.370 1.00 75.94 779 PRO A O 1
ATOM 5988 N N . LEU A 1 780 ? 7.248 31.535 0.340 1.00 82.62 780 LEU A N 1
ATOM 5989 C CA . LEU A 1 780 ? 7.883 30.527 1.181 1.00 82.62 780 LEU A CA 1
ATOM 5990 C C . LEU A 1 780 ? 9.256 30.138 0.616 1.00 82.62 780 LEU A C 1
ATOM 5992 O O . LEU A 1 780 ? 9.365 29.289 -0.262 1.00 82.62 780 LEU A O 1
ATOM 5996 N N . GLN A 1 781 ? 10.312 30.760 1.141 1.00 84.00 781 GLN A N 1
ATOM 5997 C CA . GLN A 1 781 ? 11.695 30.495 0.725 1.00 84.00 781 GLN A CA 1
ATOM 5998 C C . GLN A 1 781 ? 12.268 29.233 1.390 1.00 84.00 781 GLN A C 1
ATOM 6000 O O . GLN A 1 781 ? 12.601 29.299 2.561 1.00 84.00 781 GLN A O 1
ATOM 6005 N N . LEU A 1 782 ? 12.450 28.115 0.699 1.00 82.31 782 LEU A N 1
ATOM 6006 C CA . LEU A 1 782 ? 12.923 26.848 1.276 1.00 82.31 782 LEU A CA 1
ATOM 6007 C C . LEU A 1 782 ? 14.449 26.739 1.449 1.00 82.31 782 LEU A C 1
ATOM 6009 O O . LEU A 1 782 ? 14.904 25.901 2.213 1.00 82.31 782 LEU A O 1
ATOM 6013 N N . ASP A 1 783 ? 15.241 27.604 0.811 1.00 70.38 783 ASP A N 1
ATOM 6014 C CA . ASP A 1 783 ? 16.717 27.516 0.841 1.00 70.38 783 ASP A CA 1
ATOM 6015 C C . ASP A 1 783 ? 17.379 28.252 2.023 1.00 70.38 783 ASP A C 1
ATOM 6017 O O . ASP A 1 783 ? 18.600 28.228 2.185 1.00 70.38 783 ASP A O 1
ATOM 6021 N N . ARG A 1 784 ? 16.604 28.947 2.865 1.00 67.88 784 ARG A N 1
ATOM 6022 C CA . ARG A 1 784 ? 17.154 29.646 4.041 1.00 67.88 784 ARG A CA 1
ATOM 6023 C C . ARG A 1 784 ? 17.292 28.673 5.208 1.00 67.88 784 ARG A C 1
ATOM 6025 O O . ARG A 1 784 ? 16.306 28.028 5.540 1.00 67.88 784 ARG A O 1
ATOM 6032 N N . ASN A 1 785 ? 18.463 28.647 5.858 1.00 59.16 785 ASN A N 1
ATOM 6033 C CA . ASN A 1 785 ? 18.717 27.842 7.061 1.00 59.16 785 ASN A CA 1
ATOM 6034 C C . ASN A 1 785 ? 17.591 28.010 8.083 1.00 59.16 785 ASN A C 1
ATOM 6036 O O . ASN A 1 785 ? 17.417 29.100 8.632 1.00 59.16 785 ASN A O 1
ATOM 6040 N N . GLY A 1 786 ? 16.846 26.928 8.303 1.00 55.28 786 GLY A N 1
ATOM 6041 C CA . GLY A 1 786 ? 15.688 26.938 9.177 1.00 55.28 786 GLY A CA 1
ATOM 6042 C C . GLY A 1 786 ? 15.994 26.570 10.629 1.00 55.28 786 GLY A C 1
ATOM 6043 O O . GLY A 1 786 ? 16.871 25.749 10.908 1.00 55.28 786 GLY A O 1
ATOM 6044 N N . GLY A 1 787 ? 15.258 27.187 11.551 1.00 59.19 787 GLY A N 1
ATOM 6045 C CA . GLY A 1 787 ? 15.200 26.852 12.973 1.00 59.19 787 GLY A CA 1
ATOM 6046 C C . GLY A 1 787 ? 13.912 26.102 13.334 1.00 59.19 787 GLY A C 1
ATOM 6047 O O . GLY A 1 787 ? 13.066 25.822 12.489 1.00 59.19 787 GLY A O 1
ATOM 6048 N N . ARG A 1 788 ? 13.732 25.778 14.622 1.00 58.78 788 ARG A N 1
ATOM 6049 C CA . ARG A 1 788 ? 12.514 25.103 15.121 1.00 58.78 788 ARG A CA 1
ATOM 6050 C C . ARG A 1 788 ? 11.248 25.970 15.023 1.00 58.78 788 ARG A C 1
ATOM 6052 O O . ARG A 1 788 ? 10.154 25.418 15.011 1.00 58.78 788 ARG A O 1
ATOM 6059 N N . ASP A 1 789 ? 11.415 27.287 14.914 1.00 67.31 789 ASP A N 1
ATOM 6060 C CA . ASP A 1 789 ? 10.338 28.288 14.874 1.00 67.31 789 ASP A CA 1
ATOM 6061 C C . ASP A 1 789 ? 9.804 28.562 13.455 1.00 67.31 789 ASP A C 1
ATOM 6063 O O . ASP A 1 789 ? 8.997 29.469 13.247 1.00 67.31 789 ASP A O 1
ATOM 6067 N N . ASP A 1 790 ? 10.263 27.800 12.461 1.00 80.50 790 ASP A N 1
ATOM 6068 C CA . ASP A 1 790 ? 9.835 27.962 11.076 1.00 80.50 790 ASP A CA 1
ATOM 6069 C C . ASP A 1 790 ? 8.506 27.279 10.759 1.00 80.50 790 ASP A C 1
ATOM 6071 O O . ASP A 1 790 ? 8.083 26.341 11.426 1.00 80.50 790 ASP A O 1
ATOM 6075 N N . GLU A 1 791 ? 7.875 27.726 9.674 1.00 85.81 791 GLU A N 1
ATOM 6076 C CA . GLU A 1 791 ? 6.653 27.145 9.114 1.00 85.81 791 GLU A CA 1
ATOM 6077 C C . GLU A 1 791 ? 6.840 25.644 8.737 1.00 85.81 791 GLU A C 1
ATOM 6079 O O . GLU A 1 791 ? 7.926 25.252 8.291 1.00 85.81 791 GLU A O 1
ATOM 6084 N N . PRO A 1 792 ? 5.820 24.774 8.929 1.00 91.12 792 PRO A N 1
ATOM 6085 C CA . PRO A 1 792 ? 5.980 23.320 8.809 1.00 91.12 792 PRO A CA 1
ATOM 6086 C C . PRO A 1 792 ? 6.438 22.802 7.440 1.00 91.12 792 PRO A C 1
ATOM 6088 O O . PRO A 1 792 ? 7.206 21.842 7.407 1.00 91.12 792 PRO A O 1
ATOM 6091 N N . ILE A 1 793 ? 6.031 23.403 6.315 1.00 91.69 793 ILE A N 1
ATOM 6092 C CA . ILE A 1 793 ? 6.523 23.006 4.984 1.00 91.69 793 ILE A CA 1
ATOM 6093 C C . ILE A 1 793 ? 8.033 23.224 4.881 1.00 91.69 793 ILE A C 1
ATOM 6095 O O . ILE A 1 793 ? 8.747 22.347 4.386 1.00 91.69 793 ILE A O 1
ATOM 6099 N N . ARG A 1 794 ? 8.546 24.349 5.392 1.00 89.75 794 ARG A N 1
ATOM 6100 C CA . ARG A 1 794 ? 9.996 24.583 5.452 1.00 89.75 794 ARG A CA 1
ATOM 6101 C C . ARG A 1 794 ? 10.696 23.560 6.345 1.00 89.75 794 ARG A C 1
ATOM 6103 O O . ARG A 1 794 ? 11.720 23.005 5.944 1.00 89.75 794 ARG A O 1
ATOM 6110 N N . ARG A 1 795 ? 10.150 23.278 7.534 1.00 90.38 795 ARG A N 1
ATOM 6111 C CA . ARG A 1 795 ? 10.725 22.265 8.435 1.00 90.38 795 ARG A CA 1
ATOM 6112 C C . ARG A 1 795 ? 10.782 20.894 7.757 1.00 90.38 795 ARG A C 1
ATOM 6114 O O . ARG A 1 795 ? 11.827 20.252 7.812 1.00 90.38 795 ARG A O 1
ATOM 6121 N N . ALA A 1 796 ? 9.725 20.499 7.046 1.00 92.31 796 ALA A N 1
ATOM 6122 C CA . ALA A 1 796 ? 9.650 19.227 6.327 1.00 92.31 796 ALA A CA 1
ATOM 6123 C C . ALA A 1 796 ? 10.673 19.148 5.187 1.00 92.31 796 ALA A C 1
ATOM 6125 O O . ALA A 1 796 ? 11.288 18.102 4.973 1.00 92.31 796 ALA A O 1
ATOM 6126 N N . TRP A 1 797 ? 10.889 20.258 4.474 1.00 91.62 797 TRP A N 1
ATOM 6127 C CA . TRP A 1 797 ? 11.901 20.347 3.421 1.00 91.62 797 TRP A CA 1
ATOM 6128 C C . TRP A 1 797 ? 13.324 20.128 3.954 1.00 91.62 797 TRP A C 1
ATOM 6130 O O . TRP A 1 797 ? 14.124 19.445 3.321 1.00 91.62 797 TRP A O 1
ATOM 6140 N N . HIS A 1 798 ? 13.651 20.662 5.131 1.00 87.94 798 HIS A N 1
ATOM 6141 C CA . HIS A 1 798 ? 14.988 20.495 5.707 1.00 87.94 798 HIS A CA 1
ATOM 6142 C C . HIS A 1 798 ? 15.175 19.178 6.461 1.00 87.94 798 HIS A C 1
ATOM 6144 O O . HIS A 1 798 ? 16.246 18.578 6.387 1.00 87.94 798 HIS A O 1
ATOM 6150 N N . SER A 1 799 ? 14.162 18.725 7.204 1.00 89.50 799 SER A N 1
ATOM 6151 C CA . SER A 1 799 ? 14.258 17.508 8.016 1.00 89.50 799 SER A CA 1
ATOM 6152 C C . SER A 1 799 ? 14.067 16.232 7.197 1.00 89.50 799 SER A C 1
ATOM 6154 O O . SER A 1 799 ? 14.456 15.154 7.649 1.00 89.50 799 SER A O 1
ATOM 6156 N N . ALA A 1 800 ? 13.447 16.340 6.014 1.00 89.56 800 ALA A N 1
ATOM 6157 C CA . ALA A 1 800 ? 12.906 15.223 5.239 1.00 89.56 800 ALA A CA 1
ATOM 6158 C C . ALA A 1 800 ? 11.892 14.352 6.019 1.00 89.56 800 ALA A C 1
ATOM 6160 O O . ALA A 1 800 ? 11.534 13.257 5.573 1.00 89.56 800 ALA A O 1
ATOM 6161 N N . GLY A 1 801 ? 11.415 14.848 7.165 1.00 90.88 801 GLY A N 1
ATOM 6162 C CA . GLY A 1 801 ? 10.389 14.247 8.006 1.00 90.88 801 GLY A CA 1
ATOM 6163 C C . GLY A 1 801 ? 9.030 14.917 7.813 1.00 90.88 801 GLY A C 1
ATOM 6164 O O . GLY A 1 801 ? 8.928 16.035 7.313 1.00 90.88 801 GLY A O 1
ATOM 6165 N N . ILE A 1 802 ? 7.969 14.213 8.200 1.00 95.19 802 ILE A N 1
ATOM 6166 C CA . ILE A 1 802 ? 6.609 14.751 8.142 1.00 95.19 802 ILE A CA 1
ATOM 6167 C C . ILE A 1 802 ? 6.416 15.754 9.279 1.00 95.19 802 ILE A C 1
ATOM 6169 O O . ILE A 1 802 ? 6.595 15.418 10.449 1.00 95.19 802 ILE A O 1
ATOM 6173 N N . GLU A 1 803 ? 5.986 16.962 8.931 1.00 95.12 803 GLU A N 1
ATOM 6174 C CA . GLU A 1 803 ? 5.771 18.065 9.867 1.00 95.12 803 GLU A CA 1
ATOM 6175 C C . GLU A 1 803 ? 4.300 18.454 9.911 1.00 95.12 803 GLU A C 1
ATOM 6177 O O . GLU A 1 803 ? 3.592 18.391 8.907 1.00 95.12 803 GLU A O 1
ATOM 6182 N N . ARG A 1 804 ? 3.816 18.846 11.089 1.00 93.44 804 ARG A N 1
ATOM 6183 C CA . ARG A 1 804 ? 2.390 19.083 11.331 1.00 93.44 804 ARG A CA 1
ATOM 6184 C C . ARG A 1 804 ? 2.177 20.412 12.041 1.00 93.44 804 ARG A C 1
ATOM 6186 O O . ARG A 1 804 ? 2.959 20.788 12.911 1.00 93.44 804 ARG A O 1
ATOM 6193 N N . CYS A 1 805 ? 1.079 21.077 11.705 1.00 93.38 805 CYS A N 1
ATOM 6194 C CA . CYS A 1 805 ? 0.507 22.171 12.477 1.00 93.38 805 CYS A CA 1
ATOM 6195 C C . CYS A 1 805 ? -0.879 21.738 12.947 1.00 93.38 805 CYS A C 1
ATOM 6197 O O . CYS A 1 805 ? -1.789 21.581 12.131 1.00 93.38 805 CYS A O 1
ATOM 6199 N N . ALA A 1 806 ? -1.042 21.536 14.256 1.00 91.25 806 ALA A N 1
ATOM 6200 C CA . ALA A 1 806 ? -2.311 21.101 14.828 1.00 91.25 806 ALA A CA 1
ATOM 6201 C C . ALA A 1 806 ? -3.390 22.192 14.756 1.00 91.25 806 ALA A C 1
ATOM 6203 O O . ALA A 1 806 ? -4.561 21.868 14.580 1.00 91.25 806 ALA A O 1
ATOM 6204 N N . HIS A 1 807 ? -3.025 23.473 14.873 1.00 92.75 807 HIS A N 1
ATOM 6205 C CA . HIS A 1 807 ? -3.972 24.578 14.749 1.00 92.75 807 HIS A CA 1
ATOM 6206 C C . HIS A 1 807 ? -3.263 25.925 14.497 1.00 92.75 807 HIS A C 1
ATOM 6208 O O . HIS A 1 807 ? -2.414 26.352 15.276 1.00 92.75 807 HIS A O 1
ATOM 6214 N N . TYR A 1 808 ? -3.664 26.671 13.462 1.00 91.62 808 TYR A N 1
ATOM 6215 C CA . TYR A 1 808 ? -3.003 27.931 13.061 1.00 91.62 808 TYR A CA 1
ATOM 6216 C C . TYR A 1 808 ? -3.123 29.042 14.114 1.00 91.62 808 TYR A C 1
ATOM 6218 O O . TYR A 1 808 ? -2.295 29.943 14.197 1.00 91.62 808 TYR A O 1
ATOM 6226 N N . GLY A 1 809 ? -4.197 29.010 14.902 1.00 87.94 809 GLY A N 1
ATOM 6227 C CA . GLY A 1 809 ? -4.439 29.938 16.007 1.00 87.94 809 GLY A CA 1
ATOM 6228 C C . GLY A 1 809 ? -3.500 29.792 17.206 1.00 87.94 809 GLY A C 1
ATOM 6229 O O . GLY A 1 809 ? -3.323 30.776 17.919 1.00 87.94 809 GLY A O 1
ATOM 6230 N N . SER A 1 810 ? -2.925 28.609 17.433 1.00 87.88 810 SER A N 1
ATOM 6231 C CA . SER A 1 810 ? -2.034 28.329 18.569 1.00 87.88 810 SER A CA 1
ATOM 6232 C C . SER A 1 810 ? -0.570 28.168 18.150 1.00 87.88 810 SER A C 1
ATOM 6234 O O . SER A 1 810 ? 0.306 28.355 18.986 1.00 87.88 810 SER A O 1
ATOM 6236 N N . ASP A 1 811 ? -0.296 27.898 16.869 1.00 89.88 811 ASP A N 1
ATOM 6237 C CA . ASP A 1 811 ? 1.057 27.811 16.314 1.00 89.88 811 ASP A CA 1
ATOM 6238 C C . ASP A 1 811 ? 1.621 29.206 15.946 1.00 89.88 811 ASP A C 1
ATOM 6240 O O . ASP A 1 811 ? 1.118 29.849 15.011 1.00 89.88 811 ASP A O 1
ATOM 6244 N N . PRO A 1 812 ? 2.673 29.701 16.633 1.00 87.75 812 PRO A N 1
ATOM 6245 C CA . PRO A 1 812 ? 3.264 31.008 16.347 1.00 87.75 812 PRO A CA 1
ATOM 6246 C C . PRO A 1 812 ? 3.850 31.121 14.933 1.00 87.75 812 PRO A C 1
ATOM 6248 O O . PRO A 1 812 ? 3.790 32.204 14.345 1.00 87.75 812 PRO A O 1
ATOM 6251 N N . ALA A 1 813 ? 4.360 30.024 14.359 1.00 88.56 813 ALA A N 1
ATOM 6252 C CA . ALA A 1 813 ? 4.957 30.020 13.020 1.00 88.56 813 ALA A CA 1
ATOM 6253 C C . ALA A 1 813 ? 3.919 30.318 11.926 1.00 88.56 813 ALA A C 1
ATOM 6255 O O . ALA A 1 813 ? 4.246 30.832 10.853 1.00 88.56 813 ALA A O 1
ATOM 6256 N N . MET A 1 814 ? 2.640 30.060 12.220 1.00 90.12 814 MET A N 1
ATOM 6257 C CA . MET A 1 814 ? 1.532 30.314 11.303 1.00 90.12 814 MET A CA 1
ATOM 6258 C C . MET A 1 814 ? 0.964 31.732 11.396 1.00 90.12 814 MET A C 1
ATOM 6260 O O . MET A 1 814 ? 0.081 32.069 10.606 1.00 90.12 814 MET A O 1
ATOM 6264 N N . ALA A 1 815 ? 1.467 32.599 12.283 1.00 87.94 815 ALA A N 1
ATOM 6265 C CA . ALA A 1 815 ? 0.959 33.964 12.452 1.00 87.94 815 ALA A CA 1
ATOM 6266 C C . ALA A 1 815 ? 0.852 34.785 11.142 1.00 87.94 815 ALA A C 1
ATOM 6268 O O . ALA A 1 815 ? -0.182 35.433 10.966 1.00 87.94 815 ALA A O 1
ATOM 6269 N N . PRO A 1 816 ? 1.813 34.733 10.189 1.00 85.81 816 PRO A N 1
ATOM 6270 C CA . PRO A 1 816 ? 1.703 35.465 8.920 1.00 85.81 816 PRO A CA 1
ATOM 6271 C C . PRO A 1 816 ? 0.572 34.971 8.006 1.00 85.81 816 PRO A C 1
ATOM 6273 O O . PRO A 1 816 ? 0.095 35.715 7.154 1.00 85.81 816 PRO A O 1
ATOM 6276 N N . TRP A 1 817 ? 0.149 33.716 8.173 1.00 84.44 817 TRP A N 1
ATOM 6277 C CA . TRP A 1 817 ? -0.828 33.043 7.313 1.00 84.44 817 TRP A CA 1
ATOM 6278 C C . TRP A 1 817 ? -2.199 32.889 7.975 1.00 84.44 817 TRP A C 1
ATOM 6280 O O . TRP A 1 817 ? -3.194 32.693 7.279 1.00 84.44 817 TRP A O 1
ATOM 6290 N N . ARG A 1 818 ? -2.260 32.974 9.310 1.00 87.94 818 ARG A N 1
ATOM 6291 C CA . ARG A 1 818 ? -3.415 32.627 10.147 1.00 87.94 818 ARG A CA 1
ATOM 6292 C C . ARG A 1 818 ? -4.713 33.275 9.684 1.00 87.94 818 ARG A C 1
ATOM 6294 O O . ARG A 1 818 ? -5.651 32.566 9.336 1.00 87.94 818 ARG A O 1
ATOM 6301 N N . ASP A 1 819 ? -4.768 34.602 9.637 1.00 86.44 819 ASP A N 1
ATOM 6302 C CA . ASP A 1 819 ? -6.025 35.316 9.382 1.00 86.44 819 ASP A CA 1
ATOM 6303 C C . ASP A 1 819 ? -6.508 35.128 7.933 1.00 86.44 819 ASP A C 1
ATOM 6305 O O . ASP A 1 819 ? -7.708 35.124 7.652 1.00 86.44 819 ASP A O 1
ATOM 6309 N N . ALA A 1 820 ? -5.585 34.960 6.981 1.00 84.25 820 ALA A N 1
ATOM 6310 C CA . ALA A 1 820 ? -5.921 34.643 5.596 1.00 84.25 820 ALA A CA 1
ATOM 6311 C C . ALA A 1 820 ? -6.433 33.201 5.461 1.00 84.25 820 ALA A C 1
ATOM 6313 O O . ALA A 1 820 ? -7.508 32.990 4.910 1.00 84.25 820 ALA A O 1
ATOM 6314 N N . ALA A 1 821 ? -5.712 32.225 6.013 1.00 85.81 821 ALA A N 1
ATOM 6315 C CA . ALA A 1 821 ? -6.046 30.806 5.929 1.00 85.81 821 ALA A CA 1
ATOM 6316 C C . ALA A 1 821 ? -7.368 30.471 6.645 1.00 85.81 821 ALA A C 1
ATOM 6318 O O . ALA A 1 821 ? -8.251 29.832 6.065 1.00 85.81 821 ALA A O 1
ATOM 6319 N N . MET A 1 822 ? -7.556 30.978 7.866 1.00 86.62 822 MET A N 1
ATOM 6320 C CA . MET A 1 822 ? -8.743 30.695 8.677 1.00 86.62 822 MET A CA 1
ATOM 6321 C C . MET A 1 822 ? -10.027 31.299 8.097 1.00 86.62 822 MET A C 1
ATOM 6323 O O . MET A 1 822 ? -11.082 30.675 8.195 1.00 86.62 822 MET A O 1
ATOM 6327 N N . ARG A 1 823 ? -9.957 32.457 7.417 1.00 86.06 823 ARG A N 1
ATOM 6328 C CA . ARG A 1 823 ? -11.111 33.029 6.686 1.00 86.06 823 ARG A CA 1
ATOM 6329 C C . ARG A 1 823 ? -11.664 32.093 5.611 1.00 86.06 823 ARG A C 1
ATOM 6331 O O . ARG A 1 823 ? -12.834 32.200 5.258 1.00 86.06 823 ARG A O 1
ATOM 6338 N N . HIS A 1 824 ? -10.836 31.181 5.112 1.00 85.00 824 HIS A N 1
ATOM 6339 C CA . HIS A 1 824 ? -11.203 30.190 4.105 1.00 85.00 824 HIS A CA 1
ATOM 6340 C C . HIS A 1 824 ? -11.360 28.777 4.685 1.00 85.00 824 HIS A C 1
ATOM 6342 O O . HIS A 1 824 ? -11.496 27.822 3.927 1.00 85.00 824 HIS A O 1
ATOM 6348 N N . GLY A 1 825 ? -11.383 28.643 6.016 1.00 88.06 825 GLY A N 1
ATOM 6349 C CA . GLY A 1 825 ? -11.638 27.383 6.711 1.00 88.06 825 GLY A CA 1
ATOM 6350 C C . GLY A 1 825 ? -10.420 26.475 6.878 1.00 88.06 825 GLY A C 1
ATOM 6351 O O . GLY A 1 825 ? -10.593 25.346 7.319 1.00 88.06 825 GLY A O 1
ATOM 6352 N N . VAL A 1 826 ? -9.205 26.925 6.550 1.00 90.25 826 VAL A N 1
ATOM 6353 C CA . VAL A 1 826 ? -7.978 26.165 6.840 1.00 90.25 826 VAL A CA 1
ATOM 6354 C C . VAL A 1 826 ? -7.618 26.360 8.310 1.00 90.25 826 VAL A C 1
ATOM 6356 O O . VAL A 1 826 ? -7.352 27.483 8.742 1.00 90.25 826 VAL A O 1
ATOM 6359 N N . VAL A 1 827 ? -7.609 25.267 9.071 1.00 91.88 827 VAL A N 1
ATOM 6360 C CA . VAL A 1 827 ? -7.391 25.277 10.525 1.00 91.88 827 VAL A CA 1
ATOM 6361 C C . VAL A 1 827 ? -6.079 24.601 10.902 1.00 91.88 827 VAL A C 1
ATOM 6363 O O . VAL A 1 827 ? -5.365 25.099 11.769 1.00 91.88 827 VAL A O 1
ATOM 6366 N N . SER A 1 828 ? -5.749 23.492 10.246 1.00 94.19 828 SER A N 1
ATOM 6367 C CA . SER A 1 828 ? -4.554 22.683 10.496 1.00 94.19 828 SER A CA 1
ATOM 6368 C C . SER A 1 828 ? -3.976 22.173 9.179 1.00 94.19 828 SER A C 1
ATOM 6370 O O . SER A 1 828 ? -4.637 22.235 8.135 1.00 94.19 828 SER A O 1
ATOM 6372 N N . HIS A 1 829 ? -2.733 21.690 9.200 1.00 95.19 829 HIS A N 1
ATOM 6373 C CA . HIS A 1 829 ? -2.160 21.026 8.033 1.00 95.19 829 HIS A CA 1
ATOM 6374 C C . HIS A 1 829 ? -1.029 20.059 8.386 1.00 95.19 829 HIS A C 1
ATOM 6376 O O . HIS A 1 829 ? -0.424 20.136 9.457 1.00 95.19 829 HIS A O 1
ATOM 6382 N N . VAL A 1 830 ? -0.716 19.182 7.435 1.00 97.19 830 VAL A N 1
ATOM 6383 C CA . VAL A 1 830 ? 0.473 18.327 7.446 1.00 97.19 830 VAL A CA 1
ATOM 6384 C C . VAL A 1 830 ? 1.272 18.525 6.162 1.00 97.19 830 VAL A C 1
ATOM 6386 O O . VAL A 1 830 ? 0.699 18.605 5.075 1.00 97.19 830 VAL A O 1
ATOM 6389 N N . ALA A 1 831 ? 2.592 18.625 6.299 1.00 96.62 831 ALA A N 1
ATOM 6390 C CA . ALA A 1 831 ? 3.553 18.737 5.215 1.00 96.62 831 ALA A CA 1
ATOM 6391 C C . ALA A 1 831 ? 4.349 17.433 5.095 1.00 96.62 831 ALA A C 1
ATOM 6393 O O . ALA A 1 831 ? 4.998 16.985 6.041 1.00 96.62 831 ALA A O 1
ATOM 6394 N N . ILE A 1 832 ? 4.284 16.823 3.916 1.00 97.56 832 ILE A N 1
ATOM 6395 C CA . ILE A 1 832 ? 4.844 15.510 3.613 1.00 97.56 832 ILE A CA 1
ATOM 6396 C C . ILE A 1 832 ? 5.954 15.701 2.573 1.00 97.56 832 ILE A C 1
ATOM 6398 O O . ILE A 1 832 ? 5.655 15.973 1.406 1.00 97.56 832 ILE A O 1
ATOM 6402 N N . PRO A 1 833 ? 7.236 15.572 2.948 1.00 95.12 833 PRO A N 1
ATOM 6403 C CA . PRO A 1 833 ? 8.323 15.607 1.981 1.00 95.12 833 PRO A CA 1
ATOM 6404 C C . PRO A 1 833 ? 8.365 14.299 1.198 1.00 95.12 833 PRO A C 1
ATOM 6406 O O . PRO A 1 833 ? 8.261 13.221 1.780 1.00 95.12 833 PRO A O 1
ATOM 6409 N N . LEU A 1 834 ? 8.532 14.392 -0.117 1.00 93.19 834 LEU A N 1
ATOM 6410 C CA . LEU A 1 834 ? 8.689 13.253 -1.015 1.00 93.19 834 LEU A CA 1
ATOM 6411 C C . LEU A 1 834 ? 10.154 13.164 -1.442 1.00 93.19 834 LEU A C 1
ATOM 6413 O O . LEU A 1 834 ? 10.662 14.100 -2.062 1.00 93.19 834 LEU A O 1
ATOM 6417 N N . CYS A 1 835 ? 10.833 12.065 -1.121 1.00 87.25 835 CYS A N 1
ATOM 6418 C CA . CYS A 1 835 ? 12.267 11.895 -1.337 1.00 87.25 835 CYS A CA 1
ATOM 6419 C C . CYS A 1 835 ? 12.567 10.821 -2.402 1.00 87.25 835 CYS A C 1
ATOM 6421 O O . CYS A 1 835 ? 11.955 9.759 -2.413 1.00 87.25 835 CYS A O 1
ATOM 6423 N N . LEU A 1 836 ? 13.553 11.078 -3.275 1.00 75.06 836 LEU A N 1
ATOM 6424 C CA . LEU A 1 836 ? 14.084 10.089 -4.243 1.00 75.06 836 LEU A CA 1
ATOM 6425 C C . LEU A 1 836 ? 15.329 9.349 -3.733 1.00 75.06 836 LEU A C 1
ATOM 6427 O O . LEU A 1 836 ? 15.721 8.322 -4.268 1.00 75.06 836 LEU A O 1
ATOM 6431 N N . THR A 1 837 ? 15.998 9.897 -2.728 1.00 64.31 837 THR A N 1
ATOM 6432 C CA . THR A 1 837 ? 17.100 9.259 -1.999 1.00 64.31 837 THR A CA 1
ATOM 6433 C C . THR A 1 837 ? 16.872 9.526 -0.520 1.00 64.31 837 THR A C 1
ATOM 6435 O O . THR A 1 837 ? 16.282 10.569 -0.207 1.00 64.31 837 THR A O 1
ATOM 6438 N N . PRO A 1 838 ? 17.332 8.653 0.396 1.00 63.94 838 PRO A N 1
ATOM 6439 C CA . PRO A 1 838 ? 17.154 8.879 1.824 1.00 63.94 838 PRO A CA 1
ATOM 6440 C C . PRO A 1 838 ? 17.590 10.305 2.191 1.00 63.94 838 PRO A C 1
ATOM 6442 O O . PRO A 1 838 ? 18.738 10.681 1.967 1.00 63.94 838 PRO A O 1
ATOM 6445 N N . ARG A 1 839 ? 16.645 11.095 2.722 1.00 70.44 839 ARG A N 1
ATOM 6446 C CA . ARG A 1 839 ? 16.819 12.477 3.214 1.00 70.44 839 ARG A CA 1
ATOM 6447 C C . ARG A 1 839 ? 16.976 13.618 2.195 1.00 70.44 839 ARG A C 1
ATOM 6449 O O . ARG A 1 839 ? 17.326 14.715 2.614 1.00 70.44 839 ARG A O 1
ATOM 6456 N N . VAL A 1 840 ? 16.694 13.426 0.902 1.00 81.62 840 VAL A N 1
ATOM 6457 C CA . VAL A 1 840 ? 16.668 14.552 -0.064 1.00 81.62 840 VAL A CA 1
ATOM 6458 C C . VAL A 1 840 ? 15.265 14.727 -0.650 1.00 81.62 840 VAL A C 1
ATOM 6460 O O . VAL A 1 840 ? 14.901 13.977 -1.565 1.00 81.62 840 VAL A O 1
ATOM 6463 N N . PRO A 1 841 ? 14.479 15.701 -0.151 1.00 88.88 841 PRO A N 1
ATOM 6464 C CA . PRO A 1 841 ? 13.169 16.009 -0.706 1.00 88.88 841 PRO A CA 1
ATOM 6465 C C . PRO A 1 841 ? 13.282 16.558 -2.126 1.00 88.88 841 PRO A C 1
ATOM 6467 O O . PRO A 1 841 ? 14.145 17.375 -2.436 1.00 88.88 841 PRO A O 1
ATOM 6470 N N . VAL A 1 842 ? 12.391 16.101 -3.000 1.00 88.19 842 VAL A N 1
ATOM 6471 C CA . VAL A 1 842 ? 12.247 16.601 -4.376 1.00 88.19 842 VAL A CA 1
ATOM 6472 C C . VAL A 1 842 ? 10.933 17.341 -4.591 1.00 88.19 842 VAL A C 1
ATOM 6474 O O . VAL A 1 842 ? 10.802 18.087 -5.558 1.00 88.19 842 VAL A O 1
ATOM 6477 N N . ALA A 1 843 ? 9.967 17.130 -3.698 1.00 91.62 843 ALA A N 1
ATOM 6478 C CA . ALA A 1 843 ? 8.681 17.807 -3.664 1.00 91.62 843 ALA A CA 1
ATOM 6479 C C . ALA A 1 843 ? 8.093 17.755 -2.246 1.00 91.62 843 ALA A C 1
ATOM 6481 O O . ALA A 1 843 ? 8.480 16.914 -1.433 1.00 91.62 843 ALA A O 1
ATOM 6482 N N . ILE A 1 844 ? 7.135 18.633 -1.969 1.00 94.69 844 ILE A N 1
ATOM 6483 C CA . ILE A 1 844 ? 6.293 18.615 -0.773 1.00 94.69 844 ILE A CA 1
ATOM 6484 C C . ILE A 1 844 ? 4.857 18.367 -1.212 1.00 94.69 844 ILE A C 1
ATOM 6486 O O . ILE A 1 844 ? 4.370 19.019 -2.136 1.00 94.69 844 ILE A O 1
ATOM 6490 N N . LEU A 1 845 ? 4.181 17.466 -0.509 1.00 97.19 845 LEU A N 1
ATOM 6491 C CA . LEU A 1 845 ? 2.737 17.295 -0.530 1.00 97.19 845 LEU A CA 1
ATOM 6492 C C . LEU A 1 845 ? 2.163 17.849 0.781 1.00 97.19 845 LEU A C 1
ATOM 6494 O O . LEU A 1 845 ? 2.502 17.371 1.859 1.00 97.19 845 LEU A O 1
ATOM 6498 N N . ALA A 1 846 ? 1.303 18.858 0.706 1.00 95.94 846 ALA A N 1
ATOM 6499 C CA . ALA A 1 846 ? 0.660 19.482 1.856 1.00 95.94 846 ALA A CA 1
ATOM 6500 C C . ALA A 1 846 ? -0.843 19.167 1.876 1.00 95.94 846 ALA A C 1
ATOM 6502 O O . ALA A 1 846 ? -1.539 19.358 0.873 1.00 95.94 846 ALA A O 1
ATOM 6503 N N . LEU A 1 847 ? -1.348 18.700 3.021 1.00 97.12 847 LEU A N 1
ATOM 6504 C CA . LEU A 1 847 ? -2.771 18.428 3.248 1.00 97.12 847 LEU A CA 1
ATOM 6505 C C . LEU A 1 847 ? -3.309 19.415 4.282 1.00 97.12 847 LEU A C 1
ATOM 6507 O O . LEU A 1 847 ? -2.879 19.404 5.433 1.00 97.12 847 LEU A O 1
ATOM 6511 N N . TYR A 1 848 ? -4.256 20.253 3.875 1.00 94.69 848 TYR A N 1
ATOM 6512 C CA . TYR A 1 848 ? -4.889 21.263 4.718 1.00 94.69 848 TYR A CA 1
ATOM 6513 C C . TYR A 1 848 ? -6.259 20.773 5.180 1.00 94.69 848 TYR A C 1
ATOM 6515 O O . TYR A 1 848 ? -7.057 20.310 4.363 1.00 94.69 848 TYR A O 1
ATOM 6523 N N . SER A 1 849 ? -6.548 20.905 6.471 1.00 94.69 849 SER A N 1
ATOM 6524 C CA . SER A 1 849 ? -7.762 20.394 7.110 1.00 94.69 849 SER A CA 1
ATOM 6525 C C . SER A 1 849 ? -8.567 21.520 7.775 1.00 94.69 849 SER A C 1
ATOM 6527 O O . SER A 1 849 ? -7.981 22.489 8.276 1.00 94.69 849 SER A O 1
ATOM 6529 N N . PRO A 1 850 ? -9.912 21.415 7.798 1.00 93.00 850 PRO A N 1
ATOM 6530 C CA . PRO A 1 850 ? -10.773 22.339 8.529 1.00 93.00 850 PRO A CA 1
ATOM 6531 C C . PRO A 1 850 ? -10.929 21.977 10.014 1.00 93.00 850 PRO A C 1
ATOM 6533 O O . PRO A 1 850 ? -11.677 22.642 10.727 1.00 93.00 850 PRO A O 1
ATOM 6536 N N . TYR A 1 851 ? -10.257 20.926 10.485 1.00 91.88 851 TYR A N 1
ATOM 6537 C CA . TYR A 1 851 ? -10.376 20.418 11.849 1.00 91.88 851 TYR A CA 1
ATOM 6538 C C . TYR A 1 851 ? -9.140 20.765 12.679 1.00 91.88 851 TYR A C 1
ATOM 6540 O O . TYR A 1 851 ? -8.012 20.730 12.186 1.00 91.88 851 TYR A O 1
ATOM 6548 N N . ALA A 1 852 ? -9.347 21.095 13.949 1.00 86.69 852 ALA A N 1
ATOM 6549 C CA . ALA A 1 852 ? -8.280 21.354 14.903 1.00 86.69 852 ALA A CA 1
ATOM 6550 C C . ALA A 1 852 ? -7.651 20.019 15.329 1.00 86.69 852 ALA A C 1
ATOM 6552 O O . ALA A 1 852 ? -8.351 19.120 15.763 1.00 86.69 852 ALA A O 1
ATOM 6553 N N . GLY A 1 853 ? -6.342 19.844 15.178 1.00 83.88 853 GLY A N 1
ATOM 6554 C CA . GLY A 1 853 ? -5.695 18.542 15.382 1.00 83.88 853 GLY A CA 1
ATOM 6555 C C . GLY A 1 853 ? -5.843 17.585 14.194 1.00 83.88 853 GLY A C 1
ATOM 6556 O O . GLY A 1 853 ? -5.618 16.385 14.335 1.00 83.88 853 GLY A O 1
ATOM 6557 N N . GLY A 1 854 ? -6.192 18.103 13.011 1.00 88.88 854 GLY A N 1
ATOM 6558 C CA . GLY A 1 854 ? -6.171 17.326 11.776 1.00 88.88 854 GLY A CA 1
ATOM 6559 C C . GLY A 1 854 ? -4.814 16.654 11.564 1.00 88.88 854 GLY A C 1
ATOM 6560 O O . GLY A 1 854 ? -3.768 17.297 11.655 1.00 88.88 854 GLY A O 1
ATOM 6561 N N . PHE A 1 855 ? -4.850 15.359 11.264 1.00 92.50 855 PHE A N 1
ATOM 6562 C CA . PHE A 1 855 ? -3.676 14.515 11.038 1.00 92.50 855 PHE A CA 1
ATOM 6563 C C . PHE A 1 855 ? -2.765 14.259 12.255 1.00 92.50 855 PHE A C 1
ATOM 6565 O O . PHE A 1 855 ? -1.565 14.060 12.062 1.00 92.50 855 PHE A O 1
ATOM 6572 N N . GLN A 1 856 ? -3.318 14.254 13.476 1.00 89.19 856 GLN A N 1
ATOM 6573 C CA . GLN A 1 856 ? -2.565 14.069 14.734 1.00 89.19 856 GLN A CA 1
ATOM 6574 C C . GLN A 1 856 ? -2.846 12.751 15.481 1.00 89.19 856 GLN A C 1
ATOM 6576 O O . GLN A 1 856 ? -2.060 12.366 16.344 1.00 89.19 856 GLN A O 1
ATOM 6581 N N . SER A 1 857 ? -3.968 12.075 15.202 1.00 89.38 857 SER A N 1
ATOM 6582 C CA . SER A 1 857 ? -4.268 10.757 15.806 1.00 89.38 857 SER A CA 1
ATOM 6583 C C . SER A 1 857 ? -3.332 9.664 15.286 1.00 89.38 857 SER A C 1
ATOM 6585 O O . SER A 1 857 ? -2.730 9.823 14.221 1.00 89.38 857 SER A O 1
ATOM 6587 N N . GLU A 1 858 ? -3.240 8.530 15.986 1.00 86.31 858 GLU A N 1
ATOM 6588 C CA . GLU A 1 858 ? -2.370 7.418 15.570 1.00 86.31 858 GLU A CA 1
ATOM 6589 C C . GLU A 1 858 ? -2.774 6.864 14.196 1.00 86.31 858 GLU A C 1
ATOM 6591 O O . GLU A 1 858 ? -1.927 6.661 13.322 1.00 86.31 858 GLU A O 1
ATOM 6596 N N . ASP A 1 859 ? -4.079 6.704 13.956 1.00 86.06 859 ASP A N 1
ATOM 6597 C CA . ASP A 1 859 ? -4.602 6.256 12.659 1.00 86.06 859 ASP A CA 1
ATOM 6598 C C . ASP A 1 859 ? -4.312 7.273 11.543 1.00 86.06 859 ASP A C 1
ATOM 6600 O O . ASP A 1 859 ? -3.924 6.896 10.436 1.00 86.06 859 ASP A O 1
ATOM 6604 N N . GLN A 1 860 ? -4.432 8.575 11.825 1.00 92.94 860 GLN A N 1
ATOM 6605 C CA . GLN A 1 860 ? -4.092 9.596 10.834 1.00 92.94 860 GLN A CA 1
ATOM 6606 C C . GLN A 1 860 ? -2.581 9.684 10.573 1.00 92.94 860 GLN A C 1
ATOM 6608 O O . GLN A 1 860 ? -2.186 9.938 9.435 1.00 92.94 860 GLN A O 1
ATOM 6613 N N . HIS A 1 861 ? -1.735 9.475 11.587 1.00 92.44 861 HIS A N 1
ATOM 6614 C CA . HIS A 1 861 ? -0.288 9.361 11.399 1.00 92.44 861 HIS A CA 1
ATOM 6615 C C . HIS A 1 861 ? 0.036 8.209 10.459 1.00 92.44 861 HIS A C 1
ATOM 6617 O O . HIS A 1 861 ? 0.666 8.437 9.430 1.00 92.44 861 HIS A O 1
ATOM 6623 N N . SER A 1 862 ? -0.505 7.022 10.742 1.00 88.38 862 SER A N 1
ATOM 6624 C CA . SER A 1 862 ? -0.328 5.850 9.888 1.00 88.38 862 SER A CA 1
ATOM 6625 C C . SER A 1 862 ? -0.808 6.104 8.455 1.00 88.38 862 SER A C 1
ATOM 6627 O O . SER A 1 862 ? -0.113 5.763 7.500 1.00 88.38 862 SER A O 1
ATOM 6629 N N . PHE A 1 863 ? -1.959 6.760 8.278 1.00 93.25 863 PHE A N 1
ATOM 6630 C CA . PHE A 1 863 ? -2.472 7.134 6.958 1.00 93.25 863 PHE A CA 1
ATOM 6631 C C . PHE A 1 863 ? -1.502 8.044 6.187 1.00 93.25 863 PHE A C 1
ATOM 6633 O O . PHE A 1 863 ? -1.222 7.798 5.014 1.00 93.25 863 PHE A O 1
ATOM 6640 N N . VAL A 1 864 ? -0.958 9.074 6.841 1.00 96.31 864 VAL A N 1
ATOM 6641 C CA . VAL A 1 864 ? -0.004 10.013 6.231 1.00 96.31 864 VAL A CA 1
ATOM 6642 C C . VAL A 1 864 ? 1.344 9.348 5.932 1.00 96.31 864 VAL A C 1
ATOM 6644 O O . VAL A 1 864 ? 1.900 9.555 4.850 1.00 96.31 864 VAL A O 1
ATOM 6647 N N . ASP A 1 865 ? 1.850 8.523 6.847 1.00 90.88 865 ASP A N 1
ATOM 6648 C CA . ASP A 1 865 ? 3.112 7.797 6.681 1.00 90.88 865 ASP A CA 1
ATOM 6649 C C . ASP A 1 865 ? 3.023 6.812 5.507 1.00 90.88 865 ASP A C 1
ATOM 6651 O O . ASP A 1 865 ? 3.931 6.740 4.676 1.00 90.88 865 ASP A O 1
ATOM 6655 N N . GLN A 1 866 ? 1.890 6.118 5.369 1.00 88.19 866 GLN A N 1
ATOM 6656 C CA . GLN A 1 866 ? 1.634 5.223 4.241 1.00 88.19 866 GLN A CA 1
ATOM 6657 C C . GLN A 1 866 ? 1.530 5.984 2.913 1.00 88.19 866 GLN A C 1
ATOM 6659 O O . GLN A 1 866 ? 2.081 5.521 1.913 1.00 88.19 866 GLN A O 1
ATOM 6664 N N . ILE A 1 867 ? 0.895 7.165 2.882 1.00 95.44 867 ILE A N 1
ATOM 6665 C CA . ILE A 1 867 ? 0.898 8.029 1.688 1.00 95.44 867 ILE A CA 1
ATOM 6666 C C . ILE A 1 867 ? 2.337 8.360 1.290 1.00 95.44 867 ILE A C 1
ATOM 6668 O O . ILE A 1 867 ? 2.705 8.167 0.132 1.00 95.44 867 ILE A O 1
ATOM 6672 N N . LYS A 1 868 ? 3.162 8.826 2.235 1.00 93.50 868 LYS A N 1
ATOM 6673 C CA . LYS A 1 868 ? 4.570 9.148 1.971 1.00 93.50 868 LYS A CA 1
ATOM 6674 C C . LYS A 1 868 ? 5.316 7.944 1.400 1.00 93.50 868 LYS A C 1
ATOM 6676 O O . LYS A 1 868 ? 5.890 8.057 0.321 1.00 93.50 868 LYS A O 1
ATOM 6681 N N . ALA A 1 869 ? 5.253 6.799 2.077 1.00 83.75 869 ALA A N 1
ATOM 6682 C CA . ALA A 1 869 ? 5.968 5.591 1.677 1.00 83.75 869 ALA A CA 1
ATOM 6683 C C . ALA A 1 869 ? 5.584 5.132 0.261 1.00 83.75 869 ALA A C 1
ATOM 6685 O O . ALA A 1 869 ? 6.451 4.875 -0.573 1.00 83.75 869 ALA A O 1
ATOM 6686 N N . VAL A 1 870 ? 4.283 5.087 -0.042 1.00 84.94 870 VAL A N 1
ATOM 6687 C CA . VAL A 1 870 ? 3.780 4.680 -1.362 1.00 84.94 870 VAL A CA 1
ATOM 6688 C C . VAL A 1 870 ? 4.231 5.648 -2.456 1.00 84.94 870 VAL A C 1
ATOM 6690 O O . VAL A 1 870 ? 4.640 5.214 -3.533 1.00 84.94 870 VAL A O 1
ATOM 6693 N N . LEU A 1 871 ? 4.185 6.957 -2.200 1.00 90.19 871 LEU A N 1
ATOM 6694 C CA . LEU A 1 871 ? 4.594 7.954 -3.187 1.00 90.19 871 LEU A CA 1
ATOM 6695 C C . LEU A 1 871 ? 6.101 7.960 -3.422 1.00 90.19 871 LEU A C 1
ATOM 6697 O O . LEU A 1 871 ? 6.522 8.121 -4.562 1.00 90.19 871 LEU A O 1
ATOM 6701 N N . GLU A 1 872 ? 6.916 7.754 -2.393 1.00 85.38 872 GLU A N 1
ATOM 6702 C CA . GLU A 1 872 ? 8.368 7.645 -2.557 1.00 85.38 872 GLU A CA 1
ATOM 6703 C C . GLU A 1 872 ? 8.751 6.427 -3.400 1.00 85.38 872 GLU A C 1
ATOM 6705 O O . GLU A 1 872 ? 9.553 6.555 -4.324 1.00 85.38 872 GLU A O 1
ATOM 6710 N N . LEU A 1 873 ? 8.104 5.279 -3.172 1.00 77.06 873 LEU A N 1
ATOM 6711 C CA . LEU A 1 873 ? 8.270 4.092 -4.017 1.00 77.06 873 LEU A CA 1
ATOM 6712 C C . LEU A 1 873 ? 7.841 4.355 -5.468 1.00 77.06 873 LEU A C 1
ATOM 6714 O O . LEU A 1 873 ? 8.550 3.993 -6.407 1.00 77.06 873 LEU A O 1
ATOM 6718 N N . ALA A 1 874 ? 6.709 5.032 -5.667 1.00 79.44 874 ALA A N 1
ATOM 6719 C CA . ALA A 1 874 ? 6.232 5.392 -6.999 1.00 79.44 874 ALA A CA 1
ATOM 6720 C C . ALA A 1 874 ? 7.191 6.350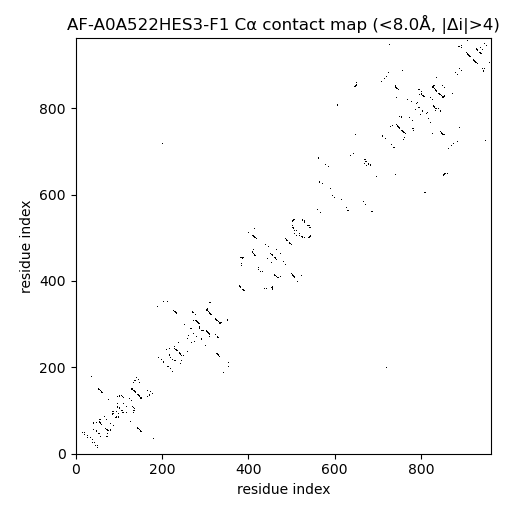 -7.723 1.00 79.44 874 ALA A C 1
ATOM 6722 O O . ALA A 1 874 ? 7.437 6.204 -8.919 1.00 79.44 874 ALA A O 1
ATOM 6723 N N . LEU A 1 875 ? 7.756 7.318 -7.001 1.00 80.44 875 LEU A N 1
ATOM 6724 C CA . LEU A 1 875 ? 8.719 8.273 -7.539 1.00 80.44 875 LEU A CA 1
ATOM 6725 C C . LEU A 1 875 ? 10.049 7.603 -7.897 1.00 80.44 875 LEU A C 1
ATOM 6727 O O . LEU A 1 875 ? 10.597 7.906 -8.956 1.00 80.44 875 LEU A O 1
ATOM 6731 N N . LEU A 1 876 ? 10.528 6.671 -7.068 1.00 75.00 876 LEU A N 1
ATOM 6732 C CA . LEU A 1 876 ? 11.697 5.839 -7.368 1.00 75.00 876 LEU A CA 1
ATOM 6733 C C . LEU A 1 876 ? 11.498 5.039 -8.659 1.00 75.00 876 LEU A C 1
ATOM 6735 O O . LEU A 1 876 ? 12.381 5.028 -9.511 1.00 75.00 876 LEU A O 1
ATOM 6739 N N . ARG A 1 877 ? 10.314 4.441 -8.845 1.00 76.88 877 ARG A N 1
ATOM 6740 C CA . ARG A 1 877 ? 9.965 3.694 -10.065 1.00 76.88 877 ARG A CA 1
ATOM 6741 C C . ARG A 1 877 ? 9.959 4.574 -11.319 1.00 76.88 877 ARG A C 1
ATOM 6743 O O . ARG A 1 877 ? 10.326 4.116 -12.394 1.00 76.88 877 ARG A O 1
ATOM 6750 N N . ILE A 1 878 ? 9.486 5.813 -11.204 1.00 72.69 878 ILE A N 1
ATOM 6751 C CA . ILE A 1 878 ? 9.274 6.704 -12.354 1.00 72.69 878 ILE A CA 1
ATOM 6752 C C . ILE A 1 878 ? 10.560 7.448 -12.766 1.00 72.69 878 ILE A C 1
ATOM 6754 O O . ILE A 1 878 ? 10.647 7.921 -13.897 1.00 72.69 878 ILE A O 1
ATOM 6758 N N . ALA A 1 879 ? 11.569 7.571 -11.896 1.00 60.34 879 ALA A N 1
ATOM 6759 C CA . ALA A 1 879 ? 12.681 8.491 -12.132 1.00 60.34 879 ALA A CA 1
ATOM 6760 C C . ALA A 1 879 ? 14.069 7.829 -12.243 1.00 60.34 879 ALA A C 1
ATOM 6762 O O . ALA A 1 879 ? 14.688 7.521 -11.227 1.00 60.34 879 ALA A O 1
ATOM 6763 N N . PRO A 1 880 ? 14.724 7.898 -13.416 1.00 50.56 880 PRO A N 1
ATOM 6764 C CA . PRO A 1 880 ? 16.079 8.418 -13.486 1.00 50.56 880 PRO A CA 1
ATOM 6765 C C . PRO A 1 880 ? 15.997 9.955 -13.454 1.00 50.56 880 PRO A C 1
ATOM 6767 O O . PRO A 1 880 ? 15.238 10.557 -14.213 1.00 50.56 880 PRO A O 1
ATOM 6770 N N . ARG A 1 881 ? 16.793 10.611 -12.595 1.00 47.62 881 ARG A N 1
ATOM 6771 C CA . ARG A 1 881 ? 16.800 12.062 -12.246 1.00 47.62 881 ARG A CA 1
ATOM 6772 C C . ARG A 1 881 ? 16.642 13.102 -13.388 1.00 47.62 881 ARG A C 1
ATOM 6774 O O . ARG A 1 881 ? 16.482 14.283 -13.098 1.00 47.62 881 ARG A O 1
ATOM 6781 N N . ARG A 1 882 ? 16.681 12.714 -14.669 1.00 42.44 882 ARG A N 1
ATOM 6782 C CA . ARG A 1 882 ? 16.487 13.575 -15.853 1.00 42.44 882 ARG A CA 1
ATOM 6783 C C . ARG A 1 882 ? 15.029 13.742 -16.322 1.00 42.44 882 ARG A C 1
ATOM 6785 O O . ARG A 1 882 ? 14.810 14.555 -17.212 1.00 42.44 882 ARG A O 1
ATOM 6792 N N . GLN A 1 883 ? 14.053 13.024 -15.754 1.00 50.53 883 GLN A N 1
ATOM 6793 C CA . GLN A 1 883 ? 12.656 12.997 -16.241 1.00 50.53 883 GLN A CA 1
ATOM 6794 C C . GLN A 1 883 ? 11.611 13.682 -15.339 1.00 50.53 883 GLN A C 1
ATOM 6796 O O . GLN A 1 883 ? 10.412 13.531 -15.570 1.00 50.53 883 GLN A O 1
ATOM 6801 N N . LEU A 1 884 ? 12.005 14.468 -14.329 1.00 58.94 884 LEU A N 1
ATOM 6802 C CA . LEU A 1 884 ? 11.015 15.304 -13.640 1.00 58.94 884 LEU A CA 1
ATOM 6803 C C . LEU A 1 884 ? 10.477 16.345 -14.631 1.00 58.94 884 LEU A C 1
ATOM 6805 O O . LEU A 1 884 ? 11.259 17.082 -15.235 1.00 58.94 884 LEU A O 1
ATOM 6809 N N . ALA A 1 885 ? 9.150 16.394 -14.792 1.00 62.69 885 ALA A N 1
ATOM 6810 C CA . ALA A 1 885 ? 8.477 17.352 -15.666 1.00 62.69 885 ALA A CA 1
ATOM 6811 C C . ALA A 1 885 ? 8.971 18.784 -15.397 1.00 62.69 885 ALA A C 1
ATOM 6813 O O . ALA A 1 885 ? 9.407 19.099 -14.285 1.00 62.69 885 ALA A O 1
ATOM 6814 N N . ALA A 1 886 ? 8.901 19.668 -16.394 1.00 71.25 886 ALA A N 1
ATOM 6815 C CA . ALA A 1 886 ? 9.266 21.068 -16.197 1.00 71.25 886 ALA A CA 1
ATOM 6816 C C . ALA A 1 886 ? 8.451 21.674 -15.040 1.00 71.25 886 ALA A C 1
ATOM 6818 O O . ALA A 1 886 ? 7.232 21.484 -14.965 1.00 71.25 886 ALA A O 1
ATOM 6819 N N . LEU A 1 887 ? 9.134 22.385 -14.136 1.00 74.56 887 LEU A N 1
ATOM 6820 C CA . LEU A 1 887 ? 8.483 23.097 -13.040 1.00 74.56 887 LEU A CA 1
ATOM 6821 C C . LEU A 1 887 ? 7.538 24.142 -13.636 1.00 74.56 887 LEU A C 1
ATOM 6823 O O . LEU A 1 887 ? 7.982 25.077 -14.302 1.00 74.56 887 LEU A O 1
ATOM 6827 N N . LEU A 1 888 ? 6.239 23.963 -13.410 1.00 77.50 888 LEU A N 1
ATOM 6828 C CA . LEU A 1 888 ? 5.204 24.878 -13.872 1.00 77.50 888 LEU A CA 1
ATOM 6829 C C . LEU A 1 888 ? 4.216 25.162 -12.737 1.00 77.50 888 LEU A C 1
ATOM 6831 O O . LEU A 1 888 ? 3.651 24.208 -12.197 1.00 77.50 888 LEU A O 1
ATOM 6835 N N . PRO A 1 889 ? 3.950 26.442 -12.414 1.00 80.12 889 PRO A N 1
ATOM 6836 C CA . PRO A 1 889 ? 2.960 26.801 -11.406 1.00 80.12 889 PRO A CA 1
ATOM 6837 C C . PRO A 1 889 ? 1.555 26.288 -11.747 1.00 80.12 889 PRO A C 1
ATOM 6839 O O . PRO A 1 889 ? 1.138 26.319 -12.910 1.00 80.12 889 PRO A O 1
ATOM 6842 N N . ALA A 1 890 ? 0.789 25.904 -10.724 1.00 80.12 890 ALA A N 1
ATOM 6843 C CA . ALA A 1 890 ? -0.559 25.350 -10.861 1.00 80.12 890 ALA A CA 1
ATOM 6844 C C . ALA A 1 890 ? -1.488 26.259 -11.683 1.00 80.12 890 ALA A C 1
ATOM 6846 O O . ALA A 1 890 ? -2.133 25.799 -12.622 1.00 80.12 890 ALA A O 1
ATOM 6847 N N . PHE A 1 891 ? -1.474 27.571 -11.420 1.00 73.44 891 PHE A N 1
ATOM 6848 C CA . PHE A 1 891 ? -2.309 28.536 -12.147 1.00 73.44 891 PHE A CA 1
ATOM 6849 C C . PHE A 1 891 ? -1.948 28.639 -13.640 1.00 73.44 891 PHE A C 1
ATOM 6851 O O . PHE A 1 891 ? -2.817 28.872 -14.478 1.00 73.44 891 PHE A O 1
ATOM 6858 N N . VAL A 1 892 ? -0.671 28.447 -13.999 1.00 76.38 892 VAL A N 1
ATOM 6859 C CA . VAL A 1 892 ? -0.231 28.429 -15.403 1.00 76.38 892 VAL A CA 1
ATOM 6860 C C . VAL A 1 892 ? -0.758 27.173 -16.090 1.00 76.38 892 VAL A C 1
ATOM 6862 O O . VAL A 1 892 ? -1.224 27.249 -17.229 1.00 76.38 892 VAL A O 1
ATOM 6865 N N . ARG A 1 893 ? -0.729 26.027 -15.395 1.00 78.19 893 ARG A N 1
ATOM 6866 C CA . ARG A 1 893 ? -1.291 24.776 -15.916 1.00 78.19 893 ARG A CA 1
ATOM 6867 C C . ARG A 1 893 ? -2.798 24.859 -16.099 1.00 78.19 893 ARG A C 1
ATOM 6869 O O . ARG A 1 893 ? -3.288 24.522 -17.175 1.00 78.19 893 ARG A O 1
ATOM 6876 N N . GLU A 1 894 ? -3.517 25.334 -15.086 1.00 77.38 894 GLU A N 1
ATOM 6877 C CA . GLU A 1 894 ? -4.965 25.537 -15.151 1.00 77.38 894 GLU A CA 1
ATOM 6878 C C . GLU A 1 894 ? -5.343 26.452 -16.311 1.00 77.38 894 GLU A C 1
ATOM 6880 O O . GLU A 1 894 ? -6.217 26.095 -17.097 1.00 77.38 894 GLU A O 1
ATOM 6885 N N . ARG A 1 895 ? -4.625 27.569 -16.492 1.00 81.12 895 ARG A N 1
ATOM 6886 C CA . ARG A 1 895 ? -4.847 28.483 -17.617 1.00 81.12 895 ARG A CA 1
ATOM 6887 C C . ARG A 1 895 ? -4.741 27.774 -18.967 1.00 81.12 895 ARG A C 1
ATOM 6889 O O . ARG A 1 895 ? -5.644 27.900 -19.788 1.00 81.12 895 ARG A O 1
ATOM 6896 N N . TRP A 1 896 ? -3.670 27.016 -19.216 1.00 84.31 896 TRP A N 1
ATOM 6897 C CA . TRP A 1 896 ? -3.496 26.336 -20.508 1.00 84.31 896 TRP A CA 1
ATOM 6898 C C . TRP A 1 896 ? -4.489 25.199 -20.728 1.00 84.31 896 TRP A C 1
ATOM 6900 O O . TRP A 1 896 ? -4.970 25.012 -21.846 1.00 84.31 896 TRP A O 1
ATOM 6910 N N . ARG A 1 897 ? -4.841 24.465 -19.669 1.00 81.88 897 ARG A N 1
ATOM 6911 C CA . ARG A 1 897 ? -5.879 23.431 -19.727 1.00 81.88 897 ARG A CA 1
ATOM 6912 C C . ARG A 1 897 ? -7.248 24.035 -20.009 1.00 81.88 897 ARG A C 1
ATOM 6914 O O . ARG A 1 897 ? -7.969 23.501 -20.847 1.00 81.88 897 ARG A O 1
ATOM 6921 N N . ALA A 1 898 ? -7.581 25.154 -19.369 1.00 80.75 898 ALA A N 1
ATOM 6922 C CA . ALA A 1 898 ? -8.812 25.894 -19.614 1.00 80.75 898 ALA A CA 1
ATOM 6923 C C . ALA A 1 898 ? -8.852 26.459 -21.040 1.00 80.75 898 ALA A C 1
ATOM 6925 O O . ALA A 1 898 ? -9.869 26.317 -21.711 1.00 80.75 898 ALA A O 1
ATOM 6926 N N . ALA A 1 899 ? -7.742 27.005 -21.545 1.00 83.81 899 ALA A N 1
ATOM 6927 C CA . ALA A 1 899 ? -7.640 27.488 -22.921 1.00 83.81 899 ALA A CA 1
ATOM 6928 C C . ALA A 1 899 ? -7.851 26.355 -23.942 1.00 83.81 899 ALA A C 1
ATOM 6930 O O . ALA A 1 899 ? -8.688 26.474 -24.837 1.00 83.81 899 ALA A O 1
ATOM 6931 N N . LEU A 1 900 ? -7.162 25.218 -23.778 1.00 85.50 900 LEU A N 1
ATOM 6932 C CA . LEU A 1 900 ? -7.399 24.029 -24.605 1.00 85.50 900 LEU A CA 1
ATOM 6933 C C . LEU A 1 900 ? -8.858 23.563 -24.483 1.00 85.50 900 LEU A C 1
ATOM 6935 O O . LEU A 1 900 ? -9.478 23.187 -25.476 1.00 85.50 900 LEU A O 1
ATOM 6939 N N . ALA A 1 901 ? -9.428 23.633 -23.276 1.00 83.06 901 ALA A N 1
ATOM 6940 C CA . ALA A 1 901 ? -10.796 23.215 -23.035 1.00 83.06 901 ALA A CA 1
ATOM 6941 C C . ALA A 1 901 ? -11.856 24.106 -23.678 1.00 83.06 901 ALA A C 1
ATOM 6943 O O . ALA A 1 901 ? -12.851 23.579 -24.175 1.00 83.06 901 ALA A O 1
ATOM 6944 N N . GLY A 1 902 ? -11.607 25.413 -23.696 1.00 81.44 902 GLY A N 1
ATOM 6945 C CA . GLY A 1 902 ? -12.444 26.445 -24.295 1.00 81.44 902 GLY A CA 1
ATOM 6946 C C . GLY A 1 902 ? -12.254 26.608 -25.803 1.00 81.44 902 GLY A C 1
ATOM 6947 O O . GLY A 1 902 ? -12.697 27.609 -26.355 1.00 81.44 902 GLY A O 1
ATOM 6948 N N . GLY A 1 903 ? -11.591 25.661 -26.477 1.00 82.31 903 GLY A N 1
ATOM 6949 C CA . GLY A 1 903 ? -11.443 25.677 -27.934 1.00 82.31 903 GLY A CA 1
ATOM 6950 C C . GLY A 1 903 ? -10.391 26.659 -28.454 1.00 82.31 903 GLY A C 1
ATOM 6951 O O . GLY A 1 903 ? -10.445 27.051 -29.615 1.00 82.31 903 GLY A O 1
ATOM 6952 N N . ALA A 1 904 ? -9.410 27.050 -27.634 1.00 87.38 904 ALA A N 1
ATOM 6953 C CA . ALA A 1 904 ? -8.332 27.946 -28.062 1.00 87.38 904 ALA A CA 1
ATOM 6954 C C . ALA A 1 904 ? -7.296 27.287 -28.999 1.00 87.38 904 ALA A C 1
ATOM 6956 O O . ALA A 1 904 ? -6.353 27.955 -29.433 1.00 87.38 904 ALA A O 1
ATOM 6957 N N . LEU A 1 905 ? -7.449 25.991 -29.299 1.00 90.94 905 LEU A N 1
ATOM 6958 C CA . LEU A 1 905 ? -6.609 25.249 -30.237 1.00 90.94 905 LEU A CA 1
ATOM 6959 C C . LEU A 1 905 ? -6.790 25.757 -31.668 1.00 90.94 905 LEU A C 1
ATOM 6961 O O . LEU A 1 905 ? -7.914 25.961 -32.125 1.00 90.94 905 LEU A O 1
ATOM 6965 N N . ARG A 1 906 ? -5.671 25.935 -32.374 1.00 89.56 906 ARG A N 1
ATOM 6966 C CA . ARG A 1 906 ? -5.617 26.174 -33.816 1.00 89.56 906 ARG A CA 1
ATOM 6967 C C . ARG A 1 906 ? -4.531 25.329 -34.466 1.00 89.56 906 ARG A C 1
ATOM 6969 O O . ARG A 1 906 ? -3.388 25.339 -34.004 1.00 89.56 906 ARG A O 1
ATOM 6976 N N . MET A 1 907 ? -4.874 24.671 -35.568 1.00 89.75 907 MET A N 1
ATOM 6977 C CA . MET A 1 907 ? -3.916 23.972 -36.424 1.00 89.75 907 MET A CA 1
ATOM 6978 C C . MET A 1 907 ? -3.345 24.919 -37.484 1.00 89.75 907 MET A C 1
ATOM 6980 O O . MET A 1 907 ? -4.076 25.636 -38.165 1.00 89.75 907 MET A O 1
ATOM 6984 N N . HIS A 1 908 ? -2.021 24.943 -37.600 1.00 89.00 908 HIS A N 1
ATOM 6985 C CA . HIS A 1 908 ? -1.277 25.623 -38.661 1.00 89.00 908 HIS A CA 1
ATOM 6986 C C . HIS A 1 908 ? -0.598 24.577 -39.549 1.00 89.00 908 HIS A C 1
ATOM 6988 O O . HIS A 1 908 ? -0.307 23.490 -39.070 1.00 89.00 908 HIS A O 1
ATOM 6994 N N . TYR A 1 909 ? -0.301 24.895 -40.808 1.00 89.00 909 TYR A N 1
ATOM 6995 C CA . TYR A 1 909 ? 0.302 23.937 -41.741 1.00 89.00 909 TYR A CA 1
ATOM 6996 C C . TYR A 1 909 ? 1.641 24.437 -42.264 1.00 89.00 909 TYR A C 1
ATOM 6998 O O . TYR A 1 909 ? 1.758 25.599 -42.659 1.00 89.00 909 TYR A O 1
ATOM 7006 N N . GLN A 1 910 ? 2.636 23.554 -42.285 1.00 89.19 910 GLN A N 1
ATOM 7007 C CA . GLN A 1 910 ? 3.955 23.814 -42.850 1.00 89.19 910 GLN A CA 1
ATOM 7008 C C . GLN A 1 910 ? 4.215 22.861 -44.027 1.00 89.19 910 GLN A C 1
ATOM 7010 O O . GLN A 1 910 ? 4.096 21.651 -43.853 1.00 89.19 910 GLN A O 1
ATOM 7015 N N . PRO A 1 911 ? 4.551 23.358 -45.231 1.00 90.75 911 PRO A N 1
ATOM 7016 C CA . PRO A 1 911 ? 4.814 22.491 -46.376 1.00 90.75 911 PRO A CA 1
ATOM 7017 C C . PRO A 1 911 ? 6.132 21.724 -46.202 1.00 90.75 911 PRO A C 1
ATOM 7019 O O . PRO A 1 911 ? 7.164 22.308 -45.870 1.00 90.75 911 PRO A O 1
ATOM 7022 N N . MET A 1 912 ? 6.102 20.424 -46.483 1.00 89.94 912 MET A N 1
ATOM 7023 C CA . MET A 1 912 ? 7.277 19.563 -46.591 1.00 89.94 912 MET A CA 1
ATOM 7024 C C . MET A 1 912 ? 7.713 19.498 -48.052 1.00 89.94 912 MET A C 1
ATOM 7026 O O . MET A 1 912 ? 6.919 19.143 -48.924 1.00 89.94 912 MET A O 1
ATOM 7030 N N . VAL A 1 913 ? 8.972 19.832 -48.324 1.00 90.25 913 VAL A N 1
ATOM 7031 C CA . VAL A 1 913 ? 9.503 19.938 -49.689 1.00 90.25 913 VAL A CA 1
ATOM 7032 C C . VAL A 1 913 ? 10.500 18.814 -49.946 1.00 90.25 913 VAL A C 1
ATOM 7034 O O . VAL A 1 913 ? 11.446 18.625 -49.181 1.00 90.25 913 VAL A O 1
ATOM 7037 N N . ARG A 1 914 ? 10.307 18.069 -51.037 1.00 87.06 914 ARG A N 1
ATOM 7038 C CA . ARG A 1 914 ? 11.255 17.046 -51.481 1.00 87.06 914 ARG A CA 1
ATOM 7039 C C . ARG A 1 914 ? 12.470 17.730 -52.108 1.00 87.06 914 ARG A C 1
ATOM 7041 O O . ARG A 1 914 ? 12.353 18.436 -53.101 1.00 87.06 914 ARG A O 1
ATOM 7048 N N . LEU A 1 915 ? 13.649 17.518 -51.522 1.00 87.50 915 LEU A N 1
ATOM 7049 C CA . LEU A 1 915 ? 14.872 18.242 -51.904 1.00 87.50 915 LEU A CA 1
ATOM 7050 C C . LEU A 1 915 ? 15.364 17.931 -53.325 1.00 87.50 915 LEU A C 1
ATOM 7052 O O . LEU A 1 915 ? 16.078 18.740 -53.905 1.00 87.50 915 LEU A O 1
ATOM 7056 N N . ALA A 1 916 ? 14.986 16.778 -53.883 1.00 81.25 916 ALA A N 1
ATOM 7057 C CA . ALA A 1 916 ? 15.406 16.363 -55.220 1.00 81.25 916 ALA A CA 1
ATOM 7058 C C . ALA A 1 916 ? 14.789 17.217 -56.343 1.00 81.25 916 ALA A C 1
ATOM 7060 O O . ALA A 1 916 ? 15.420 17.407 -57.378 1.00 81.25 916 ALA A O 1
ATOM 7061 N N . ASP A 1 917 ? 13.563 17.714 -56.155 1.00 90.25 917 ASP A N 1
ATOM 7062 C CA . ASP A 1 917 ? 12.783 18.396 -57.196 1.00 90.25 917 ASP A CA 1
ATOM 7063 C C . ASP A 1 917 ? 12.060 19.665 -56.711 1.00 90.25 917 ASP A C 1
ATOM 7065 O O . ASP A 1 917 ? 11.335 20.298 -57.478 1.00 90.25 917 ASP A O 1
ATOM 7069 N N . TYR A 1 918 ? 12.259 20.048 -55.447 1.00 86.19 918 TYR A N 1
ATOM 7070 C CA . TYR A 1 918 ? 11.623 21.189 -54.780 1.00 86.19 918 TYR A CA 1
ATOM 7071 C C . TYR A 1 918 ? 10.085 21.170 -54.807 1.00 86.19 918 TYR A C 1
ATOM 7073 O O . TYR A 1 918 ? 9.444 22.199 -54.585 1.00 86.19 918 TYR A O 1
ATOM 7081 N N . GLN A 1 919 ? 9.473 20.007 -55.044 1.00 90.81 919 GLN A N 1
ATOM 7082 C CA . GLN A 1 919 ? 8.021 19.856 -55.020 1.00 90.81 919 GLN A CA 1
ATOM 7083 C C . GLN A 1 919 ? 7.516 19.647 -53.590 1.00 90.81 919 GLN A C 1
ATOM 7085 O O . GLN A 1 919 ? 8.178 19.016 -52.759 1.00 90.81 919 GLN A O 1
ATOM 7090 N N . VAL A 1 920 ? 6.318 20.164 -53.302 1.00 91.62 920 VAL A N 1
ATOM 7091 C CA . VAL A 1 920 ? 5.643 19.924 -52.020 1.00 91.62 920 VAL A CA 1
ATOM 7092 C C . VAL A 1 920 ? 5.213 18.461 -51.972 1.00 91.62 920 VAL A C 1
ATOM 7094 O O . VAL A 1 920 ? 4.371 18.022 -52.750 1.00 91.62 920 VAL A O 1
ATOM 7097 N N . ALA A 1 921 ? 5.815 17.707 -51.058 1.00 88.62 921 ALA A N 1
ATOM 7098 C CA . ALA A 1 921 ? 5.533 16.294 -50.837 1.00 88.62 921 ALA A CA 1
ATOM 7099 C C . ALA A 1 921 ? 4.411 16.073 -49.809 1.00 88.62 921 ALA A C 1
ATOM 7101 O O . ALA A 1 921 ? 3.829 14.993 -49.761 1.00 88.62 921 ALA A O 1
ATOM 7102 N N . GLY A 1 922 ? 4.100 17.085 -48.995 1.00 87.12 922 GLY A N 1
ATOM 7103 C CA . GLY A 1 922 ? 3.050 17.019 -47.984 1.00 87.12 922 GLY A CA 1
ATOM 7104 C C . GLY A 1 922 ? 2.991 18.268 -47.111 1.00 87.12 922 GLY A C 1
ATOM 7105 O O . GLY A 1 922 ? 3.712 19.238 -47.350 1.00 87.12 922 GLY A O 1
ATOM 7106 N N . PHE A 1 923 ? 2.139 18.234 -46.088 1.00 84.88 923 PHE A N 1
ATOM 7107 C CA . PHE A 1 923 ? 2.034 19.280 -45.072 1.00 84.88 923 PHE A CA 1
ATOM 7108 C C . PHE A 1 923 ? 2.158 18.672 -43.679 1.00 84.88 923 PHE A C 1
ATOM 7110 O O . PHE A 1 923 ? 1.528 17.662 -43.375 1.00 84.88 923 PHE A O 1
ATOM 7117 N N . GLU A 1 924 ? 2.934 19.325 -42.824 1.00 86.88 924 GLU A N 1
ATOM 7118 C CA . GLU A 1 924 ? 2.992 19.047 -41.397 1.00 86.88 924 GLU A CA 1
ATOM 7119 C C . GLU A 1 924 ? 1.970 19.927 -40.665 1.00 86.88 924 GLU A C 1
ATOM 7121 O O . GLU A 1 924 ? 1.938 21.147 -40.854 1.00 86.88 924 GLU A O 1
ATOM 7126 N N . ALA A 1 925 ? 1.118 19.313 -39.841 1.00 87.00 925 ALA A N 1
ATOM 7127 C CA . ALA A 1 925 ? 0.108 20.009 -39.049 1.00 87.00 925 ALA A CA 1
ATOM 7128 C C . ALA A 1 925 ? 0.662 20.364 -37.655 1.00 87.00 925 ALA A C 1
ATOM 7130 O O . ALA A 1 925 ? 1.040 19.501 -36.867 1.00 87.00 925 ALA A O 1
ATOM 7131 N N . LEU A 1 926 ? 0.686 21.655 -37.335 1.00 87.69 926 LEU A N 1
ATOM 7132 C CA . LEU A 1 926 ? 1.320 22.244 -36.161 1.00 87.69 926 LEU A CA 1
ATOM 7133 C C . LEU A 1 926 ? 0.272 22.833 -35.206 1.00 87.69 926 LEU A C 1
ATOM 7135 O O . LEU A 1 926 ? -0.372 23.837 -35.513 1.00 87.69 926 LEU A O 1
ATOM 7139 N N . ALA A 1 927 ? 0.153 22.266 -34.006 1.00 88.81 927 ALA A N 1
ATOM 7140 C CA . ALA A 1 927 ? -0.772 22.751 -32.980 1.00 88.81 927 ALA A CA 1
ATOM 7141 C C . ALA A 1 927 ? -0.303 24.072 -32.333 1.00 88.81 927 ALA A C 1
ATOM 7143 O O . ALA A 1 927 ? 0.872 24.228 -31.976 1.00 88.81 927 ALA A O 1
ATOM 7144 N N . ARG A 1 928 ? -1.225 25.021 -32.137 1.00 91.00 928 ARG A N 1
ATOM 7145 C CA . ARG A 1 928 ? -1.025 26.280 -31.394 1.00 91.00 928 ARG A CA 1
ATOM 7146 C C . ARG A 1 928 ? -2.198 26.533 -30.449 1.00 91.00 928 ARG A C 1
ATOM 7148 O O . ARG A 1 928 ? -3.338 26.259 -30.808 1.00 91.00 928 ARG A O 1
ATOM 7155 N N . LEU A 1 929 ? -1.933 27.100 -29.272 1.00 89.38 929 LEU A N 1
ATOM 7156 C CA . LEU A 1 929 ? -2.981 27.626 -28.386 1.00 89.38 929 LEU A CA 1
ATOM 7157 C C . LEU A 1 929 ? -3.019 29.149 -28.465 1.00 89.38 929 LEU A C 1
ATOM 7159 O O . LEU A 1 929 ? -1.974 29.796 -28.512 1.00 89.38 929 LEU A O 1
ATOM 7163 N N . ARG A 1 930 ? -4.223 29.718 -28.472 1.00 85.94 930 ARG A N 1
ATOM 7164 C CA . ARG A 1 930 ? -4.434 31.161 -28.349 1.00 85.94 930 ARG A CA 1
ATOM 7165 C C . ARG A 1 930 ? -4.586 31.539 -26.874 1.00 85.94 930 ARG A C 1
ATOM 7167 O O . ARG A 1 930 ? -5.333 30.883 -26.156 1.00 85.94 930 ARG A O 1
ATOM 7174 N N . ASP A 1 931 ? -3.872 32.564 -26.422 1.00 80.00 931 ASP A N 1
ATOM 7175 C CA . ASP A 1 931 ? -4.063 33.112 -25.074 1.00 80.00 931 ASP A CA 1
ATOM 7176 C C . ASP A 1 931 ? -5.202 34.147 -25.013 1.00 80.00 931 ASP A C 1
ATOM 7178 O O . ASP A 1 931 ? -5.801 34.502 -26.032 1.00 80.00 931 ASP A O 1
ATOM 7182 N N . ASP A 1 932 ? -5.483 34.651 -23.808 1.00 73.94 932 ASP A N 1
ATOM 7183 C CA . ASP A 1 932 ? -6.553 35.625 -23.541 1.00 73.94 932 ASP A CA 1
ATOM 7184 C C . ASP A 1 932 ? -6.344 36.973 -24.262 1.00 73.94 932 ASP A C 1
ATOM 7186 O O . ASP A 1 932 ? -7.291 37.733 -24.457 1.00 73.94 932 ASP A O 1
ATOM 7190 N N . LEU A 1 933 ? -5.110 37.270 -24.687 1.00 75.25 933 LEU A N 1
ATOM 7191 C CA . LEU A 1 933 ? -4.741 38.466 -25.453 1.00 75.25 933 LEU A CA 1
ATOM 7192 C C . LEU A 1 933 ? -4.785 38.223 -26.972 1.00 75.25 933 LEU A C 1
ATOM 7194 O O . LEU A 1 933 ? -4.494 39.121 -27.762 1.00 75.25 933 LEU A O 1
ATOM 7198 N N . GLY A 1 934 ? -5.157 37.015 -27.401 1.00 73.75 934 GLY A N 1
ATOM 7199 C CA . GLY A 1 934 ? -5.246 36.627 -28.802 1.00 73.75 934 GLY A CA 1
ATOM 7200 C C . GLY A 1 934 ? -3.920 36.195 -29.431 1.00 73.75 934 GLY A C 1
ATOM 7201 O O . GLY A 1 934 ? -3.899 35.912 -30.633 1.00 73.75 934 GLY A O 1
ATOM 7202 N N . SER A 1 935 ? -2.835 36.115 -28.658 1.00 83.31 935 SER A N 1
ATOM 7203 C CA . SER A 1 935 ? -1.508 35.741 -29.143 1.00 83.31 935 SER A CA 1
ATOM 7204 C C . SER A 1 935 ? -1.359 34.219 -29.271 1.00 83.31 935 SER A C 1
ATOM 7206 O O . SER A 1 935 ? -1.953 33.448 -28.512 1.00 83.31 935 SER A O 1
ATOM 7208 N N . LEU A 1 936 ? -0.603 33.772 -30.281 1.00 85.56 936 LEU A N 1
ATOM 7209 C CA . LEU A 1 936 ? -0.379 32.351 -30.552 1.00 85.56 936 LEU A CA 1
ATOM 7210 C C . LEU A 1 936 ? 0.833 31.838 -29.785 1.00 85.56 936 LEU A C 1
ATOM 7212 O O . LEU A 1 936 ? 1.936 32.367 -29.898 1.00 85.56 936 LEU A O 1
ATOM 7216 N N . GLN A 1 937 ? 0.626 30.747 -29.066 1.00 85.62 937 GLN A N 1
ATOM 7217 C CA . GLN A 1 937 ? 1.613 30.169 -28.173 1.00 85.62 937 GLN A CA 1
ATOM 7218 C C . GLN A 1 937 ? 2.232 28.933 -28.808 1.00 85.62 937 GLN A C 1
ATOM 7220 O O . GLN A 1 937 ? 1.540 28.097 -29.398 1.00 85.62 937 GLN A O 1
ATOM 7225 N N . LEU A 1 938 ? 3.557 28.835 -28.704 1.00 83.12 938 LEU A N 1
ATOM 7226 C CA . LEU A 1 938 ? 4.312 27.700 -29.221 1.00 83.12 938 LEU A CA 1
ATOM 7227 C C . LEU A 1 938 ? 4.134 26.474 -28.313 1.00 83.12 938 LEU A C 1
ATOM 7229 O O . LEU A 1 938 ? 3.951 26.644 -27.106 1.00 83.12 938 LEU A O 1
ATOM 7233 N N . PRO A 1 939 ? 4.252 25.245 -28.854 1.00 81.50 939 PRO A N 1
ATOM 7234 C CA . PRO A 1 939 ? 4.100 24.012 -28.081 1.00 81.50 939 PRO A CA 1
ATOM 7235 C C . PRO A 1 939 ? 4.952 23.971 -26.811 1.00 81.50 939 PRO A C 1
ATOM 7237 O O . PRO A 1 939 ? 4.464 23.558 -25.766 1.00 81.50 939 PRO A O 1
ATOM 7240 N N . ALA A 1 940 ? 6.177 24.498 -26.845 1.00 76.50 940 ALA A N 1
ATOM 7241 C CA . ALA A 1 940 ? 7.043 24.572 -25.668 1.00 76.50 940 ALA A CA 1
ATOM 7242 C C . ALA A 1 940 ? 6.416 25.319 -24.468 1.00 76.50 940 ALA A C 1
ATOM 7244 O O . ALA A 1 940 ? 6.732 24.998 -23.326 1.00 76.50 940 ALA A O 1
ATOM 7245 N N . ASN A 1 941 ? 5.504 26.271 -24.707 1.00 78.50 941 ASN A N 1
ATOM 7246 C CA . ASN A 1 941 ? 4.886 27.086 -23.656 1.00 78.50 941 ASN A CA 1
ATOM 7247 C C . ASN A 1 941 ? 3.713 26.387 -22.958 1.00 78.50 941 ASN A C 1
ATOM 7249 O O . ASN A 1 941 ? 3.388 26.738 -21.823 1.00 78.50 941 ASN A O 1
ATOM 7253 N N . PHE A 1 942 ? 3.056 25.437 -23.630 1.00 82.44 942 PHE A N 1
ATOM 7254 C CA . PHE A 1 942 ? 1.833 24.811 -23.124 1.00 82.44 942 PHE A CA 1
ATOM 7255 C C . PHE A 1 942 ? 1.909 23.286 -23.012 1.00 82.44 942 PHE A C 1
ATOM 7257 O O . PHE A 1 942 ? 1.244 22.733 -22.145 1.00 82.44 942 PHE A O 1
ATOM 7264 N N . LEU A 1 943 ? 2.726 22.591 -23.810 1.00 82.19 943 LEU A N 1
ATOM 7265 C CA . LEU A 1 943 ? 2.879 21.134 -23.722 1.00 82.19 943 LEU A CA 1
ATOM 7266 C C . LEU A 1 943 ? 3.308 20.659 -22.329 1.00 82.19 943 LEU A C 1
ATOM 7268 O O . LEU A 1 943 ? 2.699 19.706 -21.850 1.00 82.19 943 LEU A O 1
ATOM 7272 N N . PRO A 1 944 ? 4.251 21.313 -21.617 1.00 78.81 944 PRO A N 1
ATOM 7273 C CA . PRO A 1 944 ? 4.633 20.836 -20.289 1.00 78.81 944 PRO A CA 1
ATOM 7274 C C . PRO A 1 944 ? 3.514 21.003 -19.240 1.00 78.81 944 PRO A C 1
ATOM 7276 O O . PRO A 1 944 ? 3.603 20.444 -18.149 1.00 78.81 944 PRO A O 1
ATOM 7279 N N . ALA A 1 945 ? 2.451 21.763 -19.548 1.00 75.19 945 ALA A N 1
ATOM 7280 C CA . ALA A 1 945 ? 1.263 21.898 -18.703 1.00 75.19 945 ALA A CA 1
ATOM 7281 C C . ALA A 1 945 ? 0.211 20.794 -18.928 1.00 75.19 945 ALA A C 1
ATOM 7283 O O . ALA A 1 945 ? -0.741 20.670 -18.143 1.00 75.19 945 ALA A O 1
ATOM 7284 N N . LEU A 1 946 ? 0.353 20.008 -19.998 1.00 75.50 946 LEU A N 1
ATOM 7285 C CA . LEU A 1 946 ? -0.586 18.963 -20.382 1.00 75.50 946 LEU A CA 1
ATOM 7286 C C . LEU A 1 946 ? -0.074 17.602 -19.893 1.00 75.50 946 LEU A C 1
ATOM 7288 O O . LEU A 1 946 ? 0.993 17.154 -20.295 1.00 75.50 946 LEU A O 1
ATOM 7292 N N . GLY A 1 947 ? -0.856 16.934 -19.041 1.00 67.56 947 GLY A N 1
ATOM 7293 C CA . GLY A 1 947 ? -0.660 15.508 -18.752 1.00 67.56 947 GLY A CA 1
ATOM 7294 C C . GLY A 1 947 ? -1.184 14.633 -19.899 1.00 67.56 947 GLY A C 1
ATOM 7295 O O . GLY A 1 947 ? -1.740 15.150 -20.871 1.00 67.56 947 GLY A O 1
ATOM 7296 N N . ALA A 1 948 ? -1.093 13.307 -19.768 1.00 65.62 948 ALA A N 1
ATOM 7297 C CA . ALA A 1 948 ? -1.512 12.351 -20.803 1.00 65.62 948 ALA A CA 1
ATOM 7298 C C . ALA A 1 948 ? -2.931 12.605 -21.358 1.00 65.62 948 ALA A C 1
ATOM 7300 O O . ALA A 1 948 ? -3.134 12.610 -22.570 1.00 65.62 948 ALA A O 1
ATOM 7301 N N . ALA A 1 949 ? -3.909 12.900 -20.494 1.00 66.81 949 ALA A N 1
ATOM 7302 C CA . ALA A 1 949 ? -5.276 13.220 -20.918 1.00 66.81 949 ALA A CA 1
ATOM 7303 C C . ALA A 1 949 ? -5.365 14.544 -21.704 1.00 66.81 949 ALA A C 1
ATOM 7305 O O . ALA A 1 949 ? -6.105 14.642 -22.683 1.00 66.81 949 ALA A O 1
ATOM 7306 N N . GLY A 1 950 ? -4.590 15.555 -21.302 1.00 74.56 950 GLY A N 1
ATOM 7307 C CA . GLY A 1 950 ? -4.500 16.835 -22.006 1.00 74.56 950 GLY A CA 1
ATOM 7308 C C . GLY A 1 950 ? -3.831 16.694 -23.373 1.00 74.56 950 GLY A C 1
ATOM 7309 O O . GLY A 1 950 ? -4.307 17.280 -24.340 1.00 74.56 950 GLY A O 1
ATOM 7310 N N . LEU A 1 951 ? -2.782 15.872 -23.471 1.00 81.50 951 LEU A N 1
ATOM 7311 C CA . LEU A 1 951 ? -2.114 15.545 -24.733 1.00 81.50 951 LEU A CA 1
ATOM 7312 C C . LEU A 1 951 ? -3.023 14.740 -25.665 1.00 81.50 951 LEU A C 1
ATOM 7314 O O . LEU A 1 951 ? -3.124 15.065 -26.843 1.00 81.50 951 LEU A O 1
ATOM 7318 N N . MET A 1 952 ? -3.743 13.747 -25.139 1.00 80.31 952 MET A N 1
ATOM 7319 C CA . MET A 1 952 ? -4.709 12.967 -25.917 1.00 80.31 952 MET A CA 1
ATOM 7320 C C . MET A 1 952 ? -5.842 13.849 -26.443 1.00 80.31 952 MET A C 1
ATOM 7322 O O . MET A 1 952 ? -6.251 13.733 -27.596 1.00 80.31 952 MET A O 1
ATOM 7326 N N . ARG A 1 953 ? -6.326 14.779 -25.614 1.00 81.31 953 ARG A N 1
ATOM 7327 C CA . ARG A 1 953 ? -7.306 15.774 -26.041 1.00 81.31 953 ARG A CA 1
ATOM 7328 C C . ARG A 1 953 ? -6.742 16.704 -27.110 1.00 81.31 953 ARG A C 1
ATOM 7330 O O . ARG A 1 953 ? -7.408 16.904 -28.115 1.00 81.31 953 ARG A O 1
ATOM 7337 N N . LEU A 1 954 ? -5.542 17.248 -26.909 1.00 84.75 954 LEU A N 1
ATOM 7338 C CA . LEU A 1 954 ? -4.861 18.089 -27.896 1.00 84.75 954 LEU A CA 1
ATOM 7339 C C . LEU A 1 954 ? -4.734 17.361 -29.241 1.00 84.75 954 LEU A C 1
ATOM 7341 O O . LEU A 1 954 ? -5.020 17.949 -30.277 1.00 84.75 954 LEU A O 1
ATOM 7345 N N . PHE A 1 955 ? -4.350 16.084 -29.214 1.00 85.50 955 PHE A N 1
ATOM 7346 C CA . PHE A 1 955 ? -4.231 15.238 -30.398 1.00 85.50 955 PHE A CA 1
ATOM 7347 C C . PHE A 1 955 ? -5.584 15.019 -31.083 1.00 85.50 955 PHE A C 1
ATOM 7349 O O . PHE A 1 955 ? -5.720 15.289 -32.273 1.00 85.50 955 PHE A O 1
ATOM 7356 N N . ARG A 1 956 ? -6.607 14.594 -30.332 1.00 86.12 956 ARG A N 1
ATOM 7357 C CA . ARG A 1 956 ? -7.961 14.366 -30.855 1.00 86.12 956 ARG A CA 1
ATOM 7358 C C . ARG A 1 956 ? -8.571 15.641 -31.436 1.00 86.12 956 ARG A C 1
ATOM 7360 O O . ARG A 1 956 ? -9.032 15.634 -32.573 1.00 86.12 956 ARG A O 1
ATOM 7367 N N . ASP A 1 957 ? -8.581 16.722 -30.660 1.00 85.94 957 ASP A N 1
ATOM 7368 C CA . ASP A 1 957 ? -9.156 18.007 -31.066 1.00 85.94 957 ASP A CA 1
ATOM 7369 C C . ASP A 1 957 ? -8.343 18.605 -32.240 1.00 85.94 957 ASP A C 1
ATOM 7371 O O . ASP A 1 957 ? -8.907 19.251 -33.121 1.00 85.94 957 ASP A O 1
ATOM 7375 N N . GLY A 1 958 ? -7.034 18.324 -32.300 1.00 85.50 958 GLY A N 1
ATOM 7376 C CA . GLY A 1 958 ? -6.152 18.682 -33.410 1.00 85.50 958 GLY A CA 1
ATOM 7377 C C . GLY A 1 958 ? -6.460 17.926 -34.701 1.00 85.50 958 GLY A C 1
ATOM 7378 O O . GLY A 1 958 ? -6.538 18.560 -35.746 1.00 85.50 958 GLY A O 1
ATOM 7379 N N . ILE A 1 959 ? -6.709 16.611 -34.644 1.00 83.12 959 ILE A N 1
ATOM 7380 C CA . ILE A 1 959 ? -7.161 15.827 -35.808 1.00 83.12 959 ILE A CA 1
ATOM 7381 C C . ILE A 1 959 ? -8.494 16.363 -36.327 1.00 83.12 959 ILE A C 1
ATOM 7383 O O . ILE A 1 959 ? -8.637 16.555 -37.527 1.00 83.12 959 ILE A O 1
ATOM 7387 N N . ILE A 1 960 ? -9.447 16.649 -35.435 1.00 84.75 960 ILE A N 1
ATOM 7388 C CA . ILE A 1 960 ? -10.766 17.177 -35.822 1.00 84.75 960 ILE A CA 1
ATOM 7389 C C . ILE A 1 960 ? -10.648 18.521 -36.554 1.00 84.75 960 ILE A C 1
ATOM 7391 O O . ILE A 1 960 ? -11.439 18.784 -37.447 1.00 84.75 960 ILE A O 1
ATOM 7395 N N . GLN A 1 961 ? -9.690 19.375 -36.183 1.00 84.25 961 GLN A N 1
ATOM 7396 C CA . GLN A 1 961 ? -9.425 20.627 -36.903 1.00 84.25 961 GLN A CA 1
ATOM 7397 C C . GLN A 1 961 ? -8.542 20.456 -38.148 1.00 84.25 961 GLN A C 1
ATOM 7399 O O . GLN A 1 961 ? -8.455 21.386 -38.951 1.00 84.25 961 GLN A O 1
ATOM 7404 N N . ALA A 1 962 ? -7.811 19.342 -38.247 1.00 74.69 962 ALA A N 1
ATOM 7405 C CA . ALA A 1 962 ? -6.880 19.080 -39.337 1.00 74.69 962 ALA A CA 1
ATOM 7406 C C . ALA A 1 962 ? -7.539 18.421 -40.561 1.00 74.69 962 ALA A C 1
ATOM 7408 O O . ALA A 1 962 ? -7.011 18.524 -41.669 1.00 74.69 962 ALA A O 1
ATOM 7409 N N . VAL A 1 963 ? -8.665 17.739 -40.334 1.00 59.03 963 VAL A N 1
ATOM 7410 C CA . VAL A 1 963 ? -9.598 17.223 -41.349 1.00 59.03 963 VAL A CA 1
ATOM 7411 C C . VAL A 1 963 ? -10.574 18.326 -41.736 1.00 59.03 963 VAL A C 1
ATOM 7413 O O . VAL A 1 963 ? -10.842 18.454 -42.951 1.00 59.03 963 VAL A O 1
#

Foldseek 3Di:
DPPVVVVVLVVLQVVLVVVLVVVLLVLLDADPPDDLLVSQLVNFQSCCVSNVFQKKKKWKFADPGFWTDIRMDHVCRVLVVPDTDGLPCPDQNNLAQQNVQQVVQAKDKDFLPDPSVPRCSVVCVVSQWTMKIKGKDAAPNRIIMMMMTTHGDVGDDDDPVVRVVSHVSRVSSRVSVNVNVVVVVVQLLVLLVVLLLQLLVQLVVDLDPLSNQASNFVSCCPRNVFQKKWKFFDDPQFTHTSDMDHVCRVLVVPDPTATCDDDDQAHELQNVCQVVVAKDKDAQQLPDPRYDPSCVDPPNVQFGMKMKHFAALDDPPDDDDDPGGRMIMMTTDSDRCSCDPSNRVSVVVSSPSSSVSSNVSVVVVVVVVVVVVVVQVVQADPLQSFGEPVVCQVVLLVLVVVCVVVVAKKKKKKKFWPPLVVVCVPVNPVQSSQVQNLLSVLQVVLDDPSKGWYDYDDGIIMIMDHRHRDVVSVVVSVVSSVVSLQDFDDRPPDTDGIAMAMFMEMPPQQDDRHPVSRVVQRVVQSVVLNVCVPPDPDSYDYRDGPVVPPPDDDDDPDDDALADDSLLVLLVVCLVVVLVCLLVLLVQLLVVLCVDPPSVVLVVLDDPVRVVVVSVVSSVLLNQLSNSHRDPVNLLVVLLVVLVQCVQSQNDLVVLVVSLVSSLVSLCVRQVPDDPSSVSNSVSSNVSSVVSSVSSSVSSVVLLVLLVVLLVQLLVLLSPDQADVSSVQSNQQSLQPRPFFQKKWKFAADPQQFTFTADMHHVPRVLVCCCAPVPLADTDRLPDDDDPLADQQSVCQQAVDKGWRLFLNPRPNNVRPRVSC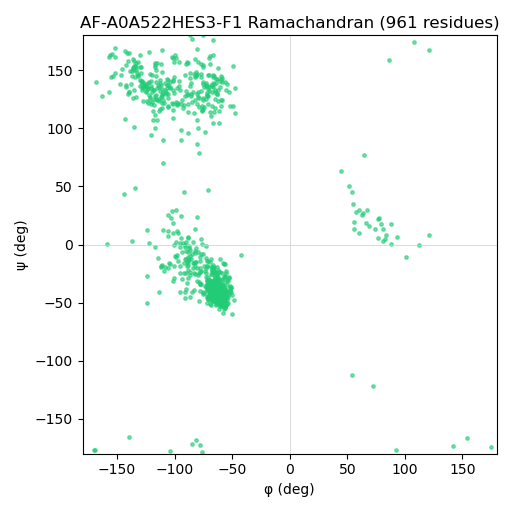VVSQFTIKIWHFADLDVRHGPMIMMTTGSHRNRQPHPSSVVSRVSSNVSNNSSDNVNDPPPRHQPRDHRVLLVQLLVQLVVVQKDWDWDFDADPVPRDGPDIDIAIWGAHPVRDTDHCVSHVSSDDPVRVVSSVVSSVVNVD

Mean predicted aligned error: 19.63 Å

Radius of gyration: 44.06 Å; Cα contacts (8 Å, |Δi|>4): 1576; chains: 1; bounding box: 100×74×139 Å